Protein 1PZR (pdb70)

GO terms:
  GO:0033068 macrolide biosynthetic process (P, IDA)
  GO:0047879 erythronolide synthase activity (F, IDA)
  GO:0031177 phosphopantetheine binding (F, TAS)

Secondary structure (DSSP, 8-state):
--HHHHHHHHHHHHH---SS------SSHHHHHHHHHHHHHHHHHHHHHHHHHHHHH---/--HHHHHHHHHHHHH-S-SS-------SHHHHHHHHHHHHHHHHHHHHHHHHHHHHH---

InterPro domains:
  IPR001031 Thioesterase [PF00975] (2960-3167)
  IPR001227 Acyl transferase domain superfamily [G3DSA:3.40.366.10] (555-858)
  IPR001227 Acyl transferase domain superfamily [G3DSA:3.40.366.10] (2022-2315)
  IPR006162 Phosphopantetheine attachment site [PS00012] (1422-1437)
  IPR006162 Phosphopantetheine attachment site [PS00012] (2849-2864)
  IPR009081 Phosphopantetheine binding ACP domain [PF00550] (1397-1462)
  IPR009081 Phosphopantetheine binding ACP domain [PF00550] (2829-2890)
  IPR009081 Phosphopantetheine binding ACP domain [PS50075] (1392-1467)
  IPR009081 Phosphopantetheine binding ACP domain [PS50075] (2819-2894)
  IPR013968 Polyketide synthase-like, ketoreductase domain [PF08659] (1117-1294)
  IPR013968 Polyketide synthase-like, ketoreductase domain [PF08659] (2557-2731)
  IPR014030 Beta-ketoacyl synthase-like, N-terminal domain [PF00109] (39-277)
  IPR014030 Beta-ketoacyl synthase-like, N-terminal domain [PF00109] (1490-1738)
  IPR014031 Beta-ketoacyl synthase, C-terminal domain [PF02801] (285-402)
  IPR014031 Beta-ketoacyl synthase, C-terminal domain [PF02801] (1748-1863)
  IPR014043 Acyl transferase domain [PF00698] (557-874)
  IPR014043 Acyl transferase domain [PF00698] (2022-2331)
  IPR014043 Acyl transferase domain [SM00827] (557-855)
  IPR014043 Acyl transferase domain [SM00827] (2024-2313)
  IPR015083 Polyketide synthase NorB/C/GfsB-E-like, docking domain [PF08990] (7-34)

Nearest PDB structures (foldseek):
  1pzr-assembly1_B  TM=8.813E-01  e=4.957E-07  Saccharopolyspora erythraea
  2nof-assembly1_A  TM=4.083E-01  e=9.916E+00  Homo sapiens
  1pzr-assembly1_B  TM=8.746E-01  e=4.238E-07  Saccharopolyspora erythraea
  2a9f-assembly1_B  TM=3.270E-01  e=9.304E+00  Streptococcus pyogenes
  1pzr-assembly1_B  TM=7.854E-01  e=3.521E-06  Saccharopolyspora erythraea

Sequence (120 aa):
ASDDELFSMLDQRFGGGEDLLMSGDNGMTEEKLRRYLKRTVTELDSVTARLREVEHRAGEASDDELFSMLDQRFGGGEDLLMSGDNGMTEEKLRRYLKRTVTELDSVTARLREVEHRAGEASDDELFSMLDQRFGGGEDLLMSGDNGMTEEKLRRYLKRTVTELDSVTARLREVEHRAGEASDDELFSMLDQRFGGGEDLLMSGDNGMTEEKLRRYLKRTVTELDSVTARLREVEHRAGEASDDELFSMLDQRFGGGEDLLMSGDNGMTEEKLRRYLKRTVTELDSVTARLREVEHRAGEASDDELFSMLDQRFGGGEDLLMSGDNGMTEEKLRRYLKRTVTELDSVTARLREVEHRAGEASDDELFSMLDQRFGGGEDLLMSGDNGMTEEKLRRYLKRTVTELDSVTARLREVEHRAGEASDDELFSMLDQRFGGGEDLLMSGDNGMTEEKLRRYLKRTVTELDSVTARLREVEHRAGEASDDELFSMLDQRFGGGEDLLMSGDNGMTEEKLRRYLKRTVTELDSVTARLREVEHRAGEASDDELFSMLDQRFGGGEDLLMSGDNGMTEEKLRRYLKRTVTELDSVTARLREVEHRAGEASDDELFSMLDQRFGGGEDLLMSGDNGMTEEKLRRYLKRTVTELDSVTARLREVEHRAGEASDDELFSMLDQRFGGGEDLLMSGDNGMTEEKLRRYLKRTVTELDSVTARLREVEHRAGEASDDELFSMLDQRFGGGEDLLMSGDNGMTEEKLRRYLKRTVTELDSVTARLREVEHRAGEASDDELFSMLDQRFGGGEDLLMSGDNGMTEEKLRRYLKRTVTELDSVTARLREVEHRAGE

CATH classification: 6.10.40.10

Radius of gyration: 16.17 Å; Cα contacts (8 Å, |Δi|>4): 105; chains: 2; bounding box: 48×44×25 Å

Structure (mmCIF, N/CA/C/O backbone):
data_1PZR
#
_entry.id   1PZR
#
loop_
_atom_site.group_PDB
_atom_site.id
_atom_site.type_symbol
_atom_site.label_atom_id
_atom_site.label_alt_id
_atom_site.label_comp_id
_atom_site.label_asym_id
_atom_site.label_entity_id
_atom_site.label_seq_id
_atom_site.pdbx_PDB_ins_code
_atom_site.Cartn_x
_atom_site.Cartn_y
_atom_site.Cartn_z
_atom_site.occupancy
_atom_site.B_iso_or_equiv
_atom_site.auth_seq_id
_atom_site.auth_comp_id
_atom_site.auth_asym_id
_atom_site.auth_atom_id
_atom_site.pdbx_PDB_model_num
ATOM 1 N N . ALA A 1 1 ? 9.440 -8.488 13.231 1.00 0.00 61 ALA A N 1
ATOM 2 C CA . ALA A 1 1 ? 8.784 -9.388 12.248 1.00 0.00 61 ALA A CA 1
ATOM 3 C C . ALA A 1 1 ? 9.488 -9.343 10.904 1.00 0.00 61 ALA A C 1
ATOM 4 O O . ALA A 1 1 ? 9.873 -8.274 10.429 1.00 0.00 61 ALA A O 1
ATOM 13 N N . SER A 1 2 ? 9.630 -10.504 10.279 1.00 0.00 62 SER A N 1
ATOM 14 C CA . SER A 1 2 ? 10.259 -10.583 8.975 1.00 0.00 62 SER A CA 1
ATOM 15 C C . SER A 1 2 ? 9.464 -9.759 7.982 1.00 0.00 62 SER A C 1
ATOM 16 O O . SER A 1 2 ? 8.240 -9.673 8.066 1.00 0.00 62 SER A O 1
ATOM 24 N N . ASP A 1 3 ? 10.170 -9.154 7.053 1.00 0.00 63 ASP A N 1
ATOM 25 C CA . ASP A 1 3 ? 9.546 -8.323 6.041 1.00 0.00 63 ASP A CA 1
ATOM 26 C C . ASP A 1 3 ? 8.754 -9.163 5.046 1.00 0.00 63 ASP A C 1
ATOM 27 O O . ASP A 1 3 ? 7.714 -8.730 4.551 1.00 0.00 63 ASP A O 1
ATOM 36 N N . ASP A 1 4 ? 9.246 -10.363 4.758 1.00 0.00 64 ASP A N 1
ATOM 37 C CA . ASP A 1 4 ? 8.588 -11.255 3.829 1.00 0.00 64 ASP A CA 1
ATOM 38 C C . ASP A 1 4 ? 7.171 -11.552 4.268 1.00 0.00 64 ASP A C 1
ATOM 39 O O . ASP A 1 4 ? 6.280 -11.696 3.437 1.00 0.00 64 ASP A O 1
ATOM 48 N N . GLU A 1 5 ? 6.960 -11.648 5.571 1.00 0.00 65 GLU A N 1
ATOM 49 C CA . GLU A 1 5 ? 5.640 -11.927 6.087 1.00 0.00 65 GLU A CA 1
ATOM 50 C C . GLU A 1 5 ? 4.652 -10.880 5.583 1.00 0.00 65 GLU A C 1
ATOM 51 O O . GLU A 1 5 ? 3.500 -11.187 5.276 1.00 0.00 65 GLU A O 1
ATOM 63 N N . LEU A 1 6 ? 5.131 -9.646 5.487 1.00 0.00 66 LEU A N 1
ATOM 64 C CA . LEU A 1 6 ? 4.324 -8.533 5.005 1.00 0.00 66 LEU A CA 1
ATOM 65 C C . LEU A 1 6 ? 4.240 -8.562 3.489 1.00 0.00 66 LEU A C 1
ATOM 66 O O . LEU A 1 6 ? 3.189 -8.334 2.901 1.00 0.00 66 LEU A O 1
ATOM 82 N N . PHE A 1 7 ? 5.369 -8.828 2.862 1.00 0.00 67 PHE A N 1
ATOM 83 C CA . PHE A 1 7 ? 5.447 -8.881 1.417 1.00 0.00 67 PHE A CA 1
ATOM 84 C C . PHE A 1 7 ? 4.718 -10.098 0.872 1.00 0.00 67 PHE A C 1
ATOM 85 O O . PHE A 1 7 ? 4.372 -10.153 -0.308 1.00 0.00 67 PHE A O 1
ATOM 102 N N . SER A 1 8 ? 4.492 -11.073 1.739 1.00 0.00 68 SER A N 1
ATOM 103 C CA . SER A 1 8 ? 3.809 -12.297 1.347 1.00 0.00 68 SER A CA 1
ATOM 104 C C . SER A 1 8 ? 2.353 -12.017 0.999 1.00 0.00 68 SER A C 1
ATOM 105 O O . SER A 1 8 ? 1.885 -12.377 -0.079 1.00 0.00 68 SER A O 1
ATOM 113 N N . MET A 1 9 ? 1.643 -11.355 1.904 1.00 0.00 69 MET A N 1
ATOM 114 C CA . MET A 1 9 ? 0.257 -11.013 1.661 1.00 0.00 69 MET A CA 1
ATOM 115 C C . MET A 1 9 ? 0.157 -10.231 0.359 1.00 0.00 69 MET A C 1
ATOM 116 O O . MET A 1 9 ? -0.792 -10.391 -0.409 1.00 0.00 69 MET A O 1
ATOM 130 N N . LEU A 1 10 ? 1.170 -9.402 0.109 1.00 0.00 70 LEU A N 1
ATOM 131 C CA . LEU A 1 10 ? 1.238 -8.609 -1.105 1.00 0.00 70 LEU A CA 1
ATOM 132 C C . LEU A 1 10 ? 1.455 -9.527 -2.287 1.00 0.00 70 LEU A C 1
ATOM 133 O O . LEU A 1 10 ? 0.967 -9.285 -3.381 1.00 0.00 70 LEU A O 1
ATOM 149 N N . ASP A 1 11 ? 2.189 -10.595 -2.038 1.00 0.00 71 ASP A N 1
ATOM 150 C CA . ASP A 1 11 ? 2.483 -11.588 -3.055 1.00 0.00 71 ASP A CA 1
ATOM 151 C C . ASP A 1 11 ? 1.198 -12.205 -3.589 1.00 0.00 71 ASP A C 1
ATOM 152 O O . ASP A 1 11 ? 1.070 -12.467 -4.784 1.00 0.00 71 ASP A O 1
ATOM 161 N N . GLN A 1 12 ? 0.255 -12.448 -2.690 1.00 0.00 72 GLN A N 1
ATOM 162 C CA . GLN A 1 12 ? -1.012 -13.052 -3.065 1.00 0.00 72 GLN A CA 1
ATOM 163 C C . GLN A 1 12 ? -1.982 -12.043 -3.664 1.00 0.00 72 GLN A C 1
ATOM 164 O O . GLN A 1 12 ? -2.771 -12.369 -4.549 1.00 0.00 72 GLN A O 1
ATOM 178 N N . ARG A 1 13 ? -1.922 -10.825 -3.166 1.00 0.00 73 ARG A N 1
ATOM 179 C CA . ARG A 1 13 ? -2.796 -9.758 -3.634 1.00 0.00 73 ARG A CA 1
ATOM 180 C C . ARG A 1 13 ? -2.324 -9.204 -4.970 1.00 0.00 73 ARG A C 1
ATOM 181 O O . ARG A 1 13 ? -3.122 -8.907 -5.859 1.00 0.00 73 ARG A O 1
ATOM 202 N N . PHE A 1 14 ? -1.016 -9.064 -5.086 1.00 0.00 74 PHE A N 1
ATOM 203 C CA . PHE A 1 14 ? -0.387 -8.540 -6.288 1.00 0.00 74 PHE A CA 1
ATOM 204 C C . PHE A 1 14 ? -0.479 -9.534 -7.435 1.00 0.00 74 PHE A C 1
ATOM 205 O O . PHE A 1 14 ? -0.339 -9.165 -8.601 1.00 0.00 74 PHE A O 1
ATOM 222 N N . GLY A 1 15 ? -0.706 -10.797 -7.100 1.00 0.00 75 GLY A N 1
ATOM 223 C CA . GLY A 1 15 ? -0.799 -11.818 -8.130 1.00 0.00 75 GLY A CA 1
ATOM 224 C C . GLY A 1 15 ? -0.916 -13.225 -7.580 1.00 0.00 75 GLY A C 1
ATOM 225 O O . GLY A 1 15 ? -0.073 -14.077 -7.861 1.00 0.00 75 GLY A O 1
ATOM 229 N N . GLY A 1 16 ? -1.963 -13.473 -6.801 1.00 0.00 76 GLY A N 1
ATOM 230 C CA . GLY A 1 16 ? -2.165 -14.793 -6.233 1.00 0.00 76 GLY A CA 1
ATOM 231 C C . GLY A 1 16 ? -2.262 -15.870 -7.297 1.00 0.00 76 GLY A C 1
ATOM 232 O O . GLY A 1 16 ? -2.878 -15.663 -8.342 1.00 0.00 76 GLY A O 1
ATOM 236 N N . GLY A 1 17 ? -1.650 -17.020 -7.032 1.00 0.00 77 GLY A N 1
ATOM 237 C CA . GLY A 1 17 ? -1.680 -18.112 -7.987 1.00 0.00 77 GLY A CA 1
ATOM 238 C C . GLY A 1 17 ? -0.757 -17.880 -9.167 1.00 0.00 77 GLY A C 1
ATOM 239 O O . GLY A 1 17 ? -0.652 -16.762 -9.672 1.00 0.00 77 GLY A O 1
ATOM 243 N N . GLU A 1 18 ? -0.085 -18.942 -9.605 1.00 0.00 78 GLU A N 1
ATOM 244 C CA . GLU A 1 18 ? 0.834 -18.866 -10.724 1.00 0.00 78 GLU A CA 1
ATOM 245 C C . GLU A 1 18 ? 1.291 -20.252 -11.164 1.00 0.00 78 GLU A C 1
ATOM 246 O O . GLU A 1 18 ? 0.567 -21.235 -11.008 1.00 0.00 78 GLU A O 1
ATOM 258 N N . ASP A 1 19 ? 2.490 -20.316 -11.725 1.00 0.00 79 ASP A N 1
ATOM 259 C CA . ASP A 1 19 ? 3.051 -21.561 -12.205 1.00 0.00 79 ASP A CA 1
ATOM 260 C C . ASP A 1 19 ? 4.560 -21.514 -12.150 1.00 0.00 79 ASP A C 1
ATOM 261 O O . ASP A 1 19 ? 5.220 -22.415 -11.632 1.00 0.00 79 ASP A O 1
ATOM 270 N N . LEU A 1 20 ? 5.084 -20.442 -12.696 1.00 0.00 80 LEU A N 1
ATOM 271 C CA . LEU A 1 20 ? 6.521 -20.216 -12.742 1.00 0.00 80 LEU A CA 1
ATOM 272 C C . LEU A 1 20 ? 7.097 -20.074 -11.338 1.00 0.00 80 LEU A C 1
ATOM 273 O O . LEU A 1 20 ? 6.500 -19.437 -10.470 1.00 0.00 80 LEU A O 1
ATOM 289 N N . LEU A 1 21 ? 8.260 -20.679 -11.123 1.00 0.00 81 LEU A N 1
ATOM 290 C CA . LEU A 1 21 ? 8.924 -20.634 -9.832 1.00 0.00 81 LEU A CA 1
ATOM 291 C C . LEU A 1 21 ? 9.244 -19.199 -9.428 1.00 0.00 81 LEU A C 1
ATOM 292 O O . LEU A 1 21 ? 9.808 -18.434 -10.212 1.00 0.00 81 LEU A O 1
ATOM 308 N N . MET A 1 22 ? 8.884 -18.842 -8.199 1.00 0.00 82 MET A N 1
ATOM 309 C CA . MET A 1 22 ? 9.139 -17.500 -7.689 1.00 0.00 82 MET A CA 1
ATOM 310 C C . MET A 1 22 ? 10.638 -17.241 -7.582 1.00 0.00 82 MET A C 1
ATOM 311 O O . MET A 1 22 ? 11.114 -16.150 -7.899 1.00 0.00 82 MET A O 1
ATOM 325 N N . SER A 1 23 ? 11.375 -18.253 -7.131 1.00 0.00 83 SER A N 1
ATOM 326 C CA . SER A 1 23 ? 12.822 -18.146 -6.978 1.00 0.00 83 SER A CA 1
ATOM 327 C C . SER A 1 23 ? 13.185 -16.981 -6.064 1.00 0.00 83 SER A C 1
ATOM 328 O O . SER A 1 23 ? 12.403 -16.591 -5.198 1.00 0.00 83 SER A O 1
ATOM 336 N N . GLY A 1 24 ? 14.377 -16.431 -6.263 1.00 0.00 84 GLY A N 1
ATOM 337 C CA . GLY A 1 24 ? 14.824 -15.316 -5.450 1.00 0.00 84 GLY A CA 1
ATOM 338 C C . GLY A 1 24 ? 16.269 -14.944 -5.713 1.00 0.00 84 GLY A C 1
ATOM 339 O O . GLY A 1 24 ? 17.137 -15.814 -5.789 1.00 0.00 84 GLY A O 1
ATOM 343 N N . ASP A 1 25 ? 16.528 -13.647 -5.851 1.00 0.00 85 ASP A N 1
ATOM 344 C CA . ASP A 1 25 ? 17.876 -13.156 -6.105 1.00 0.00 85 ASP A CA 1
ATOM 345 C C . ASP A 1 25 ? 17.923 -11.638 -5.973 1.00 0.00 85 ASP A C 1
ATOM 346 O O . ASP A 1 25 ? 18.436 -10.936 -6.845 1.00 0.00 85 ASP A O 1
ATOM 355 N N . ASN A 1 26 ? 17.382 -11.146 -4.868 1.00 0.00 86 ASN A N 1
ATOM 356 C CA . ASN A 1 26 ? 17.353 -9.713 -4.596 1.00 0.00 86 ASN A CA 1
ATOM 357 C C . ASN A 1 26 ? 18.719 -9.221 -4.131 1.00 0.00 86 ASN A C 1
ATOM 358 O O . ASN A 1 26 ? 19.368 -9.860 -3.301 1.00 0.00 86 ASN A O 1
ATOM 369 N N . GLY A 1 27 ? 19.151 -8.082 -4.664 1.00 0.00 87 GLY A N 1
ATOM 370 C CA . GLY A 1 27 ? 20.436 -7.527 -4.283 1.00 0.00 87 GLY A CA 1
ATOM 371 C C . GLY A 1 27 ? 20.506 -7.206 -2.806 1.00 0.00 87 GLY A C 1
ATOM 372 O O . GLY A 1 27 ? 21.450 -7.603 -2.122 1.00 0.00 87 GLY A O 1
ATOM 376 N N . MET A 1 28 ? 19.503 -6.484 -2.315 1.00 0.00 88 MET A N 1
ATOM 377 C CA . MET A 1 28 ? 19.444 -6.098 -0.912 1.00 0.00 88 MET A CA 1
ATOM 378 C C . MET A 1 28 ? 18.002 -5.878 -0.470 1.00 0.00 88 MET A C 1
ATOM 379 O O . MET A 1 28 ? 17.073 -6.460 -1.031 1.00 0.00 88 MET A O 1
ATOM 393 N N . THR A 1 29 ? 17.827 -5.029 0.535 1.00 0.00 89 THR A N 1
ATOM 394 C CA . THR A 1 29 ? 16.504 -4.719 1.057 1.00 0.00 89 THR A CA 1
ATOM 395 C C . THR A 1 29 ? 15.711 -3.869 0.066 1.00 0.00 89 THR A C 1
ATOM 396 O O . THR A 1 29 ? 14.539 -4.134 -0.200 1.00 0.00 89 THR A O 1
ATOM 407 N N . GLU A 1 30 ? 16.371 -2.850 -0.477 1.00 0.00 90 GLU A N 1
ATOM 408 C CA . GLU A 1 30 ? 15.761 -1.947 -1.449 1.00 0.00 90 GLU A CA 1
ATOM 409 C C . GLU A 1 30 ? 15.029 -2.716 -2.539 1.00 0.00 90 GLU A C 1
ATOM 410 O O . GLU A 1 30 ? 13.848 -2.493 -2.775 1.00 0.00 90 GLU A O 1
ATOM 422 N N . GLU A 1 31 ? 15.757 -3.602 -3.210 1.00 0.00 91 GLU A N 1
ATOM 423 C CA . GLU A 1 31 ? 15.207 -4.405 -4.305 1.00 0.00 91 GLU A CA 1
ATOM 424 C C . GLU A 1 31 ? 13.773 -4.841 -4.035 1.00 0.00 91 GLU A C 1
ATOM 425 O O . GLU A 1 31 ? 12.876 -4.588 -4.839 1.00 0.00 91 GLU A O 1
ATOM 437 N N . LYS A 1 32 ? 13.564 -5.473 -2.899 1.00 0.00 92 LYS A N 1
ATOM 438 C CA . LYS A 1 32 ? 12.233 -5.923 -2.509 1.00 0.00 92 LYS A CA 1
ATOM 439 C C . LYS A 1 32 ? 11.352 -4.701 -2.292 1.00 0.00 92 LYS A C 1
ATOM 440 O O . LYS A 1 32 ? 10.269 -4.576 -2.859 1.00 0.00 92 LYS A O 1
ATOM 459 N N . LEU A 1 33 ? 11.857 -3.788 -1.479 1.00 0.00 93 LEU A N 1
ATOM 460 C CA . LEU A 1 33 ? 11.167 -2.545 -1.165 1.00 0.00 93 LEU A CA 1
ATOM 461 C C . LEU A 1 33 ? 10.859 -1.716 -2.413 1.00 0.00 93 LEU A C 1
ATOM 462 O O . LEU A 1 33 ? 10.016 -0.825 -2.374 1.00 0.00 93 LEU A O 1
ATOM 478 N N . ARG A 1 34 ? 11.545 -2.002 -3.516 1.00 0.00 94 ARG A N 1
ATOM 479 C CA . ARG A 1 34 ? 11.325 -1.261 -4.754 1.00 0.00 94 ARG A CA 1
ATOM 480 C C . ARG A 1 34 ? 9.974 -1.606 -5.378 1.00 0.00 94 ARG A C 1
ATOM 481 O O . ARG A 1 34 ? 9.242 -0.722 -5.820 1.00 0.00 94 ARG A O 1
ATOM 502 N N . ARG A 1 35 ? 9.659 -2.898 -5.425 1.00 0.00 95 ARG A N 1
ATOM 503 C CA . ARG A 1 35 ? 8.403 -3.362 -6.013 1.00 0.00 95 ARG A CA 1
ATOM 504 C C . ARG A 1 35 ? 7.241 -3.319 -5.016 1.00 0.00 95 ARG A C 1
ATOM 505 O O . ARG A 1 35 ? 6.185 -2.767 -5.312 1.00 0.00 95 ARG A O 1
ATOM 526 N N . TYR A 1 36 ? 7.438 -3.916 -3.844 1.00 0.00 96 TYR A N 1
ATOM 527 C CA . TYR A 1 36 ? 6.418 -3.967 -2.809 1.00 0.00 96 TYR A CA 1
ATOM 528 C C . TYR A 1 36 ? 5.951 -2.579 -2.386 1.00 0.00 96 TYR A C 1
ATOM 529 O O . TYR A 1 36 ? 4.752 -2.347 -2.260 1.00 0.00 96 TYR A O 1
ATOM 547 N N . LEU A 1 37 ? 6.878 -1.655 -2.164 1.00 0.00 97 LEU A N 1
ATOM 548 C CA . LEU A 1 37 ? 6.495 -0.312 -1.754 1.00 0.00 97 LEU A CA 1
ATOM 549 C C . LEU A 1 37 ? 5.785 0.419 -2.886 1.00 0.00 97 LEU A C 1
ATOM 550 O O . LEU A 1 37 ? 4.614 0.776 -2.770 1.00 0.00 97 LEU A O 1
ATOM 566 N N . LYS A 1 38 ? 6.512 0.644 -3.974 1.00 0.00 98 LYS A N 1
ATOM 567 C CA . LYS A 1 38 ? 5.972 1.345 -5.134 1.00 0.00 98 LYS A CA 1
ATOM 568 C C . LYS A 1 38 ? 4.590 0.813 -5.494 1.00 0.00 98 LYS A C 1
ATOM 569 O O . LYS A 1 38 ? 3.703 1.570 -5.888 1.00 0.00 98 LYS A O 1
ATOM 588 N N . ARG A 1 39 ? 4.420 -0.495 -5.361 1.00 0.00 99 ARG A N 1
ATOM 589 C CA . ARG A 1 39 ? 3.157 -1.139 -5.676 1.00 0.00 99 ARG A CA 1
ATOM 590 C C . ARG A 1 39 ? 2.109 -0.886 -4.615 1.00 0.00 99 ARG A C 1
ATOM 591 O O . ARG A 1 39 ? 1.053 -0.337 -4.909 1.00 0.00 99 ARG A O 1
ATOM 612 N N . THR A 1 40 ? 2.390 -1.299 -3.393 1.00 0.00 100 THR A N 1
ATOM 613 C CA . THR A 1 40 ? 1.440 -1.132 -2.310 1.00 0.00 100 THR A CA 1
ATOM 614 C C . THR A 1 40 ? 0.922 0.292 -2.190 1.00 0.00 100 THR A C 1
ATOM 615 O O . THR A 1 40 ? -0.171 0.509 -1.681 1.00 0.00 100 THR A O 1
ATOM 626 N N . VAL A 1 41 ? 1.698 1.255 -2.652 1.00 0.00 101 VAL A N 1
ATOM 627 C CA . VAL A 1 41 ? 1.295 2.648 -2.588 1.00 0.00 101 VAL A CA 1
ATOM 628 C C . VAL A 1 41 ? 0.103 2.902 -3.480 1.00 0.00 101 VAL A C 1
ATOM 629 O O . VAL A 1 41 ? -0.914 3.434 -3.046 1.00 0.00 101 VAL A O 1
ATOM 642 N N . THR A 1 42 ? 0.234 2.498 -4.726 1.00 0.00 102 THR A N 1
ATOM 643 C CA . THR A 1 42 ? -0.831 2.648 -5.685 1.00 0.00 102 THR A CA 1
ATOM 644 C C . THR A 1 42 ? -1.913 1.623 -5.380 1.00 0.00 102 THR A C 1
ATOM 645 O O . THR A 1 42 ? -3.095 1.843 -5.631 1.00 0.00 102 THR A O 1
ATOM 656 N N . GLU A 1 43 ? -1.474 0.507 -4.805 1.00 0.00 103 GLU A N 1
ATOM 657 C CA . GLU A 1 43 ? -2.341 -0.569 -4.413 1.00 0.00 103 GLU A CA 1
ATOM 658 C C . GLU A 1 43 ? -3.274 -0.081 -3.327 1.00 0.00 103 GLU A C 1
ATOM 659 O O . GLU A 1 43 ? -4.481 -0.316 -3.360 1.00 0.00 103 GLU A O 1
ATOM 671 N N . LEU A 1 44 ? -2.687 0.632 -2.376 1.00 0.00 104 LEU A N 1
ATOM 672 C CA . LEU A 1 44 ? -3.433 1.201 -1.276 1.00 0.00 104 LEU A CA 1
ATOM 673 C C . LEU A 1 44 ? -4.173 2.423 -1.786 1.00 0.00 104 LEU A C 1
ATOM 674 O O . LEU A 1 44 ? -5.273 2.739 -1.341 1.00 0.00 104 LEU A O 1
ATOM 690 N N . ASP A 1 45 ? -3.547 3.087 -2.752 1.00 0.00 105 ASP A N 1
ATOM 691 C CA . ASP A 1 45 ? -4.109 4.268 -3.385 1.00 0.00 105 ASP A CA 1
ATOM 692 C C . ASP A 1 45 ? -5.248 3.863 -4.305 1.00 0.00 105 ASP A C 1
ATOM 693 O O . ASP A 1 45 ? -6.023 4.697 -4.762 1.00 0.00 105 ASP A O 1
ATOM 702 N N . SER A 1 46 ? -5.323 2.568 -4.578 1.00 0.00 106 SER A N 1
ATOM 703 C CA . SER A 1 46 ? -6.345 2.018 -5.452 1.00 0.00 106 SER A CA 1
ATOM 704 C C . SER A 1 46 ? -7.576 1.643 -4.655 1.00 0.00 106 SER A C 1
ATOM 705 O O . SER A 1 46 ? -8.665 2.164 -4.880 1.00 0.00 106 SER A O 1
ATOM 713 N N . VAL A 1 47 ? -7.383 0.744 -3.711 1.00 0.00 107 VAL A N 1
ATOM 714 C CA . VAL A 1 47 ? -8.455 0.293 -2.856 1.00 0.00 107 VAL A CA 1
ATOM 715 C C . VAL A 1 47 ? -9.091 1.476 -2.160 1.00 0.00 107 VAL A C 1
ATOM 716 O O . VAL A 1 47 ? -10.312 1.595 -2.087 1.00 0.00 107 VAL A O 1
ATOM 729 N N . THR A 1 48 ? -8.241 2.355 -1.672 1.00 0.00 108 THR A N 1
ATOM 730 C CA . THR A 1 48 ? -8.685 3.565 -0.996 1.00 0.00 108 THR A CA 1
ATOM 731 C C . THR A 1 48 ? -9.474 4.437 -1.939 1.00 0.00 108 THR A C 1
ATOM 732 O O . THR A 1 48 ? -10.383 5.168 -1.546 1.00 0.00 108 THR A O 1
ATOM 743 N N . ALA A 1 49 ? -9.071 4.370 -3.178 1.00 0.00 109 ALA A N 1
ATOM 744 C CA . ALA A 1 49 ? -9.654 5.152 -4.229 1.00 0.00 109 ALA A CA 1
ATOM 745 C C . ALA A 1 49 ? -11.049 4.678 -4.620 1.00 0.00 109 ALA A C 1
ATOM 746 O O . ALA A 1 49 ? -11.924 5.489 -4.917 1.00 0.00 109 ALA A O 1
ATOM 753 N N . ARG A 1 50 ? -11.248 3.369 -4.645 1.00 0.00 110 ARG A N 1
ATOM 754 C CA . ARG A 1 50 ? -12.527 2.809 -5.021 1.00 0.00 110 ARG A CA 1
ATOM 755 C C . ARG A 1 50 ? -13.448 2.657 -3.820 1.00 0.00 110 ARG A C 1
ATOM 756 O O . ARG A 1 50 ? -14.666 2.711 -3.950 1.00 0.00 110 ARG A O 1
ATOM 777 N N . LEU A 1 51 ? -12.844 2.466 -2.661 1.00 0.00 111 LEU A N 1
ATOM 778 C CA . LEU A 1 51 ? -13.578 2.289 -1.409 1.00 0.00 111 LEU A CA 1
ATOM 779 C C . LEU A 1 51 ? -14.561 3.427 -1.174 1.00 0.00 111 LEU A C 1
ATOM 780 O O . LEU A 1 51 ? -15.663 3.221 -0.665 1.00 0.00 111 LEU A O 1
ATOM 796 N N . ARG A 1 52 ? -14.141 4.624 -1.540 1.00 0.00 112 ARG A N 1
ATOM 797 C CA . ARG A 1 52 ? -14.948 5.816 -1.372 1.00 0.00 112 ARG A CA 1
ATOM 798 C C . ARG A 1 52 ? -16.254 5.712 -2.152 1.00 0.00 112 ARG A C 1
ATOM 799 O O . ARG A 1 52 ? -17.280 6.255 -1.742 1.00 0.00 112 ARG A O 1
ATOM 820 N N . GLU A 1 53 ? -16.204 5.013 -3.278 1.00 0.00 113 GLU A N 1
ATOM 821 C CA . GLU A 1 53 ? -17.361 4.829 -4.116 1.00 0.00 113 GLU A CA 1
ATOM 822 C C . GLU A 1 53 ? -18.091 3.560 -3.737 1.00 0.00 113 GLU A C 1
ATOM 823 O O . GLU A 1 53 ? -19.311 3.461 -3.867 1.00 0.00 113 GLU A O 1
ATOM 835 N N . VAL A 1 54 ? -17.323 2.584 -3.287 1.00 0.00 114 VAL A N 1
ATOM 836 C CA . VAL A 1 54 ? -17.876 1.301 -2.906 1.00 0.00 114 VAL A CA 1
ATOM 837 C C . VAL A 1 54 ? -18.929 1.460 -1.824 1.00 0.00 114 VAL A C 1
ATOM 838 O O . VAL A 1 54 ? -20.005 0.870 -1.894 1.00 0.00 114 VAL A O 1
ATOM 851 N N . GLU A 1 55 ? -18.608 2.272 -0.830 1.00 0.00 115 GLU A N 1
ATOM 852 C CA . GLU A 1 55 ? -19.522 2.532 0.267 1.00 0.00 115 GLU A CA 1
ATOM 853 C C . GLU A 1 55 ? -20.829 3.057 -0.268 1.00 0.00 115 GLU A C 1
ATOM 854 O O . GLU A 1 55 ? -21.919 2.705 0.179 1.00 0.00 115 GLU A O 1
ATOM 866 N N . HIS A 1 56 ? -20.667 3.929 -1.226 1.00 0.00 116 HIS A N 1
ATOM 867 C CA . HIS A 1 56 ? -21.765 4.600 -1.896 1.00 0.00 116 HIS A CA 1
ATOM 868 C C . HIS A 1 56 ? -22.604 3.645 -2.745 1.00 0.00 116 HIS A C 1
ATOM 869 O O . HIS A 1 56 ? -23.708 3.260 -2.359 1.00 0.00 116 HIS A O 1
ATOM 884 N N . ARG A 1 57 ? -22.079 3.289 -3.914 1.00 0.00 117 ARG A N 1
ATOM 885 C CA . ARG A 1 57 ? -22.779 2.404 -4.842 1.00 0.00 117 ARG A CA 1
ATOM 886 C C . ARG A 1 57 ? -22.996 1.009 -4.259 1.00 0.00 117 ARG A C 1
ATOM 887 O O . ARG A 1 57 ? -24.106 0.478 -4.308 1.00 0.00 117 ARG A O 1
ATOM 908 N N . ALA A 1 58 ? -21.935 0.416 -3.718 1.00 0.00 118 ALA A N 1
ATOM 909 C CA . ALA A 1 58 ? -22.020 -0.922 -3.137 1.00 0.00 118 ALA A CA 1
ATOM 910 C C . ALA A 1 58 ? -22.450 -1.947 -4.186 1.00 0.00 118 ALA A C 1
ATOM 911 O O . ALA A 1 58 ? -21.995 -1.899 -5.329 1.00 0.00 118 ALA A O 1
ATOM 918 N N . GLY A 1 59 ? -23.325 -2.873 -3.796 1.00 0.00 119 GLY A N 1
ATOM 919 C CA . GLY A 1 59 ? -23.788 -3.888 -4.723 1.00 0.00 119 GLY A CA 1
ATOM 920 C C . GLY A 1 59 ? -24.749 -4.869 -4.081 1.00 0.00 119 GLY A C 1
ATOM 921 O O . GLY A 1 59 ? -24.535 -5.309 -2.950 1.00 0.00 119 GLY A O 1
ATOM 925 N N . GLU A 1 60 ? -25.809 -5.215 -4.805 1.00 0.00 120 GLU A N 1
ATOM 926 C CA . GLU A 1 60 ? -26.809 -6.151 -4.303 1.00 0.00 120 GLU A CA 1
ATOM 927 C C . GLU A 1 60 ? -26.180 -7.506 -3.996 1.00 0.00 120 GLU A C 1
ATOM 928 O O . GLU A 1 60 ? -26.689 -8.204 -3.093 1.00 0.00 120 GLU A O 1
ATOM 941 N N . ALA B 1 1 ? 9.915 6.702 -13.463 1.00 0.00 61 ALA B N 1
ATOM 942 C CA . ALA B 1 1 ? 9.162 7.688 -12.644 1.00 0.00 61 ALA B CA 1
ATOM 943 C C . ALA B 1 1 ? 9.792 7.846 -11.266 1.00 0.00 61 ALA B C 1
ATOM 944 O O . ALA B 1 1 ? 10.163 6.861 -10.626 1.00 0.00 61 ALA B O 1
ATOM 953 N N . SER B 1 2 ? 9.908 9.091 -10.813 1.00 0.00 62 SER B N 1
ATOM 954 C CA . SER B 1 2 ? 10.493 9.378 -9.508 1.00 0.00 62 SER B CA 1
ATOM 955 C C . SER B 1 2 ? 9.697 8.704 -8.397 1.00 0.00 62 SER B C 1
ATOM 956 O O . SER B 1 2 ? 8.467 8.757 -8.381 1.00 0.00 62 SER B O 1
ATOM 964 N N . ASP B 1 3 ? 10.408 8.074 -7.468 1.00 0.00 63 ASP B N 1
ATOM 965 C CA . ASP B 1 3 ? 9.772 7.391 -6.350 1.00 0.00 63 ASP B CA 1
ATOM 966 C C . ASP B 1 3 ? 8.964 8.372 -5.505 1.00 0.00 63 ASP B C 1
ATOM 967 O O . ASP B 1 3 ? 7.895 8.033 -4.997 1.00 0.00 63 ASP B O 1
ATOM 976 N N . ASP B 1 4 ? 9.486 9.586 -5.361 1.00 0.00 64 ASP B N 1
ATOM 977 C CA . ASP B 1 4 ? 8.820 10.622 -4.580 1.00 0.00 64 ASP B CA 1
ATOM 978 C C . ASP B 1 4 ? 7.395 10.856 -5.071 1.00 0.00 64 ASP B C 1
ATOM 979 O O . ASP B 1 4 ? 6.498 11.133 -4.278 1.00 0.00 64 ASP B O 1
ATOM 988 N N . GLU B 1 5 ? 7.194 10.747 -6.382 1.00 0.00 65 GLU B N 1
ATOM 989 C CA . GLU B 1 5 ? 5.873 10.950 -6.971 1.00 0.00 65 GLU B CA 1
ATOM 990 C C . GLU B 1 5 ? 4.855 9.988 -6.364 1.00 0.00 65 GLU B C 1
ATOM 991 O O . GLU B 1 5 ? 3.767 10.397 -5.958 1.00 0.00 65 GLU B O 1
ATOM 1003 N N . LEU B 1 6 ? 5.220 8.712 -6.298 1.00 0.00 66 LEU B N 1
ATOM 1004 C CA . LEU B 1 6 ? 4.343 7.694 -5.731 1.00 0.00 66 LEU B CA 1
ATOM 1005 C C . LEU B 1 6 ? 4.161 7.928 -4.238 1.00 0.00 66 LEU B C 1
ATOM 1006 O O . LEU B 1 6 ? 3.051 7.856 -3.712 1.00 0.00 66 LEU B O 1
ATOM 1022 N N . PHE B 1 7 ? 5.269 8.208 -3.568 1.00 0.00 67 PHE B N 1
ATOM 1023 C CA . PHE B 1 7 ? 5.269 8.457 -2.135 1.00 0.00 67 PHE B CA 1
ATOM 1024 C C . PHE B 1 7 ? 4.432 9.685 -1.794 1.00 0.00 67 PHE B C 1
ATOM 1025 O O . PHE B 1 7 ? 3.841 9.764 -0.718 1.00 0.00 67 PHE B O 1
ATOM 1042 N N . SER B 1 8 ? 4.381 10.636 -2.722 1.00 0.00 68 SER B N 1
ATOM 1043 C CA . SER B 1 8 ? 3.608 11.855 -2.522 1.00 0.00 68 SER B CA 1
ATOM 1044 C C . SER B 1 8 ? 2.147 11.510 -2.255 1.00 0.00 68 SER B C 1
ATOM 1045 O O . SER B 1 8 ? 1.511 12.098 -1.380 1.00 0.00 68 SER B O 1
ATOM 1053 N N . MET B 1 9 ? 1.631 10.541 -3.006 1.00 0.00 69 MET B N 1
ATOM 1054 C CA . MET B 1 9 ? 0.252 10.098 -2.844 1.00 0.00 69 MET B CA 1
ATOM 1055 C C . MET B 1 9 ? 0.021 9.661 -1.403 1.00 0.00 69 MET B C 1
ATOM 1056 O O . MET B 1 9 ? -1.058 9.854 -0.842 1.00 0.00 69 MET B O 1
ATOM 1070 N N . LEU B 1 10 ? 1.058 9.076 -0.813 1.00 0.00 70 LEU B N 1
ATOM 1071 C CA . LEU B 1 10 ? 1.004 8.605 0.563 1.00 0.00 70 LEU B CA 1
ATOM 1072 C C . LEU B 1 10 ? 1.092 9.765 1.547 1.00 0.00 70 LEU B C 1
ATOM 1073 O O . LEU B 1 10 ? 0.472 9.739 2.601 1.00 0.00 70 LEU B O 1
ATOM 1089 N N . ASP B 1 11 ? 1.885 10.770 1.205 1.00 0.00 71 ASP B N 1
ATOM 1090 C CA . ASP B 1 11 ? 2.066 11.928 2.073 1.00 0.00 71 ASP B CA 1
ATOM 1091 C C . ASP B 1 11 ? 0.723 12.533 2.482 1.00 0.00 71 ASP B C 1
ATOM 1092 O O . ASP B 1 11 ? 0.535 12.927 3.633 1.00 0.00 71 ASP B O 1
ATOM 1101 N N . GLN B 1 12 ? -0.200 12.613 1.529 1.00 0.00 72 GLN B N 1
ATOM 1102 C CA . GLN B 1 12 ? -1.522 13.182 1.784 1.00 0.00 72 GLN B CA 1
ATOM 1103 C C . GLN B 1 12 ? -2.447 12.197 2.503 1.00 0.00 72 GLN B C 1
ATOM 1104 O O . GLN B 1 12 ? -3.193 12.581 3.402 1.00 0.00 72 GLN B O 1
ATOM 1118 N N . ARG B 1 13 ? -2.414 10.936 2.092 1.00 0.00 73 ARG B N 1
ATOM 1119 C CA . ARG B 1 13 ? -3.268 9.913 2.692 1.00 0.00 73 ARG B CA 1
ATOM 1120 C C . ARG B 1 13 ? -2.808 9.540 4.102 1.00 0.00 73 ARG B C 1
ATOM 1121 O O . ARG B 1 13 ? -3.623 9.390 5.012 1.00 0.00 73 ARG B O 1
ATOM 1142 N N . PHE B 1 14 ? -1.503 9.378 4.264 1.00 0.00 74 PHE B N 1
ATOM 1143 C CA . PHE B 1 14 ? -0.916 9.003 5.548 1.00 0.00 74 PHE B CA 1
ATOM 1144 C C . PHE B 1 14 ? -0.977 10.149 6.557 1.00 0.00 74 PHE B C 1
ATOM 1145 O O . PHE B 1 14 ? -0.880 9.925 7.764 1.00 0.00 74 PHE B O 1
ATOM 1162 N N . GLY B 1 15 ? -1.134 11.377 6.065 1.00 0.00 75 GLY B N 1
ATOM 1163 C CA . GLY B 1 15 ? -1.194 12.522 6.959 1.00 0.00 75 GLY B CA 1
ATOM 1164 C C . GLY B 1 15 ? -1.320 13.844 6.223 1.00 0.00 75 GLY B C 1
ATOM 1165 O O . GLY B 1 15 ? -0.493 14.738 6.399 1.00 0.00 75 GLY B O 1
ATOM 1169 N N . GLY B 1 16 ? -2.355 13.967 5.401 1.00 0.00 76 GLY B N 1
ATOM 1170 C CA . GLY B 1 16 ? -2.569 15.191 4.649 1.00 0.00 76 GLY B CA 1
ATOM 1171 C C . GLY B 1 16 ? -2.731 16.404 5.545 1.00 0.00 76 GLY B C 1
ATOM 1172 O O . GLY B 1 16 ? -3.378 16.331 6.590 1.00 0.00 76 GLY B O 1
ATOM 1176 N N . GLY B 1 17 ? -2.140 17.523 5.134 1.00 0.00 77 GLY B N 1
ATOM 1177 C CA . GLY B 1 17 ? -2.230 18.742 5.917 1.00 0.00 77 GLY B CA 1
ATOM 1178 C C . GLY B 1 17 ? -1.424 18.668 7.199 1.00 0.00 77 GLY B C 1
ATOM 1179 O O . GLY B 1 17 ? -1.416 17.641 7.877 1.00 0.00 77 GLY B O 1
ATOM 1183 N N . GLU B 1 18 ? -0.740 19.760 7.530 1.00 0.00 78 GLU B N 1
ATOM 1184 C CA . GLU B 1 18 ? 0.077 19.812 8.738 1.00 0.00 78 GLU B CA 1
ATOM 1185 C C . GLU B 1 18 ? 0.540 21.240 9.023 1.00 0.00 78 GLU B C 1
ATOM 1186 O O . GLU B 1 18 ? -0.128 22.204 8.648 1.00 0.00 78 GLU B O 1
ATOM 1198 N N . ASP B 1 19 ? 1.688 21.370 9.684 1.00 0.00 79 ASP B N 1
ATOM 1199 C CA . ASP B 1 19 ? 2.241 22.679 10.017 1.00 0.00 79 ASP B CA 1
ATOM 1200 C C . ASP B 1 19 ? 3.765 22.621 10.053 1.00 0.00 79 ASP B C 1
ATOM 1201 O O . ASP B 1 19 ? 4.442 23.474 9.478 1.00 0.00 79 ASP B O 1
ATOM 1210 N N . LEU B 1 20 ? 4.295 21.609 10.731 1.00 0.00 80 LEU B N 1
ATOM 1211 C CA . LEU B 1 20 ? 5.737 21.433 10.845 1.00 0.00 80 LEU B CA 1
ATOM 1212 C C . LEU B 1 20 ? 6.363 21.154 9.482 1.00 0.00 80 LEU B C 1
ATOM 1213 O O . LEU B 1 20 ? 5.822 20.386 8.686 1.00 0.00 80 LEU B O 1
ATOM 1229 N N . LEU B 1 21 ? 7.503 21.785 9.223 1.00 0.00 81 LEU B N 1
ATOM 1230 C CA . LEU B 1 21 ? 8.205 21.609 7.956 1.00 0.00 81 LEU B CA 1
ATOM 1231 C C . LEU B 1 21 ? 8.596 20.148 7.750 1.00 0.00 81 LEU B C 1
ATOM 1232 O O . LEU B 1 21 ? 9.172 19.519 8.638 1.00 0.00 81 LEU B O 1
ATOM 1248 N N . MET B 1 22 ? 8.276 19.615 6.574 1.00 0.00 82 MET B N 1
ATOM 1249 C CA . MET B 1 22 ? 8.592 18.226 6.254 1.00 0.00 82 MET B CA 1
ATOM 1250 C C . MET B 1 22 ? 10.102 17.998 6.244 1.00 0.00 82 MET B C 1
ATOM 1251 O O . MET B 1 22 ? 10.588 16.977 6.730 1.00 0.00 82 MET B O 1
ATOM 1265 N N . SER B 1 23 ? 10.835 18.959 5.685 1.00 0.00 83 SER B N 1
ATOM 1266 C CA . SER B 1 23 ? 12.290 18.871 5.607 1.00 0.00 83 SER B CA 1
ATOM 1267 C C . SER B 1 23 ? 12.724 17.614 4.853 1.00 0.00 83 SER B C 1
ATOM 1268 O O . SER B 1 23 ? 12.034 17.160 3.941 1.00 0.00 83 SER B O 1
ATOM 1276 N N . GLY B 1 24 ? 13.870 17.058 5.239 1.00 0.00 84 GLY B N 1
ATOM 1277 C CA . GLY B 1 24 ? 14.371 15.862 4.587 1.00 0.00 84 GLY B CA 1
ATOM 1278 C C . GLY B 1 24 ? 15.802 15.547 4.977 1.00 0.00 84 GLY B C 1
ATOM 1279 O O . GLY B 1 24 ? 16.643 16.443 5.048 1.00 0.00 84 GLY B O 1
ATOM 1283 N N . ASP B 1 25 ? 16.081 14.270 5.229 1.00 0.00 85 ASP B N 1
ATOM 1284 C CA . ASP B 1 25 ? 17.423 13.842 5.612 1.00 0.00 85 ASP B CA 1
ATOM 1285 C C . ASP B 1 25 ? 17.520 12.317 5.627 1.00 0.00 85 ASP B C 1
ATOM 1286 O O . ASP B 1 25 ? 18.103 11.728 6.537 1.00 0.00 85 ASP B O 1
ATOM 1295 N N . ASN B 1 26 ? 16.945 11.685 4.609 1.00 0.00 86 ASN B N 1
ATOM 1296 C CA . ASN B 1 26 ? 16.967 10.230 4.500 1.00 0.00 86 ASN B CA 1
ATOM 1297 C C . ASN B 1 26 ? 18.375 9.729 4.195 1.00 0.00 86 ASN B C 1
ATOM 1298 O O . ASN B 1 26 ? 19.071 10.284 3.345 1.00 0.00 86 ASN B O 1
ATOM 1309 N N . GLY B 1 27 ? 18.788 8.676 4.895 1.00 0.00 87 GLY B N 1
ATOM 1310 C CA . GLY B 1 27 ? 20.113 8.118 4.683 1.00 0.00 87 GLY B CA 1
ATOM 1311 C C . GLY B 1 27 ? 20.307 7.605 3.270 1.00 0.00 87 GLY B C 1
ATOM 1312 O O . GLY B 1 27 ? 21.291 7.942 2.611 1.00 0.00 87 GLY B O 1
ATOM 1316 N N . MET B 1 28 ? 19.360 6.794 2.804 1.00 0.00 88 MET B N 1
ATOM 1317 C CA . MET B 1 28 ? 19.421 6.229 1.457 1.00 0.00 88 MET B CA 1
ATOM 1318 C C . MET B 1 28 ? 18.016 5.926 0.942 1.00 0.00 88 MET B C 1
ATOM 1319 O O . MET B 1 28 ? 17.053 6.601 1.309 1.00 0.00 88 MET B O 1
ATOM 1333 N N . THR B 1 29 ? 17.904 4.905 0.097 1.00 0.00 89 THR B N 1
ATOM 1334 C CA . THR B 1 29 ? 16.616 4.513 -0.458 1.00 0.00 89 THR B CA 1
ATOM 1335 C C . THR B 1 29 ? 15.788 3.756 0.575 1.00 0.00 89 THR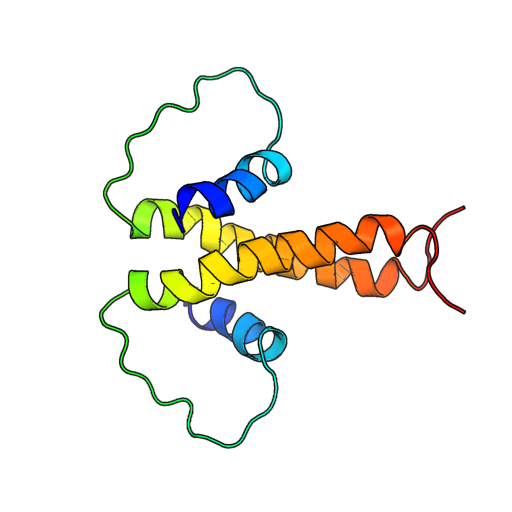 B C 1
ATOM 1336 O O . THR B 1 29 ? 14.594 4.003 0.726 1.00 0.00 89 THR B O 1
ATOM 1347 N N . GLU B 1 30 ? 16.433 2.830 1.282 1.00 0.00 90 GLU B N 1
ATOM 1348 C CA . GLU B 1 30 ? 15.752 2.032 2.297 1.00 0.00 90 GLU B CA 1
ATOM 1349 C C . GLU B 1 30 ? 15.045 2.913 3.320 1.00 0.00 90 GLU B C 1
ATOM 1350 O O . GLU B 1 30 ? 13.881 2.687 3.631 1.00 0.00 90 GLU B O 1
ATOM 1362 N N . GLU B 1 31 ? 15.758 3.908 3.847 1.00 0.00 91 GLU B N 1
ATOM 1363 C CA . GLU B 1 31 ? 15.192 4.812 4.849 1.00 0.00 91 GLU B CA 1
ATOM 1364 C C . GLU B 1 31 ? 13.765 5.208 4.492 1.00 0.00 91 GLU B C 1
ATOM 1365 O O . GLU B 1 31 ? 12.853 5.088 5.310 1.00 0.00 91 GLU B O 1
ATOM 1377 N N . LYS B 1 32 ? 13.578 5.669 3.263 1.00 0.00 92 LYS B N 1
ATOM 1378 C CA . LYS B 1 32 ? 12.262 6.071 2.792 1.00 0.00 92 LYS B CA 1
ATOM 1379 C C . LYS B 1 32 ? 11.379 4.842 2.582 1.00 0.00 92 LYS B C 1
ATOM 1380 O O . LYS B 1 32 ? 10.200 4.840 2.930 1.00 0.00 92 LYS B O 1
ATOM 1399 N N . LEU B 1 33 ? 11.973 3.794 2.022 1.00 0.00 93 LEU B N 1
ATOM 1400 C CA . LEU B 1 33 ? 11.262 2.545 1.767 1.00 0.00 93 LEU B CA 1
ATOM 1401 C C . LEU B 1 33 ? 10.858 1.848 3.067 1.00 0.00 93 LEU B C 1
ATOM 1402 O O . LEU B 1 33 ? 10.028 0.943 3.056 1.00 0.00 93 LEU B O 1
ATOM 1418 N N . ARG B 1 34 ? 11.450 2.261 4.182 1.00 0.00 94 ARG B N 1
ATOM 1419 C CA . ARG B 1 34 ? 11.144 1.656 5.477 1.00 0.00 94 ARG B CA 1
ATOM 1420 C C . ARG B 1 34 ? 9.770 2.077 5.990 1.00 0.00 94 ARG B C 1
ATOM 1421 O O . ARG B 1 34 ? 8.938 1.234 6.323 1.00 0.00 94 ARG B O 1
ATOM 1442 N N . ARG B 1 35 ? 9.546 3.384 6.076 1.00 0.00 95 ARG B N 1
ATOM 1443 C CA . ARG B 1 35 ? 8.281 3.914 6.577 1.00 0.00 95 ARG B CA 1
ATOM 1444 C C . ARG B 1 35 ? 7.153 3.794 5.555 1.00 0.00 95 ARG B C 1
ATOM 1445 O O . ARG B 1 35 ? 6.058 3.339 5.886 1.00 0.00 95 ARG B O 1
ATOM 1466 N N . TYR B 1 36 ? 7.409 4.223 4.324 1.00 0.00 96 TYR B N 1
ATOM 1467 C CA . TYR B 1 36 ? 6.389 4.179 3.281 1.00 0.00 96 TYR B CA 1
ATOM 1468 C C . TYR B 1 36 ? 5.919 2.755 2.990 1.00 0.00 96 TYR B C 1
ATOM 1469 O O . TYR B 1 36 ? 4.722 2.517 2.869 1.00 0.00 96 TYR B O 1
ATOM 1487 N N . LEU B 1 37 ? 6.848 1.812 2.867 1.00 0.00 97 LEU B N 1
ATOM 1488 C CA . LEU B 1 37 ? 6.480 0.426 2.575 1.00 0.00 97 LEU B CA 1
ATOM 1489 C C . LEU B 1 37 ? 5.789 -0.242 3.756 1.00 0.00 97 LEU B C 1
ATOM 1490 O O . LEU B 1 37 ? 4.703 -0.804 3.610 1.00 0.00 97 LEU B O 1
ATOM 1506 N N . LYS B 1 38 ? 6.412 -0.182 4.924 1.00 0.00 98 LYS B N 1
ATOM 1507 C CA . LYS B 1 38 ? 5.832 -0.787 6.113 1.00 0.00 98 LYS B CA 1
ATOM 1508 C C . LYS B 1 38 ? 4.422 -0.254 6.332 1.00 0.00 98 LYS B C 1
ATOM 1509 O O . LYS B 1 38 ? 3.531 -0.979 6.774 1.00 0.00 98 LYS B O 1
ATOM 1528 N N . ARG B 1 39 ? 4.237 1.021 6.016 1.00 0.00 99 ARG B N 1
ATOM 1529 C CA . ARG B 1 39 ? 2.943 1.670 6.171 1.00 0.00 99 ARG B CA 1
ATOM 1530 C C . ARG B 1 39 ? 1.998 1.288 5.039 1.00 0.00 99 ARG B C 1
ATOM 1531 O O . ARG B 1 39 ? 0.814 1.052 5.265 1.00 0.00 99 ARG B O 1
ATOM 1552 N N . THR B 1 40 ? 2.523 1.252 3.817 1.00 0.00 100 THR B N 1
ATOM 1553 C CA . THR B 1 40 ? 1.715 0.925 2.648 1.00 0.00 100 THR B CA 1
ATOM 1554 C C . THR B 1 40 ? 1.035 -0.423 2.762 1.00 0.00 100 THR B C 1
ATOM 1555 O O . THR B 1 40 ? -0.154 -0.526 2.511 1.00 0.00 100 THR B O 1
ATOM 1566 N N . VAL B 1 41 ? 1.782 -1.464 3.110 1.00 0.00 101 VAL B N 1
ATOM 1567 C CA . VAL B 1 41 ? 1.186 -2.789 3.209 1.00 0.00 101 VAL B CA 1
ATOM 1568 C C . VAL B 1 41 ? 0.050 -2.795 4.229 1.00 0.00 101 VAL B C 1
ATOM 1569 O O . VAL B 1 41 ? -0.950 -3.486 4.047 1.00 0.00 101 VAL B O 1
ATOM 1582 N N . THR B 1 42 ? 0.200 -2.007 5.294 1.00 0.00 102 THR B N 1
ATOM 1583 C CA . THR B 1 42 ? -0.832 -1.914 6.323 1.00 0.00 102 THR B CA 1
ATOM 1584 C C . THR B 1 42 ? -2.029 -1.119 5.806 1.00 0.00 102 THR B C 1
ATOM 1585 O O . THR B 1 42 ? -3.175 -1.535 5.961 1.00 0.00 102 THR B O 1
ATOM 1596 N N . GLU B 1 43 ? -1.748 0.017 5.170 1.00 0.00 103 GLU B N 1
ATOM 1597 C CA . GLU B 1 43 ? -2.793 0.864 4.597 1.00 0.00 103 GLU B CA 1
ATOM 1598 C C . GLU B 1 43 ? -3.505 0.097 3.495 1.00 0.00 103 GLU B C 1
ATOM 1599 O O . GLU B 1 43 ? -4.726 0.130 3.369 1.00 0.00 103 GLU B O 1
ATOM 1611 N N . LEU B 1 44 ? -2.696 -0.605 2.720 1.00 0.00 104 LEU B N 1
ATOM 1612 C CA . LEU B 1 44 ? -3.158 -1.430 1.617 1.00 0.00 104 LEU B CA 1
ATOM 1613 C C . LEU B 1 44 ? -4.031 -2.557 2.153 1.00 0.00 104 LEU B C 1
ATOM 1614 O O . LEU B 1 44 ? -5.053 -2.907 1.564 1.00 0.00 104 LEU B O 1
ATOM 1630 N N . ASP B 1 45 ? -3.619 -3.102 3.291 1.00 0.00 105 ASP B N 1
ATOM 1631 C CA . ASP B 1 45 ? -4.354 -4.175 3.945 1.00 0.00 105 ASP B CA 1
ATOM 1632 C C . ASP B 1 45 ? -5.599 -3.616 4.629 1.00 0.00 105 ASP B C 1
ATOM 1633 O O . ASP B 1 45 ? -6.606 -4.307 4.770 1.00 0.00 105 ASP B O 1
ATOM 1642 N N . SER B 1 46 ? -5.514 -2.360 5.058 1.00 0.00 106 SER B N 1
ATOM 1643 C CA . SER B 1 46 ? -6.624 -1.699 5.736 1.00 0.00 106 SER B CA 1
ATOM 1644 C C . SER B 1 46 ? -7.780 -1.434 4.775 1.00 0.00 106 SER B C 1
ATOM 1645 O O . SER B 1 46 ? -8.904 -1.873 5.013 1.00 0.00 106 SER B O 1
ATOM 1653 N N . VAL B 1 47 ? -7.498 -0.719 3.689 1.00 0.00 107 VAL B N 1
ATOM 1654 C CA . VAL B 1 47 ? -8.522 -0.407 2.697 1.00 0.00 107 VAL B CA 1
ATOM 1655 C C . VAL B 1 47 ? -9.227 -1.666 2.217 1.00 0.00 107 VAL B C 1
ATOM 1656 O O . VAL B 1 47 ? -10.452 -1.713 2.157 1.00 0.00 107 VAL B O 1
ATOM 1669 N N . THR B 1 48 ? -8.445 -2.683 1.869 1.00 0.00 108 THR B N 1
ATOM 1670 C CA . THR B 1 48 ? -9.001 -3.942 1.388 1.00 0.00 108 THR B CA 1
ATOM 1671 C C . THR B 1 48 ? -9.793 -4.648 2.484 1.00 0.00 108 THR B C 1
ATOM 1672 O O . THR B 1 48 ? -10.816 -5.279 2.217 1.00 0.00 108 THR B O 1
ATOM 1683 N N . ALA B 1 49 ? -9.309 -4.541 3.719 1.00 0.00 109 ALA B N 1
ATOM 1684 C CA . ALA B 1 49 ? -9.966 -5.171 4.860 1.00 0.00 109 ALA B CA 1
ATOM 1685 C C . ALA B 1 49 ? -11.369 -4.611 5.074 1.00 0.00 109 ALA B C 1
ATOM 1686 O O . ALA B 1 49 ? -12.314 -5.360 5.312 1.00 0.00 109 ALA B O 1
ATOM 1693 N N . ARG B 1 50 ? -11.494 -3.292 4.997 1.00 0.00 110 ARG B N 1
ATOM 1694 C CA . ARG B 1 50 ? -12.781 -2.632 5.188 1.00 0.00 110 ARG B CA 1
ATOM 1695 C C . ARG B 1 50 ? -13.600 -2.630 3.901 1.00 0.00 110 ARG B C 1
ATOM 1696 O O . ARG B 1 50 ? -14.828 -2.625 3.943 1.00 0.00 110 ARG B O 1
ATOM 1717 N N . LEU B 1 51 ? -12.912 -2.620 2.764 1.00 0.00 111 LEU B N 1
ATOM 1718 C CA . LEU B 1 51 ? -13.574 -2.602 1.460 1.00 0.00 111 LEU B CA 1
ATOM 1719 C C . LEU B 1 51 ? -14.572 -3.747 1.314 1.00 0.00 111 LEU B C 1
ATOM 1720 O O . LEU B 1 51 ? -15.663 -3.559 0.774 1.00 0.00 111 LEU B O 1
ATOM 1736 N N . ARG B 1 52 ? -14.201 -4.928 1.795 1.00 0.00 112 ARG B N 1
ATOM 1737 C CA . ARG B 1 52 ? -15.079 -6.090 1.711 1.00 0.00 112 ARG B CA 1
ATOM 1738 C C . ARG B 1 52 ? -16.419 -5.807 2.387 1.00 0.00 112 ARG B C 1
ATOM 1739 O O . ARG B 1 52 ? -17.470 -6.227 1.905 1.00 0.00 112 ARG B O 1
ATOM 1760 N N . GLU B 1 53 ? -16.371 -5.092 3.508 1.00 0.00 113 GLU B N 1
ATOM 1761 C CA . GLU B 1 53 ? -17.577 -4.751 4.257 1.00 0.00 113 GLU B CA 1
ATOM 1762 C C . GLU B 1 53 ? -18.268 -3.520 3.669 1.00 0.00 113 GLU B C 1
ATOM 1763 O O . GLU B 1 53 ? -19.496 -3.454 3.618 1.00 0.00 113 GLU B O 1
ATOM 1775 N N . VAL B 1 54 ? -17.471 -2.548 3.235 1.00 0.00 114 VAL B N 1
ATOM 1776 C CA . VAL B 1 54 ? -17.994 -1.313 2.658 1.00 0.00 114 VAL B CA 1
ATOM 1777 C C . VAL B 1 54 ? -19.016 -1.590 1.560 1.00 0.00 114 VAL B C 1
ATOM 1778 O O . VAL B 1 54 ? -20.059 -0.942 1.499 1.00 0.00 114 VAL B O 1
ATOM 1791 N N . GLU B 1 55 ? -18.722 -2.553 0.698 1.00 0.00 115 GLU B N 1
ATOM 1792 C CA . GLU B 1 55 ? -19.636 -2.900 -0.383 1.00 0.00 115 GLU B CA 1
ATOM 1793 C C . GLU B 1 55 ? -20.912 -3.533 0.170 1.00 0.00 115 GLU B C 1
ATOM 1794 O O . GLU B 1 55 ? -22.004 -3.309 -0.350 1.00 0.00 115 GLU B O 1
ATOM 1806 N N . HIS B 1 56 ? -20.758 -4.331 1.223 1.00 0.00 116 HIS B N 1
ATOM 1807 C CA . HIS B 1 56 ? -21.890 -5.009 1.846 1.00 0.00 116 HIS B CA 1
ATOM 1808 C C . HIS B 1 56 ? -22.804 -4.024 2.576 1.00 0.00 116 HIS B C 1
ATOM 1809 O O . HIS B 1 56 ? -23.946 -3.806 2.170 1.00 0.00 116 HIS B O 1
ATOM 1824 N N . ARG B 1 57 ? -22.298 -3.441 3.660 1.00 0.00 117 ARG B N 1
ATOM 1825 C CA . ARG B 1 57 ? -23.072 -2.490 4.455 1.00 0.00 117 ARG B CA 1
ATOM 1826 C C . ARG B 1 57 ? -23.337 -1.201 3.685 1.00 0.00 117 ARG B C 1
ATOM 1827 O O . ARG B 1 57 ? -24.464 -0.703 3.663 1.00 0.00 117 ARG B O 1
ATOM 1848 N N . ALA B 1 58 ? -22.294 -0.665 3.060 1.00 0.00 118 ALA B N 1
ATOM 1849 C CA . ALA B 1 58 ? -22.412 0.570 2.292 1.00 0.00 118 ALA B CA 1
ATOM 1850 C C . ALA B 1 58 ? -22.819 1.739 3.188 1.00 0.00 118 ALA B C 1
ATOM 1851 O O . ALA B 1 58 ? -22.372 1.837 4.331 1.00 0.00 118 ALA B O 1
ATOM 1858 N N . GLY B 1 59 ? -23.665 2.623 2.665 1.00 0.00 119 GLY B N 1
ATOM 1859 C CA . GLY B 1 59 ? -24.109 3.770 3.436 1.00 0.00 119 GLY B CA 1
ATOM 1860 C C . GLY B 1 59 ? -25.028 4.678 2.642 1.00 0.00 119 GLY B C 1
ATOM 1861 O O . GLY B 1 59 ? -24.761 4.977 1.478 1.00 0.00 119 GLY B O 1
ATOM 1865 N N . GLU B 1 60 ? -26.113 5.117 3.273 1.00 0.00 120 GLU B N 1
ATOM 1866 C CA . GLU B 1 60 ? -27.075 5.997 2.619 1.00 0.00 120 GLU B CA 1
ATOM 1867 C C . GLU B 1 60 ? -26.415 7.303 2.190 1.00 0.00 120 GLU B C 1
ATOM 1868 O O . GLU B 1 60 ? -26.867 7.892 1.186 1.00 0.00 120 GLU B O 1
ATOM 1881 N N . ALA A 1 1 ? 8.349 -8.522 13.183 1.00 0.00 61 ALA A N 2
ATOM 1882 C CA . ALA A 1 1 ? 8.016 -9.616 12.235 1.00 0.00 61 ALA A CA 2
ATOM 1883 C C . ALA A 1 1 ? 8.826 -9.514 10.961 1.00 0.00 61 ALA A C 2
ATOM 1884 O O . ALA A 1 1 ? 9.271 -8.433 10.575 1.00 0.00 61 ALA A O 2
ATOM 1893 N N . SER A 1 2 ? 8.985 -10.646 10.294 1.00 0.00 62 SER A N 2
ATOM 1894 C CA . SER A 1 2 ? 9.707 -10.687 9.043 1.00 0.00 62 SER A CA 2
ATOM 1895 C C . SER A 1 2 ? 8.987 -9.865 8.002 1.00 0.00 62 SER A C 2
ATOM 1896 O O . SER A 1 2 ? 7.759 -9.812 7.967 1.00 0.00 62 SER A O 2
ATOM 1904 N N . ASP A 1 3 ? 9.765 -9.224 7.166 1.00 0.00 63 ASP A N 2
ATOM 1905 C CA . ASP A 1 3 ? 9.224 -8.385 6.116 1.00 0.00 63 ASP A CA 2
ATOM 1906 C C . ASP A 1 3 ? 8.529 -9.223 5.050 1.00 0.00 63 ASP A C 2
ATOM 1907 O O . ASP A 1 3 ? 7.535 -8.793 4.465 1.00 0.00 63 ASP A O 2
ATOM 1916 N N . ASP A 1 4 ? 9.056 -10.416 4.798 1.00 0.00 64 ASP A N 2
ATOM 1917 C CA . ASP A 1 4 ? 8.492 -11.305 3.807 1.00 0.00 64 ASP A CA 2
ATOM 1918 C C . ASP A 1 4 ? 7.065 -11.676 4.150 1.00 0.00 64 ASP A C 2
ATOM 1919 O O . ASP A 1 4 ? 6.233 -11.829 3.262 1.00 0.00 64 ASP A O 2
ATOM 1928 N N . GLU A 1 5 ? 6.780 -11.828 5.433 1.00 0.00 65 GLU A N 2
ATOM 1929 C CA . GLU A 1 5 ? 5.447 -12.183 5.858 1.00 0.00 65 GLU A CA 2
ATOM 1930 C C . GLU A 1 5 ? 4.439 -11.166 5.332 1.00 0.00 65 GLU A C 2
ATOM 1931 O O . GLU A 1 5 ? 3.327 -11.518 4.935 1.00 0.00 65 GLU A O 2
ATOM 1943 N N . LEU A 1 6 ? 4.855 -9.906 5.322 1.00 0.00 66 LEU A N 2
ATOM 1944 C CA . LEU A 1 6 ? 4.025 -8.815 4.834 1.00 0.00 66 LEU A CA 2
ATOM 1945 C C . LEU A 1 6 ? 4.053 -8.771 3.316 1.00 0.00 66 LEU A C 2
ATOM 1946 O O . LEU A 1 6 ? 3.040 -8.535 2.665 1.00 0.00 66 LEU A O 2
ATOM 1962 N N . PHE A 1 7 ? 5.233 -8.989 2.764 1.00 0.00 67 PHE A N 2
ATOM 1963 C CA . PHE A 1 7 ? 5.421 -8.969 1.328 1.00 0.00 67 PHE A CA 2
ATOM 1964 C C . PHE A 1 7 ? 4.767 -10.180 0.679 1.00 0.00 67 PHE A C 2
ATOM 1965 O O . PHE A 1 7 ? 4.487 -10.182 -0.520 1.00 0.00 67 PHE A O 2
ATOM 1982 N N . SER A 1 8 ? 4.536 -11.210 1.479 1.00 0.00 68 SER A N 2
ATOM 1983 C CA . SER A 1 8 ? 3.926 -12.438 0.991 1.00 0.00 68 SER A CA 2
ATOM 1984 C C . SER A 1 8 ? 2.486 -12.198 0.558 1.00 0.00 68 SER A C 2
ATOM 1985 O O . SER A 1 8 ? 2.106 -12.523 -0.562 1.00 0.00 68 SER A O 2
ATOM 1993 N N . MET A 1 9 ? 1.690 -11.610 1.440 1.00 0.00 69 MET A N 2
ATOM 1994 C CA . MET A 1 9 ? 0.312 -11.311 1.111 1.00 0.00 69 MET A CA 2
ATOM 1995 C C . MET A 1 9 ? 0.281 -10.443 -0.140 1.00 0.00 69 MET A C 2
ATOM 1996 O O . MET A 1 9 ? -0.580 -10.605 -1.006 1.00 0.00 69 MET A O 2
ATOM 2010 N N . LEU A 1 10 ? 1.258 -9.538 -0.238 1.00 0.00 70 LEU A N 2
ATOM 2011 C CA . LEU A 1 10 ? 1.384 -8.661 -1.389 1.00 0.00 70 LEU A CA 2
ATOM 2012 C C . LEU A 1 10 ? 1.709 -9.494 -2.609 1.00 0.00 70 LEU A C 2
ATOM 2013 O O . LEU A 1 10 ? 1.293 -9.192 -3.719 1.00 0.00 70 LEU A O 2
ATOM 2029 N N . ASP A 1 11 ? 2.447 -10.562 -2.372 1.00 0.00 71 ASP A N 2
ATOM 2030 C CA . ASP A 1 11 ? 2.838 -11.485 -3.421 1.00 0.00 71 ASP A CA 2
ATOM 2031 C C . ASP A 1 11 ? 1.614 -12.099 -4.078 1.00 0.00 71 ASP A C 2
ATOM 2032 O O . ASP A 1 11 ? 1.575 -12.291 -5.294 1.00 0.00 71 ASP A O 2
ATOM 2041 N N . GLN A 1 12 ? 0.622 -12.419 -3.262 1.00 0.00 72 GLN A N 2
ATOM 2042 C CA . GLN A 1 12 ? -0.598 -13.029 -3.755 1.00 0.00 72 GLN A CA 2
ATOM 2043 C C . GLN A 1 12 ? -1.526 -12.009 -4.395 1.00 0.00 72 GLN A C 2
ATOM 2044 O O . GLN A 1 12 ? -2.179 -12.288 -5.401 1.00 0.00 72 GLN A O 2
ATOM 2058 N N . ARG A 1 13 ? -1.575 -10.830 -3.807 1.00 0.00 73 ARG A N 2
ATOM 2059 C CA . ARG A 1 13 ? -2.420 -9.757 -4.312 1.00 0.00 73 ARG A CA 2
ATOM 2060 C C . ARG A 1 13 ? -1.859 -9.210 -5.615 1.00 0.00 73 ARG A C 2
ATOM 2061 O O . ARG A 1 13 ? -2.587 -8.979 -6.581 1.00 0.00 73 ARG A O 2
ATOM 2082 N N . PHE A 1 14 ? -0.551 -9.024 -5.624 1.00 0.00 74 PHE A N 2
ATOM 2083 C CA . PHE A 1 14 ? 0.163 -8.523 -6.787 1.00 0.00 74 PHE A CA 2
ATOM 2084 C C . PHE A 1 14 ? 0.209 -9.591 -7.872 1.00 0.00 74 PHE A C 2
ATOM 2085 O O . PHE A 1 14 ? 0.458 -9.297 -9.042 1.00 0.00 74 PHE A O 2
ATOM 2102 N N . GLY A 1 15 ? -0.014 -10.835 -7.457 1.00 0.00 75 GLY A N 2
ATOM 2103 C CA . GLY A 1 15 ? 0.019 -11.957 -8.380 1.00 0.00 75 GLY A CA 2
ATOM 2104 C C . GLY A 1 15 ? -0.733 -11.695 -9.671 1.00 0.00 75 GLY A C 2
ATOM 2105 O O . GLY A 1 15 ? -0.238 -12.006 -10.754 1.00 0.00 75 GLY A O 2
ATOM 2109 N N . GLY A 1 16 ? -1.927 -11.122 -9.560 1.00 0.00 76 GLY A N 2
ATOM 2110 C CA . GLY A 1 16 ? -2.717 -10.835 -10.742 1.00 0.00 76 GLY A CA 2
ATOM 2111 C C . GLY A 1 16 ? -1.992 -9.918 -11.708 1.00 0.00 76 GLY A C 2
ATOM 2112 O O . GLY A 1 16 ? -1.538 -8.839 -11.327 1.00 0.00 76 GLY A O 2
ATOM 2116 N N . GLY A 1 17 ? -1.881 -10.348 -12.961 1.00 0.00 77 GLY A N 2
ATOM 2117 C CA . GLY A 1 17 ? -1.202 -9.546 -13.962 1.00 0.00 77 GLY A CA 2
ATOM 2118 C C . GLY A 1 17 ? -1.014 -10.283 -15.271 1.00 0.00 77 GLY A C 2
ATOM 2119 O O . GLY A 1 17 ? -1.340 -9.760 -16.335 1.00 0.00 77 GLY A O 2
ATOM 2123 N N . GLU A 1 18 ? -0.488 -11.502 -15.180 1.00 0.00 78 GLU A N 2
ATOM 2124 C CA . GLU A 1 18 ? -0.242 -12.343 -16.352 1.00 0.00 78 GLU A CA 2
ATOM 2125 C C . GLU A 1 18 ? 0.841 -11.754 -17.242 1.00 0.00 78 GLU A C 2
ATOM 2126 O O . GLU A 1 18 ? 1.960 -12.265 -17.302 1.00 0.00 78 GLU A O 2
ATOM 2138 N N . ASP A 1 19 ? 0.491 -10.677 -17.926 1.00 0.00 79 ASP A N 2
ATOM 2139 C CA . ASP A 1 19 ? 1.411 -9.988 -18.822 1.00 0.00 79 ASP A CA 2
ATOM 2140 C C . ASP A 1 19 ? 2.779 -9.837 -18.193 1.00 0.00 79 ASP A C 2
ATOM 2141 O O . ASP A 1 19 ? 3.809 -10.138 -18.798 1.00 0.00 79 ASP A O 2
ATOM 2150 N N . LEU A 1 20 ? 2.760 -9.359 -16.974 1.00 0.00 80 LEU A N 2
ATOM 2151 C CA . LEU A 1 20 ? 3.975 -9.135 -16.201 1.00 0.00 80 LEU A CA 2
ATOM 2152 C C . LEU A 1 20 ? 4.757 -10.429 -16.008 1.00 0.00 80 LEU A C 2
ATOM 2153 O O . LEU A 1 20 ? 4.177 -11.490 -15.777 1.00 0.00 80 LEU A O 2
ATOM 2169 N N . LEU A 1 21 ? 6.081 -10.332 -16.104 1.00 0.00 81 LEU A N 2
ATOM 2170 C CA . LEU A 1 21 ? 6.950 -11.479 -15.943 1.00 0.00 81 LEU A CA 2
ATOM 2171 C C . LEU A 1 21 ? 6.985 -11.945 -14.486 1.00 0.00 81 LEU A C 2
ATOM 2172 O O . LEU A 1 21 ? 5.957 -11.970 -13.808 1.00 0.00 81 LEU A O 2
ATOM 2188 N N . MET A 1 22 ? 8.178 -12.309 -14.013 1.00 0.00 82 MET A N 2
ATOM 2189 C CA . MET A 1 22 ? 8.357 -12.771 -12.641 1.00 0.00 82 MET A CA 2
ATOM 2190 C C . MET A 1 22 ? 9.834 -13.011 -12.347 1.00 0.00 82 MET A C 2
ATOM 2191 O O . MET A 1 22 ? 10.330 -12.671 -11.272 1.00 0.00 82 MET A O 2
ATOM 2205 N N . SER A 1 23 ? 10.532 -13.598 -13.314 1.00 0.00 83 SER A N 2
ATOM 2206 C CA . SER A 1 23 ? 11.956 -13.888 -13.170 1.00 0.00 83 SER A CA 2
ATOM 2207 C C . SER A 1 23 ? 12.751 -12.614 -12.904 1.00 0.00 83 SER A C 2
ATOM 2208 O O . SER A 1 23 ? 12.436 -11.550 -13.437 1.00 0.00 83 SER A O 2
ATOM 2216 N N . GLY A 1 24 ? 13.784 -12.734 -12.077 1.00 0.00 84 GLY A N 2
ATOM 2217 C CA . GLY A 1 24 ? 14.615 -11.588 -11.751 1.00 0.00 84 GLY A CA 2
ATOM 2218 C C . GLY A 1 24 ? 15.837 -11.973 -10.940 1.00 0.00 84 GLY A C 2
ATOM 2219 O O . GLY A 1 24 ? 16.519 -12.947 -11.259 1.00 0.00 84 GLY A O 2
ATOM 2223 N N . ASP A 1 25 ? 16.116 -11.205 -9.889 1.00 0.00 85 ASP A N 2
ATOM 2224 C CA . ASP A 1 25 ? 17.265 -11.470 -9.033 1.00 0.00 85 ASP A CA 2
ATOM 2225 C C . ASP A 1 25 ? 17.197 -10.628 -7.764 1.00 0.00 85 ASP A C 2
ATOM 2226 O O . ASP A 1 25 ? 18.141 -9.915 -7.421 1.00 0.00 85 ASP A O 2
ATOM 2235 N N . ASN A 1 26 ? 16.068 -10.719 -7.074 1.00 0.00 86 ASN A N 2
ATOM 2236 C CA . ASN A 1 26 ? 15.862 -9.972 -5.838 1.00 0.00 86 ASN A CA 2
ATOM 2237 C C . ASN A 1 26 ? 16.825 -10.442 -4.752 1.00 0.00 86 ASN A C 2
ATOM 2238 O O . ASN A 1 26 ? 17.100 -11.636 -4.628 1.00 0.00 86 ASN A O 2
ATOM 2249 N N . GLY A 1 27 ? 17.334 -9.496 -3.968 1.00 0.00 87 GLY A N 2
ATOM 2250 C CA . GLY A 1 27 ? 18.261 -9.834 -2.903 1.00 0.00 87 GLY A CA 2
ATOM 2251 C C . GLY A 1 27 ? 18.406 -8.719 -1.890 1.00 0.00 87 GLY A C 2
ATOM 2252 O O . GLY A 1 27 ? 18.256 -8.940 -0.688 1.00 0.00 87 GLY A O 2
ATOM 2256 N N . MET A 1 28 ? 18.697 -7.518 -2.374 1.00 0.00 88 MET A N 2
ATOM 2257 C CA . MET A 1 28 ? 18.860 -6.364 -1.504 1.00 0.00 88 MET A CA 2
ATOM 2258 C C . MET A 1 28 ? 17.529 -5.949 -0.904 1.00 0.00 88 MET A C 2
ATOM 2259 O O . MET A 1 28 ? 16.482 -6.100 -1.534 1.00 0.00 88 MET A O 2
ATOM 2273 N N . THR A 1 29 ? 17.572 -5.416 0.310 1.00 0.00 89 THR A N 2
ATOM 2274 C CA . THR A 1 29 ? 16.362 -4.973 0.976 1.00 0.00 89 THR A CA 2
ATOM 2275 C C . THR A 1 29 ? 15.612 -3.974 0.103 1.00 0.00 89 THR A C 2
ATOM 2276 O O . THR A 1 29 ? 14.409 -4.104 -0.110 1.00 0.00 89 THR A O 2
ATOM 2287 N N . GLU A 1 30 ? 16.342 -2.991 -0.415 1.00 0.00 90 GLU A N 2
ATOM 2288 C CA . GLU A 1 30 ? 15.765 -1.974 -1.289 1.00 0.00 90 GLU A CA 2
ATOM 2289 C C . GLU A 1 30 ? 14.991 -2.613 -2.429 1.00 0.00 90 GLU A C 2
ATOM 2290 O O . GLU A 1 30 ? 13.856 -2.246 -2.693 1.00 0.00 90 GLU A O 2
ATOM 2302 N N . GLU A 1 31 ? 15.629 -3.560 -3.107 1.00 0.00 91 GLU A N 2
ATOM 2303 C CA . GLU A 1 31 ? 15.010 -4.253 -4.236 1.00 0.00 91 GLU A CA 2
ATOM 2304 C C . GLU A 1 31 ? 13.585 -4.680 -3.912 1.00 0.00 91 GLU A C 2
ATOM 2305 O O . GLU A 1 31 ? 12.649 -4.385 -4.657 1.00 0.00 91 GLU A O 2
ATOM 2317 N N . LYS A 1 32 ? 13.428 -5.349 -2.785 1.00 0.00 92 LYS A N 2
ATOM 2318 C CA . LYS A 1 32 ? 12.116 -5.797 -2.330 1.00 0.00 92 LYS A CA 2
ATOM 2319 C C . LYS A 1 32 ? 11.271 -4.572 -2.029 1.00 0.00 92 LYS A C 2
ATOM 2320 O O . LYS A 1 32 ? 10.177 -4.387 -2.559 1.00 0.00 92 LYS A O 2
ATOM 2339 N N . LEU A 1 33 ? 11.826 -3.727 -1.181 1.00 0.00 93 LEU A N 2
ATOM 2340 C CA . LEU A 1 33 ? 11.199 -2.487 -0.773 1.00 0.00 93 LEU A CA 2
ATOM 2341 C C . LEU A 1 33 ? 10.841 -1.606 -1.967 1.00 0.00 93 LEU A C 2
ATOM 2342 O O . LEU A 1 33 ? 9.992 -0.726 -1.865 1.00 0.00 93 LEU A O 2
ATOM 2358 N N . ARG A 1 34 ? 11.517 -1.826 -3.087 1.00 0.00 94 ARG A N 2
ATOM 2359 C CA . ARG A 1 34 ? 11.292 -1.030 -4.288 1.00 0.00 94 ARG A CA 2
ATOM 2360 C C . ARG A 1 34 ? 9.988 -1.413 -4.983 1.00 0.00 94 ARG A C 2
ATOM 2361 O O . ARG A 1 34 ? 9.205 -0.545 -5.364 1.00 0.00 94 ARG A O 2
ATOM 2382 N N . ARG A 1 35 ? 9.767 -2.712 -5.156 1.00 0.00 95 ARG A N 2
ATOM 2383 C CA . ARG A 1 35 ? 8.562 -3.199 -5.822 1.00 0.00 95 ARG A CA 2
ATOM 2384 C C . ARG A 1 35 ? 7.354 -3.203 -4.885 1.00 0.00 95 ARG A C 2
ATOM 2385 O O . ARG A 1 35 ? 6.337 -2.581 -5.175 1.00 0.00 95 ARG A O 2
ATOM 2406 N N . TYR A 1 36 ? 7.475 -3.903 -3.765 1.00 0.00 96 TYR A N 2
ATOM 2407 C CA . TYR A 1 36 ? 6.411 -3.999 -2.784 1.00 0.00 96 TYR A CA 2
ATOM 2408 C C . TYR A 1 36 ? 5.895 -2.627 -2.368 1.00 0.00 96 TYR A C 2
ATOM 2409 O O . TYR A 1 36 ? 4.691 -2.429 -2.260 1.00 0.00 96 TYR A O 2
ATOM 2427 N N . LEU A 1 37 ? 6.793 -1.676 -2.144 1.00 0.00 97 LEU A N 2
ATOM 2428 C CA . LEU A 1 37 ? 6.368 -0.341 -1.752 1.00 0.00 97 LEU A CA 2
ATOM 2429 C C . LEU A 1 37 ? 5.744 0.413 -2.919 1.00 0.00 97 LEU A C 2
ATOM 2430 O O . LEU A 1 37 ? 4.581 0.807 -2.853 1.00 0.00 97 LEU A O 2
ATOM 2446 N N . LYS A 1 38 ? 6.516 0.611 -3.986 1.00 0.00 98 LYS A N 2
ATOM 2447 C CA . LYS A 1 38 ? 6.020 1.320 -5.162 1.00 0.00 98 LYS A CA 2
ATOM 2448 C C . LYS A 1 38 ? 4.638 0.804 -5.537 1.00 0.00 98 LYS A C 2
ATOM 2449 O O . LYS A 1 38 ? 3.767 1.562 -5.964 1.00 0.00 98 LYS A O 2
ATOM 2468 N N . ARG A 1 39 ? 4.456 -0.498 -5.367 1.00 0.00 99 ARG A N 2
ATOM 2469 C CA . ARG A 1 39 ? 3.197 -1.150 -5.673 1.00 0.00 99 ARG A CA 2
ATOM 2470 C C . ARG A 1 39 ? 2.132 -0.878 -4.630 1.00 0.00 99 ARG A C 2
ATOM 2471 O O . ARG A 1 39 ? 1.108 -0.279 -4.938 1.00 0.00 99 ARG A O 2
ATOM 2492 N N . THR A 1 40 ? 2.358 -1.337 -3.411 1.00 0.00 100 THR A N 2
ATOM 2493 C CA . THR A 1 40 ? 1.382 -1.165 -2.348 1.00 0.00 100 THR A CA 2
ATOM 2494 C C . THR A 1 40 ? 0.884 0.265 -2.210 1.00 0.00 100 THR A C 2
ATOM 2495 O O . THR A 1 40 ? -0.206 0.491 -1.699 1.00 0.00 100 THR A O 2
ATOM 2506 N N . VAL A 1 41 ? 1.671 1.224 -2.655 1.00 0.00 101 VAL A N 2
ATOM 2507 C CA . VAL A 1 41 ? 1.281 2.618 -2.569 1.00 0.00 101 VAL A CA 2
ATOM 2508 C C . VAL A 1 41 ? 0.112 2.901 -3.482 1.00 0.00 101 VAL A C 2
ATOM 2509 O O . VAL A 1 41 ? -0.894 3.474 -3.071 1.00 0.00 101 VAL A O 2
ATOM 2522 N N . THR A 1 42 ? 0.245 2.470 -4.719 1.00 0.00 102 THR A N 2
ATOM 2523 C CA . THR A 1 42 ? -0.805 2.642 -5.689 1.00 0.00 102 THR A CA 2
ATOM 2524 C C . THR A 1 42 ? -1.885 1.603 -5.419 1.00 0.00 102 THR A C 2
ATOM 2525 O O . THR A 1 42 ? -3.071 1.845 -5.628 1.00 0.00 102 THR A O 2
ATOM 2536 N N . GLU A 1 43 ? -1.443 0.451 -4.913 1.00 0.00 103 GLU A N 2
ATOM 2537 C CA . GLU A 1 43 ? -2.313 -0.635 -4.557 1.00 0.00 103 GLU A CA 2
ATOM 2538 C C . GLU A 1 43 ? -3.261 -0.164 -3.475 1.00 0.00 103 GLU A C 2
ATOM 2539 O O . GLU A 1 43 ? -4.464 -0.424 -3.514 1.00 0.00 103 GLU A O 2
ATOM 2551 N N . LEU A 1 44 ? -2.694 0.560 -2.516 1.00 0.00 104 LEU A N 2
ATOM 2552 C CA . LEU A 1 44 ? -3.465 1.113 -1.420 1.00 0.00 104 LEU A CA 2
ATOM 2553 C C . LEU A 1 44 ? -4.224 2.320 -1.932 1.00 0.00 104 LEU A C 2
ATOM 2554 O O . LEU A 1 44 ? -5.358 2.574 -1.537 1.00 0.00 104 LEU A O 2
ATOM 2570 N N . ASP A 1 45 ? -3.586 3.039 -2.850 1.00 0.00 105 ASP A N 2
ATOM 2571 C CA . ASP A 1 45 ? -4.181 4.209 -3.472 1.00 0.00 105 ASP A CA 2
ATOM 2572 C C . ASP A 1 45 ? -5.315 3.783 -4.388 1.00 0.00 105 ASP A C 2
ATOM 2573 O O . ASP A 1 45 ? -6.127 4.599 -4.816 1.00 0.00 105 ASP A O 2
ATOM 2582 N N . SER A 1 46 ? -5.341 2.493 -4.700 1.00 0.00 106 SER A N 2
ATOM 2583 C CA . SER A 1 46 ? -6.350 1.932 -5.583 1.00 0.00 106 SER A CA 2
ATOM 2584 C C . SER A 1 46 ? -7.570 1.491 -4.800 1.00 0.00 106 SER A C 2
ATOM 2585 O O . SER A 1 46 ? -8.664 2.013 -4.987 1.00 0.00 106 SER A O 2
ATOM 2593 N N . VAL A 1 47 ? -7.364 0.538 -3.909 1.00 0.00 107 VAL A N 2
ATOM 2594 C CA . VAL A 1 47 ? -8.435 0.031 -3.076 1.00 0.00 107 VAL A CA 2
ATOM 2595 C C . VAL A 1 47 ? -9.108 1.174 -2.349 1.00 0.00 107 VAL A C 2
ATOM 2596 O O . VAL A 1 47 ? -10.333 1.242 -2.254 1.00 0.00 107 VAL A O 2
ATOM 2609 N N . THR A 1 48 ? -8.285 2.078 -1.861 1.00 0.00 108 THR A N 2
ATOM 2610 C CA . THR A 1 48 ? -8.762 3.255 -1.158 1.00 0.00 108 THR A CA 2
ATOM 2611 C C . THR A 1 48 ? -9.601 4.101 -2.078 1.00 0.00 108 THR A C 2
ATOM 2612 O O . THR A 1 48 ? -10.546 4.776 -1.667 1.00 0.00 108 THR A O 2
ATOM 2623 N N . ALA A 1 49 ? -9.208 4.069 -3.323 1.00 0.00 109 ALA A N 2
ATOM 2624 C CA . ALA A 1 49 ? -9.845 4.828 -4.358 1.00 0.00 109 ALA A CA 2
ATOM 2625 C C . ALA A 1 49 ? -11.184 4.235 -4.777 1.00 0.00 109 ALA A C 2
ATOM 2626 O O . ALA A 1 49 ? -12.114 4.965 -5.115 1.00 0.00 109 ALA A O 2
ATOM 2633 N N . ARG A 1 50 ? -11.275 2.911 -4.784 1.00 0.00 110 ARG A N 2
ATOM 2634 C CA . ARG A 1 50 ? -12.493 2.243 -5.190 1.00 0.00 110 ARG A CA 2
ATOM 2635 C C . ARG A 1 50 ? -13.495 2.108 -4.051 1.00 0.00 110 ARG A C 2
ATOM 2636 O O . ARG A 1 50 ? -14.702 2.100 -4.278 1.00 0.00 110 ARG A O 2
ATOM 2657 N N . LEU A 1 51 ? -12.986 1.989 -2.838 1.00 0.00 111 LEU A N 2
ATOM 2658 C CA . LEU A 1 51 ? -13.831 1.827 -1.653 1.00 0.00 111 LEU A CA 2
ATOM 2659 C C . LEU A 1 51 ? -14.773 3.016 -1.471 1.00 0.00 111 LEU A C 2
ATOM 2660 O O . LEU A 1 51 ? -15.948 2.844 -1.163 1.00 0.00 111 LEU A O 2
ATOM 2676 N N . ARG A 1 52 ? -14.239 4.216 -1.649 1.00 0.00 112 ARG A N 2
ATOM 2677 C CA . ARG A 1 52 ? -15.007 5.441 -1.489 1.00 0.00 112 ARG A CA 2
ATOM 2678 C C . ARG A 1 52 ? -16.280 5.413 -2.322 1.00 0.00 112 ARG A C 2
ATOM 2679 O O . ARG A 1 52 ? -17.295 5.999 -1.943 1.00 0.00 112 ARG A O 2
ATOM 2700 N N . GLU A 1 53 ? -16.226 4.714 -3.445 1.00 0.00 113 GLU A N 2
ATOM 2701 C CA . GLU A 1 53 ? -17.364 4.587 -4.313 1.00 0.00 113 GLU A CA 2
ATOM 2702 C C . GLU A 1 53 ? -18.192 3.417 -3.864 1.00 0.00 113 GLU A C 2
ATOM 2703 O O . GLU A 1 53 ? -19.417 3.412 -3.999 1.00 0.00 113 GLU A O 2
ATOM 2715 N N . VAL A 1 54 ? -17.515 2.423 -3.309 1.00 0.00 114 VAL A N 2
ATOM 2716 C CA . VAL A 1 54 ? -18.202 1.256 -2.823 1.00 0.00 114 VAL A CA 2
ATOM 2717 C C . VAL A 1 54 ? -19.190 1.690 -1.753 1.00 0.00 114 VAL A C 2
ATOM 2718 O O . VAL A 1 54 ? -20.369 1.337 -1.798 1.00 0.00 114 VAL A O 2
ATOM 2731 N N . GLU A 1 55 ? -18.704 2.498 -0.811 1.00 0.00 115 GLU A N 2
ATOM 2732 C CA . GLU A 1 55 ? -19.546 3.025 0.242 1.00 0.00 115 GLU A CA 2
ATOM 2733 C C . GLU A 1 55 ? -20.494 4.055 -0.329 1.00 0.00 115 GLU A C 2
ATOM 2734 O O . GLU A 1 55 ? -21.369 3.727 -1.130 1.00 0.00 115 GLU A O 2
ATOM 2746 N N . HIS A 1 56 ? -20.306 5.309 0.079 1.00 0.00 116 HIS A N 2
ATOM 2747 C CA . HIS A 1 56 ? -21.142 6.389 -0.404 1.00 0.00 116 HIS A CA 2
ATOM 2748 C C . HIS A 1 56 ? -22.598 6.016 -0.193 1.00 0.00 116 HIS A C 2
ATOM 2749 O O . HIS A 1 56 ? -23.197 5.309 -1.004 1.00 0.00 116 HIS A O 2
ATOM 2764 N N . ARG A 1 57 ? -23.138 6.443 0.944 1.00 0.00 117 ARG A N 2
ATOM 2765 C CA . ARG A 1 57 ? -24.496 6.100 1.317 1.00 0.00 117 ARG A CA 2
ATOM 2766 C C . ARG A 1 57 ? -24.537 4.603 1.598 1.00 0.00 117 ARG A C 2
ATOM 2767 O O . ARG A 1 57 ? -25.587 3.964 1.542 1.00 0.00 117 ARG A O 2
ATOM 2788 N N . ALA A 1 58 ? -23.348 4.065 1.897 1.00 0.00 118 ALA A N 2
ATOM 2789 C CA . ALA A 1 58 ? -23.169 2.648 2.193 1.00 0.00 118 ALA A CA 2
ATOM 2790 C C . ALA A 1 58 ? -23.859 1.780 1.144 1.00 0.00 118 ALA A C 2
ATOM 2791 O O . ALA A 1 58 ? -24.530 0.803 1.476 1.00 0.00 118 ALA A O 2
ATOM 2798 N N . GLY A 1 59 ? -23.693 2.150 -0.122 1.00 0.00 119 GLY A N 2
ATOM 2799 C CA . GLY A 1 59 ? -24.308 1.401 -1.203 1.00 0.00 119 GLY A CA 2
ATOM 2800 C C . GLY A 1 59 ? -23.958 1.961 -2.567 1.00 0.00 119 GLY A C 2
ATOM 2801 O O . GLY A 1 59 ? -22.792 2.238 -2.850 1.00 0.00 119 GLY A O 2
ATOM 2805 N N . GLU A 1 60 ? -24.969 2.132 -3.414 1.00 0.00 120 GLU A N 2
ATOM 2806 C CA . GLU A 1 60 ? -24.761 2.666 -4.755 1.00 0.00 120 GLU A CA 2
ATOM 2807 C C . GLU A 1 60 ? -24.173 4.072 -4.696 1.00 0.00 120 GLU A C 2
ATOM 2808 O O . GLU A 1 60 ? -24.532 4.823 -3.765 1.00 0.00 120 GLU A O 2
ATOM 2821 N N . ALA B 1 1 ? 9.012 6.085 -13.549 1.00 0.00 61 ALA B N 2
ATOM 2822 C CA . ALA B 1 1 ? 8.470 7.229 -12.771 1.00 0.00 61 ALA B CA 2
ATOM 2823 C C . ALA B 1 1 ? 9.185 7.369 -11.433 1.00 0.00 61 ALA B C 2
ATOM 2824 O O . ALA B 1 1 ? 9.490 6.373 -10.775 1.00 0.00 61 ALA B O 2
ATOM 2833 N N . SER B 1 2 ? 9.451 8.610 -11.038 1.00 0.00 62 SER B N 2
ATOM 2834 C CA . SER B 1 2 ? 10.130 8.882 -9.777 1.00 0.00 62 SER B CA 2
ATOM 2835 C C . SER B 1 2 ? 9.361 8.284 -8.605 1.00 0.00 62 SER B C 2
ATOM 2836 O O . SER B 1 2 ? 8.138 8.404 -8.526 1.00 0.00 62 SER B O 2
ATOM 2844 N N . ASP B 1 3 ? 10.085 7.638 -7.697 1.00 0.00 63 ASP B N 2
ATOM 2845 C CA . ASP B 1 3 ? 9.473 7.021 -6.527 1.00 0.00 63 ASP B CA 2
ATOM 2846 C C . ASP B 1 3 ? 8.748 8.062 -5.681 1.00 0.00 63 ASP B C 2
ATOM 2847 O O . ASP B 1 3 ? 7.695 7.787 -5.109 1.00 0.00 63 ASP B O 2
ATOM 2856 N N . ASP B 1 4 ? 9.326 9.258 -5.607 1.00 0.00 64 ASP B N 2
ATOM 2857 C CA . ASP B 1 4 ? 8.742 10.346 -4.829 1.00 0.00 64 ASP B CA 2
ATOM 2858 C C . ASP B 1 4 ? 7.309 10.633 -5.268 1.00 0.00 64 ASP B C 2
ATOM 2859 O O . ASP B 1 4 ? 6.454 10.948 -4.444 1.00 0.00 64 ASP B O 2
ATOM 2868 N N . GLU B 1 5 ? 7.056 10.528 -6.570 1.00 0.00 65 GLU B N 2
ATOM 2869 C CA . GLU B 1 5 ? 5.723 10.782 -7.111 1.00 0.00 65 GLU B CA 2
ATOM 2870 C C . GLU B 1 5 ? 4.688 9.876 -6.451 1.00 0.00 65 GLU B C 2
ATOM 2871 O O . GLU B 1 5 ? 3.646 10.341 -5.989 1.00 0.00 65 GLU B O 2
ATOM 2883 N N . LEU B 1 6 ? 4.988 8.582 -6.400 1.00 0.00 66 LEU B N 2
ATOM 2884 C CA . LEU B 1 6 ? 4.089 7.611 -5.786 1.00 0.00 66 LEU B CA 2
ATOM 2885 C C . LEU B 1 6 ? 3.991 7.859 -4.287 1.00 0.00 66 LEU B C 2
ATOM 2886 O O . LEU B 1 6 ? 2.906 7.836 -3.707 1.00 0.00 66 LEU B O 2
ATOM 2902 N N . PHE B 1 7 ? 5.142 8.098 -3.673 1.00 0.00 67 PHE B N 2
ATOM 2903 C CA . PHE B 1 7 ? 5.220 8.356 -2.243 1.00 0.00 67 PHE B CA 2
ATOM 2904 C C . PHE B 1 7 ? 4.425 9.601 -1.865 1.00 0.00 67 PHE B C 2
ATOM 2905 O O . PHE B 1 7 ? 3.874 9.685 -0.769 1.00 0.00 67 PHE B O 2
ATOM 2922 N N . SER B 1 8 ? 4.362 10.562 -2.783 1.00 0.00 68 SER B N 2
ATOM 2923 C CA . SER B 1 8 ? 3.620 11.795 -2.545 1.00 0.00 68 SER B CA 2
ATOM 2924 C C . SER B 1 8 ? 2.167 11.477 -2.219 1.00 0.00 68 SER B C 2
ATOM 2925 O O . SER B 1 8 ? 1.579 12.071 -1.314 1.00 0.00 68 SER B O 2
ATOM 2933 N N . MET B 1 9 ? 1.599 10.525 -2.955 1.00 0.00 69 MET B N 2
ATOM 2934 C CA . MET B 1 9 ? 0.220 10.108 -2.738 1.00 0.00 69 MET B CA 2
ATOM 2935 C C . MET B 1 9 ? 0.032 9.694 -1.286 1.00 0.00 69 MET B C 2
ATOM 2936 O O . MET B 1 9 ? -1.019 9.924 -0.687 1.00 0.00 69 MET B O 2
ATOM 2950 N N . LEU B 1 10 ? 1.073 9.084 -0.729 1.00 0.00 70 LEU B N 2
ATOM 2951 C CA . LEU B 1 10 ? 1.056 8.631 0.654 1.00 0.00 70 LEU B CA 2
ATOM 2952 C C . LEU B 1 10 ? 1.244 9.796 1.618 1.00 0.00 70 LEU B C 2
ATOM 2953 O O . LEU B 1 10 ? 0.647 9.827 2.685 1.00 0.00 70 LEU B O 2
ATOM 2969 N N . ASP B 1 11 ? 2.098 10.740 1.242 1.00 0.00 71 ASP B N 2
ATOM 2970 C CA . ASP B 1 11 ? 2.380 11.893 2.089 1.00 0.00 71 ASP B CA 2
ATOM 2971 C C . ASP B 1 11 ? 1.091 12.552 2.577 1.00 0.00 71 ASP B C 2
ATOM 2972 O O . ASP B 1 11 ? 0.994 12.961 3.734 1.00 0.00 71 ASP B O 2
ATOM 2981 N N . GLN B 1 12 ? 0.109 12.655 1.689 1.00 0.00 72 GLN B N 2
ATOM 2982 C CA . GLN B 1 12 ? -1.171 13.271 2.029 1.00 0.00 72 GLN B CA 2
ATOM 2983 C C . GLN B 1 12 ? -2.062 12.322 2.833 1.00 0.00 72 GLN B C 2
ATOM 2984 O O . GLN B 1 12 ? -2.619 12.707 3.860 1.00 0.00 72 GLN B O 2
ATOM 2998 N N . ARG B 1 13 ? -2.199 11.087 2.358 1.00 0.00 73 ARG B N 2
ATOM 2999 C CA . ARG B 1 13 ? -3.032 10.091 3.033 1.00 0.00 73 ARG B CA 2
ATOM 3000 C C . ARG B 1 13 ? -2.490 9.765 4.422 1.00 0.00 73 ARG B C 2
ATOM 3001 O O . ARG B 1 13 ? -3.230 9.754 5.407 1.00 0.00 73 ARG B O 2
ATOM 3022 N N . PHE B 1 14 ? -1.194 9.497 4.485 1.00 0.00 74 PHE B N 2
ATOM 3023 C CA . PHE B 1 14 ? -0.523 9.160 5.735 1.00 0.00 74 PHE B CA 2
ATOM 3024 C C . PHE B 1 14 ? -0.417 10.386 6.636 1.00 0.00 74 PHE B C 2
ATOM 3025 O O . PHE B 1 14 ? -0.212 10.266 7.845 1.00 0.00 74 PHE B O 2
ATOM 3042 N N . GLY B 1 15 ? -0.554 11.566 6.034 1.00 0.00 75 GLY B N 2
ATOM 3043 C CA . GLY B 1 15 ? -0.468 12.805 6.786 1.00 0.00 75 GLY B CA 2
ATOM 3044 C C . GLY B 1 15 ? -1.343 12.804 8.024 1.00 0.00 75 GLY B C 2
ATOM 3045 O O . GLY B 1 15 ? -0.937 13.294 9.077 1.00 0.00 75 GLY B O 2
ATOM 3049 N N . GLY B 1 16 ? -2.547 12.254 7.898 1.00 0.00 76 GLY B N 2
ATOM 3050 C CA . GLY B 1 16 ? -3.458 12.206 9.027 1.00 0.00 76 GLY B CA 2
ATOM 3051 C C . GLY B 1 16 ? -2.876 11.456 10.209 1.00 0.00 76 GLY B C 2
ATOM 3052 O O . GLY B 1 16 ? -2.425 10.319 10.072 1.00 0.00 76 GLY B O 2
ATOM 3056 N N . GLY B 1 17 ? -2.888 12.097 11.374 1.00 0.00 77 GLY B N 2
ATOM 3057 C CA . GLY B 1 17 ? -2.356 11.473 12.572 1.00 0.00 77 GLY B CA 2
ATOM 3058 C C . GLY B 1 17 ? -2.293 12.435 13.743 1.00 0.00 77 GLY B C 2
ATOM 3059 O O . GLY B 1 17 ? -2.771 12.121 14.831 1.00 0.00 77 GLY B O 2
ATOM 3063 N N . GLU B 1 18 ? -1.705 13.608 13.504 1.00 0.00 78 GLU B N 2
ATOM 3064 C CA . GLU B 1 18 ? -1.568 14.647 14.527 1.00 0.00 78 GLU B CA 2
ATOM 3065 C C . GLU B 1 18 ? -0.552 14.251 15.598 1.00 0.00 78 GLU B C 2
ATOM 3066 O O . GLU B 1 18 ? 0.451 14.939 15.792 1.00 0.00 78 GLU B O 2
ATOM 3078 N N . ASP B 1 19 ? -0.812 13.146 16.288 1.00 0.00 79 ASP B N 2
ATOM 3079 C CA . ASP B 1 19 ? 0.085 12.669 17.332 1.00 0.00 79 ASP B CA 2
ATOM 3080 C C . ASP B 1 19 ? 1.474 12.392 16.766 1.00 0.00 79 ASP B C 2
ATOM 3081 O O . ASP B 1 19 ? 2.484 12.760 17.364 1.00 0.00 79 ASP B O 2
ATOM 3090 N N . LEU B 1 20 ? 1.511 11.744 15.606 1.00 0.00 80 LEU B N 2
ATOM 3091 C CA . LEU B 1 20 ? 2.774 11.418 14.953 1.00 0.00 80 LEU B CA 2
ATOM 3092 C C . LEU B 1 20 ? 3.549 12.681 14.599 1.00 0.00 80 LEU B C 2
ATOM 3093 O O . LEU B 1 20 ? 2.981 13.652 14.097 1.00 0.00 80 LEU B O 2
ATOM 3109 N N . LEU B 1 21 ? 4.847 12.658 14.870 1.00 0.00 81 LEU B N 2
ATOM 3110 C CA . LEU B 1 21 ? 5.716 13.795 14.590 1.00 0.00 81 LEU B CA 2
ATOM 3111 C C . LEU B 1 21 ? 5.907 13.984 13.085 1.00 0.00 81 LEU B C 2
ATOM 3112 O O . LEU B 1 21 ? 4.960 13.839 12.311 1.00 0.00 81 LEU B O 2
ATOM 3128 N N . MET B 1 22 ? 7.132 14.313 12.673 1.00 0.00 82 MET B N 2
ATOM 3129 C CA . MET B 1 22 ? 7.430 14.524 11.259 1.00 0.00 82 MET B CA 2
ATOM 3130 C C . MET B 1 22 ? 8.925 14.737 11.042 1.00 0.00 82 MET B C 2
ATOM 3131 O O . MET B 1 22 ? 9.506 14.206 10.095 1.00 0.00 82 MET B O 2
ATOM 3145 N N . SER B 1 23 ? 9.541 15.519 11.923 1.00 0.00 83 SER B N 2
ATOM 3146 C CA . SER B 1 23 ? 10.968 15.809 11.830 1.00 0.00 83 SER B CA 2
ATOM 3147 C C . SER B 1 23 ? 11.790 14.523 11.817 1.00 0.00 83 SER B C 2
ATOM 3148 O O . SER B 1 23 ? 11.478 13.567 12.526 1.00 0.00 83 SER B O 2
ATOM 3156 N N . GLY B 1 24 ? 12.844 14.510 11.005 1.00 0.00 84 GLY B N 2
ATOM 3157 C CA . GLY B 1 24 ? 13.698 13.339 10.911 1.00 0.00 84 GLY B CA 2
ATOM 3158 C C . GLY B 1 24 ? 14.967 13.607 10.126 1.00 0.00 84 GLY B C 2
ATOM 3159 O O . GLY B 1 24 ? 15.638 14.616 10.344 1.00 0.00 84 GLY B O 2
ATOM 3163 N N . ASP B 1 25 ? 15.299 12.701 9.211 1.00 0.00 85 ASP B N 2
ATOM 3164 C CA . ASP B 1 25 ? 16.499 12.843 8.391 1.00 0.00 85 ASP B CA 2
ATOM 3165 C C . ASP B 1 25 ? 16.517 11.800 7.275 1.00 0.00 85 ASP B C 2
ATOM 3166 O O . ASP B 1 25 ? 17.510 11.099 7.077 1.00 0.00 85 ASP B O 2
ATOM 3175 N N . ASN B 1 26 ? 15.406 11.703 6.550 1.00 0.00 86 ASN B N 2
ATOM 3176 C CA . ASN B 1 26 ? 15.285 10.749 5.452 1.00 0.00 86 ASN B CA 2
ATOM 3177 C C . ASN B 1 26 ? 16.286 11.058 4.344 1.00 0.00 86 ASN B C 2
ATOM 3178 O O . ASN B 1 26 ? 16.556 12.220 4.043 1.00 0.00 86 ASN B O 2
ATOM 3189 N N . GLY B 1 27 ? 16.832 10.007 3.737 1.00 0.00 87 GLY B N 2
ATOM 3190 C CA . GLY B 1 27 ? 17.796 10.186 2.665 1.00 0.00 87 GLY B CA 2
ATOM 3191 C C . GLY B 1 27 ? 18.097 8.892 1.933 1.00 0.00 87 GLY B C 2
ATOM 3192 O O . GLY B 1 27 ? 18.040 8.839 0.704 1.00 0.00 87 GLY B O 2
ATOM 3196 N N . MET B 1 28 ? 18.413 7.845 2.689 1.00 0.00 88 MET B N 2
ATOM 3197 C CA . MET B 1 28 ? 18.719 6.542 2.106 1.00 0.00 88 MET B CA 2
ATOM 3198 C C . MET B 1 28 ? 17.469 5.906 1.510 1.00 0.00 88 MET B C 2
ATOM 3199 O O . MET B 1 28 ? 16.367 6.076 2.033 1.00 0.00 88 MET B O 2
ATOM 3213 N N . THR B 1 29 ? 17.647 5.168 0.417 1.00 0.00 89 THR B N 2
ATOM 3214 C CA . THR B 1 29 ? 16.531 4.501 -0.241 1.00 0.00 89 THR B CA 2
ATOM 3215 C C . THR B 1 29 ? 15.763 3.633 0.750 1.00 0.00 89 THR B C 2
ATOM 3216 O O . THR B 1 29 ? 14.539 3.696 0.819 1.00 0.00 89 THR B O 2
ATOM 3227 N N . GLU B 1 30 ? 16.487 2.830 1.522 1.00 0.00 90 GLU B N 2
ATOM 3228 C CA . GLU B 1 30 ? 15.862 1.958 2.512 1.00 0.00 90 GLU B CA 2
ATOM 3229 C C . GLU B 1 30 ? 15.040 2.762 3.513 1.00 0.00 90 GLU B C 2
ATOM 3230 O O . GLU B 1 30 ? 13.945 2.355 3.888 1.00 0.00 90 GLU B O 2
ATOM 3242 N N . GLU B 1 31 ? 15.579 3.899 3.947 1.00 0.00 91 GLU B N 2
ATOM 3243 C CA . GLU B 1 31 ? 14.889 4.751 4.912 1.00 0.00 91 GLU B CA 2
ATOM 3244 C C . GLU B 1 31 ? 13.492 5.112 4.420 1.00 0.00 91 GLU B C 2
ATOM 3245 O O . GLU B 1 31 ? 12.505 4.933 5.135 1.00 0.00 91 GLU B O 2
ATOM 3257 N N . LYS B 1 32 ? 13.417 5.614 3.195 1.00 0.00 92 LYS B N 2
ATOM 3258 C CA . LYS B 1 32 ? 12.143 5.995 2.601 1.00 0.00 92 LYS B CA 2
ATOM 3259 C C . LYS B 1 32 ? 11.293 4.754 2.339 1.00 0.00 92 LYS B C 2
ATOM 3260 O O . LYS B 1 32 ? 10.103 4.724 2.644 1.00 0.00 92 LYS B O 2
ATOM 3279 N N . LEU B 1 33 ? 11.925 3.727 1.785 1.00 0.00 93 LEU B N 2
ATOM 3280 C CA . LEU B 1 33 ? 11.247 2.471 1.491 1.00 0.00 93 LEU B CA 2
ATOM 3281 C C . LEU B 1 33 ? 10.833 1.750 2.772 1.00 0.00 93 LEU B C 2
ATOM 3282 O O . LEU B 1 33 ? 10.019 0.832 2.740 1.00 0.00 93 LEU B O 2
ATOM 3298 N N . ARG B 1 34 ? 11.409 2.164 3.895 1.00 0.00 94 ARG B N 2
ATOM 3299 C CA . ARG B 1 34 ? 11.104 1.546 5.182 1.00 0.00 94 ARG B CA 2
ATOM 3300 C C . ARG B 1 34 ? 9.771 2.032 5.745 1.00 0.00 94 ARG B C 2
ATOM 3301 O O . ARG B 1 34 ? 8.900 1.229 6.078 1.00 0.00 94 ARG B O 2
ATOM 3322 N N . ARG B 1 35 ? 9.626 3.347 5.871 1.00 0.00 95 ARG B N 2
ATOM 3323 C CA . ARG B 1 35 ? 8.408 3.933 6.421 1.00 0.00 95 ARG B CA 2
ATOM 3324 C C . ARG B 1 35 ? 7.228 3.837 5.456 1.00 0.00 95 ARG B C 2
ATOM 3325 O O . ARG B 1 35 ? 6.156 3.365 5.829 1.00 0.00 95 ARG B O 2
ATOM 3346 N N . TYR B 1 36 ? 7.418 4.299 4.223 1.00 0.00 96 TYR B N 2
ATOM 3347 C CA . TYR B 1 36 ? 6.346 4.272 3.235 1.00 0.00 96 TYR B CA 2
ATOM 3348 C C . TYR B 1 36 ? 5.824 2.858 2.995 1.00 0.00 96 TYR B C 2
ATOM 3349 O O . TYR B 1 36 ? 4.615 2.652 2.920 1.00 0.00 96 TYR B O 2
ATOM 3367 N N . LEU B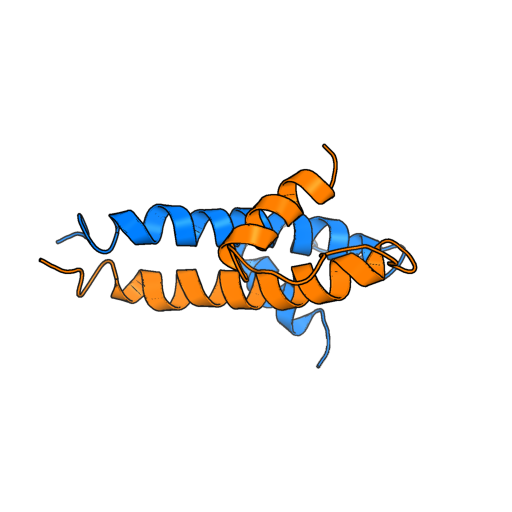 1 37 ? 6.724 1.889 2.868 1.00 0.00 97 LEU B N 2
ATOM 3368 C CA . LEU B 1 37 ? 6.309 0.509 2.626 1.00 0.00 97 LEU B CA 2
ATOM 3369 C C . LEU B 1 37 ? 5.672 -0.111 3.862 1.00 0.00 97 LEU B C 2
ATOM 3370 O O . LEU B 1 37 ? 4.612 -0.728 3.772 1.00 0.00 97 LEU B O 2
ATOM 3386 N N . LYS B 1 38 ? 6.306 0.059 5.014 1.00 0.00 98 LYS B N 2
ATOM 3387 C CA . LYS B 1 38 ? 5.762 -0.485 6.251 1.00 0.00 98 LYS B CA 2
ATOM 3388 C C . LYS B 1 38 ? 4.344 0.030 6.453 1.00 0.00 98 LYS B C 2
ATOM 3389 O O . LYS B 1 38 ? 3.466 -0.692 6.928 1.00 0.00 98 LYS B O 2
ATOM 3408 N N . ARG B 1 39 ? 4.131 1.286 6.073 1.00 0.00 99 ARG B N 2
ATOM 3409 C CA . ARG B 1 39 ? 2.823 1.913 6.193 1.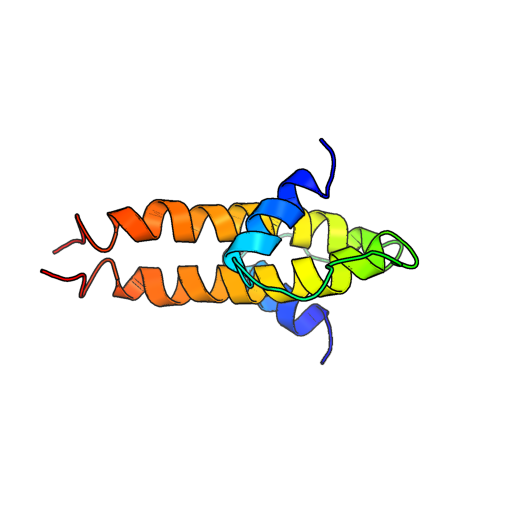00 0.00 99 ARG B CA 2
ATOM 3410 C C . ARG B 1 39 ? 1.866 1.394 5.129 1.00 0.00 99 ARG B C 2
ATOM 3411 O O . ARG B 1 39 ? 0.759 0.977 5.444 1.00 0.00 99 ARG B O 2
ATOM 3432 N N . THR B 1 40 ? 2.298 1.422 3.870 1.00 0.00 100 THR B N 2
ATOM 3433 C CA . THR B 1 40 ? 1.468 0.951 2.764 1.00 0.00 100 THR B CA 2
ATOM 3434 C C . THR B 1 40 ? 0.953 -0.453 3.018 1.00 0.00 100 THR B C 2
ATOM 3435 O O . THR B 1 40 ? -0.229 -0.729 2.862 1.00 0.00 100 THR B O 2
ATOM 3446 N N . VAL B 1 41 ? 1.857 -1.336 3.399 1.00 0.00 101 VAL B N 2
ATOM 3447 C CA . VAL B 1 41 ? 1.508 -2.716 3.670 1.00 0.00 101 VAL B CA 2
ATOM 3448 C C . VAL B 1 41 ? 0.360 -2.806 4.681 1.00 0.00 101 VAL B C 2
ATOM 3449 O O . VAL B 1 41 ? -0.469 -3.713 4.610 1.00 0.00 101 VAL B O 2
ATOM 3462 N N . THR B 1 42 ? 0.300 -1.845 5.602 1.00 0.00 102 THR B N 2
ATOM 3463 C CA . THR B 1 42 ? -0.767 -1.809 6.601 1.00 0.00 102 THR B CA 2
ATOM 3464 C C . THR B 1 42 ? -1.984 -1.045 6.076 1.00 0.00 102 THR B C 2
ATOM 3465 O O . THR B 1 42 ? -3.119 -1.502 6.210 1.00 0.00 102 THR B O 2
ATOM 3476 N N . GLU B 1 43 ? -1.734 0.116 5.471 1.00 0.00 103 GLU B N 2
ATOM 3477 C CA . GLU B 1 43 ? -2.798 0.948 4.911 1.00 0.00 103 GLU B CA 2
ATOM 3478 C C . GLU B 1 43 ? -3.579 0.155 3.876 1.00 0.00 103 GLU B C 2
ATOM 3479 O O . GLU B 1 43 ? -4.807 0.098 3.908 1.00 0.00 103 GLU B O 2
ATOM 3491 N N . LEU B 1 44 ? -2.838 -0.473 2.976 1.00 0.00 104 LEU B N 2
ATOM 3492 C CA . LEU B 1 44 ? -3.416 -1.300 1.930 1.00 0.00 104 LEU B CA 2
ATOM 3493 C C . LEU B 1 44 ? -4.330 -2.342 2.552 1.00 0.00 104 LEU B C 2
ATOM 3494 O O . LEU B 1 44 ? -5.466 -2.533 2.120 1.00 0.00 104 LEU B O 2
ATOM 3510 N N . ASP B 1 45 ? -3.817 -3.000 3.584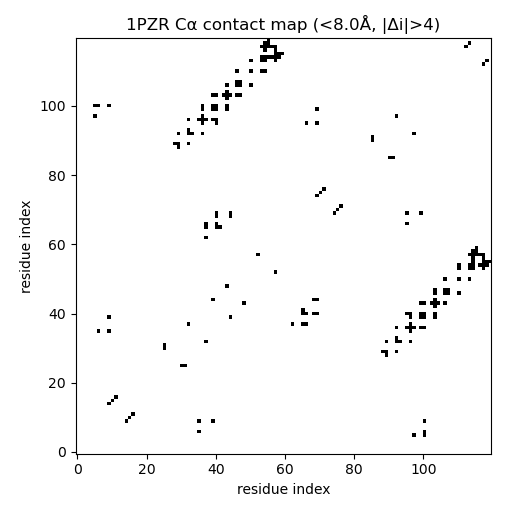 1.00 0.00 105 ASP B N 2
ATOM 3511 C CA . ASP B 1 45 ? -4.564 -4.020 4.302 1.00 0.00 105 ASP B CA 2
ATOM 3512 C C . ASP B 1 45 ? -5.746 -3.395 5.034 1.00 0.00 105 ASP B C 2
ATOM 3513 O O . ASP B 1 45 ? -6.765 -4.048 5.260 1.00 0.00 105 ASP B O 2
ATOM 3522 N N . SER B 1 46 ? -5.598 -2.128 5.408 1.00 0.00 106 SER B N 2
ATOM 3523 C CA . SER B 1 46 ? -6.649 -1.413 6.123 1.00 0.00 106 SER B CA 2
ATOM 3524 C C . SER B 1 46 ? -7.856 -1.150 5.228 1.00 0.00 106 SER B C 2
ATOM 3525 O O . SER B 1 46 ? -8.940 -1.676 5.475 1.00 0.00 106 SER B O 2
ATOM 3533 N N . VAL B 1 47 ? -7.670 -0.336 4.191 1.00 0.00 107 VAL B N 2
ATOM 3534 C CA . VAL B 1 47 ? -8.762 -0.014 3.280 1.00 0.00 107 VAL B CA 2
ATOM 3535 C C . VAL B 1 47 ? -9.399 -1.269 2.694 1.00 0.00 107 VAL B C 2
ATOM 3536 O O . VAL B 1 47 ? -10.621 -1.368 2.622 1.00 0.00 107 VAL B O 2
ATOM 3549 N N . THR B 1 48 ? -8.579 -2.230 2.280 1.00 0.00 108 THR B N 2
ATOM 3550 C CA . THR B 1 48 ? -9.105 -3.466 1.715 1.00 0.00 108 THR B CA 2
ATOM 3551 C C . THR B 1 48 ? -9.970 -4.188 2.746 1.00 0.00 108 THR B C 2
ATOM 3552 O O . THR B 1 48 ? -10.972 -4.813 2.404 1.00 0.00 108 THR B O 2
ATOM 3563 N N . ALA B 1 49 ? -9.570 -4.082 4.012 1.00 0.00 109 ALA B N 2
ATOM 3564 C CA . ALA B 1 49 ? -10.303 -4.710 5.107 1.00 0.00 109 ALA B CA 2
ATOM 3565 C C . ALA B 1 49 ? -11.663 -4.048 5.305 1.00 0.00 109 ALA B C 2
ATOM 3566 O O . ALA B 1 49 ? -12.656 -4.717 5.579 1.00 0.00 109 ALA B O 2
ATOM 3573 N N . ARG B 1 50 ? -11.699 -2.727 5.167 1.00 0.00 110 ARG B N 2
ATOM 3574 C CA . ARG B 1 50 ? -12.936 -1.973 5.329 1.00 0.00 110 ARG B CA 2
ATOM 3575 C C . ARG B 1 50 ? -13.784 -2.028 4.060 1.00 0.00 110 ARG B C 2
ATOM 3576 O O . ARG B 1 50 ? -15.008 -1.912 4.117 1.00 0.00 110 ARG B O 2
ATOM 3597 N N . LEU B 1 51 ? -13.125 -2.192 2.915 1.00 0.00 111 LEU B N 2
ATOM 3598 C CA . LEU B 1 51 ? -13.818 -2.247 1.632 1.00 0.00 111 LEU B CA 2
ATOM 3599 C C . LEU B 1 51 ? -14.785 -3.425 1.591 1.00 0.00 111 LEU B C 2
ATOM 3600 O O . LEU B 1 51 ? -15.927 -3.278 1.160 1.00 0.00 111 LEU B O 2
ATOM 3616 N N . ARG B 1 52 ? -14.326 -4.591 2.041 1.00 0.00 112 ARG B N 2
ATOM 3617 C CA . ARG B 1 52 ? -15.166 -5.786 2.049 1.00 0.00 112 ARG B CA 2
ATOM 3618 C C . ARG B 1 52 ? -16.469 -5.518 2.796 1.00 0.00 112 ARG B C 2
ATOM 3619 O O . ARG B 1 52 ? -17.542 -5.936 2.359 1.00 0.00 112 ARG B O 2
ATOM 3640 N N . GLU B 1 53 ? -16.374 -4.805 3.914 1.00 0.00 113 GLU B N 2
ATOM 3641 C CA . GLU B 1 53 ? -17.555 -4.467 4.700 1.00 0.00 113 GLU B CA 2
ATOM 3642 C C . GLU B 1 53 ? -18.391 -3.434 3.954 1.00 0.00 113 GLU B C 2
ATOM 3643 O O . GLU B 1 53 ? -19.617 -3.529 3.900 1.00 0.00 113 GLU B O 2
ATOM 3655 N N . VAL B 1 54 ? -17.706 -2.456 3.365 1.00 0.00 114 VAL B N 2
ATOM 3656 C CA . VAL B 1 54 ? -18.363 -1.408 2.597 1.00 0.00 114 VAL B CA 2
ATOM 3657 C C . VAL B 1 54 ? -19.239 -2.020 1.510 1.00 0.00 114 VAL B C 2
ATOM 3658 O O . VAL B 1 54 ? -20.401 -1.644 1.351 1.00 0.00 114 VAL B O 2
ATOM 3671 N N . GLU B 1 55 ? -18.684 -2.986 0.783 1.00 0.00 115 GLU B N 2
ATOM 3672 C CA . GLU B 1 55 ? -19.426 -3.673 -0.264 1.00 0.00 115 GLU B CA 2
ATOM 3673 C C . GLU B 1 55 ? -20.432 -4.635 0.363 1.00 0.00 115 GLU B C 2
ATOM 3674 O O . GLU B 1 55 ? -21.300 -4.209 1.123 1.00 0.00 115 GLU B O 2
ATOM 3686 N N . HIS B 1 56 ? -20.318 -5.928 0.054 1.00 0.00 116 HIS B N 2
ATOM 3687 C CA . HIS B 1 56 ? -21.234 -6.922 0.606 1.00 0.00 116 HIS B CA 2
ATOM 3688 C C . HIS B 1 56 ? -22.665 -6.594 0.204 1.00 0.00 116 HIS B C 2
ATOM 3689 O O . HIS B 1 56 ? -23.280 -5.675 0.749 1.00 0.00 116 HIS B O 2
ATOM 3704 N N . ARG B 1 57 ? -23.185 -7.336 -0.766 1.00 0.00 117 ARG B N 2
ATOM 3705 C CA . ARG B 1 57 ? -24.536 -7.109 -1.260 1.00 0.00 117 ARG B CA 2
ATOM 3706 C C . ARG B 1 57 ? -24.657 -5.691 -1.806 1.00 0.00 117 ARG B C 2
ATOM 3707 O O . ARG B 1 57 ? -25.749 -5.125 -1.868 1.00 0.00 117 ARG B O 2
ATOM 3728 N N . ALA B 1 58 ? -23.516 -5.125 -2.200 1.00 0.00 118 ALA B N 2
ATOM 3729 C CA . ALA B 1 58 ? -23.466 -3.773 -2.744 1.00 0.00 118 ALA B CA 2
ATOM 3730 C C . ALA B 1 58 ? -24.186 -2.782 -1.834 1.00 0.00 118 ALA B C 2
ATOM 3731 O O . ALA B 1 58 ? -24.934 -1.924 -2.304 1.00 0.00 118 ALA B O 2
ATOM 3738 N N . GLY B 1 59 ? -23.958 -2.905 -0.530 1.00 0.00 119 GLY B N 2
ATOM 3739 C CA . GLY B 1 59 ? -24.595 -2.012 0.420 1.00 0.00 119 GLY B CA 2
ATOM 3740 C C . GLY B 1 59 ? -24.243 -2.337 1.858 1.00 0.00 119 GLY B C 2
ATOM 3741 O O . GLY B 1 59 ? -23.075 -2.552 2.186 1.00 0.00 119 GLY B O 2
ATOM 3745 N N . GLU B 1 60 ? -25.256 -2.368 2.719 1.00 0.00 120 GLU B N 2
ATOM 3746 C CA . GLU B 1 60 ? -25.053 -2.665 4.133 1.00 0.00 120 GLU B CA 2
ATOM 3747 C C . GLU B 1 60 ? -24.445 -4.052 4.318 1.00 0.00 120 GLU B C 2
ATOM 3748 O O . GLU B 1 60 ? -24.748 -4.944 3.498 1.00 0.00 120 GLU B O 2
ATOM 3761 N N . ALA A 1 1 ? 10.498 -9.032 13.015 1.00 0.00 61 ALA A N 3
ATOM 3762 C CA . ALA A 1 1 ? 9.745 -9.892 12.065 1.00 0.00 61 ALA A CA 3
ATOM 3763 C C . ALA A 1 1 ? 10.333 -9.816 10.667 1.00 0.00 61 ALA A C 3
ATOM 3764 O O . ALA A 1 1 ? 10.699 -8.738 10.195 1.00 0.00 61 ALA A O 3
ATOM 3773 N N . SER A 1 2 ? 10.398 -10.959 9.996 1.00 0.00 62 SER A N 3
ATOM 3774 C CA . SER A 1 2 ? 10.913 -11.005 8.641 1.00 0.00 62 SER A CA 3
ATOM 3775 C C . SER A 1 2 ? 10.056 -10.138 7.740 1.00 0.00 62 SER A C 3
ATOM 3776 O O . SER A 1 2 ? 8.845 -10.025 7.933 1.00 0.00 62 SER A O 3
ATOM 3784 N N . ASP A 1 3 ? 10.694 -9.523 6.770 1.00 0.00 63 ASP A N 3
ATOM 3785 C CA . ASP A 1 3 ? 10.007 -8.649 5.840 1.00 0.00 63 ASP A CA 3
ATOM 3786 C C . ASP A 1 3 ? 9.202 -9.448 4.820 1.00 0.00 63 ASP A C 3
ATOM 3787 O O . ASP A 1 3 ? 8.157 -8.996 4.356 1.00 0.00 63 ASP A O 3
ATOM 3796 N N . ASP A 1 4 ? 9.694 -10.634 4.472 1.00 0.00 64 ASP A N 3
ATOM 3797 C CA . ASP A 1 4 ? 9.026 -11.486 3.511 1.00 0.00 64 ASP A CA 3
ATOM 3798 C C . ASP A 1 4 ? 7.590 -11.748 3.915 1.00 0.00 64 ASP A C 3
ATOM 3799 O O . ASP A 1 4 ? 6.700 -11.760 3.070 1.00 0.00 64 ASP A O 3
ATOM 3808 N N . GLU A 1 5 ? 7.364 -11.957 5.201 1.00 0.00 65 GLU A N 3
ATOM 3809 C CA . GLU A 1 5 ? 6.027 -12.210 5.683 1.00 0.00 65 GLU A CA 3
ATOM 3810 C C . GLU A 1 5 ? 5.101 -11.072 5.269 1.00 0.00 65 GLU A C 3
ATOM 3811 O O . GLU A 1 5 ? 3.923 -11.280 4.976 1.00 0.00 65 GLU A O 3
ATOM 3823 N N . LEU A 1 6 ? 5.662 -9.870 5.231 1.00 0.00 66 LEU A N 3
ATOM 3824 C CA . LEU A 1 6 ? 4.929 -8.673 4.836 1.00 0.00 66 LEU A CA 3
ATOM 3825 C C . LEU A 1 6 ? 4.741 -8.640 3.328 1.00 0.00 66 LEU A C 3
ATOM 3826 O O . LEU A 1 6 ? 3.667 -8.344 2.821 1.00 0.00 66 LEU A O 3
ATOM 3842 N N . PHE A 1 7 ? 5.811 -8.927 2.619 1.00 0.00 67 PHE A N 3
ATOM 3843 C CA . PHE A 1 7 ? 5.790 -8.923 1.173 1.00 0.00 67 PHE A CA 3
ATOM 3844 C C . PHE A 1 7 ? 5.006 -10.104 0.625 1.00 0.00 67 PHE A C 3
ATOM 3845 O O . PHE A 1 7 ? 4.595 -10.107 -0.535 1.00 0.00 67 PHE A O 3
ATOM 3862 N N . SER A 1 8 ? 4.800 -11.105 1.468 1.00 0.00 68 SER A N 3
ATOM 3863 C CA . SER A 1 8 ? 4.062 -12.295 1.070 1.00 0.00 68 SER A CA 3
ATOM 3864 C C . SER A 1 8 ? 2.585 -11.981 0.893 1.00 0.00 68 SER A C 3
ATOM 3865 O O . SER A 1 8 ? 1.994 -12.304 -0.133 1.00 0.00 68 SER A O 3
ATOM 3873 N N . MET A 1 9 ? 1.992 -11.335 1.887 1.00 0.00 69 MET A N 3
ATOM 3874 C CA . MET A 1 9 ? 0.596 -10.967 1.802 1.00 0.00 69 MET A CA 3
ATOM 3875 C C . MET A 1 9 ? 0.378 -10.158 0.532 1.00 0.00 69 MET A C 3
ATOM 3876 O O . MET A 1 9 ? -0.632 -10.304 -0.150 1.00 0.00 69 MET A O 3
ATOM 3890 N N . LEU A 1 10 ? 1.365 -9.326 0.209 1.00 0.00 70 LEU A N 3
ATOM 3891 C CA . LEU A 1 10 ? 1.327 -8.505 -0.987 1.00 0.00 70 LEU A CA 3
ATOM 3892 C C . LEU A 1 10 ? 1.354 -9.401 -2.203 1.00 0.00 70 LEU A C 3
ATOM 3893 O O . LEU A 1 10 ? 0.738 -9.117 -3.221 1.00 0.00 70 LEU A O 3
ATOM 3909 N N . ASP A 1 11 ? 2.061 -10.506 -2.062 1.00 0.00 71 ASP A N 3
ATOM 3910 C CA . ASP A 1 11 ? 2.166 -11.488 -3.121 1.00 0.00 71 ASP A CA 3
ATOM 3911 C C . ASP A 1 11 ? 0.785 -12.011 -3.479 1.00 0.00 71 ASP A C 3
ATOM 3912 O O . ASP A 1 11 ? 0.486 -12.268 -4.645 1.00 0.00 71 ASP A O 3
ATOM 3921 N N . GLN A 1 12 ? -0.050 -12.175 -2.462 1.00 0.00 72 GLN A N 3
ATOM 3922 C CA . GLN A 1 12 ? -1.397 -12.677 -2.660 1.00 0.00 72 GLN A CA 3
ATOM 3923 C C . GLN A 1 12 ? -2.334 -11.614 -3.216 1.00 0.00 72 GLN A C 3
ATOM 3924 O O . GLN A 1 12 ? -3.164 -11.893 -4.082 1.00 0.00 72 GLN A O 3
ATOM 3938 N N . ARG A 1 13 ? -2.199 -10.401 -2.713 1.00 0.00 73 ARG A N 3
ATOM 3939 C CA . ARG A 1 13 ? -3.038 -9.291 -3.156 1.00 0.00 73 ARG A CA 3
ATOM 3940 C C . ARG A 1 13 ? -2.666 -8.866 -4.565 1.00 0.00 73 ARG A C 3
ATOM 3941 O O . ARG A 1 13 ? -3.527 -8.605 -5.405 1.00 0.00 73 ARG A O 3
ATOM 3962 N N . PHE A 1 14 ? -1.370 -8.808 -4.805 1.00 0.00 74 PHE A N 3
ATOM 3963 C CA . PHE A 1 14 ? -0.838 -8.424 -6.099 1.00 0.00 74 PHE A CA 3
ATOM 3964 C C . PHE A 1 14 ? -1.094 -9.529 -7.112 1.00 0.00 74 PHE A C 3
ATOM 3965 O O . PHE A 1 14 ? -1.059 -9.305 -8.322 1.00 0.00 74 PHE A O 3
ATOM 3982 N N . GLY A 1 15 ? -1.340 -10.727 -6.595 1.00 0.00 75 GLY A N 3
ATOM 3983 C CA . GLY A 1 15 ? -1.590 -11.872 -7.451 1.00 0.00 75 GLY A CA 3
ATOM 3984 C C . GLY A 1 15 ? -2.861 -11.735 -8.266 1.00 0.00 75 GLY A C 3
ATOM 3985 O O . GLY A 1 15 ? -2.856 -11.970 -9.475 1.00 0.00 75 GLY A O 3
ATOM 3989 N N . GLY A 1 16 ? -3.951 -11.359 -7.604 1.00 0.00 76 GLY A N 3
ATOM 3990 C CA . GLY A 1 16 ? -5.220 -11.204 -8.288 1.00 0.00 76 GLY A CA 3
ATOM 3991 C C . GLY A 1 16 ? -5.900 -12.534 -8.564 1.00 0.00 76 GLY A C 3
ATOM 3992 O O . GLY A 1 16 ? -7.096 -12.687 -8.321 1.00 0.00 76 GLY A O 3
ATOM 3996 N N . GLY A 1 17 ? -5.133 -13.496 -9.067 1.00 0.00 77 GLY A N 3
ATOM 3997 C CA . GLY A 1 17 ? -5.681 -14.808 -9.364 1.00 0.00 77 GLY A CA 3
ATOM 3998 C C . GLY A 1 17 ? -4.669 -15.713 -10.035 1.00 0.00 77 GLY A C 3
ATOM 3999 O O . GLY A 1 17 ? -4.975 -16.367 -11.031 1.00 0.00 77 GLY A O 3
ATOM 4003 N N . GLU A 1 18 ? -3.467 -15.751 -9.471 1.00 0.00 78 GLU A N 3
ATOM 4004 C CA . GLU A 1 18 ? -2.384 -16.576 -9.991 1.00 0.00 78 GLU A CA 3
ATOM 4005 C C . GLU A 1 18 ? -2.070 -16.271 -11.448 1.00 0.00 78 GLU A C 3
ATOM 4006 O O . GLU A 1 18 ? -2.894 -15.730 -12.185 1.00 0.00 78 GLU A O 3
ATOM 4018 N N . ASP A 1 19 ? -0.855 -16.626 -11.842 1.00 0.00 79 ASP A N 3
ATOM 4019 C CA . ASP A 1 19 ? -0.382 -16.404 -13.208 1.00 0.00 79 ASP A CA 3
ATOM 4020 C C . ASP A 1 19 ? 1.073 -16.800 -13.333 1.00 0.00 79 ASP A C 3
ATOM 4021 O O . ASP A 1 19 ? 1.436 -17.739 -14.041 1.00 0.00 79 ASP A O 3
ATOM 4030 N N . LEU A 1 20 ? 1.891 -16.048 -12.631 1.00 0.00 80 LEU A N 3
ATOM 4031 C CA . LEU A 1 20 ? 3.334 -16.251 -12.616 1.00 0.00 80 LEU A CA 3
ATOM 4032 C C . LEU A 1 20 ? 3.694 -17.644 -12.109 1.00 0.00 80 LEU A C 3
ATOM 4033 O O . LEU A 1 20 ? 3.069 -18.163 -11.183 1.00 0.00 80 LEU A O 3
ATOM 4049 N N . LEU A 1 21 ? 4.708 -18.242 -12.727 1.00 0.00 81 LEU A N 3
ATOM 4050 C CA . LEU A 1 21 ? 5.164 -19.566 -12.363 1.00 0.00 81 LEU A CA 3
ATOM 4051 C C . LEU A 1 21 ? 5.769 -19.580 -10.962 1.00 0.00 81 LEU A C 3
ATOM 4052 O O . LEU A 1 21 ? 5.537 -20.507 -10.184 1.00 0.00 81 LEU A O 3
ATOM 4068 N N . MET A 1 22 ? 6.549 -18.550 -10.648 1.00 0.00 82 MET A N 3
ATOM 4069 C CA . MET A 1 22 ? 7.193 -18.447 -9.342 1.00 0.00 82 MET A CA 3
ATOM 4070 C C . MET A 1 22 ? 7.701 -17.032 -9.099 1.00 0.00 82 MET A C 3
ATOM 4071 O O . MET A 1 22 ? 7.431 -16.434 -8.057 1.00 0.00 82 MET A O 3
ATOM 4085 N N . SER A 1 23 ? 8.444 -16.512 -10.072 1.00 0.00 83 SER A N 3
ATOM 4086 C CA . SER A 1 23 ? 9.009 -15.168 -9.983 1.00 0.00 83 SER A CA 3
ATOM 4087 C C . SER A 1 23 ? 10.046 -15.082 -8.868 1.00 0.00 83 SER A C 3
ATOM 4088 O O . SER A 1 23 ? 9.891 -15.692 -7.809 1.00 0.00 83 SER A O 3
ATOM 4096 N N . GLY A 1 24 ? 11.105 -14.321 -9.116 1.00 0.00 84 GLY A N 3
ATOM 4097 C CA . GLY A 1 24 ? 12.158 -14.167 -8.129 1.00 0.00 84 GLY A CA 3
ATOM 4098 C C . GLY A 1 24 ? 13.190 -13.138 -8.543 1.00 0.00 84 GLY A C 3
ATOM 4099 O O . GLY A 1 24 ? 13.587 -13.079 -9.707 1.00 0.00 84 GLY A O 3
ATOM 4103 N N . ASP A 1 25 ? 13.625 -12.324 -7.586 1.00 0.00 85 ASP A N 3
ATOM 4104 C CA . ASP A 1 25 ? 14.614 -11.288 -7.851 1.00 0.00 85 ASP A CA 3
ATOM 4105 C C . ASP A 1 25 ? 15.455 -11.015 -6.612 1.00 0.00 85 ASP A C 3
ATOM 4106 O O . ASP A 1 25 ? 15.579 -9.874 -6.165 1.00 0.00 85 ASP A O 3
ATOM 4115 N N . ASN A 1 26 ? 16.031 -12.077 -6.064 1.00 0.00 86 ASN A N 3
ATOM 4116 C CA . ASN A 1 26 ? 16.867 -11.971 -4.874 1.00 0.00 86 ASN A CA 3
ATOM 4117 C C . ASN A 1 26 ? 18.092 -11.103 -5.145 1.00 0.00 86 ASN A C 3
ATOM 4118 O O . ASN A 1 26 ? 18.735 -11.227 -6.188 1.00 0.00 86 ASN A O 3
ATOM 4129 N N . GLY A 1 27 ? 18.409 -10.226 -4.199 1.00 0.00 87 GLY A N 3
ATOM 4130 C CA . GLY A 1 27 ? 19.555 -9.348 -4.348 1.00 0.00 87 GLY A CA 3
ATOM 4131 C C . GLY A 1 27 ? 19.795 -8.503 -3.113 1.00 0.00 87 GLY A C 3
ATOM 4132 O O . GLY A 1 27 ? 20.923 -8.401 -2.631 1.00 0.00 87 GLY A O 3
ATOM 4136 N N . MET A 1 28 ? 18.725 -7.905 -2.599 1.00 0.00 88 MET A N 3
ATOM 4137 C CA . MET A 1 28 ? 18.809 -7.067 -1.408 1.00 0.00 88 MET A CA 3
ATOM 4138 C C . MET A 1 28 ? 17.435 -6.607 -0.959 1.00 0.00 88 MET A C 3
ATOM 4139 O O . MET A 1 28 ? 16.450 -6.726 -1.688 1.00 0.00 88 MET A O 3
ATOM 4153 N N . THR A 1 29 ? 17.389 -6.073 0.249 1.00 0.00 89 THR A N 3
ATOM 4154 C CA . THR A 1 29 ? 16.156 -5.574 0.828 1.00 0.00 89 THR A CA 3
ATOM 4155 C C . THR A 1 29 ? 15.527 -4.489 -0.047 1.00 0.00 89 THR A C 3
ATOM 4156 O O . THR A 1 29 ? 14.324 -4.511 -0.302 1.00 0.00 89 THR A O 3
ATOM 4167 N N . GLU A 1 30 ? 16.349 -3.546 -0.500 1.00 0.00 90 GLU A N 3
ATOM 4168 C CA . GLU A 1 30 ? 15.883 -2.445 -1.346 1.00 0.00 90 GLU A CA 3
ATOM 4169 C C . GLU A 1 30 ? 15.081 -2.945 -2.540 1.00 0.00 90 GLU A C 3
ATOM 4170 O O . GLU A 1 30 ? 13.940 -2.542 -2.731 1.00 0.00 90 GLU A O 3
ATOM 4182 N N . GLU A 1 31 ? 15.691 -3.809 -3.345 1.00 0.00 91 GLU A N 3
ATOM 4183 C CA . GLU A 1 31 ? 15.030 -4.355 -4.534 1.00 0.00 91 GLU A CA 3
ATOM 4184 C C . GLU A 1 31 ? 13.578 -4.690 -4.242 1.00 0.00 91 GLU A C 3
ATOM 4185 O O . GLU A 1 31 ? 12.676 -4.359 -5.012 1.00 0.00 91 GLU A O 3
ATOM 4197 N N . LYS A 1 32 ? 13.373 -5.324 -3.109 1.00 0.00 92 LYS A N 3
ATOM 4198 C CA . LYS A 1 32 ? 12.046 -5.699 -2.655 1.00 0.00 92 LYS A CA 3
ATOM 4199 C C . LYS A 1 32 ? 11.277 -4.431 -2.312 1.00 0.00 92 LYS A C 3
ATOM 4200 O O . LYS A 1 32 ? 10.163 -4.198 -2.776 1.00 0.00 92 LYS A O 3
ATOM 4219 N N . LEU A 1 33 ? 11.921 -3.608 -1.505 1.00 0.00 93 LEU A N 3
ATOM 4220 C CA . LEU A 1 33 ? 11.376 -2.336 -1.068 1.00 0.00 93 LEU A CA 3
ATOM 4221 C C . LEU A 1 33 ? 11.029 -1.425 -2.245 1.00 0.00 93 LEU A C 3
ATOM 4222 O O . LEU A 1 33 ? 10.219 -0.512 -2.112 1.00 0.00 93 LEU A O 3
ATOM 4238 N N . ARG A 1 34 ? 11.660 -1.664 -3.388 1.00 0.00 94 ARG A N 3
ATOM 4239 C CA . ARG A 1 34 ? 11.431 -0.847 -4.575 1.00 0.00 94 ARG A CA 3
ATOM 4240 C C . ARG A 1 34 ? 10.095 -1.174 -5.240 1.00 0.00 94 ARG A C 3
ATOM 4241 O O . ARG A 1 34 ? 9.329 -0.275 -5.582 1.00 0.00 94 ARG A O 3
ATOM 4262 N N . ARG A 1 35 ? 9.832 -2.463 -5.437 1.00 0.00 95 ARG A N 3
ATOM 4263 C CA . ARG A 1 35 ? 8.598 -2.903 -6.083 1.00 0.00 95 ARG A CA 3
ATOM 4264 C C . ARG A 1 35 ? 7.413 -2.914 -5.115 1.00 0.00 95 ARG A C 3
ATOM 4265 O O . ARG A 1 35 ? 6.390 -2.285 -5.372 1.00 0.00 95 ARG A O 3
ATOM 4286 N N . TYR A 1 36 ? 7.557 -3.634 -4.008 1.00 0.00 96 TYR A N 3
ATOM 4287 C CA . TYR A 1 36 ? 6.513 -3.741 -3.005 1.00 0.00 96 TYR A CA 3
ATOM 4288 C C . TYR A 1 36 ? 6.015 -2.377 -2.543 1.00 0.00 96 TYR A C 3
ATOM 4289 O O . TYR A 1 36 ? 4.826 -2.207 -2.300 1.00 0.00 96 TYR A O 3
ATOM 4307 N N . LEU A 1 37 ? 6.910 -1.402 -2.425 1.00 0.00 97 LEU A N 3
ATOM 4308 C CA . LEU A 1 37 ? 6.499 -0.073 -1.993 1.00 0.00 97 LEU A CA 3
ATOM 4309 C C . LEU A 1 37 ? 5.696 0.643 -3.076 1.00 0.00 97 LEU A C 3
ATOM 4310 O O . LEU A 1 37 ? 4.530 0.977 -2.868 1.00 0.00 97 LEU A O 3
ATOM 4326 N N . LYS A 1 38 ? 6.321 0.887 -4.225 1.00 0.00 98 LYS A N 3
ATOM 4327 C CA . LYS A 1 38 ? 5.651 1.580 -5.326 1.00 0.00 98 LYS A CA 3
ATOM 4328 C C . LYS A 1 38 ? 4.332 0.901 -5.659 1.00 0.00 98 LYS A C 3
ATOM 4329 O O . LYS A 1 38 ? 3.377 1.546 -6.089 1.00 0.00 98 LYS A O 3
ATOM 4348 N N . ARG A 1 39 ? 4.289 -0.405 -5.463 1.00 0.00 99 ARG A N 3
ATOM 4349 C CA . ARG A 1 39 ? 3.092 -1.169 -5.736 1.00 0.00 99 ARG A CA 3
ATOM 4350 C C . ARG A 1 39 ? 2.053 -0.973 -4.658 1.00 0.00 99 ARG A C 3
ATOM 4351 O O . ARG A 1 39 ? 0.915 -0.638 -4.955 1.00 0.00 99 ARG A O 3
ATOM 4372 N N . THR A 1 40 ? 2.440 -1.189 -3.415 1.00 0.00 100 THR A N 3
ATOM 4373 C CA . THR A 1 40 ? 1.516 -1.048 -2.308 1.00 0.00 100 THR A CA 3
ATOM 4374 C C . THR A 1 40 ? 0.941 0.352 -2.183 1.00 0.00 100 THR A C 3
ATOM 4375 O O . THR A 1 40 ? -0.201 0.511 -1.772 1.00 0.00 100 THR A O 3
ATOM 4386 N N . VAL A 1 41 ? 1.718 1.366 -2.524 1.00 0.00 101 VAL A N 3
ATOM 4387 C CA . VAL A 1 41 ? 1.246 2.727 -2.434 1.00 0.00 101 VAL A CA 3
ATOM 4388 C C . VAL A 1 41 ? 0.101 2.957 -3.393 1.00 0.00 101 VAL A C 3
ATOM 4389 O O . VAL A 1 41 ? -0.941 3.491 -3.028 1.00 0.00 101 VAL A O 3
ATOM 4402 N N . THR A 1 42 ? 0.301 2.526 -4.618 1.00 0.00 102 THR A N 3
ATOM 4403 C CA . THR A 1 42 ? -0.713 2.641 -5.633 1.00 0.00 102 THR A CA 3
ATOM 4404 C C . THR A 1 42 ? -1.817 1.645 -5.316 1.00 0.00 102 THR A C 3
ATOM 4405 O O . THR A 1 42 ? -2.997 1.901 -5.544 1.00 0.00 102 THR A O 3
ATOM 4416 N N . GLU A 1 43 ? -1.402 0.514 -4.745 1.00 0.00 103 GLU A N 3
ATOM 4417 C CA . GLU A 1 43 ? -2.300 -0.531 -4.331 1.00 0.00 103 GLU A CA 3
ATOM 4418 C C . GLU A 1 43 ? -3.247 0.015 -3.285 1.00 0.00 103 GLU A C 3
ATOM 4419 O O . GLU A 1 43 ? -4.451 -0.235 -3.319 1.00 0.00 103 GLU A O 3
ATOM 4431 N N . LEU A 1 44 ? -2.685 0.791 -2.363 1.00 0.00 104 LEU A N 3
ATOM 4432 C CA . LEU A 1 44 ? -3.468 1.404 -1.316 1.00 0.00 104 LEU A CA 3
ATOM 4433 C C . LEU A 1 44 ? -4.191 2.600 -1.898 1.00 0.00 104 LEU A C 3
ATOM 4434 O O . LEU A 1 44 ? -5.311 2.916 -1.512 1.00 0.00 104 LEU A O 3
ATOM 4450 N N . ASP A 1 45 ? -3.543 3.228 -2.873 1.00 0.00 105 ASP A N 3
ATOM 4451 C CA . ASP A 1 45 ? -4.114 4.363 -3.576 1.00 0.00 105 ASP A CA 3
ATOM 4452 C C . ASP A 1 45 ? -5.258 3.884 -4.462 1.00 0.00 105 ASP A C 3
ATOM 4453 O O . ASP A 1 45 ? -6.062 4.675 -4.952 1.00 0.00 105 ASP A O 3
ATOM 4462 N N . SER A 1 46 ? -5.299 2.573 -4.669 1.00 0.00 106 SER A N 3
ATOM 4463 C CA . SER A 1 46 ? -6.315 1.942 -5.501 1.00 0.00 106 SER A CA 3
ATOM 4464 C C . SER A 1 46 ? -7.523 1.547 -4.676 1.00 0.00 106 SER A C 3
ATOM 4465 O O . SER A 1 46 ? -8.634 2.016 -4.909 1.00 0.00 106 SER A O 3
ATOM 4473 N N . VAL A 1 47 ? -7.287 0.683 -3.708 1.00 0.00 107 VAL A N 3
ATOM 4474 C CA . VAL A 1 47 ? -8.334 0.214 -2.832 1.00 0.00 107 VAL A CA 3
ATOM 4475 C C . VAL A 1 47 ? -9.005 1.385 -2.150 1.00 0.00 107 VAL A C 3
ATOM 4476 O O . VAL A 1 47 ? -10.229 1.454 -2.058 1.00 0.00 107 VAL A O 3
ATOM 4489 N N . THR A 1 48 ? -8.187 2.314 -1.697 1.00 0.00 108 THR A N 3
ATOM 4490 C CA . THR A 1 48 ? -8.678 3.516 -1.043 1.00 0.00 108 THR A CA 3
ATOM 4491 C C . THR A 1 48 ? -9.559 4.298 -1.981 1.00 0.00 108 THR A C 3
ATOM 4492 O O . THR A 1 48 ? -10.499 4.983 -1.578 1.00 0.00 108 THR A O 3
ATOM 4503 N N . ALA A 1 49 ? -9.196 4.209 -3.231 1.00 0.00 109 ALA A N 3
ATOM 4504 C CA . ALA A 1 49 ? -9.865 4.910 -4.285 1.00 0.00 109 ALA A CA 3
ATOM 4505 C C . ALA A 1 49 ? -11.253 4.348 -4.587 1.00 0.00 109 ALA A C 3
ATOM 4506 O O . ALA A 1 49 ? -12.193 5.101 -4.836 1.00 0.00 109 ALA A O 3
ATOM 4513 N N . ARG A 1 50 ? -11.372 3.030 -4.582 1.00 0.00 110 ARG A N 3
ATOM 4514 C CA . ARG A 1 50 ? -12.635 2.380 -4.871 1.00 0.00 110 ARG A CA 3
ATOM 4515 C C . ARG A 1 50 ? -13.522 2.266 -3.638 1.00 0.00 110 ARG A C 3
ATOM 4516 O O . ARG A 1 50 ? -14.745 2.297 -3.737 1.00 0.00 110 ARG A O 3
ATOM 4537 N N . LEU A 1 51 ? -12.891 2.122 -2.488 1.00 0.00 111 LEU A N 3
ATOM 4538 C CA . LEU A 1 51 ? -13.603 1.978 -1.216 1.00 0.00 111 LEU A CA 3
ATOM 4539 C C . LEU A 1 51 ? -14.457 3.198 -0.889 1.00 0.00 111 LEU A C 3
ATOM 4540 O O . LEU A 1 51 ? -15.555 3.070 -0.357 1.00 0.00 111 LEU A O 3
ATOM 4556 N N . ARG A 1 52 ? -13.934 4.370 -1.191 1.00 0.00 112 ARG A N 3
ATOM 4557 C CA . ARG A 1 52 ? -14.615 5.621 -0.913 1.00 0.00 112 ARG A CA 3
ATOM 4558 C C . ARG A 1 52 ? -15.931 5.736 -1.669 1.00 0.00 112 ARG A C 3
ATOM 4559 O O . ARG A 1 52 ? -16.865 6.395 -1.211 1.00 0.00 112 ARG A O 3
ATOM 4580 N N . GLU A 1 53 ? -16.001 5.095 -2.826 1.00 0.00 113 GLU A N 3
ATOM 4581 C CA . GLU A 1 53 ? -17.188 5.126 -3.638 1.00 0.00 113 GLU A CA 3
ATOM 4582 C C . GLU A 1 53 ? -18.081 3.964 -3.301 1.00 0.00 113 GLU A C 3
ATOM 4583 O O . GLU A 1 53 ? -19.307 4.063 -3.373 1.00 0.00 113 GLU A O 3
ATOM 4595 N N . VAL A 1 54 ? -17.459 2.855 -2.938 1.00 0.00 114 VAL A N 3
ATOM 4596 C CA . VAL A 1 54 ? -18.214 1.674 -2.598 1.00 0.00 114 VAL A CA 3
ATOM 4597 C C . VAL A 1 54 ? -19.206 2.006 -1.501 1.00 0.00 114 VAL A C 3
ATOM 4598 O O . VAL A 1 54 ? -20.416 1.856 -1.678 1.00 0.00 114 VAL A O 3
ATOM 4611 N N . GLU A 1 55 ? -18.690 2.509 -0.387 1.00 0.00 115 GLU A N 3
ATOM 4612 C CA . GLU A 1 55 ? -19.541 2.918 0.708 1.00 0.00 115 GLU A CA 3
ATOM 4613 C C . GLU A 1 55 ? -20.347 4.126 0.276 1.00 0.00 115 GLU A C 3
ATOM 4614 O O . GLU A 1 55 ? -21.256 4.016 -0.547 1.00 0.00 115 GLU A O 3
ATOM 4626 N N . HIS A 1 56 ? -19.990 5.283 0.811 1.00 0.00 116 HIS A N 3
ATOM 4627 C CA . HIS A 1 56 ? -20.665 6.518 0.456 1.00 0.00 116 HIS A CA 3
ATOM 4628 C C . HIS A 1 56 ? -22.166 6.364 0.663 1.00 0.00 116 HIS A C 3
ATOM 4629 O O . HIS A 1 56 ? -22.978 7.060 0.051 1.00 0.00 116 HIS A O 3
ATOM 4644 N N . ARG A 1 57 ? -22.510 5.425 1.535 1.00 0.00 117 ARG A N 3
ATOM 4645 C CA . ARG A 1 57 ? -23.892 5.118 1.861 1.00 0.00 117 ARG A CA 3
ATOM 4646 C C . ARG A 1 57 ? -23.923 3.948 2.839 1.00 0.00 117 ARG A C 3
ATOM 4647 O O . ARG A 1 57 ? -24.850 3.805 3.635 1.00 0.00 117 ARG A O 3
ATOM 4668 N N . ALA A 1 58 ? -22.882 3.118 2.760 1.00 0.00 118 ALA A N 3
ATOM 4669 C CA . ALA A 1 58 ? -22.745 1.950 3.623 1.00 0.00 118 ALA A CA 3
ATOM 4670 C C . ALA A 1 58 ? -23.924 0.993 3.442 1.00 0.00 118 ALA A C 3
ATOM 4671 O O . ALA A 1 58 ? -24.340 0.719 2.316 1.00 0.00 118 ALA A O 3
ATOM 4678 N N . GLY A 1 59 ? -24.463 0.490 4.553 1.00 0.00 119 GLY A N 3
ATOM 4679 C CA . GLY A 1 59 ? -25.589 -0.425 4.481 1.00 0.00 119 GLY A CA 3
ATOM 4680 C C . GLY A 1 59 ? -26.066 -0.871 5.850 1.00 0.00 119 GLY A C 3
ATOM 4681 O O . GLY A 1 59 ? -27.266 -0.864 6.128 1.00 0.00 119 GLY A O 3
ATOM 4685 N N . GLU A 1 60 ? -25.125 -1.259 6.707 1.00 0.00 120 GLU A N 3
ATOM 4686 C CA . GLU A 1 60 ? -25.452 -1.713 8.055 1.00 0.00 120 GLU A CA 3
ATOM 4687 C C . GLU A 1 60 ? -24.184 -1.958 8.867 1.00 0.00 120 GLU A C 3
ATOM 4688 O O . GLU A 1 60 ? -23.984 -1.255 9.880 1.00 0.00 120 GLU A O 3
ATOM 4701 N N . ALA B 1 1 ? 11.148 6.913 -13.317 1.00 0.00 61 ALA B N 3
ATOM 4702 C CA . ALA B 1 1 ? 10.299 7.873 -12.566 1.00 0.00 61 ALA B CA 3
ATOM 4703 C C . ALA B 1 1 ? 10.816 8.064 -11.145 1.00 0.00 61 ALA B C 3
ATOM 4704 O O . ALA B 1 1 ? 11.176 7.099 -10.470 1.00 0.00 61 ALA B O 3
ATOM 4713 N N . SER B 1 2 ? 10.851 9.315 -10.696 1.00 0.00 62 SER B N 3
ATOM 4714 C CA . SER B 1 2 ? 11.324 9.633 -9.354 1.00 0.00 62 SER B CA 3
ATOM 4715 C C . SER B 1 2 ? 10.470 8.939 -8.299 1.00 0.00 62 SER B C 3
ATOM 4716 O O . SER B 1 2 ? 9.240 8.966 -8.363 1.00 0.00 62 SER B O 3
ATOM 4724 N N . ASP B 1 3 ? 11.131 8.320 -7.328 1.00 0.00 63 ASP B N 3
ATOM 4725 C CA . ASP B 1 3 ? 10.437 7.621 -6.255 1.00 0.00 63 ASP B CA 3
ATOM 4726 C C . ASP B 1 3 ? 9.620 8.596 -5.414 1.00 0.00 63 ASP B C 3
ATOM 4727 O O . ASP B 1 3 ? 8.526 8.268 -4.955 1.00 0.00 63 ASP B O 3
ATOM 4736 N N . ASP B 1 4 ? 10.164 9.796 -5.217 1.00 0.00 64 ASP B N 3
ATOM 4737 C CA . ASP B 1 4 ? 9.493 10.826 -4.429 1.00 0.00 64 ASP B CA 3
ATOM 4738 C C . ASP B 1 4 ? 8.055 11.023 -4.895 1.00 0.00 64 ASP B C 3
ATOM 4739 O O . ASP B 1 4 ? 7.150 11.184 -4.078 1.00 0.00 64 ASP B O 3
ATOM 4748 N N . GLU B 1 5 ? 7.852 11.006 -6.208 1.00 0.00 65 GLU B N 3
ATOM 4749 C CA . GLU B 1 5 ? 6.519 11.178 -6.773 1.00 0.00 65 GLU B CA 3
ATOM 4750 C C . GLU B 1 5 ? 5.569 10.127 -6.213 1.00 0.00 65 GLU B C 3
ATOM 4751 O O . GLU B 1 5 ? 4.427 10.428 -5.865 1.00 0.00 65 GLU B O 3
ATOM 4763 N N . LEU B 1 6 ? 6.056 8.894 -6.122 1.00 0.00 66 LEU B N 3
ATOM 4764 C CA . LEU B 1 6 ? 5.258 7.796 -5.598 1.00 0.00 66 LEU B CA 3
ATOM 4765 C C . LEU B 1 6 ? 4.968 8.013 -4.119 1.00 0.00 66 LEU B C 3
ATOM 4766 O O . LEU B 1 6 ? 3.823 7.914 -3.679 1.00 0.00 66 LEU B O 3
ATOM 4782 N N . PHE B 1 7 ? 6.018 8.318 -3.359 1.00 0.00 67 PHE B N 3
ATOM 4783 C CA . PHE B 1 7 ? 5.889 8.558 -1.927 1.00 0.00 67 PHE B CA 3
ATOM 4784 C C . PHE B 1 7 ? 4.931 9.712 -1.651 1.00 0.00 67 PHE B C 3
ATOM 4785 O O . PHE B 1 7 ? 4.234 9.725 -0.636 1.00 0.00 67 PHE B O 3
ATOM 4802 N N . SER B 1 8 ? 4.904 10.679 -2.563 1.00 0.00 68 SER B N 3
ATOM 4803 C CA . SER B 1 8 ? 4.033 11.841 -2.424 1.00 0.00 68 SER B CA 3
ATOM 4804 C C . SER B 1 8 ? 2.578 11.412 -2.275 1.00 0.00 68 SER B C 3
ATOM 4805 O O . SER B 1 8 ? 1.831 11.983 -1.481 1.00 0.00 68 SER B O 3
ATOM 4813 N N . MET B 1 9 ? 2.183 10.397 -3.043 1.00 0.00 69 MET B N 3
ATOM 4814 C CA . MET B 1 9 ? 0.818 9.889 -2.991 1.00 0.00 69 MET B CA 3
ATOM 4815 C C . MET B 1 9 ? 0.453 9.498 -1.565 1.00 0.00 69 MET B C 3
ATOM 4816 O O . MET B 1 9 ? -0.641 9.796 -1.087 1.00 0.00 69 MET B O 3
ATOM 4830 N N . LEU B 1 10 ? 1.384 8.830 -0.889 1.00 0.00 70 LEU B N 3
ATOM 4831 C CA . LEU B 1 10 ? 1.166 8.397 0.486 1.00 0.00 70 LEU B CA 3
ATOM 4832 C C . LEU B 1 10 ? 1.057 9.593 1.420 1.00 0.00 70 LEU B C 3
ATOM 4833 O O . LEU B 1 10 ? 0.297 9.569 2.380 1.00 0.00 70 LEU B O 3
ATOM 4849 N N . ASP B 1 11 ? 1.828 10.634 1.139 1.00 0.00 71 ASP B N 3
ATOM 4850 C CA . ASP B 1 11 ? 1.815 11.833 1.967 1.00 0.00 71 ASP B CA 3
ATOM 4851 C C . ASP B 1 11 ? 0.391 12.357 2.146 1.00 0.00 71 ASP B C 3
ATOM 4852 O O . ASP B 1 11 ? 0.028 12.837 3.220 1.00 0.00 71 ASP B O 3
ATOM 4861 N N . GLN B 1 12 ? -0.407 12.269 1.085 1.00 0.00 72 GLN B N 3
ATOM 4862 C CA . GLN B 1 12 ? -1.788 12.742 1.122 1.00 0.00 72 GLN B CA 3
ATOM 4863 C C . GLN B 1 12 ? -2.713 11.748 1.828 1.00 0.00 72 GLN B C 3
ATOM 4864 O O . GLN B 1 12 ? -3.451 12.118 2.741 1.00 0.00 72 GLN B O 3
ATOM 4878 N N . ARG B 1 13 ? -2.674 10.487 1.398 1.00 0.00 73 ARG B N 3
ATOM 4879 C CA . ARG B 1 13 ? -3.518 9.447 1.988 1.00 0.00 73 ARG B CA 3
ATOM 4880 C C . ARG B 1 13 ? -3.191 9.228 3.463 1.00 0.00 73 ARG B C 3
ATOM 4881 O O . ARG B 1 13 ? -4.085 9.138 4.303 1.00 0.00 73 ARG B O 3
ATOM 4902 N N . PHE B 1 14 ? -1.904 9.129 3.761 1.00 0.00 74 PHE B N 3
ATOM 4903 C CA . PHE B 1 14 ? -1.440 8.905 5.126 1.00 0.00 74 PHE B CA 3
ATOM 4904 C C . PHE B 1 14 ? -1.657 10.150 5.979 1.00 0.00 74 PHE B C 3
ATOM 4905 O O . PHE B 1 14 ? -1.692 10.075 7.208 1.00 0.00 74 PHE B O 3
ATOM 4922 N N . GLY B 1 15 ? -1.811 11.293 5.317 1.00 0.00 75 GLY B N 3
ATOM 4923 C CA . GLY B 1 15 ? -2.033 12.539 6.027 1.00 0.00 75 GLY B CA 3
ATOM 4924 C C . GLY B 1 15 ? -3.343 12.540 6.790 1.00 0.00 75 GLY B C 3
ATOM 4925 O O . GLY B 1 15 ? -3.400 12.982 7.937 1.00 0.00 75 GLY B O 3
ATOM 4929 N N . GLY B 1 16 ? -4.396 12.039 6.149 1.00 0.00 76 GLY B N 3
ATOM 4930 C CA . GLY B 1 16 ? -5.702 11.988 6.783 1.00 0.00 76 GLY B CA 3
ATOM 4931 C C . GLY B 1 16 ? -6.415 13.327 6.767 1.00 0.00 76 GLY B C 3
ATOM 4932 O O . GLY B 1 16 ? -7.595 13.401 6.423 1.00 0.00 76 GLY B O 3
ATOM 4936 N N . GLY B 1 17 ? -5.702 14.385 7.139 1.00 0.00 77 GLY B N 3
ATOM 4937 C CA . GLY B 1 17 ? -6.296 15.709 7.156 1.00 0.00 77 GLY B CA 3
ATOM 4938 C C . GLY B 1 17 ? -5.335 16.773 7.648 1.00 0.00 77 GLY B C 3
ATOM 4939 O O . GLY B 1 17 ? -5.725 17.666 8.401 1.00 0.00 77 GLY B O 3
ATOM 4943 N N . GLU B 1 18 ? -4.078 16.678 7.217 1.00 0.00 78 GLU B N 3
ATOM 4944 C CA . GLU B 1 18 ? -3.048 17.639 7.610 1.00 0.00 78 GLU B CA 3
ATOM 4945 C C . GLU B 1 18 ? -2.803 17.611 9.116 1.00 0.00 78 GLU B C 3
ATOM 4946 O O . GLU B 1 18 ? -3.737 17.487 9.909 1.00 0.00 78 GLU B O 3
ATOM 4958 N N . ASP B 1 19 ? -1.537 17.733 9.505 1.00 0.00 79 ASP B N 3
ATOM 4959 C CA . ASP B 1 19 ? -1.164 17.729 10.917 1.00 0.00 79 ASP B CA 3
ATOM 4960 C C . ASP B 1 19 ? 0.307 18.089 11.094 1.00 0.00 79 ASP B C 3
ATOM 4961 O O . ASP B 1 19 ? 0.644 18.999 11.853 1.00 0.00 79 ASP B O 3
ATOM 4970 N N . LEU B 1 20 ? 1.182 17.376 10.387 1.00 0.00 80 LEU B N 3
ATOM 4971 C CA . LEU B 1 20 ? 2.615 17.635 10.470 1.00 0.00 80 LEU B CA 3
ATOM 4972 C C . LEU B 1 20 ? 2.963 18.974 9.830 1.00 0.00 80 LEU B C 3
ATOM 4973 O O . LEU B 1 20 ? 2.437 19.321 8.772 1.00 0.00 80 LEU B O 3
ATOM 4989 N N . LEU B 1 21 ? 3.857 19.719 10.472 1.00 0.00 81 LEU B N 3
ATOM 4990 C CA . LEU B 1 21 ? 4.281 21.016 9.959 1.00 0.00 81 LEU B CA 3
ATOM 4991 C C . LEU B 1 21 ? 4.938 20.861 8.591 1.00 0.00 81 LEU B C 3
ATOM 4992 O O . LEU B 1 21 ? 4.735 21.683 7.696 1.00 0.00 81 LEU B O 3
ATOM 5008 N N . MET B 1 22 ? 5.722 19.797 8.438 1.00 0.00 82 MET B N 3
ATOM 5009 C CA . MET B 1 22 ? 6.410 19.523 7.180 1.00 0.00 82 MET B CA 3
ATOM 5010 C C . MET B 1 22 ? 7.037 18.131 7.198 1.00 0.00 82 MET B C 3
ATOM 5011 O O . MET B 1 22 ? 6.875 17.360 6.252 1.00 0.00 82 MET B O 3
ATOM 5025 N N . SER B 1 23 ? 7.737 17.813 8.286 1.00 0.00 83 SER B N 3
ATOM 5026 C CA . SER B 1 23 ? 8.378 16.506 8.441 1.00 0.00 83 SER B CA 3
ATOM 5027 C C . SER B 1 23 ? 9.446 16.267 7.375 1.00 0.00 83 SER B C 3
ATOM 5028 O O . SER B 1 23 ? 9.297 16.677 6.224 1.00 0.00 83 SER B O 3
ATOM 5036 N N . GLY B 1 24 ? 10.523 15.595 7.770 1.00 0.00 84 GLY B N 3
ATOM 5037 C CA . GLY B 1 24 ? 11.601 15.302 6.842 1.00 0.00 84 GLY B CA 3
ATOM 5038 C C . GLY B 1 24 ? 12.667 14.413 7.455 1.00 0.00 84 GLY B C 3
ATOM 5039 O O . GLY B 1 24 ? 13.210 14.725 8.515 1.00 0.00 84 GLY B O 3
ATOM 5043 N N . ASP B 1 25 ? 12.967 13.302 6.783 1.00 0.00 85 ASP B N 3
ATOM 5044 C CA . ASP B 1 25 ? 13.973 12.357 7.263 1.00 0.00 85 ASP B CA 3
ATOM 5045 C C . ASP B 1 25 ? 14.909 11.936 6.133 1.00 0.00 85 ASP B C 3
ATOM 5046 O O . ASP B 1 25 ? 15.116 10.746 5.899 1.00 0.00 85 ASP B O 3
ATOM 5055 N N . ASN B 1 26 ? 15.469 12.917 5.433 1.00 0.00 86 ASN B N 3
ATOM 5056 C CA . ASN B 1 26 ? 16.382 12.644 4.325 1.00 0.00 86 ASN B CA 3
ATOM 5057 C C . ASN B 1 26 ? 17.599 11.852 4.799 1.00 0.00 86 ASN B C 3
ATOM 5058 O O . ASN B 1 26 ? 18.163 12.140 5.855 1.00 0.00 86 ASN B O 3
ATOM 5069 N N . GLY B 1 27 ? 17.998 10.856 4.012 1.00 0.00 87 GLY B N 3
ATOM 5070 C CA . GLY B 1 27 ? 19.147 10.042 4.370 1.00 0.00 87 GLY B CA 3
ATOM 5071 C C . GLY B 1 27 ? 19.490 9.010 3.312 1.00 0.00 87 GLY B C 3
ATOM 5072 O O . GLY B 1 27 ? 20.648 8.888 2.911 1.00 0.00 87 GLY B O 3
ATOM 5076 N N . MET B 1 28 ? 18.483 8.267 2.859 1.00 0.00 88 MET B N 3
ATOM 5077 C CA . MET B 1 28 ? 18.684 7.239 1.840 1.00 0.00 88 MET B CA 3
ATOM 5078 C C . MET B 1 28 ? 17.355 6.621 1.418 1.00 0.00 88 MET B C 3
ATOM 5079 O O . MET B 1 28 ? 16.370 6.673 2.157 1.00 0.00 88 MET B O 3
ATOM 5093 N N . THR B 1 29 ? 17.334 6.048 0.218 1.00 0.00 89 THR B N 3
ATOM 5094 C CA . THR B 1 29 ? 16.130 5.425 -0.323 1.00 0.00 89 THR B CA 3
ATOM 5095 C C . THR B 1 29 ? 15.517 4.428 0.657 1.00 0.00 89 THR B C 3
ATOM 5096 O O . THR B 1 29 ? 14.301 4.395 0.835 1.00 0.00 89 THR B O 3
ATOM 5107 N N . GLU B 1 30 ? 16.361 3.609 1.283 1.00 0.00 90 GLU B N 3
ATOM 5108 C CA . GLU B 1 30 ? 15.886 2.603 2.232 1.00 0.00 90 GLU B CA 3
ATOM 5109 C C . GLU B 1 30 ? 15.031 3.226 3.329 1.00 0.00 90 GLU B C 3
ATOM 5110 O O . GLU B 1 30 ? 14.013 2.661 3.718 1.00 0.00 90 GLU B O 3
ATOM 5122 N N . GLU B 1 31 ? 15.448 4.388 3.832 1.00 0.00 91 GLU B N 3
ATOM 5123 C CA . GLU B 1 31 ? 14.702 5.065 4.889 1.00 0.00 91 GLU B CA 3
ATOM 5124 C C . GLU B 1 31 ? 13.234 5.204 4.501 1.00 0.00 91 GLU B C 3
ATOM 5125 O O . GLU B 1 31 ? 12.344 4.841 5.271 1.00 0.00 91 GLU B O 3
ATOM 5137 N N . LYS B 1 32 ? 12.984 5.697 3.292 1.00 0.00 92 LYS B N 3
ATOM 5138 C CA . LYS B 1 32 ? 11.618 5.837 2.801 1.00 0.00 92 LYS B CA 3
ATOM 5139 C C . LYS B 1 32 ? 11.020 4.457 2.571 1.00 0.00 92 LYS B C 3
ATOM 5140 O O . LYS B 1 32 ? 9.856 4.204 2.878 1.00 0.00 92 LYS B O 3
ATOM 5159 N N . LEU B 1 33 ? 11.846 3.564 2.037 1.00 0.00 93 LEU B N 3
ATOM 5160 C CA . LEU B 1 33 ? 11.440 2.194 1.767 1.00 0.00 93 LEU B CA 3
ATOM 5161 C C . LEU B 1 33 ? 11.011 1.489 3.050 1.00 0.00 93 LEU B C 3
ATOM 5162 O O . LEU B 1 33 ? 10.230 0.544 3.016 1.00 0.00 93 LEU B O 3
ATOM 5178 N N . ARG B 1 34 ? 11.552 1.936 4.177 1.00 0.00 94 ARG B N 3
ATOM 5179 C CA . ARG B 1 34 ? 11.246 1.331 5.468 1.00 0.00 94 ARG B CA 3
ATOM 5180 C C . ARG B 1 34 ? 9.894 1.782 6.012 1.00 0.00 94 ARG B C 3
ATOM 5181 O O . ARG B 1 34 ? 9.038 0.957 6.329 1.00 0.00 94 ARG B O 3
ATOM 5202 N N . ARG B 1 35 ? 9.715 3.093 6.145 1.00 0.00 95 ARG B N 3
ATOM 5203 C CA . ARG B 1 35 ? 8.475 3.643 6.682 1.00 0.00 95 ARG B CA 3
ATOM 5204 C C . ARG B 1 35 ? 7.310 3.521 5.704 1.00 0.00 95 ARG B C 3
ATOM 5205 O O . ARG B 1 35 ? 6.249 3.012 6.059 1.00 0.00 95 ARG B O 3
ATOM 5226 N N . TYR B 1 36 ? 7.495 4.004 4.481 1.00 0.00 96 TYR B N 3
ATOM 5227 C CA . TYR B 1 36 ? 6.432 3.956 3.483 1.00 0.00 96 TYR B CA 3
ATOM 5228 C C . TYR B 1 36 ? 5.964 2.530 3.203 1.00 0.00 96 TYR B C 3
ATOM 5229 O O . TYR B 1 36 ? 4.769 2.292 3.058 1.00 0.00 96 TYR B O 3
ATOM 5247 N N . LEU B 1 37 ? 6.895 1.585 3.118 1.00 0.00 97 LEU B N 3
ATOM 5248 C CA . LEU B 1 37 ? 6.531 0.195 2.841 1.00 0.00 97 LEU B CA 3
ATOM 5249 C C . LEU B 1 37 ? 5.686 -0.398 3.966 1.00 0.00 97 LEU B C 3
ATOM 5250 O O . LEU B 1 37 ? 4.591 -0.902 3.722 1.00 0.00 97 LEU B O 3
ATOM 5266 N N . LYS B 1 38 ? 6.192 -0.346 5.193 1.00 0.00 98 LYS B N 3
ATOM 5267 C CA . LYS B 1 38 ? 5.459 -0.893 6.329 1.00 0.00 98 LYS B CA 3
ATOM 5268 C C . LYS B 1 38 ? 4.090 -0.232 6.438 1.00 0.00 98 LYS B C 3
ATOM 5269 O O . LYS B 1 38 ? 3.097 -0.882 6.766 1.00 0.00 98 LYS B O 3
ATOM 5288 N N . ARG B 1 39 ? 4.050 1.062 6.148 1.00 0.00 99 ARG B N 3
ATOM 5289 C CA . ARG B 1 39 ? 2.810 1.824 6.196 1.00 0.00 99 ARG B CA 3
ATOM 5290 C C . ARG B 1 39 ? 1.874 1.418 5.064 1.00 0.00 99 ARG B C 3
ATOM 5291 O O . ARG B 1 39 ? 0.664 1.331 5.254 1.00 0.00 99 ARG B O 3
ATOM 5312 N N . THR B 1 40 ? 2.444 1.192 3.884 1.00 0.00 100 THR B N 3
ATOM 5313 C CA . THR B 1 40 ? 1.661 0.816 2.712 1.00 0.00 100 THR B CA 3
ATOM 5314 C C . THR B 1 40 ? 1.057 -0.571 2.831 1.00 0.00 100 THR B C 3
ATOM 5315 O O . THR B 1 40 ? -0.154 -0.730 2.713 1.00 0.00 100 THR B O 3
ATOM 5326 N N . VAL B 1 41 ? 1.899 -1.580 3.046 1.00 0.00 101 VAL B N 3
ATOM 5327 C CA . VAL B 1 41 ? 1.405 -2.944 3.158 1.00 0.00 101 VAL B CA 3
ATOM 5328 C C . VAL B 1 41 ? 0.281 -3.004 4.184 1.00 0.00 101 VAL B C 3
ATOM 5329 O O . VAL B 1 41 ? -0.719 -3.696 3.987 1.00 0.00 101 VAL B O 3
ATOM 5342 N N . THR B 1 42 ? 0.432 -2.237 5.261 1.00 0.00 102 THR B N 3
ATOM 5343 C CA . THR B 1 42 ? -0.589 -2.164 6.294 1.00 0.00 102 THR B CA 3
ATOM 5344 C C . THR B 1 42 ? -1.753 -1.315 5.798 1.00 0.00 102 THR B C 3
ATOM 5345 O O . THR B 1 42 ? -2.916 -1.603 6.079 1.00 0.00 102 THR B O 3
ATOM 5356 N N . GLU B 1 43 ? -1.418 -0.271 5.040 1.00 0.00 103 GLU B N 3
ATOM 5357 C CA . GLU B 1 43 ? -2.420 0.624 4.478 1.00 0.00 103 GLU B CA 3
ATOM 5358 C C . GLU B 1 43 ? -3.376 -0.176 3.605 1.00 0.00 103 GLU B C 3
ATOM 5359 O O . GLU B 1 43 ? -4.583 0.061 3.606 1.00 0.00 103 GLU B O 3
ATOM 5371 N N . LEU B 1 44 ? -2.822 -1.150 2.882 1.00 0.00 104 LEU B N 3
ATOM 5372 C CA . LEU B 1 44 ? -3.623 -2.015 2.028 1.00 0.00 104 LEU B CA 3
ATOM 5373 C C . LEU B 1 44 ? -4.581 -2.808 2.885 1.00 0.00 104 LEU B C 3
ATOM 5374 O O . LEU B 1 44 ? -5.785 -2.819 2.652 1.00 0.00 104 LEU B O 3
ATOM 5390 N N . ASP B 1 45 ? -4.016 -3.470 3.887 1.00 0.00 105 ASP B N 3
ATOM 5391 C CA . ASP B 1 45 ? -4.790 -4.278 4.809 1.00 0.00 105 ASP B CA 3
ATOM 5392 C C . ASP B 1 45 ? -5.959 -3.470 5.352 1.00 0.00 105 ASP B C 3
ATOM 5393 O O . ASP B 1 45 ? -7.020 -4.014 5.644 1.00 0.00 105 ASP B O 3
ATOM 5402 N N . SER B 1 46 ? -5.753 -2.162 5.477 1.00 0.00 106 SER B N 3
ATOM 5403 C CA . SER B 1 46 ? -6.789 -1.269 5.978 1.00 0.00 106 SER B CA 3
ATOM 5404 C C . SER B 1 46 ? -7.882 -1.050 4.933 1.00 0.00 106 SER B C 3
ATOM 5405 O O . SER B 1 46 ? -9.043 -1.384 5.162 1.00 0.00 106 SER B O 3
ATOM 5413 N N . VAL B 1 47 ? -7.510 -0.488 3.784 1.00 0.00 107 VAL B N 3
ATOM 5414 C CA . VAL B 1 47 ? -8.472 -0.228 2.716 1.00 0.00 107 VAL B CA 3
ATOM 5415 C C . VAL B 1 47 ? -9.199 -1.498 2.285 1.00 0.00 107 VAL B C 3
ATOM 5416 O O . VAL B 1 47 ? -10.418 -1.499 2.140 1.00 0.00 107 VAL B O 3
ATOM 5429 N N . THR B 1 48 ? -8.445 -2.571 2.064 1.00 0.00 108 THR B N 3
ATOM 5430 C CA . THR B 1 48 ? -9.026 -3.838 1.631 1.00 0.00 108 THR B CA 3
ATOM 5431 C C . THR B 1 48 ? -9.984 -4.402 2.679 1.00 0.00 108 THR B C 3
ATOM 5432 O O . THR B 1 48 ? -11.031 -4.954 2.339 1.00 0.00 108 THR B O 3
ATOM 5443 N N . ALA B 1 49 ? -9.618 -4.267 3.950 1.00 0.00 109 ALA B N 3
ATOM 5444 C CA . ALA B 1 49 ? -10.446 -4.770 5.042 1.00 0.00 109 ALA B CA 3
ATOM 5445 C C . ALA B 1 49 ? -11.808 -4.086 5.065 1.00 0.00 109 ALA B C 3
ATOM 5446 O O . ALA B 1 49 ? -12.839 -4.739 5.215 1.00 0.00 109 ALA B O 3
ATOM 5453 N N . ARG B 1 50 ? -11.806 -2.767 4.923 1.00 0.00 110 ARG B N 3
ATOM 5454 C CA . ARG B 1 50 ? -13.044 -1.996 4.929 1.00 0.00 110 ARG B CA 3
ATOM 5455 C C . ARG B 1 50 ? -13.759 -2.093 3.585 1.00 0.00 110 ARG B C 3
ATOM 5456 O O . ARG B 1 50 ? -14.986 -2.059 3.524 1.00 0.00 110 ARG B O 3
ATOM 5477 N N . LEU B 1 51 ? -12.984 -2.212 2.510 1.00 0.00 111 LEU B N 3
ATOM 5478 C CA . LEU B 1 51 ? -13.547 -2.312 1.165 1.00 0.00 111 LEU B CA 3
ATOM 5479 C C . LEU B 1 51 ? -14.431 -3.546 1.025 1.00 0.00 111 LEU B C 3
ATOM 5480 O O . LEU B 1 51 ? -15.554 -3.460 0.538 1.00 0.00 111 LEU B O 3
ATOM 5496 N N . ARG B 1 52 ? -13.915 -4.692 1.448 1.00 0.00 112 ARG B N 3
ATOM 5497 C CA . ARG B 1 52 ? -14.663 -5.939 1.359 1.00 0.00 112 ARG B CA 3
ATOM 5498 C C . ARG B 1 52 ? -16.001 -5.828 2.086 1.00 0.00 112 ARG B C 3
ATOM 5499 O O . ARG B 1 52 ? -16.992 -6.431 1.674 1.00 0.00 112 ARG B O 3
ATOM 5520 N N . GLU B 1 53 ? -16.019 -5.067 3.177 1.00 0.00 113 GLU B N 3
ATOM 5521 C CA . GLU B 1 53 ? -17.233 -4.893 3.965 1.00 0.00 113 GLU B CA 3
ATOM 5522 C C . GLU B 1 53 ? -18.190 -3.876 3.339 1.00 0.00 113 GLU B C 3
ATOM 5523 O O . GLU B 1 53 ? -19.392 -4.128 3.257 1.00 0.00 113 GLU B O 3
ATOM 5535 N N . VAL B 1 54 ? -17.667 -2.725 2.904 1.00 0.00 114 VAL B N 3
ATOM 5536 C CA . VAL B 1 54 ? -18.518 -1.699 2.302 1.00 0.00 114 VAL B CA 3
ATOM 5537 C C . VAL B 1 54 ? -19.328 -2.280 1.148 1.00 0.00 114 VAL B C 3
ATOM 5538 O O . VAL B 1 54 ? -20.536 -2.059 1.059 1.00 0.00 114 VAL B O 3
ATOM 5551 N N . GLU B 1 55 ? -18.671 -3.051 0.287 1.00 0.00 115 GLU B N 3
ATOM 5552 C CA . GLU B 1 55 ? -19.359 -3.688 -0.828 1.00 0.00 115 GLU B CA 3
ATOM 5553 C C . GLU B 1 55 ? -20.180 -4.872 -0.316 1.00 0.00 115 GLU B C 3
ATOM 5554 O O . GLU B 1 55 ? -21.078 -4.689 0.507 1.00 0.00 115 GLU B O 3
ATOM 5566 N N . HIS B 1 56 ? -19.874 -6.079 -0.787 1.00 0.00 116 HIS B N 3
ATOM 5567 C CA . HIS B 1 56 ? -20.597 -7.268 -0.351 1.00 0.00 116 HIS B CA 3
ATOM 5568 C C . HIS B 1 56 ? -22.086 -7.110 -0.647 1.00 0.00 116 HIS B C 3
ATOM 5569 O O . HIS B 1 56 ? -22.939 -7.691 0.025 1.00 0.00 116 HIS B O 3
ATOM 5584 N N . ARG B 1 57 ? -22.377 -6.310 -1.668 1.00 0.00 117 ARG B N 3
ATOM 5585 C CA . ARG B 1 57 ? -23.747 -6.043 -2.090 1.00 0.00 117 ARG B CA 3
ATOM 5586 C C . ARG B 1 57 ? -23.750 -5.038 -3.235 1.00 0.00 117 ARG B C 3
ATOM 5587 O O . ARG B 1 57 ? -24.603 -5.087 -4.121 1.00 0.00 117 ARG B O 3
ATOM 5608 N N . ALA B 1 58 ? -22.779 -4.125 -3.203 1.00 0.00 118 ALA B N 3
ATOM 5609 C CA . ALA B 1 58 ? -22.647 -3.097 -4.228 1.00 0.00 118 ALA B CA 3
ATOM 5610 C C . ALA B 1 58 ? -23.880 -2.199 -4.269 1.00 0.00 118 ALA B C 3
ATOM 5611 O O . ALA B 1 58 ? -24.424 -1.832 -3.226 1.00 0.00 118 ALA B O 3
ATOM 5618 N N . GLY B 1 59 ? -24.317 -1.845 -5.474 1.00 0.00 119 GLY B N 3
ATOM 5619 C CA . GLY B 1 59 ? -25.481 -0.991 -5.618 1.00 0.00 119 GLY B CA 3
ATOM 5620 C C . GLY B 1 59 ? -25.835 -0.737 -7.070 1.00 0.00 119 GLY B C 3
ATOM 5621 O O . GLY B 1 59 ? -27.005 -0.785 -7.448 1.00 0.00 119 GLY B O 3
ATOM 5625 N N . GLU B 1 60 ? -24.818 -0.468 -7.885 1.00 0.00 120 GLU B N 3
ATOM 5626 C CA . GLU B 1 60 ? -25.023 -0.205 -9.304 1.00 0.00 120 GLU B CA 3
ATOM 5627 C C . GLU B 1 60 ? -23.688 -0.093 -10.033 1.00 0.00 120 GLU B C 3
ATOM 5628 O O . GLU B 1 60 ? -23.415 -0.947 -10.902 1.00 0.00 120 GLU B O 3
ATOM 5641 N N . ALA A 1 1 ? 8.520 -8.599 13.426 1.00 0.00 61 ALA A N 4
ATOM 5642 C CA . ALA A 1 1 ? 7.951 -9.499 12.389 1.00 0.00 61 ALA A CA 4
ATOM 5643 C C . ALA A 1 1 ? 8.752 -9.433 11.100 1.00 0.00 61 ALA A C 4
ATOM 5644 O O . ALA A 1 1 ? 9.160 -8.355 10.667 1.00 0.00 61 ALA A O 4
ATOM 5653 N N . SER A 1 2 ? 8.952 -10.586 10.477 1.00 0.00 62 SER A N 4
ATOM 5654 C CA . SER A 1 2 ? 9.676 -10.645 9.222 1.00 0.00 62 SER A CA 4
ATOM 5655 C C . SER A 1 2 ? 8.946 -9.826 8.177 1.00 0.00 62 SER A C 4
ATOM 5656 O O . SER A 1 2 ? 7.718 -9.749 8.174 1.00 0.00 62 SER A O 4
ATOM 5664 N N . ASP A 1 3 ? 9.710 -9.213 7.300 1.00 0.00 63 ASP A N 4
ATOM 5665 C CA . ASP A 1 3 ? 9.151 -8.385 6.249 1.00 0.00 63 ASP A CA 4
ATOM 5666 C C . ASP A 1 3 ? 8.453 -9.229 5.192 1.00 0.00 63 ASP A C 4
ATOM 5667 O O . ASP A 1 3 ? 7.442 -8.813 4.626 1.00 0.00 63 ASP A O 4
ATOM 5676 N N . ASP A 1 4 ? 8.993 -10.413 4.926 1.00 0.00 64 ASP A N 4
ATOM 5677 C CA . ASP A 1 4 ? 8.425 -11.307 3.940 1.00 0.00 64 ASP A CA 4
ATOM 5678 C C . ASP A 1 4 ? 6.986 -11.644 4.269 1.00 0.00 64 ASP A C 4
ATOM 5679 O O . ASP A 1 4 ? 6.157 -11.777 3.372 1.00 0.00 64 ASP A O 4
ATOM 5688 N N . GLU A 1 5 ? 6.686 -11.788 5.550 1.00 0.00 65 GLU A N 4
ATOM 5689 C CA . GLU A 1 5 ? 5.340 -12.107 5.963 1.00 0.00 65 GLU A CA 4
ATOM 5690 C C . GLU A 1 5 ? 4.365 -11.065 5.425 1.00 0.00 65 GLU A C 4
ATOM 5691 O O . GLU A 1 5 ? 3.240 -11.383 5.038 1.00 0.00 65 GLU A O 4
ATOM 5703 N N . LEU A 1 6 ? 4.826 -9.820 5.390 1.00 0.00 66 LEU A N 4
ATOM 5704 C CA . LEU A 1 6 ? 4.031 -8.706 4.885 1.00 0.00 66 LEU A CA 4
ATOM 5705 C C . LEU A 1 6 ? 4.059 -8.687 3.368 1.00 0.00 66 LEU A C 4
ATOM 5706 O O . LEU A 1 6 ? 3.053 -8.440 2.712 1.00 0.00 66 LEU A O 4
ATOM 5722 N N . PHE A 1 7 ? 5.233 -8.934 2.822 1.00 0.00 67 PHE A N 4
ATOM 5723 C CA . PHE A 1 7 ? 5.423 -8.941 1.387 1.00 0.00 67 PHE A CA 4
ATOM 5724 C C . PHE A 1 7 ? 4.719 -10.129 0.747 1.00 0.00 67 PHE A C 4
ATOM 5725 O O . PHE A 1 7 ? 4.427 -10.124 -0.449 1.00 0.00 67 PHE A O 4
ATOM 5742 N N . SER A 1 8 ? 4.452 -11.147 1.553 1.00 0.00 68 SER A N 4
ATOM 5743 C CA . SER A 1 8 ? 3.786 -12.348 1.072 1.00 0.00 68 SER A CA 4
ATOM 5744 C C . SER A 1 8 ? 2.337 -12.063 0.708 1.00 0.00 68 SER A C 4
ATOM 5745 O O . SER A 1 8 ? 1.898 -12.363 -0.398 1.00 0.00 68 SER A O 4
ATOM 5753 N N . MET A 1 9 ? 1.596 -11.467 1.633 1.00 0.00 69 MET A N 4
ATOM 5754 C CA . MET A 1 9 ? 0.214 -11.131 1.368 1.00 0.00 69 MET A CA 4
ATOM 5755 C C . MET A 1 9 ? 0.150 -10.285 0.105 1.00 0.00 69 MET A C 4
ATOM 5756 O O . MET A 1 9 ? -0.745 -10.445 -0.722 1.00 0.00 69 MET A O 4
ATOM 5770 N N . LEU A 1 10 ? 1.138 -9.404 -0.047 1.00 0.00 70 LEU A N 4
ATOM 5771 C CA . LEU A 1 10 ? 1.236 -8.548 -1.215 1.00 0.00 70 LEU A CA 4
ATOM 5772 C C . LEU A 1 10 ? 1.441 -9.407 -2.440 1.00 0.00 70 LEU A C 4
ATOM 5773 O O . LEU A 1 10 ? 0.926 -9.126 -3.513 1.00 0.00 70 LEU A O 4
ATOM 5789 N N . ASP A 1 11 ? 2.187 -10.475 -2.244 1.00 0.00 71 ASP A N 4
ATOM 5790 C CA . ASP A 1 11 ? 2.464 -11.424 -3.302 1.00 0.00 71 ASP A CA 4
ATOM 5791 C C . ASP A 1 11 ? 1.163 -11.998 -3.839 1.00 0.00 71 ASP A C 4
ATOM 5792 O O . ASP A 1 11 ? 1.043 -12.292 -5.028 1.00 0.00 71 ASP A O 4
ATOM 5801 N N . GLN A 1 12 ? 0.196 -12.166 -2.947 1.00 0.00 72 GLN A N 4
ATOM 5802 C CA . GLN A 1 12 ? -1.092 -12.718 -3.313 1.00 0.00 72 GLN A CA 4
ATOM 5803 C C . GLN A 1 12 ? -1.998 -11.697 -3.993 1.00 0.00 72 GLN A C 4
ATOM 5804 O O . GLN A 1 12 ? -2.738 -12.026 -4.919 1.00 0.00 72 GLN A O 4
ATOM 5818 N N . ARG A 1 13 ? -1.948 -10.471 -3.516 1.00 0.00 73 ARG A N 4
ATOM 5819 C CA . ARG A 1 13 ? -2.777 -9.402 -4.064 1.00 0.00 73 ARG A CA 4
ATOM 5820 C C . ARG A 1 13 ? -2.200 -8.848 -5.355 1.00 0.00 73 ARG A C 4
ATOM 5821 O O . ARG A 1 13 ? -2.929 -8.510 -6.287 1.00 0.00 73 ARG A O 4
ATOM 5842 N N . PHE A 1 14 ? -0.886 -8.746 -5.385 1.00 0.00 74 PHE A N 4
ATOM 5843 C CA . PHE A 1 14 ? -0.175 -8.220 -6.535 1.00 0.00 74 PHE A CA 4
ATOM 5844 C C . PHE A 1 14 ? -0.236 -9.192 -7.701 1.00 0.00 74 PHE A C 4
ATOM 5845 O O . PHE A 1 14 ? 0.065 -8.832 -8.839 1.00 0.00 74 PHE A O 4
ATOM 5862 N N . GLY A 1 15 ? -0.623 -10.430 -7.413 1.00 0.00 75 GLY A N 4
ATOM 5863 C CA . GLY A 1 15 ? -0.704 -11.427 -8.466 1.00 0.00 75 GLY A CA 4
ATOM 5864 C C . GLY A 1 15 ? -1.231 -12.770 -7.999 1.00 0.00 75 GLY A C 4
ATOM 5865 O O . GLY A 1 15 ? -1.819 -13.515 -8.784 1.00 0.00 75 GLY A O 4
ATOM 5869 N N . GLY A 1 16 ? -1.015 -13.089 -6.730 1.00 0.00 76 GLY A N 4
ATOM 5870 C CA . GLY A 1 16 ? -1.474 -14.361 -6.201 1.00 0.00 76 GLY A CA 4
ATOM 5871 C C . GLY A 1 16 ? -0.779 -15.543 -6.851 1.00 0.00 76 GLY A C 4
ATOM 5872 O O . GLY A 1 16 ? -1.419 -16.540 -7.186 1.00 0.00 76 GLY A O 4
ATOM 5876 N N . GLY A 1 17 ? 0.534 -15.430 -7.025 1.00 0.00 77 GLY A N 4
ATOM 5877 C CA . GLY A 1 17 ? 1.299 -16.501 -7.636 1.00 0.00 77 GLY A CA 4
ATOM 5878 C C . GLY A 1 17 ? 2.753 -16.124 -7.843 1.00 0.00 77 GLY A C 4
ATOM 5879 O O . GLY A 1 17 ? 3.052 -15.029 -8.319 1.00 0.00 77 GLY A O 4
ATOM 5883 N N . GLU A 1 18 ? 3.659 -17.028 -7.477 1.00 0.00 78 GLU A N 4
ATOM 5884 C CA . GLU A 1 18 ? 5.083 -16.778 -7.617 1.00 0.00 78 GLU A CA 4
ATOM 5885 C C . GLU A 1 18 ? 5.445 -16.395 -9.042 1.00 0.00 78 GLU A C 4
ATOM 5886 O O . GLU A 1 18 ? 4.748 -16.744 -9.994 1.00 0.00 78 GLU A O 4
ATOM 5898 N N . ASP A 1 19 ? 6.548 -15.675 -9.162 1.00 0.00 79 ASP A N 4
ATOM 5899 C CA . ASP A 1 19 ? 7.046 -15.214 -10.457 1.00 0.00 79 ASP A CA 4
ATOM 5900 C C . ASP A 1 19 ? 8.233 -14.300 -10.266 1.00 0.00 79 ASP A C 4
ATOM 5901 O O . ASP A 1 19 ? 9.369 -14.632 -10.603 1.00 0.00 79 ASP A O 4
ATOM 5910 N N . LEU A 1 20 ? 7.929 -13.145 -9.704 1.00 0.00 80 LEU A N 4
ATOM 5911 C CA . LEU A 1 20 ? 8.925 -12.128 -9.419 1.00 0.00 80 LEU A CA 4
ATOM 5912 C C . LEU A 1 20 ? 9.550 -11.574 -10.696 1.00 0.00 80 LEU A C 4
ATOM 5913 O O . LEU A 1 20 ? 9.803 -12.307 -11.652 1.00 0.00 80 LEU A O 4
ATOM 5929 N N . LEU A 1 21 ? 9.786 -10.267 -10.701 1.00 0.00 81 LEU A N 4
ATOM 5930 C CA . LEU A 1 21 ? 10.366 -9.588 -11.839 1.00 0.00 81 LEU A CA 4
ATOM 5931 C C . LEU A 1 21 ? 11.809 -10.022 -12.077 1.00 0.00 81 LEU A C 4
ATOM 5932 O O . LEU A 1 21 ? 12.210 -10.263 -13.216 1.00 0.00 81 LEU A O 4
ATOM 5948 N N . MET A 1 22 ? 12.579 -10.112 -10.990 1.00 0.00 82 MET A N 4
ATOM 5949 C CA . MET A 1 22 ? 13.988 -10.510 -11.055 1.00 0.00 82 MET A CA 4
ATOM 5950 C C . MET A 1 22 ? 14.861 -9.375 -11.586 1.00 0.00 82 MET A C 4
ATOM 5951 O O . MET A 1 22 ? 15.927 -9.095 -11.038 1.00 0.00 82 MET A O 4
ATOM 5965 N N . SER A 1 23 ? 14.406 -8.723 -12.652 1.00 0.00 83 SER A N 4
ATOM 5966 C CA . SER A 1 23 ? 15.149 -7.618 -13.250 1.00 0.00 83 SER A CA 4
ATOM 5967 C C . SER A 1 23 ? 15.245 -6.436 -12.292 1.00 0.00 83 SER A C 4
ATOM 5968 O O . SER A 1 23 ? 14.296 -6.125 -11.573 1.00 0.00 83 SER A O 4
ATOM 5976 N N . GLY A 1 24 ? 16.399 -5.778 -12.295 1.00 0.00 84 GLY A N 4
ATOM 5977 C CA . GLY A 1 24 ? 16.607 -4.632 -11.429 1.00 0.00 84 GLY A CA 4
ATOM 5978 C C . GLY A 1 24 ? 18.028 -4.107 -11.495 1.00 0.00 84 GLY A C 4
ATOM 5979 O O . GLY A 1 24 ? 18.632 -4.068 -12.567 1.00 0.00 84 GLY A O 4
ATOM 5983 N N . ASP A 1 25 ? 18.565 -3.708 -10.344 1.00 0.00 85 ASP A N 4
ATOM 5984 C CA . ASP A 1 25 ? 19.924 -3.187 -10.272 1.00 0.00 85 ASP A CA 4
ATOM 5985 C C . ASP A 1 25 ? 20.341 -2.972 -8.822 1.00 0.00 85 ASP A C 4
ATOM 5986 O O . ASP A 1 25 ? 20.903 -1.937 -8.464 1.00 0.00 85 ASP A O 4
ATOM 5995 N N . ASN A 1 26 ? 20.063 -3.968 -7.999 1.00 0.00 86 ASN A N 4
ATOM 5996 C CA . ASN A 1 26 ? 20.404 -3.921 -6.581 1.00 0.00 86 ASN A CA 4
ATOM 5997 C C . ASN A 1 26 ? 20.693 -5.324 -6.061 1.00 0.00 86 ASN A C 4
ATOM 5998 O O . ASN A 1 26 ? 21.098 -6.205 -6.821 1.00 0.00 86 ASN A O 4
ATOM 6009 N N . GLY A 1 27 ? 20.482 -5.528 -4.767 1.00 0.00 87 GLY A N 4
ATOM 6010 C CA . GLY A 1 27 ? 20.723 -6.830 -4.176 1.00 0.00 87 GLY A CA 4
ATOM 6011 C C . GLY A 1 27 ? 20.643 -6.811 -2.663 1.00 0.00 87 GLY A C 4
ATOM 6012 O O . GLY A 1 27 ? 21.466 -7.430 -1.987 1.00 0.00 87 GLY A O 4
ATOM 6016 N N . MET A 1 28 ? 19.651 -6.102 -2.130 1.00 0.00 88 MET A N 4
ATOM 6017 C CA . MET A 1 28 ? 19.468 -6.005 -0.686 1.00 0.00 88 MET A CA 4
ATOM 6018 C C . MET A 1 28 ? 18.005 -5.757 -0.334 1.00 0.00 88 MET A C 4
ATOM 6019 O O . MET A 1 28 ? 17.100 -6.170 -1.060 1.00 0.00 88 MET A O 4
ATOM 6033 N N . THR A 1 29 ? 17.787 -5.077 0.785 1.00 0.00 89 THR A N 4
ATOM 6034 C CA . THR A 1 29 ? 16.441 -4.763 1.248 1.00 0.00 89 THR A CA 4
ATOM 6035 C C . THR A 1 29 ? 15.699 -3.903 0.227 1.00 0.00 89 THR A C 4
ATOM 6036 O O . THR A 1 29 ? 14.529 -4.143 -0.068 1.00 0.00 89 THR A O 4
ATOM 6047 N N . GLU A 1 30 ? 16.401 -2.910 -0.308 1.00 0.00 90 GLU A N 4
ATOM 6048 C CA . GLU A 1 30 ? 15.845 -2.003 -1.310 1.00 0.00 90 GLU A CA 4
ATOM 6049 C C . GLU A 1 30 ? 15.086 -2.764 -2.387 1.00 0.00 90 GLU A C 4
ATOM 6050 O O . GLU A 1 30 ? 13.928 -2.474 -2.659 1.00 0.00 90 GLU A O 4
ATOM 6062 N N . GLU A 1 31 ? 15.768 -3.720 -3.004 1.00 0.00 91 GLU A N 4
ATOM 6063 C CA . GLU A 1 31 ? 15.188 -4.530 -4.079 1.00 0.00 91 GLU A CA 4
ATOM 6064 C C . GLU A 1 31 ? 13.746 -4.919 -3.790 1.00 0.00 91 GLU A C 4
ATOM 6065 O O . GLU A 1 31 ? 12.842 -4.619 -4.570 1.00 0.00 91 GLU A O 4
ATOM 6077 N N . LYS A 1 32 ? 13.537 -5.572 -2.664 1.00 0.00 92 LYS A N 4
ATOM 6078 C CA . LYS A 1 32 ? 12.199 -5.988 -2.260 1.00 0.00 92 LYS A CA 4
ATOM 6079 C C . LYS A 1 32 ? 11.340 -4.747 -2.050 1.00 0.00 92 LYS A C 4
ATOM 6080 O O . LYS A 1 32 ? 10.254 -4.613 -2.608 1.00 0.00 92 LYS A O 4
ATOM 6099 N N . LEU A 1 33 ? 11.868 -3.827 -1.258 1.00 0.00 93 LEU A N 4
ATOM 6100 C CA . LEU A 1 33 ? 11.198 -2.568 -0.967 1.00 0.00 93 LEU A CA 4
ATOM 6101 C C . LEU A 1 33 ? 10.933 -1.760 -2.235 1.00 0.00 93 LEU A C 4
ATOM 6102 O O . LEU A 1 33 ? 10.130 -0.830 -2.229 1.00 0.00 93 LEU A O 4
ATOM 6118 N N . ARG A 1 34 ? 11.619 -2.107 -3.318 1.00 0.00 94 ARG A N 4
ATOM 6119 C CA . ARG A 1 34 ? 11.460 -1.400 -4.582 1.00 0.00 94 ARG A CA 4
ATOM 6120 C C . ARG A 1 34 ? 10.126 -1.742 -5.244 1.00 0.00 94 ARG A C 4
ATOM 6121 O O . ARG A 1 34 ? 9.392 -0.855 -5.677 1.00 0.00 94 ARG A O 4
ATOM 6142 N N . ARG A 1 35 ? 9.826 -3.035 -5.328 1.00 0.00 95 ARG A N 4
ATOM 6143 C CA . ARG A 1 35 ? 8.587 -3.495 -5.949 1.00 0.00 95 ARG A CA 4
ATOM 6144 C C . ARG A 1 35 ? 7.403 -3.435 -4.983 1.00 0.00 95 ARG A C 4
ATOM 6145 O O . ARG A 1 35 ? 6.391 -2.804 -5.275 1.00 0.00 95 ARG A O 4
ATOM 6166 N N . TYR A 1 36 ? 7.532 -4.101 -3.842 1.00 0.00 96 TYR A N 4
ATOM 6167 C CA . TYR A 1 36 ? 6.485 -4.147 -2.839 1.00 0.00 96 TYR A CA 4
ATOM 6168 C C . TYR A 1 36 ? 5.980 -2.762 -2.457 1.00 0.00 96 TYR A C 4
ATOM 6169 O O . TYR A 1 36 ? 4.782 -2.514 -2.507 1.00 0.00 96 TYR A O 4
ATOM 6187 N N . LEU A 1 37 ? 6.879 -1.862 -2.079 1.00 0.00 97 LEU A N 4
ATOM 6188 C CA . LEU A 1 37 ? 6.469 -0.518 -1.695 1.00 0.00 97 LEU A CA 4
ATOM 6189 C C . LEU A 1 37 ? 5.742 0.203 -2.823 1.00 0.00 97 LEU A C 4
ATOM 6190 O O . LEU A 1 37 ? 4.594 0.618 -2.665 1.00 0.00 97 LEU A O 4
ATOM 6206 N N . LYS A 1 38 ? 6.417 0.360 -3.952 1.00 0.00 98 LYS A N 4
ATOM 6207 C CA . LYS A 1 38 ? 5.836 1.045 -5.097 1.00 0.00 98 LYS A CA 4
ATOM 6208 C C . LYS A 1 38 ? 4.477 0.453 -5.456 1.00 0.00 98 LYS A C 4
ATOM 6209 O O . LYS A 1 38 ? 3.565 1.169 -5.869 1.00 0.00 98 LYS A O 4
ATOM 6228 N N . ARG A 1 39 ? 4.359 -0.860 -5.312 1.00 0.00 99 ARG A N 4
ATOM 6229 C CA . ARG A 1 39 ? 3.127 -1.562 -5.634 1.00 0.00 99 ARG A CA 4
ATOM 6230 C C . ARG A 1 39 ? 2.021 -1.333 -4.618 1.00 0.00 99 ARG A C 4
ATOM 6231 O O . ARG A 1 39 ? 0.955 -0.850 -4.979 1.00 0.00 99 ARG A O 4
ATOM 6252 N N . THR A 1 40 ? 2.249 -1.689 -3.363 1.00 0.00 100 THR A N 4
ATOM 6253 C CA . THR A 1 40 ? 1.216 -1.521 -2.350 1.00 0.00 100 THR A CA 4
ATOM 6254 C C . THR A 1 40 ? 0.817 -0.067 -2.160 1.00 0.00 100 THR A C 4
ATOM 6255 O O . THR A 1 40 ? -0.267 0.217 -1.657 1.00 0.00 100 THR A O 4
ATOM 6266 N N . VAL A 1 41 ? 1.673 0.855 -2.574 1.00 0.00 101 VAL A N 4
ATOM 6267 C CA . VAL A 1 41 ? 1.366 2.270 -2.457 1.00 0.00 101 VAL A CA 4
ATOM 6268 C C . VAL A 1 41 ? 0.242 2.641 -3.397 1.00 0.00 101 VAL A C 4
ATOM 6269 O O . VAL A 1 41 ? -0.750 3.245 -2.996 1.00 0.00 101 VAL A O 4
ATOM 6282 N N . THR A 1 42 ? 0.390 2.250 -4.649 1.00 0.00 102 THR A N 4
ATOM 6283 C CA . THR A 1 42 ? -0.628 2.510 -5.634 1.00 0.00 102 THR A CA 4
ATOM 6284 C C . THR A 1 42 ? -1.782 1.555 -5.384 1.00 0.00 102 THR A C 4
ATOM 6285 O O . THR A 1 42 ? -2.947 1.907 -5.544 1.00 0.00 102 THR A O 4
ATOM 6296 N N . GLU A 1 43 ? -1.429 0.344 -4.953 1.00 0.00 103 GLU A N 4
ATOM 6297 C CA . GLU A 1 43 ? -2.385 -0.673 -4.628 1.00 0.00 103 GLU A CA 4
ATOM 6298 C C . GLU A 1 43 ? -3.284 -0.168 -3.517 1.00 0.00 103 GLU A C 4
ATOM 6299 O O . GLU A 1 43 ? -4.498 -0.361 -3.550 1.00 0.00 103 GLU A O 4
ATOM 6311 N N . LEU A 1 44 ? -2.684 0.527 -2.551 1.00 0.00 104 LEU A N 4
ATOM 6312 C CA . LEU A 1 44 ? -3.453 1.104 -1.462 1.00 0.00 104 LEU A CA 4
ATOM 6313 C C . LEU A 1 44 ? -4.175 2.328 -1.994 1.00 0.00 104 LEU A C 4
ATOM 6314 O O . LEU A 1 44 ? -5.318 2.601 -1.638 1.00 0.00 104 LEU A O 4
ATOM 6330 N N . ASP A 1 45 ? -3.490 3.041 -2.885 1.00 0.00 105 ASP A N 4
ATOM 6331 C CA . ASP A 1 45 ? -4.041 4.226 -3.524 1.00 0.00 105 ASP A CA 4
ATOM 6332 C C . ASP A 1 45 ? -5.172 3.820 -4.452 1.00 0.00 105 ASP A C 4
ATOM 6333 O O . ASP A 1 45 ? -5.944 4.653 -4.920 1.00 0.00 105 ASP A O 4
ATOM 6342 N N . SER A 1 46 ? -5.236 2.524 -4.715 1.00 0.00 106 SER A N 4
ATOM 6343 C CA . SER A 1 46 ? -6.243 1.950 -5.593 1.00 0.00 106 SER A CA 4
ATOM 6344 C C . SER A 1 46 ? -7.471 1.549 -4.803 1.00 0.00 106 SER A C 4
ATOM 6345 O O . SER A 1 46 ? -8.577 2.017 -5.064 1.00 0.00 106 SER A O 4
ATOM 6353 N N . VAL A 1 47 ? -7.254 0.691 -3.823 1.00 0.00 107 VAL A N 4
ATOM 6354 C CA . VAL A 1 47 ? -8.315 0.219 -2.964 1.00 0.00 107 VAL A CA 4
ATOM 6355 C C . VAL A 1 47 ? -8.986 1.391 -2.279 1.00 0.00 107 VAL A C 4
ATOM 6356 O O . VAL A 1 47 ? -10.209 1.470 -2.195 1.00 0.00 107 VAL A O 4
ATOM 6369 N N . THR A 1 48 ? -8.158 2.303 -1.810 1.00 0.00 108 THR A N 4
ATOM 6370 C CA . THR A 1 48 ? -8.620 3.509 -1.143 1.00 0.00 108 THR A CA 4
ATOM 6371 C C . THR A 1 48 ? -9.455 4.334 -2.082 1.00 0.00 108 THR A C 4
ATOM 6372 O O . THR A 1 48 ? -10.410 5.005 -1.693 1.00 0.00 108 THR A O 4
ATOM 6383 N N . ALA A 1 49 ? -9.042 4.286 -3.315 1.00 0.00 109 ALA A N 4
ATOM 6384 C CA . ALA A 1 49 ? -9.665 5.019 -4.372 1.00 0.00 109 ALA A CA 4
ATOM 6385 C C . ALA A 1 49 ? -11.026 4.450 -4.741 1.00 0.00 109 ALA A C 4
ATOM 6386 O O . ALA A 1 49 ? -11.933 5.188 -5.121 1.00 0.00 109 ALA A O 4
ATOM 6393 N N . ARG A 1 50 ? -11.156 3.135 -4.652 1.00 0.00 110 ARG A N 4
ATOM 6394 C CA . ARG A 1 50 ? -12.395 2.476 -4.999 1.00 0.00 110 ARG A CA 4
ATOM 6395 C C . ARG A 1 50 ? -13.330 2.382 -3.802 1.00 0.00 110 ARG A C 4
ATOM 6396 O O . ARG A 1 50 ? -14.545 2.392 -3.950 1.00 0.00 110 ARG A O 4
ATOM 6417 N N . LEU A 1 51 ? -12.734 2.285 -2.628 1.00 0.00 111 LEU A N 4
ATOM 6418 C CA . LEU A 1 51 ? -13.471 2.170 -1.367 1.00 0.00 111 LEU A CA 4
ATOM 6419 C C . LEU A 1 51 ? -14.529 3.259 -1.243 1.00 0.00 111 LEU A C 4
ATOM 6420 O O . LEU A 1 51 ? -15.631 3.024 -0.751 1.00 0.00 111 LEU A O 4
ATOM 6436 N N . ARG A 1 52 ? -14.168 4.451 -1.686 1.00 0.00 112 ARG A N 4
ATOM 6437 C CA . ARG A 1 52 ? -15.047 5.607 -1.632 1.00 0.00 112 ARG A CA 4
ATOM 6438 C C . ARG A 1 52 ? -16.308 5.402 -2.465 1.00 0.00 112 ARG A C 4
ATOM 6439 O O . ARG A 1 52 ? -17.383 5.890 -2.118 1.00 0.00 112 ARG A O 4
ATOM 6460 N N . GLU A 1 53 ? -16.157 4.702 -3.580 1.00 0.00 113 GLU A N 4
ATOM 6461 C CA . GLU A 1 53 ? -17.249 4.447 -4.483 1.00 0.00 113 GLU A CA 4
ATOM 6462 C C . GLU A 1 53 ? -17.939 3.159 -4.132 1.00 0.00 113 GLU A C 4
ATOM 6463 O O . GLU A 1 53 ? -19.138 2.989 -4.356 1.00 0.00 113 GLU A O 4
ATOM 6475 N N . VAL A 1 54 ? -17.162 2.253 -3.582 1.00 0.00 114 VAL A N 4
ATOM 6476 C CA . VAL A 1 54 ? -17.681 0.962 -3.192 1.00 0.00 114 VAL A CA 4
ATOM 6477 C C . VAL A 1 54 ? -18.810 1.137 -2.193 1.00 0.00 114 VAL A C 4
ATOM 6478 O O . VAL A 1 54 ? -19.885 0.557 -2.342 1.00 0.00 114 VAL A O 4
ATOM 6491 N N . GLU A 1 55 ? -18.562 1.967 -1.190 1.00 0.00 115 GLU A N 4
ATOM 6492 C CA . GLU A 1 55 ? -19.561 2.255 -0.179 1.00 0.00 115 GLU A CA 4
ATOM 6493 C C . GLU A 1 55 ? -20.800 2.807 -0.839 1.00 0.00 115 GLU A C 4
ATOM 6494 O O . GLU A 1 55 ? -21.932 2.429 -0.544 1.00 0.00 115 GLU A O 4
ATOM 6506 N N . HIS A 1 56 ? -20.536 3.723 -1.735 1.00 0.00 116 HIS A N 4
ATOM 6507 C CA . HIS A 1 56 ? -21.561 4.411 -2.497 1.00 0.00 116 HIS A CA 4
ATOM 6508 C C . HIS A 1 56 ? -22.407 3.435 -3.315 1.00 0.00 116 HIS A C 4
ATOM 6509 O O . HIS A 1 56 ? -23.466 2.994 -2.871 1.00 0.00 116 HIS A O 4
ATOM 6524 N N . ARG A 1 57 ? -21.936 3.113 -4.518 1.00 0.00 117 ARG A N 4
ATOM 6525 C CA . ARG A 1 57 ? -22.652 2.202 -5.408 1.00 0.00 117 ARG A CA 4
ATOM 6526 C C . ARG A 1 57 ? -22.395 0.736 -5.054 1.00 0.00 117 ARG A C 4
ATOM 6527 O O . ARG A 1 57 ? -22.030 -0.062 -5.918 1.00 0.00 117 ARG A O 4
ATOM 6548 N N . ALA A 1 58 ? -22.593 0.387 -3.785 1.00 0.00 118 ALA A N 4
ATOM 6549 C CA . ALA A 1 58 ? -22.395 -0.978 -3.319 1.00 0.00 118 ALA A CA 4
ATOM 6550 C C . ALA A 1 58 ? -23.128 -1.975 -4.210 1.00 0.00 118 ALA A C 4
ATOM 6551 O O . ALA A 1 58 ? -22.580 -3.015 -4.579 1.00 0.00 118 ALA A O 4
ATOM 6558 N N . GLY A 1 59 ? -24.371 -1.649 -4.552 1.00 0.00 119 GLY A N 4
ATOM 6559 C CA . GLY A 1 59 ? -25.164 -2.522 -5.399 1.00 0.00 119 GLY A CA 4
ATOM 6560 C C . GLY A 1 59 ? -26.563 -1.987 -5.641 1.00 0.00 119 GLY A C 4
ATOM 6561 O O . GLY A 1 59 ? -26.742 -0.800 -5.914 1.00 0.00 119 GLY A O 4
ATOM 6565 N N . GLU A 1 60 ? -27.557 -2.866 -5.539 1.00 0.00 120 GLU A N 4
ATOM 6566 C CA . GLU A 1 60 ? -28.950 -2.482 -5.748 1.00 0.00 120 GLU A CA 4
ATOM 6567 C C . GLU A 1 60 ? -29.887 -3.635 -5.406 1.00 0.00 120 GLU A C 4
ATOM 6568 O O . GLU A 1 60 ? -30.661 -3.501 -4.435 1.00 0.00 120 GLU A O 4
ATOM 6581 N N . ALA B 1 1 ? 9.048 6.596 -13.723 1.00 0.00 61 ALA B N 4
ATOM 6582 C CA . ALA B 1 1 ? 8.381 7.601 -12.857 1.00 0.00 61 ALA B CA 4
ATOM 6583 C C . ALA B 1 1 ? 9.113 7.750 -11.528 1.00 0.00 61 ALA B C 4
ATOM 6584 O O . ALA B 1 1 ? 9.501 6.758 -10.909 1.00 0.00 61 ALA B O 4
ATOM 6593 N N . SER B 1 2 ? 9.298 8.993 -11.095 1.00 0.00 62 SER B N 4
ATOM 6594 C CA . SER B 1 2 ? 9.982 9.271 -9.839 1.00 0.00 62 SER B CA 4
ATOM 6595 C C . SER B 1 2 ? 9.244 8.634 -8.666 1.00 0.00 62 SER B C 4
ATOM 6596 O O . SER B 1 2 ? 8.021 8.729 -8.564 1.00 0.00 62 SER B O 4
ATOM 6604 N N . ASP B 1 3 ? 9.997 7.987 -7.784 1.00 0.00 63 ASP B N 4
ATOM 6605 C CA . ASP B 1 3 ? 9.417 7.335 -6.616 1.00 0.00 63 ASP B CA 4
ATOM 6606 C C . ASP B 1 3 ? 8.706 8.352 -5.730 1.00 0.00 63 ASP B C 4
ATOM 6607 O O . ASP B 1 3 ? 7.665 8.056 -5.143 1.00 0.00 63 ASP B O 4
ATOM 6616 N N . ASP B 1 4 ? 9.278 9.547 -5.637 1.00 0.00 64 ASP B N 4
ATOM 6617 C CA . ASP B 1 4 ? 8.708 10.616 -4.822 1.00 0.00 64 ASP B CA 4
ATOM 6618 C C . ASP B 1 4 ? 7.263 10.901 -5.222 1.00 0.00 64 ASP B C 4
ATOM 6619 O O . ASP B 1 4 ? 6.417 11.159 -4.367 1.00 0.00 64 ASP B O 4
ATOM 6628 N N . GLU B 1 5 ? 6.988 10.858 -6.524 1.00 0.00 65 GLU B N 4
ATOM 6629 C CA . GLU B 1 5 ? 5.643 11.115 -7.028 1.00 0.00 65 GLU B CA 4
ATOM 6630 C C . GLU B 1 5 ? 4.633 10.189 -6.360 1.00 0.00 65 GLU B C 4
ATOM 6631 O O . GLU B 1 5 ? 3.600 10.636 -5.862 1.00 0.00 65 GLU B O 4
ATOM 6643 N N . LEU B 1 6 ? 4.947 8.898 -6.342 1.00 0.00 66 LEU B N 4
ATOM 6644 C CA . LEU B 1 6 ? 4.073 7.911 -5.722 1.00 0.00 66 LEU B CA 4
ATOM 6645 C C . LEU B 1 6 ? 4.039 8.118 -4.216 1.00 0.00 66 LEU B C 4
ATOM 6646 O O . LEU B 1 6 ? 2.976 8.108 -3.599 1.00 0.00 66 LEU B O 4
ATOM 6662 N N . PHE B 1 7 ? 5.220 8.314 -3.639 1.00 0.00 67 PHE B N 4
ATOM 6663 C CA . PHE B 1 7 ? 5.354 8.534 -2.206 1.00 0.00 67 PHE B CA 4
ATOM 6664 C C . PHE B 1 7 ? 4.512 9.720 -1.757 1.00 0.00 67 PHE B C 4
ATOM 6665 O O . PHE B 1 7 ? 4.016 9.751 -0.630 1.00 0.00 67 PHE B O 4
ATOM 6682 N N . SER B 1 8 ? 4.336 10.688 -2.652 1.00 0.00 68 SER B N 4
ATOM 6683 C CA . SER B 1 8 ? 3.531 11.864 -2.351 1.00 0.00 68 SER B CA 4
ATOM 6684 C C . SER B 1 8 ? 2.098 11.451 -2.040 1.00 0.00 68 SER B C 4
ATOM 6685 O O . SER B 1 8 ? 1.463 12.003 -1.140 1.00 0.00 68 SER B O 4
ATOM 6693 N N . MET B 1 9 ? 1.597 10.467 -2.787 1.00 0.00 69 MET B N 4
ATOM 6694 C CA . MET B 1 9 ? 0.241 9.969 -2.588 1.00 0.00 69 MET B CA 4
ATOM 6695 C C . MET B 1 9 ? 0.052 9.530 -1.142 1.00 0.00 69 MET B C 4
ATOM 6696 O O . MET B 1 9 ? -0.962 9.836 -0.516 1.00 0.00 69 MET B O 4
ATOM 6710 N N . LEU B 1 10 ? 1.041 8.816 -0.617 1.00 0.00 70 LEU B N 4
ATOM 6711 C CA . LEU B 1 10 ? 0.990 8.339 0.758 1.00 0.00 70 LEU B CA 4
ATOM 6712 C C . LEU B 1 10 ? 1.061 9.501 1.737 1.00 0.00 70 LEU B C 4
ATOM 6713 O O . LEU B 1 10 ? 0.390 9.501 2.761 1.00 0.00 70 LEU B O 4
ATOM 6729 N N . ASP B 1 11 ? 1.894 10.484 1.420 1.00 0.00 71 ASP B N 4
ATOM 6730 C CA . ASP B 1 11 ? 2.065 11.649 2.281 1.00 0.00 71 ASP B CA 4
ATOM 6731 C C . ASP B 1 11 ? 0.718 12.269 2.649 1.00 0.00 71 ASP B C 4
ATOM 6732 O O . ASP B 1 11 ? 0.556 12.809 3.741 1.00 0.00 71 ASP B O 4
ATOM 6741 N N . GLN B 1 12 ? -0.236 12.202 1.725 1.00 0.00 72 GLN B N 4
ATOM 6742 C CA . GLN B 1 12 ? -1.563 12.774 1.947 1.00 0.00 72 GLN B CA 4
ATOM 6743 C C . GLN B 1 12 ? -2.461 11.851 2.780 1.00 0.00 72 GLN B C 4
ATOM 6744 O O . GLN B 1 12 ? -3.075 12.283 3.755 1.00 0.00 72 GLN B O 4
ATOM 6758 N N . ARG B 1 13 ? -2.552 10.586 2.376 1.00 0.00 73 ARG B N 4
ATOM 6759 C CA . ARG B 1 13 ? -3.396 9.609 3.073 1.00 0.00 73 ARG B CA 4
ATOM 6760 C C . ARG B 1 13 ? -2.846 9.247 4.453 1.00 0.00 73 ARG B C 4
ATOM 6761 O O . ARG B 1 13 ? -3.604 9.060 5.404 1.00 0.00 73 ARG B O 4
ATOM 6782 N N . PHE B 1 14 ? -1.532 9.124 4.542 1.00 0.00 74 PHE B N 4
ATOM 6783 C CA . PHE B 1 14 ? -0.866 8.752 5.788 1.00 0.00 74 PHE B CA 4
ATOM 6784 C C . PHE B 1 14 ? -0.928 9.874 6.822 1.00 0.00 74 PHE B C 4
ATOM 6785 O O . PHE B 1 14 ? -0.740 9.634 8.014 1.00 0.00 74 PHE B O 4
ATOM 6802 N N . GLY B 1 15 ? -1.188 11.096 6.368 1.00 0.00 75 GLY B N 4
ATOM 6803 C CA . GLY B 1 15 ? -1.261 12.219 7.287 1.00 0.00 75 GLY B CA 4
ATOM 6804 C C . GLY B 1 15 ? -1.789 13.484 6.638 1.00 0.00 75 GLY B C 4
ATOM 6805 O O . GLY B 1 15 ? -2.492 14.267 7.276 1.00 0.00 75 GLY B O 4
ATOM 6809 N N . GLY B 1 16 ? -1.443 13.687 5.373 1.00 0.00 76 GLY B N 4
ATOM 6810 C CA . GLY B 1 16 ? -1.889 14.872 4.663 1.00 0.00 76 GLY B CA 4
ATOM 6811 C C . GLY B 1 16 ? -1.216 16.130 5.173 1.00 0.00 76 GLY B C 4
ATOM 6812 O O . GLY B 1 16 ? -1.863 17.162 5.350 1.00 0.00 76 GLY B O 4
ATOM 6816 N N . GLY B 1 17 ? 0.088 16.039 5.410 1.00 0.00 77 GLY B N 4
ATOM 6817 C CA . GLY B 1 17 ? 0.840 17.179 5.901 1.00 0.00 77 GLY B CA 4
ATOM 6818 C C . GLY B 1 17 ? 2.302 16.849 6.129 1.00 0.00 77 GLY B C 4
ATOM 6819 O O . GLY B 1 17 ? 2.628 15.807 6.699 1.00 0.00 77 GLY B O 4
ATOM 6823 N N . GLU B 1 18 ? 3.184 17.737 5.681 1.00 0.00 78 GLU B N 4
ATOM 6824 C CA . GLU B 1 18 ? 4.620 17.536 5.835 1.00 0.00 78 GLU B CA 4
ATOM 6825 C C . GLU B 1 18 ? 5.003 17.421 7.306 1.00 0.00 78 GLU B C 4
ATOM 6826 O O . GLU B 1 18 ? 4.468 18.135 8.155 1.00 0.00 78 GLU B O 4
ATOM 6838 N N . ASP B 1 19 ? 5.938 16.521 7.599 1.00 0.00 79 ASP B N 4
ATOM 6839 C CA . ASP B 1 19 ? 6.399 16.314 8.968 1.00 0.00 79 ASP B CA 4
ATOM 6840 C C . ASP B 1 19 ? 7.598 15.369 8.998 1.00 0.00 79 ASP B C 4
ATOM 6841 O O . ASP B 1 19 ? 8.664 15.725 9.501 1.00 0.00 79 ASP B O 4
ATOM 6850 N N . LEU B 1 20 ? 7.412 14.168 8.452 1.00 0.00 80 LEU B N 4
ATOM 6851 C CA . LEU B 1 20 ? 8.471 13.159 8.408 1.00 0.00 80 LEU B CA 4
ATOM 6852 C C . LEU B 1 20 ? 8.938 12.773 9.810 1.00 0.00 80 LEU B C 4
ATOM 6853 O O . LEU B 1 20 ? 9.146 13.628 10.669 1.00 0.00 80 LEU B O 4
ATOM 6869 N N . LEU B 1 21 ? 9.114 11.475 10.028 1.00 0.00 81 LEU B N 4
ATOM 6870 C CA . LEU B 1 21 ? 9.571 10.974 11.319 1.00 0.00 81 LEU B CA 4
ATOM 6871 C C . LEU B 1 21 ? 10.986 11.463 11.610 1.00 0.00 81 LEU B C 4
ATOM 6872 O O . LEU B 1 21 ? 11.298 11.849 12.736 1.00 0.00 81 LEU B O 4
ATOM 6888 N N . MET B 1 22 ? 11.831 11.442 10.576 1.00 0.00 82 MET B N 4
ATOM 6889 C CA . MET B 1 22 ? 13.224 11.879 10.683 1.00 0.00 82 MET B CA 4
ATOM 6890 C C . MET B 1 22 ? 14.074 10.853 11.431 1.00 0.00 82 MET B C 4
ATOM 6891 O O . MET B 1 22 ? 15.177 10.520 10.999 1.00 0.00 82 MET B O 4
ATOM 6905 N N . SER B 1 23 ? 13.558 10.356 12.551 1.00 0.00 83 SER B N 4
ATOM 6906 C CA . SER B 1 23 ? 14.275 9.370 13.348 1.00 0.00 83 SER B CA 4
ATOM 6907 C C . SER B 1 23 ? 14.469 8.078 12.560 1.00 0.00 83 SER B C 4
ATOM 6908 O O . SER B 1 23 ? 13.545 7.598 11.903 1.00 0.00 83 SER B O 4
ATOM 6916 N N . GLY B 1 24 ? 15.674 7.523 12.627 1.00 0.00 84 GLY B N 4
ATOM 6917 C CA . GLY B 1 24 ? 15.964 6.294 11.910 1.00 0.00 84 GLY B CA 4
ATOM 6918 C C . GLY B 1 24 ? 17.368 5.787 12.170 1.00 0.00 84 GLY B C 4
ATOM 6919 O O . GLY B 1 24 ? 17.798 5.694 13.319 1.00 0.00 84 GLY B O 4
ATOM 6923 N N . ASP B 1 25 ? 18.082 5.455 11.098 1.00 0.00 85 ASP B N 4
ATOM 6924 C CA . ASP B 1 25 ? 19.445 4.949 11.214 1.00 0.00 85 ASP B CA 4
ATOM 6925 C C . ASP B 1 25 ? 20.123 4.884 9.849 1.00 0.00 85 ASP B C 4
ATOM 6926 O O . ASP B 1 25 ? 21.330 5.093 9.734 1.00 0.00 85 ASP B O 4
ATOM 6935 N N . ASN B 1 26 ? 19.341 4.584 8.817 1.00 0.00 86 ASN B N 4
ATOM 6936 C CA . ASN B 1 26 ? 19.867 4.485 7.459 1.00 0.00 86 ASN B CA 4
ATOM 6937 C C . ASN B 1 26 ? 20.201 5.864 6.892 1.00 0.00 86 ASN B C 4
ATOM 6938 O O . ASN B 1 26 ? 20.566 6.778 7.630 1.00 0.00 86 ASN B O 4
ATOM 6949 N N . GLY B 1 27 ? 20.070 6.005 5.573 1.00 0.00 87 GLY B N 4
ATOM 6950 C CA . GLY B 1 27 ? 20.359 7.271 4.927 1.00 0.00 87 GLY B CA 4
ATOM 6951 C C . GLY B 1 27 ? 20.416 7.150 3.416 1.00 0.00 87 GLY B C 4
ATOM 6952 O O . GLY B 1 27 ? 21.271 7.755 2.769 1.00 0.00 87 GLY B O 4
ATOM 6956 N N . MET B 1 28 ? 19.499 6.365 2.852 1.00 0.00 88 MET B N 4
ATOM 6957 C CA . MET B 1 28 ? 19.442 6.160 1.407 1.00 0.00 88 MET B CA 4
ATOM 6958 C C . MET B 1 28 ? 18.018 5.831 0.964 1.00 0.00 88 MET B C 4
ATOM 6959 O O . MET B 1 28 ? 17.051 6.372 1.502 1.00 0.00 88 MET B O 4
ATOM 6973 N N . THR B 1 29 ? 17.897 4.941 -0.017 1.00 0.00 89 THR B N 4
ATOM 6974 C CA . THR B 1 29 ? 16.595 4.540 -0.531 1.00 0.00 89 THR B CA 4
ATOM 6975 C C . THR B 1 29 ? 15.804 3.768 0.521 1.00 0.00 89 THR B C 4
ATOM 6976 O O . THR B 1 29 ? 14.597 3.959 0.663 1.00 0.00 89 THR B O 4
ATOM 6987 N N . GLU B 1 30 ? 16.490 2.892 1.254 1.00 0.00 90 GLU B N 4
ATOM 6988 C CA . GLU B 1 30 ? 15.845 2.087 2.288 1.00 0.00 90 GLU B CA 4
ATOM 6989 C C . GLU B 1 30 ? 15.086 2.965 3.275 1.00 0.00 90 GLU B C 4
ATOM 6990 O O . GLU B 1 30 ? 13.996 2.611 3.710 1.00 0.00 90 GLU B O 4
ATOM 7002 N N . GLU B 1 31 ? 15.669 4.108 3.630 1.00 0.00 91 GLU B N 4
ATOM 7003 C CA . GLU B 1 31 ? 15.034 5.026 4.572 1.00 0.00 91 GLU B CA 4
ATOM 7004 C C . GLU B 1 31 ? 13.630 5.384 4.102 1.00 0.00 91 GLU B C 4
ATOM 7005 O O . GLU B 1 31 ? 12.663 5.277 4.856 1.00 0.00 91 GLU B O 4
ATOM 7017 N N . LYS B 1 32 ? 13.528 5.796 2.844 1.00 0.00 92 LYS B N 4
ATOM 7018 C CA . LYS B 1 32 ? 12.247 6.159 2.254 1.00 0.00 92 LYS B CA 4
ATOM 7019 C C . LYS B 1 32 ? 11.347 4.927 2.171 1.00 0.00 92 LYS B C 4
ATOM 7020 O O . LYS B 1 32 ? 10.160 4.980 2.489 1.00 0.00 92 LYS B O 4
ATOM 7039 N N . LEU B 1 33 ? 11.940 3.819 1.740 1.00 0.00 93 LEU B N 4
ATOM 7040 C CA . LEU B 1 33 ? 11.232 2.551 1.599 1.00 0.00 93 LEU B CA 4
ATOM 7041 C C . LEU B 1 33 ? 10.901 1.933 2.957 1.00 0.00 93 LEU B C 4
ATOM 7042 O O . LEU B 1 33 ? 10.091 1.015 3.046 1.00 0.00 93 LEU B O 4
ATOM 7058 N N . ARG B 1 34 ? 11.544 2.426 4.007 1.00 0.00 94 ARG B N 4
ATOM 7059 C CA . ARG B 1 34 ? 11.322 1.901 5.351 1.00 0.00 94 ARG B CA 4
ATOM 7060 C C . ARG B 1 34 ? 9.954 2.298 5.900 1.00 0.00 94 ARG B C 4
ATOM 7061 O O . ARG B 1 34 ? 9.169 1.443 6.308 1.00 0.00 94 ARG B O 4
ATOM 7082 N N . ARG B 1 35 ? 9.684 3.599 5.929 1.00 0.00 95 ARG B N 4
ATOM 7083 C CA . ARG B 1 35 ? 8.420 4.105 6.454 1.00 0.00 95 ARG B CA 4
ATOM 7084 C C . ARG B 1 35 ? 7.276 3.964 5.453 1.00 0.00 95 ARG B C 4
ATOM 7085 O O . ARG B 1 35 ? 6.210 3.455 5.794 1.00 0.00 95 ARG B O 4
ATOM 7106 N N . TYR B 1 36 ? 7.486 4.438 4.230 1.00 0.00 96 TYR B N 4
ATOM 7107 C CA . TYR B 1 36 ? 6.445 4.380 3.208 1.00 0.00 96 TYR B CA 4
ATOM 7108 C C . TYR B 1 36 ? 5.956 2.959 2.951 1.00 0.00 96 TYR B C 4
ATOM 7109 O O . TYR B 1 36 ? 4.754 2.735 2.853 1.00 0.00 96 TYR B O 4
ATOM 7127 N N . LEU B 1 37 ? 6.874 2.005 2.830 1.00 0.00 97 LEU B N 4
ATOM 7128 C CA . LEU B 1 37 ? 6.485 0.619 2.569 1.00 0.00 97 LEU B CA 4
ATOM 7129 C C . LEU B 1 37 ? 5.766 -0.003 3.758 1.00 0.00 97 LEU B C 4
ATOM 7130 O O . LEU B 1 37 ? 4.700 -0.596 3.600 1.00 0.00 97 LEU B O 4
ATOM 7146 N N . LYS B 1 38 ? 6.343 0.130 4.942 1.00 0.00 98 LYS B N 4
ATOM 7147 C CA . LYS B 1 38 ? 5.730 -0.427 6.138 1.00 0.00 98 LYS B CA 4
ATOM 7148 C C . LYS B 1 38 ? 4.328 0.140 6.323 1.00 0.00 98 LYS B C 4
ATOM 7149 O O . LYS B 1 38 ? 3.412 -0.560 6.755 1.00 0.00 98 LYS B O 4
ATOM 7168 N N . ARG B 1 39 ? 4.174 1.417 5.994 1.00 0.00 99 ARG B N 4
ATOM 7169 C CA . ARG B 1 39 ? 2.890 2.095 6.119 1.00 0.00 99 ARG B CA 4
ATOM 7170 C C . ARG B 1 39 ? 1.918 1.672 5.022 1.00 0.00 99 ARG B C 4
ATOM 7171 O O . ARG B 1 39 ? 0.780 1.314 5.308 1.00 0.00 99 ARG B O 4
ATOM 7192 N N . THR B 1 40 ? 2.362 1.726 3.769 1.00 0.00 100 THR B N 4
ATOM 7193 C CA . THR B 1 40 ? 1.505 1.352 2.648 1.00 0.00 100 THR B CA 4
ATOM 7194 C C . THR B 1 40 ? 1.054 -0.095 2.759 1.00 0.00 100 THR B C 4
ATOM 7195 O O . THR B 1 40 ? -0.078 -0.425 2.420 1.00 0.00 100 THR B O 4
ATOM 7206 N N . VAL B 1 41 ? 1.943 -0.952 3.239 1.00 0.00 101 VAL B N 4
ATOM 7207 C CA . VAL B 1 41 ? 1.627 -2.362 3.401 1.00 0.00 101 VAL B CA 4
ATOM 7208 C C . VAL B 1 41 ? 0.459 -2.543 4.371 1.00 0.00 101 VAL B C 4
ATOM 7209 O O . VAL B 1 41 ? -0.438 -3.352 4.131 1.00 0.00 101 VAL B O 4
ATOM 7222 N N . THR B 1 42 ? 0.466 -1.773 5.458 1.00 0.00 102 THR B N 4
ATOM 7223 C CA . THR B 1 42 ? -0.603 -1.839 6.449 1.00 0.00 102 THR B CA 4
ATOM 7224 C C . THR B 1 42 ? -1.846 -1.101 5.955 1.00 0.00 102 THR B C 4
ATOM 7225 O O . THR B 1 42 ? -2.959 -1.616 6.041 1.00 0.00 102 THR B O 4
ATOM 7236 N N . GLU B 1 43 ? -1.641 0.105 5.426 1.00 0.00 103 GLU B N 4
ATOM 7237 C CA . GLU B 1 43 ? -2.738 0.914 4.902 1.00 0.00 103 GLU B CA 4
ATOM 7238 C C . GLU B 1 43 ? -3.480 0.142 3.823 1.00 0.00 103 GLU B C 4
ATOM 7239 O O . GLU B 1 43 ? -4.709 0.141 3.774 1.00 0.00 103 GLU B O 4
ATOM 7251 N N . LEU B 1 44 ? -2.714 -0.532 2.978 1.00 0.00 104 LEU B N 4
ATOM 7252 C CA . LEU B 1 44 ? -3.274 -1.341 1.908 1.00 0.00 104 LEU B CA 4
ATOM 7253 C C . LEU B 1 44 ? -4.155 -2.428 2.500 1.00 0.00 104 LEU B C 4
ATOM 7254 O O . LEU B 1 44 ? -5.288 -2.634 2.070 1.00 0.00 104 LEU B O 4
ATOM 7270 N N . ASP B 1 45 ? -3.615 -3.110 3.505 1.00 0.00 105 ASP B N 4
ATOM 7271 C CA . ASP B 1 45 ? -4.329 -4.175 4.190 1.00 0.00 105 ASP B CA 4
ATOM 7272 C C . ASP B 1 45 ? -5.549 -3.619 4.915 1.00 0.00 105 ASP B C 4
ATOM 7273 O O . ASP B 1 45 ? -6.546 -4.314 5.098 1.00 0.00 105 ASP B O 4
ATOM 7282 N N . SER B 1 46 ? -5.454 -2.360 5.334 1.00 0.00 106 SER B N 4
ATOM 7283 C CA . SER B 1 46 ? -6.544 -1.705 6.048 1.00 0.00 106 SER B CA 4
ATOM 7284 C C . SER B 1 46 ? -7.708 -1.385 5.117 1.00 0.00 106 SER B C 4
ATOM 7285 O O . SER B 1 46 ? -8.824 -1.856 5.326 1.00 0.00 106 SER B O 4
ATOM 7293 N N . VAL B 1 47 ? -7.444 -0.574 4.095 1.00 0.00 107 VAL B N 4
ATOM 7294 C CA . VAL B 1 47 ? -8.478 -0.184 3.143 1.00 0.00 107 VAL B CA 4
ATOM 7295 C C . VAL B 1 47 ? -9.110 -1.405 2.481 1.00 0.00 107 VAL B C 4
ATOM 7296 O O . VAL B 1 47 ? -10.327 -1.458 2.304 1.00 0.00 107 VAL B O 4
ATOM 7309 N N . THR B 1 48 ? -8.289 -2.392 2.132 1.00 0.00 108 THR B N 4
ATOM 7310 C CA . THR B 1 48 ? -8.796 -3.609 1.509 1.00 0.00 108 THR B CA 4
ATOM 7311 C C . THR B 1 48 ? -9.682 -4.366 2.492 1.00 0.00 108 THR B C 4
ATOM 7312 O O . THR B 1 48 ? -10.704 -4.939 2.115 1.00 0.00 108 THR B O 4
ATOM 7323 N N . ALA B 1 49 ? -9.280 -4.351 3.761 1.00 0.00 109 ALA B N 4
ATOM 7324 C CA . ALA B 1 49 ? -10.029 -5.020 4.815 1.00 0.00 109 ALA B CA 4
ATOM 7325 C C . ALA B 1 49 ? -11.390 -4.367 5.008 1.00 0.00 109 ALA B C 4
ATOM 7326 O O . ALA B 1 49 ? -12.385 -5.044 5.258 1.00 0.00 109 ALA B O 4
ATOM 7333 N N . ARG B 1 50 ? -11.424 -3.044 4.899 1.00 0.00 110 ARG B N 4
ATOM 7334 C CA . ARG B 1 50 ? -12.664 -2.297 5.066 1.00 0.00 110 ARG B CA 4
ATOM 7335 C C . ARG B 1 50 ? -13.526 -2.392 3.810 1.00 0.00 110 ARG B C 4
ATOM 7336 O O . ARG B 1 50 ? -14.745 -2.275 3.879 1.00 0.00 110 ARG B O 4
ATOM 7357 N N . LEU B 1 51 ? -12.878 -2.589 2.664 1.00 0.00 111 LEU B N 4
ATOM 7358 C CA . LEU B 1 51 ? -13.578 -2.683 1.384 1.00 0.00 111 LEU B CA 4
ATOM 7359 C C . LEU B 1 51 ? -14.714 -3.700 1.429 1.00 0.00 111 LEU B C 4
ATOM 7360 O O . LEU B 1 51 ? -15.828 -3.417 0.986 1.00 0.00 111 LEU B O 4
ATOM 7376 N N . ARG B 1 52 ? -14.424 -4.885 1.951 1.00 0.00 112 ARG B N 4
ATOM 7377 C CA . ARG B 1 52 ? -15.420 -5.948 2.037 1.00 0.00 112 ARG B CA 4
ATOM 7378 C C . ARG B 1 52 ? -16.671 -5.481 2.780 1.00 0.00 112 ARG B C 4
ATOM 7379 O O . ARG B 1 52 ? -17.792 -5.788 2.377 1.00 0.00 112 ARG B O 4
ATOM 7400 N N . GLU B 1 53 ? -16.469 -4.751 3.870 1.00 0.00 113 GLU B N 4
ATOM 7401 C CA . GLU B 1 53 ? -17.577 -4.253 4.680 1.00 0.00 113 GLU B CA 4
ATOM 7402 C C . GLU B 1 53 ? -18.225 -3.016 4.057 1.00 0.00 113 GLU B C 4
ATOM 7403 O O . GLU B 1 53 ? -19.440 -2.838 4.137 1.00 0.00 113 GLU B O 4
ATOM 7415 N N . VAL B 1 54 ? -17.408 -2.160 3.447 1.00 0.00 114 VAL B N 4
ATOM 7416 C CA . VAL B 1 54 ? -17.905 -0.937 2.822 1.00 0.00 114 VAL B CA 4
ATOM 7417 C C . VAL B 1 54 ? -19.010 -1.235 1.812 1.00 0.00 114 VAL B C 4
ATOM 7418 O O . VAL B 1 54 ? -20.045 -0.569 1.804 1.00 0.00 114 VAL B O 4
ATOM 7431 N N . GLU B 1 55 ? -18.799 -2.242 0.972 1.00 0.00 115 GLU B N 4
ATOM 7432 C CA . GLU B 1 55 ? -19.798 -2.618 -0.021 1.00 0.00 115 GLU B CA 4
ATOM 7433 C C . GLU B 1 55 ? -21.004 -3.262 0.657 1.00 0.00 115 GLU B C 4
ATOM 7434 O O . GLU B 1 55 ? -22.148 -3.024 0.272 1.00 0.00 115 GLU B O 4
ATOM 7446 N N . HIS B 1 56 ? -20.734 -4.080 1.671 1.00 0.00 116 HIS B N 4
ATOM 7447 C CA . HIS B 1 56 ? -21.791 -4.762 2.407 1.00 0.00 116 HIS B CA 4
ATOM 7448 C C . HIS B 1 56 ? -22.697 -3.752 3.109 1.00 0.00 116 HIS B C 4
ATOM 7449 O O . HIS B 1 56 ? -23.787 -3.443 2.628 1.00 0.00 116 HIS B O 4
ATOM 7464 N N . ARG B 1 57 ? -22.234 -3.235 4.245 1.00 0.00 117 ARG B N 4
ATOM 7465 C CA . ARG B 1 57 ? -22.996 -2.252 5.008 1.00 0.00 117 ARG B CA 4
ATOM 7466 C C . ARG B 1 57 ? -22.766 -0.847 4.461 1.00 0.00 117 ARG B C 4
ATOM 7467 O O . ARG B 1 57 ? -22.408 0.069 5.203 1.00 0.00 117 ARG B O 4
ATOM 7488 N N . ALA B 1 58 ? -22.968 -0.690 3.158 1.00 0.00 118 ALA B N 4
ATOM 7489 C CA . ALA B 1 58 ? -22.780 0.596 2.498 1.00 0.00 118 ALA B CA 4
ATOM 7490 C C . ALA B 1 58 ? -23.537 1.708 3.215 1.00 0.00 118 ALA B C 4
ATOM 7491 O O . ALA B 1 58 ? -22.989 2.780 3.473 1.00 0.00 118 ALA B O 4
ATOM 7498 N N . GLY B 1 59 ? -24.799 1.444 3.533 1.00 0.00 119 GLY B N 4
ATOM 7499 C CA . GLY B 1 59 ? -25.613 2.432 4.217 1.00 0.00 119 GLY B CA 4
ATOM 7500 C C . GLY B 1 59 ? -27.029 1.949 4.454 1.00 0.00 119 GLY B C 4
ATOM 7501 O O . GLY B 1 59 ? -27.240 0.819 4.894 1.00 0.00 119 GLY B O 4
ATOM 7505 N N . GLU B 1 60 ? -28.001 2.807 4.162 1.00 0.00 120 GLU B N 4
ATOM 7506 C CA . GLU B 1 60 ? -29.407 2.465 4.345 1.00 0.00 120 GLU B CA 4
ATOM 7507 C C . GLU B 1 60 ? -30.309 3.570 3.806 1.00 0.00 120 GLU B C 4
ATOM 7508 O O . GLU B 1 60 ? -31.030 3.316 2.818 1.00 0.00 120 GLU B O 4
ATOM 7521 N N . ALA A 1 1 ? 9.012 -8.711 13.329 1.00 0.00 61 ALA A N 5
ATOM 7522 C CA . ALA A 1 1 ? 8.256 -9.565 12.377 1.00 0.00 61 ALA A CA 5
ATOM 7523 C C . ALA A 1 1 ? 8.947 -9.633 11.027 1.00 0.00 61 ALA A C 5
ATOM 7524 O O . ALA A 1 1 ? 9.438 -8.623 10.521 1.00 0.00 61 ALA A O 5
ATOM 7533 N N . SER A 1 2 ? 8.959 -10.818 10.433 1.00 0.00 62 SER A N 5
ATOM 7534 C CA . SER A 1 2 ? 9.563 -10.998 9.127 1.00 0.00 62 SER A CA 5
ATOM 7535 C C . SER A 1 2 ? 8.856 -10.118 8.118 1.00 0.00 62 SER A C 5
ATOM 7536 O O . SER A 1 2 ? 7.650 -9.890 8.208 1.00 0.00 62 SER A O 5
ATOM 7544 N N . ASP A 1 3 ? 9.615 -9.622 7.168 1.00 0.00 63 ASP A N 5
ATOM 7545 C CA . ASP A 1 3 ? 9.078 -8.752 6.141 1.00 0.00 63 ASP A CA 5
ATOM 7546 C C . ASP A 1 3 ? 8.238 -9.536 5.138 1.00 0.00 63 ASP A C 5
ATOM 7547 O O . ASP A 1 3 ? 7.270 -9.010 4.586 1.00 0.00 63 ASP A O 5
ATOM 7556 N N . ASP A 1 4 ? 8.607 -10.793 4.907 1.00 0.00 64 ASP A N 5
ATOM 7557 C CA . ASP A 1 4 ? 7.875 -11.639 3.970 1.00 0.00 64 ASP A CA 5
ATOM 7558 C C . ASP A 1 4 ? 6.422 -11.767 4.376 1.00 0.00 64 ASP A C 5
ATOM 7559 O O . ASP A 1 4 ? 5.545 -11.845 3.530 1.00 0.00 64 ASP A O 5
ATOM 7568 N N . GLU A 1 5 ? 6.162 -11.793 5.669 1.00 0.00 65 GLU A N 5
ATOM 7569 C CA . GLU A 1 5 ? 4.804 -11.915 6.143 1.00 0.00 65 GLU A CA 5
ATOM 7570 C C . GLU A 1 5 ? 3.928 -10.818 5.541 1.00 0.00 65 GLU A C 5
ATOM 7571 O O . GLU A 1 5 ? 2.724 -10.995 5.352 1.00 0.00 65 GLU A O 5
ATOM 7583 N N . LEU A 1 6 ? 4.556 -9.686 5.244 1.00 0.00 66 LEU A N 5
ATOM 7584 C CA . LEU A 1 6 ? 3.869 -8.537 4.662 1.00 0.00 66 LEU A CA 5
ATOM 7585 C C . LEU A 1 6 ? 3.896 -8.592 3.141 1.00 0.00 66 LEU A C 5
ATOM 7586 O O . LEU A 1 6 ? 2.925 -8.264 2.470 1.00 0.00 66 LEU A O 5
ATOM 7602 N N . PHE A 1 7 ? 5.036 -8.979 2.604 1.00 0.00 67 PHE A N 5
ATOM 7603 C CA . PHE A 1 7 ? 5.223 -9.052 1.165 1.00 0.00 67 PHE A CA 5
ATOM 7604 C C . PHE A 1 7 ? 4.471 -10.226 0.556 1.00 0.00 67 PHE A C 5
ATOM 7605 O O . PHE A 1 7 ? 4.008 -10.161 -0.581 1.00 0.00 67 PHE A O 5
ATOM 7622 N N . SER A 1 8 ? 4.368 -11.297 1.320 1.00 0.00 68 SER A N 5
ATOM 7623 C CA . SER A 1 8 ? 3.688 -12.504 0.871 1.00 0.00 68 SER A CA 5
ATOM 7624 C C . SER A 1 8 ? 2.238 -12.211 0.511 1.00 0.00 68 SER A C 5
ATOM 7625 O O . SER A 1 8 ? 1.777 -12.577 -0.568 1.00 0.00 68 SER A O 5
ATOM 7633 N N . MET A 1 9 ? 1.524 -11.530 1.399 1.00 0.00 69 MET A N 5
ATOM 7634 C CA . MET A 1 9 ? 0.147 -11.178 1.126 1.00 0.00 69 MET A CA 5
ATOM 7635 C C . MET A 1 9 ? 0.086 -10.356 -0.157 1.00 0.00 69 MET A C 5
ATOM 7636 O O . MET A 1 9 ? -0.858 -10.467 -0.938 1.00 0.00 69 MET A O 5
ATOM 7650 N N . LEU A 1 10 ? 1.128 -9.549 -0.375 1.00 0.00 70 LEU A N 5
ATOM 7651 C CA . LEU A 1 10 ? 1.230 -8.726 -1.572 1.00 0.00 70 LEU A CA 5
ATOM 7652 C C . LEU A 1 10 ? 1.465 -9.617 -2.771 1.00 0.00 70 LEU A C 5
ATOM 7653 O O . LEU A 1 10 ? 1.022 -9.332 -3.873 1.00 0.00 70 LEU A O 5
ATOM 7669 N N . ASP A 1 11 ? 2.168 -10.706 -2.529 1.00 0.00 71 ASP A N 5
ATOM 7670 C CA . ASP A 1 11 ? 2.475 -11.675 -3.565 1.00 0.00 71 ASP A CA 5
ATOM 7671 C C . ASP A 1 11 ? 1.202 -12.225 -4.184 1.00 0.00 71 ASP A C 5
ATOM 7672 O O . ASP A 1 11 ? 1.127 -12.444 -5.393 1.00 0.00 71 ASP A O 5
ATOM 7681 N N . GLN A 1 12 ? 0.210 -12.462 -3.340 1.00 0.00 72 GLN A N 5
ATOM 7682 C CA . GLN A 1 12 ? -1.057 -13.008 -3.796 1.00 0.00 72 GLN A CA 5
ATOM 7683 C C . GLN A 1 12 ? -1.945 -11.953 -4.438 1.00 0.00 72 GLN A C 5
ATOM 7684 O O . GLN A 1 12 ? -2.670 -12.229 -5.393 1.00 0.00 72 GLN A O 5
ATOM 7698 N N . ARG A 1 13 ? -1.888 -10.750 -3.906 1.00 0.00 73 ARG A N 5
ATOM 7699 C CA . ARG A 1 13 ? -2.689 -9.647 -4.418 1.00 0.00 73 ARG A CA 5
ATOM 7700 C C . ARG A 1 13 ? -2.096 -9.091 -5.704 1.00 0.00 73 ARG A C 5
ATOM 7701 O O . ARG A 1 13 ? -2.810 -8.787 -6.660 1.00 0.00 73 ARG A O 5
ATOM 7722 N N . PHE A 1 14 ? -0.781 -8.967 -5.706 1.00 0.00 74 PHE A N 5
ATOM 7723 C CA . PHE A 1 14 ? -0.043 -8.453 -6.850 1.00 0.00 74 PHE A CA 5
ATOM 7724 C C . PHE A 1 14 ? -0.039 -9.464 -7.986 1.00 0.00 74 PHE A C 5
ATOM 7725 O O . PHE A 1 14 ? 0.203 -9.115 -9.142 1.00 0.00 74 PHE A O 5
ATOM 7742 N N . GLY A 1 15 ? -0.293 -10.722 -7.647 1.00 0.00 75 GLY A N 5
ATOM 7743 C CA . GLY A 1 15 ? -0.296 -11.768 -8.655 1.00 0.00 75 GLY A CA 5
ATOM 7744 C C . GLY A 1 15 ? -0.504 -13.154 -8.077 1.00 0.00 75 GLY A C 5
ATOM 7745 O O . GLY A 1 15 ? 0.402 -13.987 -8.107 1.00 0.00 75 GLY A O 5
ATOM 7749 N N . GLY A 1 16 ? -1.699 -13.401 -7.550 1.00 0.00 76 GLY A N 5
ATOM 7750 C CA . GLY A 1 16 ? -2.009 -14.697 -6.973 1.00 0.00 76 GLY A CA 5
ATOM 7751 C C . GLY A 1 16 ? -1.718 -15.844 -7.919 1.00 0.00 76 GLY A C 5
ATOM 7752 O O . GLY A 1 16 ? -1.351 -16.937 -7.489 1.00 0.00 76 GLY A O 5
ATOM 7756 N N . GLY A 1 17 ? -1.893 -15.589 -9.212 1.00 0.00 77 GLY A N 5
ATOM 7757 C CA . GLY A 1 17 ? -1.655 -16.607 -10.222 1.00 0.00 77 GLY A CA 5
ATOM 7758 C C . GLY A 1 17 ? -0.224 -17.116 -10.238 1.00 0.00 77 GLY A C 5
ATOM 7759 O O . GLY A 1 17 ? 0.289 -17.579 -9.218 1.00 0.00 77 GLY A O 5
ATOM 7763 N N . GLU A 1 18 ? 0.413 -17.033 -11.408 1.00 0.00 78 GLU A N 5
ATOM 7764 C CA . GLU A 1 18 ? 1.794 -17.487 -11.592 1.00 0.00 78 GLU A CA 5
ATOM 7765 C C . GLU A 1 18 ? 2.072 -18.770 -10.809 1.00 0.00 78 GLU A C 5
ATOM 7766 O O . GLU A 1 18 ? 1.196 -19.626 -10.680 1.00 0.00 78 GLU A O 5
ATOM 7778 N N . ASP A 1 19 ? 3.294 -18.901 -10.297 1.00 0.00 79 ASP A N 5
ATOM 7779 C CA . ASP A 1 19 ? 3.685 -20.086 -9.537 1.00 0.00 79 ASP A CA 5
ATOM 7780 C C . ASP A 1 19 ? 5.131 -19.990 -9.115 1.00 0.00 79 ASP A C 5
ATOM 7781 O O . ASP A 1 19 ? 5.476 -20.072 -7.936 1.00 0.00 79 ASP A O 5
ATOM 7790 N N . LEU A 1 20 ? 5.959 -19.830 -10.119 1.00 0.00 80 LEU A N 5
ATOM 7791 C CA . LEU A 1 20 ? 7.403 -19.729 -9.943 1.00 0.00 80 LEU A CA 5
ATOM 7792 C C . LEU A 1 20 ? 7.772 -18.676 -8.903 1.00 0.00 80 LEU A C 5
ATOM 7793 O O . LEU A 1 20 ? 7.190 -17.592 -8.862 1.00 0.00 80 LEU A O 5
ATOM 7809 N N . LEU A 1 21 ? 8.743 -19.015 -8.063 1.00 0.00 81 LEU A N 5
ATOM 7810 C CA . LEU A 1 21 ? 9.208 -18.127 -7.010 1.00 0.00 81 LEU A CA 5
ATOM 7811 C C . LEU A 1 21 ? 9.817 -16.856 -7.595 1.00 0.00 81 LEU A C 5
ATOM 7812 O O . LEU A 1 21 ? 9.568 -15.758 -7.098 1.00 0.00 81 LEU A O 5
ATOM 7828 N N . MET A 1 22 ? 10.617 -17.023 -8.650 1.00 0.00 82 MET A N 5
ATOM 7829 C CA . MET A 1 22 ? 11.281 -15.903 -9.321 1.00 0.00 82 MET A CA 5
ATOM 7830 C C . MET A 1 22 ? 12.459 -15.383 -8.502 1.00 0.00 82 MET A C 5
ATOM 7831 O O . MET A 1 22 ? 13.590 -15.336 -8.986 1.00 0.00 82 MET A O 5
ATOM 7845 N N . SER A 1 23 ? 12.186 -14.993 -7.264 1.00 0.00 83 SER A N 5
ATOM 7846 C CA . SER A 1 23 ? 13.221 -14.477 -6.373 1.00 0.00 83 SER A CA 5
ATOM 7847 C C . SER A 1 23 ? 14.231 -15.563 -6.015 1.00 0.00 83 SER A C 5
ATOM 7848 O O . SER A 1 23 ? 14.512 -16.455 -6.816 1.00 0.00 83 SER A O 5
ATOM 7856 N N . GLY A 1 24 ? 14.775 -15.482 -4.806 1.00 0.00 84 GLY A N 5
ATOM 7857 C CA . GLY A 1 24 ? 15.750 -16.460 -4.361 1.00 0.00 84 GLY A CA 5
ATOM 7858 C C . GLY A 1 24 ? 17.031 -16.402 -5.170 1.00 0.00 84 GLY A C 5
ATOM 7859 O O . GLY A 1 24 ? 17.546 -17.431 -5.608 1.00 0.00 84 GLY A O 5
ATOM 7863 N N . ASP A 1 25 ? 17.542 -15.190 -5.370 1.00 0.00 85 ASP A N 5
ATOM 7864 C CA . ASP A 1 25 ? 18.765 -14.987 -6.135 1.00 0.00 85 ASP A CA 5
ATOM 7865 C C . ASP A 1 25 ? 19.245 -13.544 -5.994 1.00 0.00 85 ASP A C 5
ATOM 7866 O O . ASP A 1 25 ? 19.250 -12.784 -6.963 1.00 0.00 85 ASP A O 5
ATOM 7875 N N . ASN A 1 26 ? 19.632 -13.173 -4.775 1.00 0.00 86 ASN A N 5
ATOM 7876 C CA . ASN A 1 26 ? 20.105 -11.819 -4.484 1.00 0.00 86 ASN A CA 5
ATOM 7877 C C . ASN A 1 26 ? 18.950 -10.823 -4.511 1.00 0.00 86 ASN A C 5
ATOM 7878 O O . ASN A 1 26 ? 18.134 -10.827 -5.433 1.00 0.00 86 ASN A O 5
ATOM 7889 N N . GLY A 1 27 ? 18.885 -9.975 -3.488 1.00 0.00 87 GLY A N 5
ATOM 7890 C CA . GLY A 1 27 ? 17.827 -8.991 -3.402 1.00 0.00 87 GLY A CA 5
ATOM 7891 C C . GLY A 1 27 ? 17.651 -8.476 -1.990 1.00 0.00 87 GLY A C 5
ATOM 7892 O O . GLY A 1 27 ? 16.839 -9.001 -1.229 1.00 0.00 87 GLY A O 5
ATOM 7896 N N . MET A 1 28 ? 18.427 -7.457 -1.638 1.00 0.00 88 MET A N 5
ATOM 7897 C CA . MET A 1 28 ? 18.373 -6.868 -0.302 1.00 0.00 88 MET A CA 5
ATOM 7898 C C . MET A 1 28 ? 16.972 -6.381 0.054 1.00 0.00 88 MET A C 5
ATOM 7899 O O . MET A 1 28 ? 15.974 -6.827 -0.510 1.00 0.00 88 MET A O 5
ATOM 7913 N N . THR A 1 29 ? 16.916 -5.456 1.003 1.00 0.00 89 THR A N 5
ATOM 7914 C CA . THR A 1 29 ? 15.656 -4.895 1.456 1.00 0.00 89 THR A CA 5
ATOM 7915 C C . THR A 1 29 ? 15.001 -4.050 0.366 1.00 0.00 89 THR A C 5
ATOM 7916 O O . THR A 1 29 ? 13.828 -4.231 0.052 1.00 0.00 89 THR A O 5
ATOM 7927 N N . GLU A 1 30 ? 15.774 -3.134 -0.208 1.00 0.00 90 GLU A N 5
ATOM 7928 C CA . GLU A 1 30 ? 15.285 -2.262 -1.271 1.00 0.00 90 GLU A CA 5
ATOM 7929 C C . GLU A 1 30 ? 14.642 -3.069 -2.388 1.00 0.00 90 GLU A C 5
ATOM 7930 O O . GLU A 1 30 ? 13.481 -2.864 -2.731 1.00 0.00 90 GLU A O 5
ATOM 7942 N N . GLU A 1 31 ? 15.429 -3.974 -2.957 1.00 0.00 91 GLU A N 5
ATOM 7943 C CA . GLU A 1 31 ? 14.977 -4.823 -4.058 1.00 0.00 91 GLU A CA 5
ATOM 7944 C C . GLU A 1 31 ? 13.562 -5.329 -3.841 1.00 0.00 91 GLU A C 5
ATOM 7945 O O . GLU A 1 31 ? 12.714 -5.237 -4.729 1.00 0.00 91 GLU A O 5
ATOM 7957 N N . LYS A 1 32 ? 13.308 -5.839 -2.655 1.00 0.00 92 LYS A N 5
ATOM 7958 C CA . LYS A 1 32 ? 11.990 -6.337 -2.313 1.00 0.00 92 LYS A CA 5
ATOM 7959 C C . LYS A 1 32 ? 11.024 -5.171 -2.206 1.00 0.00 92 LYS A C 5
ATOM 7960 O O . LYS A 1 32 ? 9.945 -5.169 -2.795 1.00 0.00 92 LYS A O 5
ATOM 7979 N N . LEU A 1 33 ? 11.456 -4.179 -1.448 1.00 0.00 93 LEU A N 5
ATOM 7980 C CA . LEU A 1 33 ? 10.697 -2.959 -1.223 1.00 0.00 93 LEU A CA 5
ATOM 7981 C C . LEU A 1 33 ? 10.332 -2.267 -2.530 1.00 0.00 93 LEU A C 5
ATOM 7982 O O . LEU A 1 33 ? 9.433 -1.428 -2.565 1.00 0.00 93 LEU A O 5
ATOM 7998 N N . ARG A 1 34 ? 11.042 -2.602 -3.600 1.00 0.00 94 ARG A N 5
ATOM 7999 C CA . ARG A 1 34 ? 10.790 -1.986 -4.895 1.00 0.00 94 ARG A CA 5
ATOM 8000 C C . ARG A 1 34 ? 9.563 -2.593 -5.583 1.00 0.00 94 ARG A C 5
ATOM 8001 O O . ARG A 1 34 ? 8.751 -1.880 -6.167 1.00 0.00 94 ARG A O 5
ATOM 8022 N N . ARG A 1 35 ? 9.454 -3.918 -5.532 1.00 0.00 95 ARG A N 5
ATOM 8023 C CA . ARG A 1 35 ? 8.346 -4.628 -6.175 1.00 0.00 95 ARG A CA 5
ATOM 8024 C C . ARG A 1 35 ? 7.108 -4.738 -5.278 1.00 0.00 95 ARG A C 5
ATOM 8025 O O . ARG A 1 35 ? 5.981 -4.717 -5.762 1.00 0.00 95 ARG A O 5
ATOM 8046 N N . TYR A 1 36 ? 7.324 -4.895 -3.980 1.00 0.00 96 TYR A N 5
ATOM 8047 C CA . TYR A 1 36 ? 6.243 -5.050 -3.023 1.00 0.00 96 TYR A CA 5
ATOM 8048 C C . TYR A 1 36 ? 5.687 -3.735 -2.529 1.00 0.00 96 TYR A C 5
ATOM 8049 O O . TYR A 1 36 ? 4.501 -3.447 -2.675 1.00 0.00 96 TYR A O 5
ATOM 8067 N N . LEU A 1 37 ? 6.542 -2.976 -1.881 1.00 0.00 97 LEU A N 5
ATOM 8068 C CA . LEU A 1 37 ? 6.144 -1.724 -1.284 1.00 0.00 97 LEU A CA 5
ATOM 8069 C C . LEU A 1 37 ? 5.867 -0.623 -2.295 1.00 0.00 97 LEU A C 5
ATOM 8070 O O . LEU A 1 37 ? 4.801 -0.008 -2.254 1.00 0.00 97 LEU A O 5
ATOM 8086 N N . LYS A 1 38 ? 6.800 -0.366 -3.204 1.00 0.00 98 LYS A N 5
ATOM 8087 C CA . LYS A 1 38 ? 6.586 0.675 -4.202 1.00 0.00 98 LYS A CA 5
ATOM 8088 C C . LYS A 1 38 ? 5.235 0.458 -4.869 1.00 0.00 98 LYS A C 5
ATOM 8089 O O . LYS A 1 38 ? 4.582 1.399 -5.317 1.00 0.00 98 LYS A O 5
ATOM 8108 N N . ARG A 1 39 ? 4.833 -0.807 -4.925 1.00 0.00 99 ARG A N 5
ATOM 8109 C CA . ARG A 1 39 ? 3.573 -1.203 -5.526 1.00 0.00 99 ARG A CA 5
ATOM 8110 C C . ARG A 1 39 ? 2.391 -1.065 -4.581 1.00 0.00 99 ARG A C 5
ATOM 8111 O O . ARG A 1 39 ? 1.348 -0.550 -4.977 1.00 0.00 99 ARG A O 5
ATOM 8132 N N . THR A 1 40 ? 2.527 -1.534 -3.347 1.00 0.00 100 THR A N 5
ATOM 8133 C CA . THR A 1 40 ? 1.415 -1.455 -2.411 1.00 0.00 100 THR A CA 5
ATOM 8134 C C . THR A 1 40 ? 0.973 -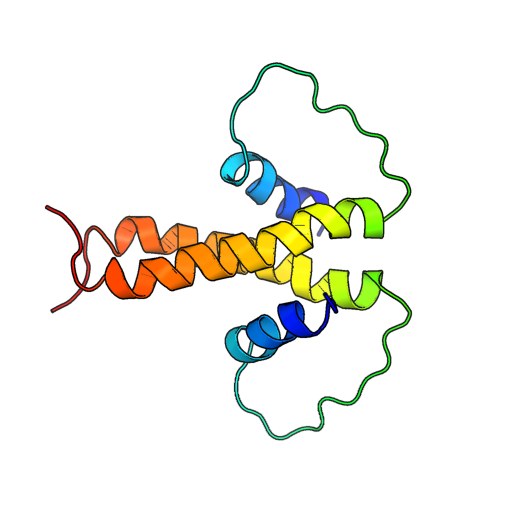0.024 -2.142 1.00 0.00 100 THR A C 5
ATOM 8135 O O . THR A 1 40 ? -0.134 0.198 -1.659 1.00 0.00 100 THR A O 5
ATOM 8146 N N . VAL A 1 41 ? 1.818 0.949 -2.462 1.00 0.00 101 VAL A N 5
ATOM 8147 C CA . VAL A 1 41 ? 1.463 2.346 -2.260 1.00 0.00 101 VAL A CA 5
ATOM 8148 C C . VAL A 1 41 ? 0.356 2.743 -3.213 1.00 0.00 101 VAL A C 5
ATOM 8149 O O . VAL A 1 41 ? -0.665 3.293 -2.809 1.00 0.00 101 VAL A O 5
ATOM 8162 N N . THR A 1 42 ? 0.548 2.427 -4.478 1.00 0.00 102 THR A N 5
ATOM 8163 C CA . THR A 1 42 ? -0.452 2.707 -5.476 1.00 0.00 102 THR A CA 5
ATOM 8164 C C . THR A 1 42 ? -1.590 1.719 -5.286 1.00 0.00 102 THR A C 5
ATOM 8165 O O . THR A 1 42 ? -2.758 2.042 -5.491 1.00 0.00 102 THR A O 5
ATOM 8176 N N . GLU A 1 43 ? -1.221 0.512 -4.853 1.00 0.00 103 GLU A N 5
ATOM 8177 C CA . GLU A 1 43 ? -2.156 -0.539 -4.579 1.00 0.00 103 GLU A CA 5
ATOM 8178 C C . GLU A 1 43 ? -3.099 -0.088 -3.476 1.00 0.00 103 GLU A C 5
ATOM 8179 O O . GLU A 1 43 ? -4.304 -0.324 -3.542 1.00 0.00 103 GLU A O 5
ATOM 8191 N N . LEU A 1 44 ? -2.545 0.606 -2.478 1.00 0.00 104 LEU A N 5
ATOM 8192 C CA . LEU A 1 44 ? -3.355 1.131 -1.395 1.00 0.00 104 LEU A CA 5
ATOM 8193 C C . LEU A 1 44 ? -4.106 2.335 -1.925 1.00 0.00 104 LEU A C 5
ATOM 8194 O O . LEU A 1 44 ? -5.259 2.574 -1.578 1.00 0.00 104 LEU A O 5
ATOM 8210 N N . ASP A 1 45 ? -3.434 3.066 -2.810 1.00 0.00 105 ASP A N 5
ATOM 8211 C CA . ASP A 1 45 ? -4.012 4.232 -3.455 1.00 0.00 105 ASP A CA 5
ATOM 8212 C C . ASP A 1 45 ? -5.098 3.783 -4.418 1.00 0.00 105 ASP A C 5
ATOM 8213 O O . ASP A 1 45 ? -5.884 4.584 -4.913 1.00 0.00 105 ASP A O 5
ATOM 8222 N N . SER A 1 46 ? -5.109 2.484 -4.678 1.00 0.00 106 SER A N 5
ATOM 8223 C CA . SER A 1 46 ? -6.070 1.877 -5.585 1.00 0.00 106 SER A CA 5
ATOM 8224 C C . SER A 1 46 ? -7.315 1.453 -4.834 1.00 0.00 106 SER A C 5
ATOM 8225 O O . SER A 1 46 ? -8.423 1.886 -5.141 1.00 0.00 106 SER A O 5
ATOM 8233 N N . VAL A 1 47 ? -7.114 0.621 -3.831 1.00 0.00 107 VAL A N 5
ATOM 8234 C CA . VAL A 1 47 ? -8.199 0.142 -3.005 1.00 0.00 107 VAL A CA 5
ATOM 8235 C C . VAL A 1 47 ? -8.910 1.316 -2.365 1.00 0.00 107 VAL A C 5
ATOM 8236 O O . VAL A 1 47 ? -10.137 1.385 -2.330 1.00 0.00 107 VAL A O 5
ATOM 8249 N N . THR A 1 48 ? -8.106 2.240 -1.874 1.00 0.00 108 THR A N 5
ATOM 8250 C CA . THR A 1 48 ? -8.600 3.449 -1.234 1.00 0.00 108 THR A CA 5
ATOM 8251 C C . THR A 1 48 ? -9.380 4.288 -2.211 1.00 0.00 108 THR A C 5
ATOM 8252 O O . THR A 1 48 ? -10.324 4.995 -1.858 1.00 0.00 108 THR A O 5
ATOM 8263 N N . ALA A 1 49 ? -8.933 4.218 -3.434 1.00 0.00 109 ALA A N 5
ATOM 8264 C CA . ALA A 1 49 ? -9.504 4.969 -4.512 1.00 0.00 109 ALA A CA 5
ATOM 8265 C C . ALA A 1 49 ? -10.910 4.510 -4.874 1.00 0.00 109 ALA A C 5
ATOM 8266 O O . ALA A 1 49 ? -11.775 5.327 -5.183 1.00 0.00 109 ALA A O 5
ATOM 8273 N N . ARG A 1 50 ? -11.136 3.206 -4.848 1.00 0.00 110 ARG A N 5
ATOM 8274 C CA . ARG A 1 50 ? -12.432 2.661 -5.181 1.00 0.00 110 ARG A CA 5
ATOM 8275 C C . ARG A 1 50 ? -13.317 2.559 -3.950 1.00 0.00 110 ARG A C 5
ATOM 8276 O O . ARG A 1 50 ? -14.536 2.658 -4.036 1.00 0.00 110 ARG A O 5
ATOM 8297 N N . LEU A 1 51 ? -12.674 2.360 -2.815 1.00 0.00 111 LEU A N 5
ATOM 8298 C CA . LEU A 1 51 ? -13.353 2.227 -1.525 1.00 0.00 111 LEU A CA 5
ATOM 8299 C C . LEU A 1 51 ? -14.339 3.365 -1.292 1.00 0.00 111 LEU A C 5
ATOM 8300 O O . LEU A 1 51 ? -15.391 3.180 -0.680 1.00 0.00 111 LEU A O 5
ATOM 8316 N N . ARG A 1 52 ? -13.977 4.540 -1.776 1.00 0.00 112 ARG A N 5
ATOM 8317 C CA . ARG A 1 52 ? -14.795 5.728 -1.626 1.00 0.00 112 ARG A CA 5
ATOM 8318 C C . ARG A 1 52 ? -16.140 5.573 -2.332 1.00 0.00 112 ARG A C 5
ATOM 8319 O O . ARG A 1 52 ? -17.157 6.093 -1.875 1.00 0.00 112 ARG A O 5
ATOM 8340 N N . GLU A 1 53 ? -16.134 4.856 -3.447 1.00 0.00 113 GLU A N 5
ATOM 8341 C CA . GLU A 1 53 ? -17.329 4.623 -4.219 1.00 0.00 113 GLU A CA 5
ATOM 8342 C C . GLU A 1 53 ? -18.004 3.346 -3.771 1.00 0.00 113 GLU A C 5
ATOM 8343 O O . GLU A 1 53 ? -19.226 3.212 -3.832 1.00 0.00 113 GLU A O 5
ATOM 8355 N N . VAL A 1 54 ? -17.186 2.402 -3.338 1.00 0.00 114 VAL A N 5
ATOM 8356 C CA . VAL A 1 54 ? -17.677 1.114 -2.895 1.00 0.00 114 VAL A CA 5
ATOM 8357 C C . VAL A 1 54 ? -18.692 1.272 -1.775 1.00 0.00 114 VAL A C 5
ATOM 8358 O O . VAL A 1 54 ? -19.732 0.617 -1.763 1.00 0.00 114 VAL A O 5
ATOM 8371 N N . GLU A 1 55 ? -18.379 2.149 -0.835 1.00 0.00 115 GLU A N 5
ATOM 8372 C CA . GLU A 1 55 ? -19.259 2.406 0.292 1.00 0.00 115 GLU A CA 5
ATOM 8373 C C . GLU A 1 55 ? -20.606 2.882 -0.191 1.00 0.00 115 GLU A C 5
ATOM 8374 O O . GLU A 1 55 ? -21.664 2.443 0.259 1.00 0.00 115 GLU A O 5
ATOM 8386 N N . HIS A 1 56 ? -20.515 3.807 -1.110 1.00 0.00 116 HIS A N 5
ATOM 8387 C CA . HIS A 1 56 ? -21.665 4.444 -1.724 1.00 0.00 116 HIS A CA 5
ATOM 8388 C C . HIS A 1 56 ? -22.595 3.439 -2.404 1.00 0.00 116 HIS A C 5
ATOM 8389 O O . HIS A 1 56 ? -23.752 3.294 -2.010 1.00 0.00 116 HIS A O 5
ATOM 8404 N N . ARG A 1 57 ? -22.094 2.757 -3.432 1.00 0.00 117 ARG A N 5
ATOM 8405 C CA . ARG A 1 57 ? -22.900 1.780 -4.165 1.00 0.00 117 ARG A CA 5
ATOM 8406 C C . ARG A 1 57 ? -22.048 0.623 -4.689 1.00 0.00 117 ARG A C 5
ATOM 8407 O O . ARG A 1 57 ? -22.125 0.270 -5.867 1.00 0.00 117 ARG A O 5
ATOM 8428 N N . ALA A 1 58 ? -21.245 0.029 -3.809 1.00 0.00 118 ALA A N 5
ATOM 8429 C CA . ALA A 1 58 ? -20.388 -1.093 -4.187 1.00 0.00 118 ALA A CA 5
ATOM 8430 C C . ALA A 1 58 ? -19.538 -0.748 -5.410 1.00 0.00 118 ALA A C 5
ATOM 8431 O O . ALA A 1 58 ? -19.034 0.369 -5.529 1.00 0.00 118 ALA A O 5
ATOM 8438 N N . GLY A 1 59 ? -19.384 -1.709 -6.318 1.00 0.00 119 GLY A N 5
ATOM 8439 C CA . GLY A 1 59 ? -18.595 -1.481 -7.515 1.00 0.00 119 GLY A CA 5
ATOM 8440 C C . GLY A 1 59 ? -19.180 -0.398 -8.402 1.00 0.00 119 GLY A C 5
ATOM 8441 O O . GLY A 1 59 ? -18.454 0.463 -8.899 1.00 0.00 119 GLY A O 5
ATOM 8445 N N . GLU A 1 60 ? -20.494 -0.444 -8.603 1.00 0.00 120 GLU A N 5
ATOM 8446 C CA . GLU A 1 60 ? -21.175 0.540 -9.438 1.00 0.00 120 GLU A CA 5
ATOM 8447 C C . GLU A 1 60 ? -20.984 1.949 -8.888 1.00 0.00 120 GLU A C 5
ATOM 8448 O O . GLU A 1 60 ? -20.572 2.836 -9.666 1.00 0.00 120 GLU A O 5
ATOM 8461 N N . ALA B 1 1 ? 9.788 6.434 -13.476 1.00 0.00 61 ALA B N 5
ATOM 8462 C CA . ALA B 1 1 ? 8.927 7.379 -12.718 1.00 0.00 61 ALA B CA 5
ATOM 8463 C C . ALA B 1 1 ? 9.530 7.695 -11.354 1.00 0.00 61 ALA B C 5
ATOM 8464 O O . ALA B 1 1 ? 10.004 6.802 -10.652 1.00 0.00 61 ALA B O 5
ATOM 8473 N N . SER B 1 2 ? 9.507 8.973 -10.986 1.00 0.00 62 SER B N 5
ATOM 8474 C CA . SER B 1 2 ? 10.051 9.409 -9.705 1.00 0.00 62 SER B CA 5
ATOM 8475 C C . SER B 1 2 ? 9.318 8.743 -8.546 1.00 0.00 62 SER B C 5
ATOM 8476 O O . SER B 1 2 ? 8.088 8.676 -8.532 1.00 0.00 62 SER B O 5
ATOM 8484 N N . ASP B 1 3 ? 10.083 8.256 -7.574 1.00 0.00 63 ASP B N 5
ATOM 8485 C CA . ASP B 1 3 ? 9.509 7.599 -6.407 1.00 0.00 63 ASP B CA 5
ATOM 8486 C C . ASP B 1 3 ? 8.647 8.570 -5.608 1.00 0.00 63 ASP B C 5
ATOM 8487 O O . ASP B 1 3 ? 7.623 8.186 -5.042 1.00 0.00 63 ASP B O 5
ATOM 8496 N N . ASP B 1 4 ? 9.071 9.829 -5.566 1.00 0.00 64 ASP B N 5
ATOM 8497 C CA . ASP B 1 4 ? 8.346 10.865 -4.837 1.00 0.00 64 ASP B CA 5
ATOM 8498 C C . ASP B 1 4 ? 6.886 10.921 -5.276 1.00 0.00 64 ASP B C 5
ATOM 8499 O O . ASP B 1 4 ? 6.001 11.197 -4.471 1.00 0.00 64 ASP B O 5
ATOM 8508 N N . GLU B 1 5 ? 6.639 10.662 -6.555 1.00 0.00 65 GLU B N 5
ATOM 8509 C CA . GLU B 1 5 ? 5.282 10.688 -7.089 1.00 0.00 65 GLU B CA 5
ATOM 8510 C C . GLU B 1 5 ? 4.379 9.724 -6.322 1.00 0.00 65 GLU B C 5
ATOM 8511 O O . GLU B 1 5 ? 3.236 10.050 -6.000 1.00 0.00 65 GLU B O 5
ATOM 8523 N N . LEU B 1 6 ? 4.901 8.536 -6.034 1.00 0.00 66 LEU B N 5
ATOM 8524 C CA . LEU B 1 6 ? 4.146 7.520 -5.306 1.00 0.00 66 LEU B CA 5
ATOM 8525 C C . LEU B 1 6 ? 4.067 7.854 -3.818 1.00 0.00 66 LEU B C 5
ATOM 8526 O O . LEU B 1 6 ? 2.999 7.788 -3.211 1.00 0.00 66 LEU B O 5
ATOM 8542 N N . PHE B 1 7 ? 5.211 8.201 -3.239 1.00 0.00 67 PHE B N 5
ATOM 8543 C CA . PHE B 1 7 ? 5.289 8.538 -1.821 1.00 0.00 67 PHE B CA 5
ATOM 8544 C C . PHE B 1 7 ? 4.428 9.752 -1.489 1.00 0.00 67 PHE B C 5
ATOM 8545 O O . PHE B 1 7 ? 3.820 9.818 -0.419 1.00 0.00 67 PHE B O 5
ATOM 8562 N N . SER B 1 8 ? 4.376 10.709 -2.410 1.00 0.00 68 SER B N 5
ATOM 8563 C CA . SER B 1 8 ? 3.586 11.919 -2.214 1.00 0.00 68 SER B CA 5
ATOM 8564 C C . SER B 1 8 ? 2.133 11.564 -1.930 1.00 0.00 68 SER B C 5
ATOM 8565 O O . SER B 1 8 ? 1.497 12.156 -1.056 1.00 0.00 68 SER B O 5
ATOM 8573 N N . MET B 1 9 ? 1.618 10.584 -2.667 1.00 0.00 69 MET B N 5
ATOM 8574 C CA . MET B 1 9 ? 0.244 10.133 -2.487 1.00 0.00 69 MET B CA 5
ATOM 8575 C C . MET B 1 9 ? 0.023 9.736 -1.034 1.00 0.00 69 MET B C 5
ATOM 8576 O O . MET B 1 9 ? -1.026 10.011 -0.449 1.00 0.00 69 MET B O 5
ATOM 8590 N N . LEU B 1 10 ? 1.032 9.091 -0.462 1.00 0.00 70 LEU B N 5
ATOM 8591 C CA . LEU B 1 10 ? 0.983 8.645 0.922 1.00 0.00 70 LEU B CA 5
ATOM 8592 C C . LEU B 1 10 ? 1.095 9.820 1.885 1.00 0.00 70 LEU B C 5
ATOM 8593 O O . LEU B 1 10 ? 0.509 9.804 2.959 1.00 0.00 70 LEU B O 5
ATOM 8609 N N . ASP B 1 11 ? 1.869 10.827 1.505 1.00 0.00 71 ASP B N 5
ATOM 8610 C CA . ASP B 1 11 ? 2.068 11.998 2.354 1.00 0.00 71 ASP B CA 5
ATOM 8611 C C . ASP B 1 11 ? 0.734 12.581 2.818 1.00 0.00 71 ASP B C 5
ATOM 8612 O O . ASP B 1 11 ? 0.589 12.978 3.974 1.00 0.00 71 ASP B O 5
ATOM 8621 N N . GLN B 1 12 ? -0.232 12.641 1.907 1.00 0.00 72 GLN B N 5
ATOM 8622 C CA . GLN B 1 12 ? -1.551 13.190 2.219 1.00 0.00 72 GLN B CA 5
ATOM 8623 C C . GLN B 1 12 ? -2.415 12.204 3.009 1.00 0.00 72 GLN B C 5
ATOM 8624 O O . GLN B 1 12 ? -3.087 12.587 3.964 1.00 0.00 72 GLN B O 5
ATOM 8638 N N . ARG B 1 13 ? -2.410 10.941 2.600 1.00 0.00 73 ARG B N 5
ATOM 8639 C CA . ARG B 1 13 ? -3.210 9.919 3.272 1.00 0.00 73 ARG B CA 5
ATOM 8640 C C . ARG B 1 13 ? -2.655 9.587 4.658 1.00 0.00 73 ARG B C 5
ATOM 8641 O O . ARG B 1 13 ? -3.399 9.495 5.633 1.00 0.00 73 ARG B O 5
ATOM 8662 N N . PHE B 1 14 ? -1.345 9.397 4.724 1.00 0.00 74 PHE B N 5
ATOM 8663 C CA . PHE B 1 14 ? -0.667 9.058 5.973 1.00 0.00 74 PHE B CA 5
ATOM 8664 C C . PHE B 1 14 ? -0.625 10.249 6.929 1.00 0.00 74 PHE B C 5
ATOM 8665 O O . PHE B 1 14 ? -0.433 10.076 8.133 1.00 0.00 74 PHE B O 5
ATOM 8682 N N . GLY B 1 15 ? -0.795 11.454 6.391 1.00 0.00 75 GLY B N 5
ATOM 8683 C CA . GLY B 1 15 ? -0.762 12.643 7.226 1.00 0.00 75 GLY B CA 5
ATOM 8684 C C . GLY B 1 15 ? -0.990 13.922 6.443 1.00 0.00 75 GLY B C 5
ATOM 8685 O O . GLY B 1 15 ? -0.110 14.780 6.375 1.00 0.00 75 GLY B O 5
ATOM 8689 N N . GLY B 1 16 ? -2.175 14.049 5.853 1.00 0.00 76 GLY B N 5
ATOM 8690 C CA . GLY B 1 16 ? -2.502 15.234 5.076 1.00 0.00 76 GLY B CA 5
ATOM 8691 C C . GLY B 1 16 ? -2.297 16.518 5.856 1.00 0.00 76 GLY B C 5
ATOM 8692 O O . GLY B 1 16 ? -1.936 17.546 5.284 1.00 0.00 76 GLY B O 5
ATOM 8696 N N . GLY B 1 17 ? -2.535 16.457 7.163 1.00 0.00 77 GLY B N 5
ATOM 8697 C CA . GLY B 1 17 ? -2.374 17.626 8.010 1.00 0.00 77 GLY B CA 5
ATOM 8698 C C . GLY B 1 17 ? -0.943 18.134 8.048 1.00 0.00 77 GLY B C 5
ATOM 8699 O O . GLY B 1 17 ? -0.335 18.374 7.005 1.00 0.00 77 GLY B O 5
ATOM 8703 N N . GLU B 1 18 ? -0.413 18.303 9.261 1.00 0.00 78 GLU B N 5
ATOM 8704 C CA . GLU B 1 18 ? 0.955 18.790 9.462 1.00 0.00 78 GLU B CA 5
ATOM 8705 C C . GLU B 1 18 ? 1.283 19.937 8.505 1.00 0.00 78 GLU B C 5
ATOM 8706 O O . GLU B 1 18 ? 0.397 20.700 8.117 1.00 0.00 78 GLU B O 5
ATOM 8718 N N . ASP B 1 19 ? 2.557 20.052 8.127 1.00 0.00 79 ASP B N 5
ATOM 8719 C CA . ASP B 1 19 ? 2.991 21.108 7.215 1.00 0.00 79 ASP B CA 5
ATOM 8720 C C . ASP B 1 19 ? 4.491 21.022 6.947 1.00 0.00 79 ASP B C 5
ATOM 8721 O O . ASP B 1 19 ? 4.929 21.109 5.799 1.00 0.00 79 ASP B O 5
ATOM 8730 N N . LEU B 1 20 ? 5.274 20.858 8.011 1.00 0.00 80 LEU B N 5
ATOM 8731 C CA . LEU B 1 20 ? 6.726 20.768 7.883 1.00 0.00 80 LEU B CA 5
ATOM 8732 C C . LEU B 1 20 ? 7.127 19.613 6.973 1.00 0.00 80 LEU B C 5
ATOM 8733 O O . LEU B 1 20 ? 6.565 18.520 7.053 1.00 0.00 80 LEU B O 5
ATOM 8749 N N . LEU B 1 21 ? 8.109 19.863 6.111 1.00 0.00 81 LEU B N 5
ATOM 8750 C CA . LEU B 1 21 ? 8.598 18.847 5.187 1.00 0.00 81 LEU B CA 5
ATOM 8751 C C . LEU B 1 21 ? 9.204 17.681 5.966 1.00 0.00 81 LEU B C 5
ATOM 8752 O O . LEU B 1 21 ? 9.006 16.518 5.612 1.00 0.00 81 LEU B O 5
ATOM 8768 N N . MET B 1 22 ? 9.933 18.016 7.033 1.00 0.00 82 MET B N 5
ATOM 8769 C CA . MET B 1 22 ? 10.579 17.024 7.896 1.00 0.00 82 MET B CA 5
ATOM 8770 C C . MET B 1 22 ? 11.812 16.410 7.234 1.00 0.00 82 MET B C 5
ATOM 8771 O O . MET B 1 22 ? 12.901 16.425 7.809 1.00 0.00 82 MET B O 5
ATOM 8785 N N . SER B 1 23 ? 11.643 15.872 6.030 1.00 0.00 83 SER B N 5
ATOM 8786 C CA . SER B 1 23 ? 12.754 15.258 5.310 1.00 0.00 83 SER B CA 5
ATOM 8787 C C . SER B 1 23 ? 13.746 16.321 4.835 1.00 0.00 83 SER B C 5
ATOM 8788 O O . SER B 1 23 ? 13.969 17.320 5.518 1.00 0.00 83 SER B O 5
ATOM 8796 N N . GLY B 1 24 ? 14.334 16.104 3.660 1.00 0.00 84 GLY B N 5
ATOM 8797 C CA . GLY B 1 24 ? 15.286 17.059 3.122 1.00 0.00 84 GLY B CA 5
ATOM 8798 C C . GLY B 1 24 ? 16.499 17.245 4.01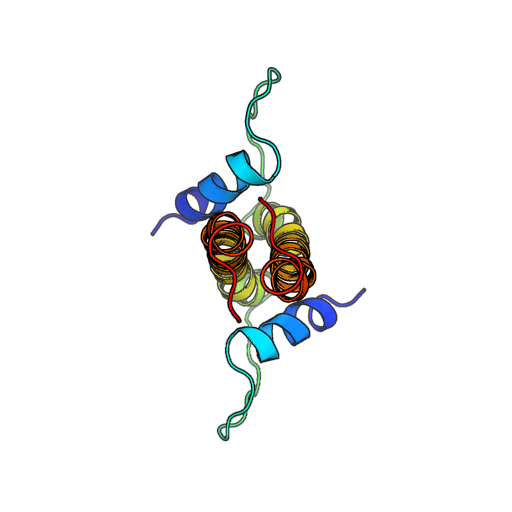4 1.00 0.00 84 GLY B C 5
ATOM 8799 O O . GLY B 1 24 ? 16.814 18.366 4.415 1.00 0.00 84 GLY B O 5
ATOM 8803 N N . ASP B 1 25 ? 17.181 16.148 4.325 1.00 0.00 85 ASP B N 5
ATOM 8804 C CA . ASP B 1 25 ? 18.366 16.202 5.176 1.00 0.00 85 ASP B CA 5
ATOM 8805 C C . ASP B 1 25 ? 19.264 14.991 4.942 1.00 0.00 85 ASP B C 5
ATOM 8806 O O . ASP B 1 25 ? 20.483 15.124 4.842 1.00 0.00 85 ASP B O 5
ATOM 8815 N N . ASN B 1 26 ? 18.653 13.813 4.850 1.00 0.00 86 ASN B N 5
ATOM 8816 C CA . ASN B 1 26 ? 19.392 12.575 4.620 1.00 0.00 86 ASN B CA 5
ATOM 8817 C C . ASN B 1 26 ? 18.451 11.376 4.618 1.00 0.00 86 ASN B C 5
ATOM 8818 O O . ASN B 1 26 ? 17.660 11.195 5.542 1.00 0.00 86 ASN B O 5
ATOM 8829 N N . GLY B 1 27 ? 18.550 10.556 3.577 1.00 0.00 87 GLY B N 5
ATOM 8830 C CA . GLY B 1 27 ? 17.707 9.380 3.480 1.00 0.00 87 GLY B CA 5
ATOM 8831 C C . GLY B 1 27 ? 17.772 8.728 2.114 1.00 0.00 87 GLY B C 5
ATOM 8832 O O . GLY B 1 27 ? 17.357 9.318 1.117 1.00 0.00 87 GLY B O 5
ATOM 8836 N N . MET B 1 28 ? 18.287 7.505 2.070 1.00 0.00 88 MET B N 5
ATOM 8837 C CA . MET B 1 28 ? 18.398 6.765 0.818 1.00 0.00 88 MET B CA 5
ATOM 8838 C C . MET B 1 28 ? 17.037 6.224 0.391 1.00 0.00 88 MET B C 5
ATOM 8839 O O . MET B 1 28 ? 16.004 6.823 0.688 1.00 0.00 88 MET B O 5
ATOM 8853 N N . THR B 1 29 ? 17.037 5.086 -0.300 1.00 0.00 89 THR B N 5
ATOM 8854 C CA . THR B 1 29 ? 15.791 4.477 -0.749 1.00 0.00 89 THR B CA 5
ATOM 8855 C C . THR B 1 29 ? 15.064 3.822 0.420 1.00 0.00 89 THR B C 5
ATOM 8856 O O . THR B 1 29 ? 13.878 4.058 0.629 1.00 0.00 89 THR B O 5
ATOM 8867 N N . GLU B 1 30 ? 15.782 3.000 1.183 1.00 0.00 90 GLU B N 5
ATOM 8868 C CA . GLU B 1 30 ? 15.189 2.312 2.327 1.00 0.00 90 GLU B CA 5
ATOM 8869 C C . GLU B 1 30 ? 14.572 3.299 3.311 1.00 0.00 90 GLU B C 5
ATOM 8870 O O . GLU B 1 30 ? 13.455 3.094 3.777 1.00 0.00 90 GLU B O 5
ATOM 8882 N N . GLU B 1 31 ? 15.304 4.366 3.628 1.00 0.00 91 GLU B N 5
ATOM 8883 C CA . GLU B 1 31 ? 14.815 5.373 4.567 1.00 0.00 91 GLU B CA 5
ATOM 8884 C C . GLU B 1 31 ? 13.398 5.799 4.207 1.00 0.00 91 GLU B C 5
ATOM 8885 O O . GLU B 1 31 ? 12.503 5.798 5.053 1.00 0.00 91 GLU B O 5
ATOM 8897 N N . LYS B 1 32 ? 13.194 6.141 2.939 1.00 0.00 92 LYS B N 5
ATOM 8898 C CA . LYS B 1 32 ? 11.880 6.543 2.460 1.00 0.00 92 LYS B CA 5
ATOM 8899 C C . LYS B 1 32 ? 10.955 5.331 2.464 1.00 0.00 92 LYS B C 5
ATOM 8900 O O . LYS B 1 32 ? 9.768 5.427 2.776 1.00 0.00 92 LYS B O 5
ATOM 8919 N N . LEU B 1 33 ? 11.538 4.188 2.120 1.00 0.00 93 LEU B N 5
ATOM 8920 C CA . LEU B 1 33 ? 10.831 2.913 2.073 1.00 0.00 93 LEU B CA 5
ATOM 8921 C C . LEU B 1 33 ? 10.317 2.500 3.452 1.00 0.00 93 LEU B C 5
ATOM 8922 O O . LEU B 1 33 ? 9.372 1.724 3.561 1.00 0.00 93 LEU B O 5
ATOM 8938 N N . ARG B 1 34 ? 10.961 2.997 4.501 1.00 0.00 94 ARG B N 5
ATOM 8939 C CA . ARG B 1 34 ? 10.581 2.654 5.870 1.00 0.00 94 ARG B CA 5
ATOM 8940 C C . ARG B 1 34 ? 9.338 3.407 6.338 1.00 0.00 94 ARG B C 5
ATOM 8941 O O . ARG B 1 34 ? 8.458 2.829 6.971 1.00 0.00 94 ARG B O 5
ATOM 8962 N N . ARG B 1 35 ? 9.275 4.701 6.054 1.00 0.00 95 ARG B N 5
ATOM 8963 C CA . ARG B 1 35 ? 8.139 5.511 6.484 1.00 0.00 95 ARG B CA 5
ATOM 8964 C C . ARG B 1 35 ? 6.964 5.436 5.507 1.00 0.00 95 ARG B C 5
ATOM 8965 O O . ARG B 1 35 ? 5.814 5.340 5.928 1.00 0.00 95 ARG B O 5
ATOM 8986 N N . TYR B 1 36 ? 7.245 5.496 4.209 1.00 0.00 96 TYR B N 5
ATOM 8987 C CA . TYR B 1 36 ? 6.181 5.448 3.205 1.00 0.00 96 TYR B CA 5
ATOM 8988 C C . TYR B 1 36 ? 5.822 4.020 2.802 1.00 0.00 96 TYR B C 5
ATOM 8989 O O . TYR B 1 36 ? 4.653 3.634 2.824 1.00 0.00 96 TYR B O 5
ATOM 9007 N N . LEU B 1 37 ? 6.827 3.263 2.380 1.00 0.00 97 LEU B N 5
ATOM 9008 C CA . LEU B 1 37 ? 6.616 1.899 1.905 1.00 0.00 97 LEU B CA 5
ATOM 9009 C C . LEU B 1 37 ? 6.294 0.886 3.007 1.00 0.00 97 LEU B C 5
ATOM 9010 O O . LEU B 1 37 ? 5.438 0.024 2.820 1.00 0.00 97 LEU B O 5
ATOM 9026 N N . LYS B 1 38 ? 6.965 0.958 4.144 1.00 0.00 98 LYS B N 5
ATOM 9027 C CA . LYS B 1 38 ? 6.688 0.004 5.213 1.00 0.00 98 LYS B CA 5
ATOM 9028 C C . LYS B 1 38 ? 5.256 0.174 5.703 1.00 0.00 98 LYS B C 5
ATOM 9029 O O . LYS B 1 38 ? 4.610 -0.785 6.128 1.00 0.00 98 LYS B O 5
ATOM 9048 N N . ARG B 1 39 ? 4.771 1.409 5.639 1.00 0.00 99 ARG B N 5
ATOM 9049 C CA . ARG B 1 39 ? 3.419 1.732 6.073 1.00 0.00 99 ARG B CA 5
ATOM 9050 C C . ARG B 1 39 ? 2.371 1.319 5.046 1.00 0.00 99 ARG B C 5
ATOM 9051 O O . ARG B 1 39 ? 1.325 0.785 5.409 1.00 0.00 99 ARG B O 5
ATOM 9072 N N . THR B 1 40 ? 2.637 1.589 3.769 1.00 0.00 100 THR B N 5
ATOM 9073 C CA . THR B 1 40 ? 1.684 1.260 2.712 1.00 0.00 100 THR B CA 5
ATOM 9074 C C . THR B 1 40 ? 1.238 -0.192 2.765 1.00 0.00 100 THR B C 5
ATOM 9075 O O . THR B 1 40 ? 0.100 -0.501 2.428 1.00 0.00 100 THR B O 5
ATOM 9086 N N . VAL B 1 41 ? 2.122 -1.085 3.187 1.00 0.00 101 VAL B N 5
ATOM 9087 C CA . VAL B 1 41 ? 1.767 -2.495 3.275 1.00 0.00 101 VAL B CA 5
ATOM 9088 C C . VAL B 1 41 ? 0.625 -2.690 4.270 1.00 0.00 101 VAL B C 5
ATOM 9089 O O . VAL B 1 41 ? -0.312 -3.448 4.012 1.00 0.00 101 VAL B O 5
ATOM 9102 N N . THR B 1 42 ? 0.691 -1.979 5.392 1.00 0.00 102 THR B N 5
ATOM 9103 C CA . THR B 1 42 ? -0.356 -2.051 6.404 1.00 0.00 102 THR B CA 5
ATOM 9104 C C . THR B 1 42 ? -1.570 -1.244 5.956 1.00 0.00 102 THR B C 5
ATOM 9105 O O . THR B 1 42 ? -2.711 -1.679 6.105 1.00 0.00 102 THR B O 5
ATOM 9116 N N . GLU B 1 43 ? -1.304 -0.068 5.390 1.00 0.00 103 GLU B N 5
ATOM 9117 C CA . GLU B 1 43 ? -2.357 0.810 4.890 1.00 0.00 103 GLU B CA 5
ATOM 9118 C C . GLU B 1 43 ? -3.183 0.081 3.845 1.00 0.00 103 GLU B C 5
ATOM 9119 O O . GLU B 1 43 ? -4.411 0.152 3.835 1.00 0.00 103 GLU B O 5
ATOM 9131 N N . LEU B 1 44 ? -2.484 -0.640 2.982 1.00 0.00 104 LEU B N 5
ATOM 9132 C CA . LEU B 1 44 ? -3.111 -1.422 1.932 1.00 0.00 104 LEU B CA 5
ATOM 9133 C C . LEU B 1 44 ? -4.024 -2.466 2.553 1.00 0.00 104 LEU B C 5
ATOM 9134 O O . LEU B 1 44 ? -5.168 -2.642 2.135 1.00 0.00 104 LEU B O 5
ATOM 9150 N N . ASP B 1 45 ? -3.500 -3.142 3.568 1.00 0.00 105 ASP B N 5
ATOM 9151 C CA . ASP B 1 45 ? -4.244 -4.164 4.283 1.00 0.00 105 ASP B CA 5
ATOM 9152 C C . ASP B 1 45 ? -5.439 -3.543 4.998 1.00 0.00 105 ASP B C 5
ATOM 9153 O O . ASP B 1 45 ? -6.473 -4.183 5.174 1.00 0.00 105 ASP B O 5
ATOM 9162 N N . SER B 1 46 ? -5.281 -2.289 5.413 1.00 0.00 106 SER B N 5
ATOM 9163 C CA . SER B 1 46 ? -6.338 -1.573 6.116 1.00 0.00 106 SER B CA 5
ATOM 9164 C C . SER B 1 46 ? -7.503 -1.239 5.188 1.00 0.00 106 SER B C 5
ATOM 9165 O O . SER B 1 46 ? -8.641 -1.624 5.447 1.00 0.00 106 SER B O 5
ATOM 9173 N N . VAL B 1 47 ? -7.214 -0.513 4.111 1.00 0.00 107 VAL B N 5
ATOM 9174 C CA . VAL B 1 47 ? -8.247 -0.124 3.158 1.00 0.00 107 VAL B CA 5
ATOM 9175 C C . VAL B 1 47 ? -8.955 -1.348 2.583 1.00 0.00 107 VAL B C 5
ATOM 9176 O O . VAL B 1 47 ? -10.175 -1.348 2.423 1.00 0.00 107 VAL B O 5
ATOM 9189 N N . THR B 1 48 ? -8.189 -2.395 2.284 1.00 0.00 108 THR B N 5
ATOM 9190 C CA . THR B 1 48 ? -8.761 -3.623 1.744 1.00 0.00 108 THR B CA 5
ATOM 9191 C C . THR B 1 48 ? -9.582 -4.342 2.810 1.00 0.00 108 THR B C 5
ATOM 9192 O O . THR B 1 48 ? -10.606 -4.958 2.510 1.00 0.00 108 THR B O 5
ATOM 9203 N N . ALA B 1 49 ? -9.121 -4.257 4.057 1.00 0.00 109 ALA B N 5
ATOM 9204 C CA . ALA B 1 49 ? -9.804 -4.895 5.177 1.00 0.00 109 ALA B CA 5
ATOM 9205 C C . ALA B 1 49 ? -11.219 -4.356 5.337 1.00 0.00 109 ALA B C 5
ATOM 9206 O O . ALA B 1 49 ? -12.157 -5.110 5.585 1.00 0.00 109 ALA B O 5
ATOM 9213 N N . ARG B 1 50 ? -11.366 -3.043 5.197 1.00 0.00 110 ARG B N 5
ATOM 9214 C CA . ARG B 1 50 ? -12.669 -2.401 5.325 1.00 0.00 110 ARG B CA 5
ATOM 9215 C C . ARG B 1 50 ? -13.452 -2.486 4.018 1.00 0.00 110 ARG B C 5
ATOM 9216 O O . ARG B 1 50 ? -14.679 -2.533 4.025 1.00 0.00 110 ARG B O 5
ATOM 9237 N N . LEU B 1 51 ? -12.731 -2.494 2.900 1.00 0.00 111 LEU B N 5
ATOM 9238 C CA . LEU B 1 51 ? -13.351 -2.561 1.579 1.00 0.00 111 LEU B CA 5
ATOM 9239 C C . LEU B 1 51 ? -14.314 -3.742 1.460 1.00 0.00 111 LEU B C 5
ATOM 9240 O O . LEU B 1 51 ? -15.364 -3.629 0.828 1.00 0.00 111 LEU B O 5
ATOM 9256 N N . ARG B 1 52 ? -13.959 -4.870 2.068 1.00 0.00 112 ARG B N 5
ATOM 9257 C CA . ARG B 1 52 ? -14.809 -6.058 2.019 1.00 0.00 112 ARG B CA 5
ATOM 9258 C C . ARG B 1 52 ? -16.198 -5.754 2.579 1.00 0.00 112 ARG B C 5
ATOM 9259 O O . ARG B 1 52 ? -17.209 -6.194 2.031 1.00 0.00 112 ARG B O 5
ATOM 9280 N N . GLU B 1 53 ? -16.237 -5.003 3.675 1.00 0.00 113 GLU B N 5
ATOM 9281 C CA . GLU B 1 53 ? -17.499 -4.635 4.313 1.00 0.00 113 GLU B CA 5
ATOM 9282 C C . GLU B 1 53 ? -18.136 -3.437 3.613 1.00 0.00 113 GLU B C 5
ATOM 9283 O O . GLU B 1 53 ? -19.358 -3.352 3.491 1.00 0.00 113 GLU B O 5
ATOM 9295 N N . VAL B 1 54 ? -17.294 -2.513 3.164 1.00 0.00 114 VAL B N 5
ATOM 9296 C CA . VAL B 1 54 ? -17.748 -1.306 2.482 1.00 0.00 114 VAL B CA 5
ATOM 9297 C C . VAL B 1 54 ? -18.694 -1.626 1.323 1.00 0.00 114 VAL B C 5
ATOM 9298 O O . VAL B 1 54 ? -19.693 -0.937 1.124 1.00 0.00 114 VAL B O 5
ATOM 9311 N N . GLU B 1 55 ? -18.388 -2.672 0.568 1.00 0.00 115 GLU B N 5
ATOM 9312 C CA . GLU B 1 55 ? -19.240 -3.068 -0.551 1.00 0.00 115 GLU B CA 5
ATOM 9313 C C . GLU B 1 55 ? -20.548 -3.664 -0.047 1.00 0.00 115 GLU B C 5
ATOM 9314 O O . GLU B 1 55 ? -21.604 -3.475 -0.653 1.00 0.00 115 GLU B O 5
ATOM 9326 N N . HIS B 1 56 ? -20.467 -4.390 1.062 1.00 0.00 116 HIS B N 5
ATOM 9327 C CA . HIS B 1 56 ? -21.636 -5.026 1.651 1.00 0.00 116 HIS B CA 5
ATOM 9328 C C . HIS B 1 56 ? -22.658 -3.994 2.127 1.00 0.00 116 HIS B C 5
ATOM 9329 O O . HIS B 1 56 ? -23.821 -4.035 1.727 1.00 0.00 116 HIS B O 5
ATOM 9344 N N . ARG B 1 57 ? -22.219 -3.071 2.984 1.00 0.00 117 ARG B N 5
ATOM 9345 C CA . ARG B 1 57 ? -23.106 -2.034 3.517 1.00 0.00 117 ARG B CA 5
ATOM 9346 C C . ARG B 1 57 ? -22.324 -0.780 3.906 1.00 0.00 117 ARG B C 5
ATOM 9347 O O . ARG B 1 57 ? -22.516 -0.232 4.992 1.00 0.00 117 ARG B O 5
ATOM 9368 N N . ALA B 1 58 ? -21.449 -0.330 3.014 1.00 0.00 118 ALA B N 5
ATOM 9369 C CA . ALA B 1 58 ? -20.642 0.862 3.262 1.00 0.00 118 ALA B CA 5
ATOM 9370 C C . ALA B 1 58 ? -19.858 0.736 4.567 1.00 0.00 118 ALA B C 5
ATOM 9371 O O . ALA B 1 58 ? -19.377 -0.344 4.910 1.00 0.00 118 ALA B O 5
ATOM 9378 N N . GLY B 1 59 ? -19.732 1.846 5.294 1.00 0.00 119 GLY B N 5
ATOM 9379 C CA . GLY B 1 59 ? -19.009 1.831 6.551 1.00 0.00 119 GLY B CA 5
ATOM 9380 C C . GLY B 1 59 ? -19.631 0.895 7.567 1.00 0.00 119 GLY B C 5
ATOM 9381 O O . GLY B 1 59 ? -18.926 0.145 8.244 1.00 0.00 119 GLY B O 5
ATOM 9385 N N . GLU B 1 60 ? -20.955 0.937 7.672 1.00 0.00 120 GLU B N 5
ATOM 9386 C CA . GLU B 1 60 ? -21.678 0.087 8.610 1.00 0.00 120 GLU B CA 5
ATOM 9387 C C . GLU B 1 60 ? -21.441 -1.389 8.302 1.00 0.00 120 GLU B C 5
ATOM 9388 O O . GLU B 1 60 ? -21.070 -2.134 9.233 1.00 0.00 120 GLU B O 5
ATOM 9401 N N . ALA A 1 1 ? 9.157 -8.247 13.161 1.00 0.00 61 ALA A N 6
ATOM 9402 C CA . ALA A 1 1 ? 8.410 -9.094 12.195 1.00 0.00 61 ALA A CA 6
ATOM 9403 C C . ALA A 1 1 ? 9.190 -9.281 10.907 1.00 0.00 61 ALA A C 6
ATOM 9404 O O . ALA A 1 1 ? 9.790 -8.338 10.391 1.00 0.00 61 ALA A O 6
ATOM 9413 N N . SER A 1 2 ? 9.156 -10.494 10.374 1.00 0.00 62 SER A N 6
ATOM 9414 C CA . SER A 1 2 ? 9.837 -10.784 9.128 1.00 0.00 62 SER A CA 6
ATOM 9415 C C . SER A 1 2 ? 9.259 -9.917 8.025 1.00 0.00 62 SER A C 6
ATOM 9416 O O . SER A 1 2 ? 8.074 -9.585 8.039 1.00 0.00 62 SER A O 6
ATOM 9424 N N . ASP A 1 3 ? 10.097 -9.545 7.080 1.00 0.00 63 ASP A N 6
ATOM 9425 C CA . ASP A 1 3 ? 9.671 -8.703 5.975 1.00 0.00 63 ASP A CA 6
ATOM 9426 C C . ASP A 1 3 ? 8.742 -9.457 5.037 1.00 0.00 63 ASP A C 6
ATOM 9427 O O . ASP A 1 3 ? 7.673 -8.965 4.673 1.00 0.00 63 ASP A O 6
ATOM 9436 N N . ASP A 1 4 ? 9.164 -10.648 4.643 1.00 0.00 64 ASP A N 6
ATOM 9437 C CA . ASP A 1 4 ? 8.377 -11.475 3.733 1.00 0.00 64 ASP A CA 6
ATOM 9438 C C . ASP A 1 4 ? 6.992 -11.746 4.280 1.00 0.00 64 ASP A C 6
ATOM 9439 O O . ASP A 1 4 ? 6.048 -11.904 3.517 1.00 0.00 64 ASP A O 6
ATOM 9448 N N . GLU A 1 5 ? 6.865 -11.815 5.591 1.00 0.00 65 GLU A N 6
ATOM 9449 C CA . GLU A 1 5 ? 5.580 -12.078 6.192 1.00 0.00 65 GLU A CA 6
ATOM 9450 C C . GLU A 1 5 ? 4.542 -11.076 5.689 1.00 0.00 65 GLU A C 6
ATOM 9451 O O . GLU A 1 5 ? 3.364 -11.400 5.542 1.00 0.00 65 GLU A O 6
ATOM 9463 N N . LEU A 1 6 ? 5.004 -9.861 5.424 1.00 0.00 66 LEU A N 6
ATOM 9464 C CA . LEU A 1 6 ? 4.150 -8.786 4.930 1.00 0.00 66 LEU A CA 6
ATOM 9465 C C . LEU A 1 6 ? 4.115 -8.769 3.408 1.00 0.00 66 LEU A C 6
ATOM 9466 O O . LEU A 1 6 ? 3.074 -8.558 2.797 1.00 0.00 66 LEU A O 6
ATOM 9482 N N . PHE A 1 7 ? 5.273 -8.963 2.807 1.00 0.00 67 PHE A N 6
ATOM 9483 C CA . PHE A 1 7 ? 5.400 -8.948 1.361 1.00 0.00 67 PHE A CA 6
ATOM 9484 C C . PHE A 1 7 ? 4.720 -10.148 0.723 1.00 0.00 67 PHE A C 6
ATOM 9485 O O . PHE A 1 7 ? 4.299 -10.097 -0.433 1.00 0.00 67 PHE A O 6
ATOM 9502 N N . SER A 1 8 ? 4.629 -11.227 1.479 1.00 0.00 68 SER A N 6
ATOM 9503 C CA . SER A 1 8 ? 4.018 -12.453 0.995 1.00 0.00 68 SER A CA 6
ATOM 9504 C C . SER A 1 8 ? 2.541 -12.246 0.679 1.00 0.00 68 SER A C 6
ATOM 9505 O O . SER A 1 8 ? 2.084 -12.572 -0.413 1.00 0.00 68 SER A O 6
ATOM 9513 N N . MET A 1 9 ? 1.795 -11.687 1.624 1.00 0.00 69 MET A N 6
ATOM 9514 C CA . MET A 1 9 ? 0.389 -11.425 1.399 1.00 0.00 69 MET A CA 6
ATOM 9515 C C . MET A 1 9 ? 0.241 -10.543 0.166 1.00 0.00 69 MET A C 6
ATOM 9516 O O . MET A 1 9 ? -0.675 -10.719 -0.636 1.00 0.00 69 MET A O 6
ATOM 9530 N N . LEU A 1 10 ? 1.182 -9.608 0.012 1.00 0.00 70 LEU A N 6
ATOM 9531 C CA . LEU A 1 10 ? 1.201 -8.712 -1.131 1.00 0.00 70 LEU A CA 6
ATOM 9532 C C . LEU A 1 10 ? 1.419 -9.524 -2.387 1.00 0.00 70 LEU A C 6
ATOM 9533 O O . LEU A 1 10 ? 0.878 -9.230 -3.443 1.00 0.00 70 LEU A O 6
ATOM 9549 N N . ASP A 1 11 ? 2.207 -10.570 -2.237 1.00 0.00 71 ASP A N 6
ATOM 9550 C CA . ASP A 1 11 ? 2.510 -11.478 -3.326 1.00 0.00 71 ASP A CA 6
ATOM 9551 C C . ASP A 1 11 ? 1.237 -12.126 -3.848 1.00 0.00 71 ASP A C 6
ATOM 9552 O O . ASP A 1 11 ? 1.050 -12.272 -5.056 1.00 0.00 71 ASP A O 6
ATOM 9561 N N . GLN A 1 12 ? 0.375 -12.528 -2.925 1.00 0.00 72 GLN A N 6
ATOM 9562 C CA . GLN A 1 12 ? -0.873 -13.184 -3.276 1.00 0.00 72 GLN A CA 6
ATOM 9563 C C . GLN A 1 12 ? -1.920 -12.200 -3.776 1.00 0.00 72 GLN A C 6
ATOM 9564 O O . GLN A 1 12 ? -2.738 -12.527 -4.634 1.00 0.00 72 GLN A O 6
ATOM 9578 N N . ARG A 1 13 ? -1.893 -11.003 -3.228 1.00 0.00 73 ARG A N 6
ATOM 9579 C CA . ARG A 1 13 ? -2.840 -9.966 -3.607 1.00 0.00 73 ARG A CA 6
ATOM 9580 C C . ARG A 1 13 ? -2.470 -9.352 -4.948 1.00 0.00 73 ARG A C 6
ATOM 9581 O O . ARG A 1 13 ? -3.332 -9.055 -5.775 1.00 0.00 73 ARG A O 6
ATOM 9602 N N . PHE A 1 14 ? -1.177 -9.160 -5.138 1.00 0.00 74 PHE A N 6
ATOM 9603 C CA . PHE A 1 14 ? -0.646 -8.573 -6.357 1.00 0.00 74 PHE A CA 6
ATOM 9604 C C . PHE A 1 14 ? -0.782 -9.530 -7.533 1.00 0.00 74 PHE A C 6
ATOM 9605 O O . PHE A 1 14 ? -0.751 -9.111 -8.690 1.00 0.00 74 PHE A O 6
ATOM 9622 N N . GLY A 1 15 ? -0.931 -10.817 -7.236 1.00 0.00 75 GLY A N 6
ATOM 9623 C CA . GLY A 1 15 ? -1.065 -11.797 -8.303 1.00 0.00 75 GLY A CA 6
ATOM 9624 C C . GLY A 1 15 ? -0.908 -13.235 -7.845 1.00 0.00 75 GLY A C 6
ATOM 9625 O O . GLY A 1 15 ? -0.150 -14.000 -8.442 1.00 0.00 75 GLY A O 6
ATOM 9629 N N . GLY A 1 16 ? -1.630 -13.609 -6.795 1.00 0.00 76 GLY A N 6
ATOM 9630 C CA . GLY A 1 16 ? -1.560 -14.970 -6.288 1.00 0.00 76 GLY A CA 6
ATOM 9631 C C . GLY A 1 16 ? -0.140 -15.433 -6.021 1.00 0.00 76 GLY A C 6
ATOM 9632 O O . GLY A 1 16 ? 0.657 -14.706 -5.432 1.00 0.00 76 GLY A O 6
ATOM 9636 N N . GLY A 1 17 ? 0.176 -16.649 -6.456 1.00 0.00 77 GLY A N 6
ATOM 9637 C CA . GLY A 1 17 ? 1.509 -17.190 -6.251 1.00 0.00 77 GLY A CA 6
ATOM 9638 C C . GLY A 1 17 ? 2.562 -16.485 -7.085 1.00 0.00 77 GLY A C 6
ATOM 9639 O O . GLY A 1 17 ? 2.538 -15.261 -7.223 1.00 0.00 77 GLY A O 6
ATOM 9643 N N . GLU A 1 18 ? 3.491 -17.260 -7.637 1.00 0.00 78 GLU A N 6
ATOM 9644 C CA . GLU A 1 18 ? 4.562 -16.716 -8.455 1.00 0.00 78 GLU A CA 6
ATOM 9645 C C . GLU A 1 18 ? 4.025 -16.076 -9.733 1.00 0.00 78 GLU A C 6
ATOM 9646 O O . GLU A 1 18 ? 2.896 -15.586 -9.769 1.00 0.00 78 GLU A O 6
ATOM 9658 N N . ASP A 1 19 ? 4.843 -16.087 -10.782 1.00 0.00 79 ASP A N 6
ATOM 9659 C CA . ASP A 1 19 ? 4.458 -15.509 -12.063 1.00 0.00 79 ASP A CA 6
ATOM 9660 C C . ASP A 1 19 ? 5.556 -15.710 -13.080 1.00 0.00 79 ASP A C 6
ATOM 9661 O O . ASP A 1 19 ? 5.369 -16.334 -14.125 1.00 0.00 79 ASP A O 6
ATOM 9670 N N . LEU A 1 20 ? 6.701 -15.162 -12.746 1.00 0.00 80 LEU A N 6
ATOM 9671 C CA . LEU A 1 20 ? 7.880 -15.244 -13.600 1.00 0.00 80 LEU A CA 6
ATOM 9672 C C . LEU A 1 20 ? 8.390 -16.677 -13.705 1.00 0.00 80 LEU A C 6
ATOM 9673 O O . LEU A 1 20 ? 8.448 -17.405 -12.714 1.00 0.00 80 LEU A O 6
ATOM 9689 N N . LEU A 1 21 ? 8.762 -17.068 -14.918 1.00 0.00 81 LEU A N 6
ATOM 9690 C CA . LEU A 1 21 ? 9.272 -18.397 -15.183 1.00 0.00 81 LEU A CA 6
ATOM 9691 C C . LEU A 1 21 ? 10.701 -18.544 -14.669 1.00 0.00 81 LEU A C 6
ATOM 9692 O O . LEU A 1 21 ? 10.991 -19.401 -13.834 1.00 0.00 81 LEU A O 6
ATOM 9708 N N . MET A 1 22 ? 11.585 -17.697 -15.184 1.00 0.00 82 MET A N 6
ATOM 9709 C CA . MET A 1 22 ? 12.990 -17.713 -14.797 1.00 0.00 82 MET A CA 6
ATOM 9710 C C . MET A 1 22 ? 13.182 -17.146 -13.396 1.00 0.00 82 MET A C 6
ATOM 9711 O O . MET A 1 22 ? 14.006 -17.638 -12.624 1.00 0.00 82 MET A O 6
ATOM 9725 N N . SER A 1 23 ? 12.419 -16.101 -13.083 1.00 0.00 83 SER A N 6
ATOM 9726 C CA . SER A 1 23 ? 12.500 -15.444 -11.780 1.00 0.00 83 SER A CA 6
ATOM 9727 C C . SER A 1 23 ? 13.849 -14.756 -11.599 1.00 0.00 83 SER A C 6
ATOM 9728 O O . SER A 1 23 ? 14.887 -15.282 -12.000 1.00 0.00 83 SER A O 6
ATOM 9736 N N . GLY A 1 24 ? 13.824 -13.573 -10.995 1.00 0.00 84 GLY A N 6
ATOM 9737 C CA . GLY A 1 24 ? 15.049 -12.825 -1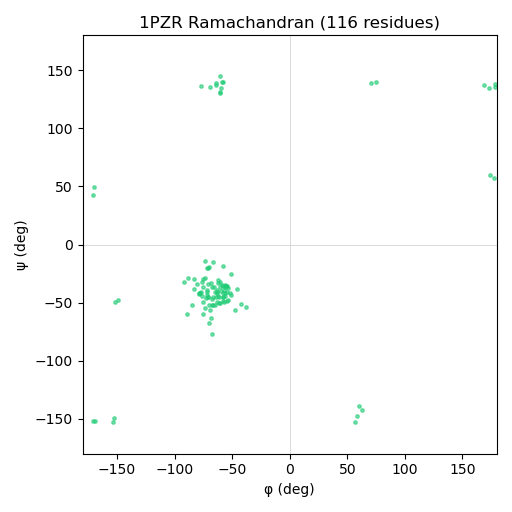0.775 1.00 0.00 84 GLY A CA 6
ATOM 9738 C C . GLY A 1 24 ? 15.934 -13.441 -9.710 1.00 0.00 84 GLY A C 6
ATOM 9739 O O . GLY A 1 24 ? 16.021 -14.664 -9.595 1.00 0.00 84 GLY A O 6
ATOM 9743 N N . ASP A 1 25 ? 16.593 -12.587 -8.931 1.00 0.00 85 ASP A N 6
ATOM 9744 C CA . ASP A 1 25 ? 17.483 -13.038 -7.868 1.00 0.00 85 ASP A CA 6
ATOM 9745 C C . ASP A 1 25 ? 18.010 -11.847 -7.073 1.00 0.00 85 ASP A C 6
ATOM 9746 O O . ASP A 1 25 ? 19.219 -11.639 -6.968 1.00 0.00 85 ASP A O 6
ATOM 9755 N N . ASN A 1 26 ? 17.088 -11.063 -6.523 1.00 0.00 86 ASN A N 6
ATOM 9756 C CA . ASN A 1 26 ? 17.449 -9.883 -5.743 1.00 0.00 86 ASN A CA 6
ATOM 9757 C C . ASN A 1 26 ? 18.195 -10.268 -4.467 1.00 0.00 86 ASN A C 6
ATOM 9758 O O . ASN A 1 26 ? 18.823 -11.323 -4.394 1.00 0.00 86 ASN A O 6
ATOM 9769 N N . GLY A 1 27 ? 18.121 -9.398 -3.465 1.00 0.00 87 GLY A N 6
ATOM 9770 C CA . GLY A 1 27 ? 18.793 -9.655 -2.204 1.00 0.00 87 GLY A CA 6
ATOM 9771 C C . GLY A 1 27 ? 18.730 -8.472 -1.260 1.00 0.00 87 GLY A C 6
ATOM 9772 O O . GLY A 1 27 ? 18.406 -8.625 -0.083 1.00 0.00 87 GLY A O 6
ATOM 9776 N N . MET A 1 28 ? 19.051 -7.293 -1.780 1.00 0.00 88 MET A N 6
ATOM 9777 C CA . MET A 1 28 ? 19.041 -6.075 -0.980 1.00 0.00 88 MET A CA 6
ATOM 9778 C C . MET A 1 28 ? 17.635 -5.722 -0.524 1.00 0.00 88 MET A C 6
ATOM 9779 O O . MET A 1 28 ? 16.655 -6.004 -1.215 1.00 0.00 88 MET A O 6
ATOM 9793 N N . THR A 1 29 ? 17.548 -5.093 0.639 1.00 0.00 89 THR A N 6
ATOM 9794 C CA . THR A 1 29 ? 16.270 -4.685 1.193 1.00 0.00 89 THR A CA 6
ATOM 9795 C C . THR A 1 29 ? 15.519 -3.782 0.218 1.00 0.00 89 THR A C 6
ATOM 9796 O O . THR A 1 29 ? 14.320 -3.947 0.001 1.00 0.00 89 THR A O 6
ATOM 9807 N N . GLU A 1 30 ? 16.242 -2.834 -0.369 1.00 0.00 90 GLU A N 6
ATOM 9808 C CA . GLU A 1 30 ? 15.668 -1.900 -1.331 1.00 0.00 90 GLU A CA 6
ATOM 9809 C C . GLU A 1 30 ? 14.912 -2.635 -2.427 1.00 0.00 90 GLU A C 6
ATOM 9810 O O . GLU A 1 30 ? 13.722 -2.419 -2.615 1.00 0.00 90 GLU A O 6
ATOM 9822 N N . GLU A 1 31 ? 15.628 -3.486 -3.154 1.00 0.00 91 GLU A N 6
ATOM 9823 C CA . GLU A 1 31 ? 15.050 -4.252 -4.258 1.00 0.00 91 GLU A CA 6
ATOM 9824 C C . GLU A 1 31 ? 13.645 -4.746 -3.939 1.00 0.00 91 GLU A C 6
ATOM 9825 O O . GLU A 1 31 ? 12.718 -4.564 -4.729 1.00 0.00 91 GLU A O 6
ATOM 9837 N N . LYS A 1 32 ? 13.488 -5.343 -2.773 1.00 0.00 92 LYS A N 6
ATOM 9838 C CA . LYS A 1 32 ? 12.186 -5.835 -2.338 1.00 0.00 92 LYS A CA 6
ATOM 9839 C C . LYS A 1 32 ? 11.273 -4.640 -2.106 1.00 0.00 92 LYS A C 6
ATOM 9840 O O . LYS A 1 32 ? 10.176 -4.549 -2.649 1.00 0.00 92 LYS A O 6
ATOM 9859 N N . LEU A 1 33 ? 11.772 -3.711 -1.306 1.00 0.00 93 LEU A N 6
ATOM 9860 C CA . LEU A 1 33 ? 11.060 -2.487 -0.980 1.00 0.00 93 LEU A CA 6
ATOM 9861 C C . LEU A 1 33 ? 10.748 -1.654 -2.223 1.00 0.00 93 LEU A C 6
ATOM 9862 O O . LEU A 1 33 ? 9.917 -0.752 -2.175 1.00 0.00 93 LEU A O 6
ATOM 9878 N N . ARG A 1 34 ? 11.414 -1.952 -3.332 1.00 0.00 94 ARG A N 6
ATOM 9879 C CA . ARG A 1 34 ? 11.189 -1.212 -4.569 1.00 0.00 94 ARG A CA 6
ATOM 9880 C C . ARG A 1 34 ? 9.863 -1.610 -5.208 1.00 0.00 94 ARG A C 6
ATOM 9881 O O . ARG A 1 34 ? 9.101 -0.757 -5.659 1.00 0.00 94 ARG A O 6
ATOM 9902 N N . ARG A 1 35 ? 9.597 -2.912 -5.248 1.00 0.00 95 ARG A N 6
ATOM 9903 C CA . ARG A 1 35 ? 8.364 -3.425 -5.837 1.00 0.00 95 ARG A CA 6
ATOM 9904 C C . ARG A 1 35 ? 7.195 -3.370 -4.852 1.00 0.00 95 ARG A C 6
ATOM 9905 O O . ARG A 1 35 ? 6.163 -2.773 -5.139 1.00 0.00 95 ARG A O 6
ATOM 9926 N N . TYR A 1 36 ? 7.364 -3.999 -3.696 1.00 0.00 96 TYR A N 6
ATOM 9927 C CA . TYR A 1 36 ? 6.340 -4.041 -2.667 1.00 0.00 96 TYR A CA 6
ATOM 9928 C C . TYR A 1 36 ? 5.857 -2.649 -2.274 1.00 0.00 96 TYR A C 6
ATOM 9929 O O . TYR A 1 36 ? 4.655 -2.425 -2.171 1.00 0.00 96 TYR A O 6
ATOM 9947 N N . LEU A 1 37 ? 6.771 -1.710 -2.064 1.00 0.00 97 LEU A N 6
ATOM 9948 C CA . LEU A 1 37 ? 6.368 -0.360 -1.697 1.00 0.00 97 LEU A CA 6
ATOM 9949 C C . LEU A 1 37 ? 5.697 0.362 -2.860 1.00 0.00 97 LEU A C 6
ATOM 9950 O O . LEU A 1 37 ? 4.554 0.804 -2.745 1.00 0.00 97 LEU A O 6
ATOM 9966 N N . LYS A 1 38 ? 6.410 0.483 -3.976 1.00 0.00 98 LYS A N 6
ATOM 9967 C CA . LYS A 1 38 ? 5.871 1.158 -5.151 1.00 0.00 98 LYS A CA 6
ATOM 9968 C C . LYS A 1 38 ? 4.481 0.629 -5.471 1.00 0.00 98 LYS A C 6
ATOM 9969 O O . LYS A 1 38 ? 3.575 1.386 -5.817 1.00 0.00 98 LYS A O 6
ATOM 9988 N N . ARG A 1 39 ? 4.328 -0.681 -5.346 1.00 0.00 99 ARG A N 6
ATOM 9989 C CA . ARG A 1 39 ? 3.063 -1.339 -5.609 1.00 0.00 99 ARG A CA 6
ATOM 9990 C C . ARG A 1 39 ? 2.026 -1.031 -4.548 1.00 0.00 99 ARG A C 6
ATOM 9991 O O . ARG A 1 39 ? 1.000 -0.432 -4.847 1.00 0.00 99 ARG A O 6
ATOM 10012 N N . THR A 1 40 ? 2.282 -1.453 -3.324 1.00 0.00 100 THR A N 6
ATOM 10013 C CA . THR A 1 40 ? 1.339 -1.238 -2.242 1.00 0.00 100 THR A CA 6
ATOM 10014 C C . THR A 1 40 ? 0.863 0.203 -2.139 1.00 0.00 100 THR A C 6
ATOM 10015 O O . THR A 1 40 ? -0.214 0.459 -1.613 1.00 0.00 100 THR A O 6
ATOM 10026 N N . VAL A 1 41 ? 1.652 1.136 -2.636 1.00 0.00 101 VAL A N 6
ATOM 10027 C CA . VAL A 1 41 ? 1.279 2.539 -2.593 1.00 0.00 101 VAL A CA 6
ATOM 10028 C C . VAL A 1 41 ? 0.110 2.813 -3.511 1.00 0.00 101 VAL A C 6
ATOM 10029 O O . VAL A 1 41 ? -0.907 3.365 -3.100 1.00 0.00 101 VAL A O 6
ATOM 10042 N N . THR A 1 42 ? 0.260 2.409 -4.755 1.00 0.00 102 THR A N 6
ATOM 10043 C CA . THR A 1 42 ? -0.784 2.584 -5.733 1.00 0.00 102 THR A CA 6
ATOM 10044 C C . THR A 1 42 ? -1.893 1.583 -5.445 1.00 0.00 102 THR A C 6
ATOM 10045 O O . THR A 1 42 ? -3.067 1.823 -5.722 1.00 0.00 102 THR A O 6
ATOM 10056 N N . GLU A 1 43 ? -1.486 0.462 -4.855 1.00 0.00 103 GLU A N 6
ATOM 10057 C CA . GLU A 1 43 ? -2.377 -0.597 -4.472 1.00 0.00 103 GLU A CA 6
ATOM 10058 C C . GLU A 1 43 ? -3.316 -0.082 -3.407 1.00 0.00 103 GLU A C 6
ATOM 10059 O O . GLU A 1 43 ? -4.532 -0.263 -3.476 1.00 0.00 103 GLU A O 6
ATOM 10071 N N . LEU A 1 44 ? -2.725 0.593 -2.431 1.00 0.00 104 LEU A N 6
ATOM 10072 C CA . LEU A 1 44 ? -3.480 1.181 -1.349 1.00 0.00 104 LEU A CA 6
ATOM 10073 C C . LEU A 1 44 ? -4.216 2.392 -1.891 1.00 0.00 104 LEU A C 6
ATOM 10074 O O . LEU A 1 44 ? -5.329 2.700 -1.479 1.00 0.00 104 LEU A O 6
ATOM 10090 N N . ASP A 1 45 ? -3.572 3.053 -2.850 1.00 0.00 105 ASP A N 6
ATOM 10091 C CA . ASP A 1 45 ? -4.130 4.223 -3.512 1.00 0.00 105 ASP A CA 6
ATOM 10092 C C . ASP A 1 45 ? -5.273 3.809 -4.418 1.00 0.00 105 ASP A C 6
ATOM 10093 O O . ASP A 1 45 ? -6.058 4.637 -4.872 1.00 0.00 105 ASP A O 6
ATOM 10102 N N . SER A 1 46 ? -5.337 2.512 -4.684 1.00 0.00 106 SER A N 6
ATOM 10103 C CA . SER A 1 46 ? -6.360 1.947 -5.548 1.00 0.00 106 SER A CA 6
ATOM 10104 C C . SER A 1 46 ? -7.580 1.566 -4.740 1.00 0.00 106 SER A C 6
ATOM 10105 O O . SER A 1 46 ? -8.675 2.075 -4.962 1.00 0.00 106 SER A O 6
ATOM 10113 N N . VAL A 1 47 ? -7.370 0.679 -3.789 1.00 0.00 107 VAL A N 6
ATOM 10114 C CA . VAL A 1 47 ? -8.430 0.224 -2.922 1.00 0.00 107 VAL A CA 6
ATOM 10115 C C . VAL A 1 47 ? -9.069 1.407 -2.225 1.00 0.00 107 VAL A C 6
ATOM 10116 O O . VAL A 1 47 ? -10.289 1.512 -2.130 1.00 0.00 107 VAL A O 6
ATOM 10129 N N . THR A 1 48 ? -8.217 2.298 -1.752 1.00 0.00 108 THR A N 6
ATOM 10130 C CA . THR A 1 48 ? -8.660 3.505 -1.069 1.00 0.00 108 THR A CA 6
ATOM 10131 C C . THR A 1 48 ? -9.486 4.359 -1.992 1.00 0.00 108 THR A C 6
ATOM 10132 O O . THR A 1 48 ? -10.423 5.041 -1.581 1.00 0.00 108 THR A O 6
ATOM 10143 N N . ALA A 1 49 ? -9.091 4.322 -3.231 1.00 0.00 109 ALA A N 6
ATOM 10144 C CA . ALA A 1 49 ? -9.720 5.087 -4.265 1.00 0.00 109 ALA A CA 6
ATOM 10145 C C . ALA A 1 49 ? -11.116 4.578 -4.591 1.00 0.00 109 ALA A C 6
ATOM 10146 O O . ALA A 1 49 ? -12.048 5.362 -4.770 1.00 0.00 109 ALA A O 6
ATOM 10153 N N . ARG A 1 50 ? -11.252 3.265 -4.681 1.00 0.00 110 ARG A N 6
ATOM 10154 C CA . ARG A 1 50 ? -12.520 2.653 -4.998 1.00 0.00 110 ARG A CA 6
ATOM 10155 C C . ARG A 1 50 ? -13.435 2.584 -3.786 1.00 0.00 110 ARG A C 6
ATOM 10156 O O . ARG A 1 50 ? -14.649 2.712 -3.908 1.00 0.00 110 ARG A O 6
ATOM 10177 N N . LEU A 1 51 ? -12.835 2.386 -2.623 1.00 0.00 111 LEU A N 6
ATOM 10178 C CA . LEU A 1 51 ? -13.579 2.288 -1.366 1.00 0.00 111 LEU A CA 6
ATOM 10179 C C . LEU A 1 51 ? -14.528 3.471 -1.217 1.00 0.00 111 LEU A C 6
ATOM 10180 O O . LEU A 1 51 ? -15.632 3.342 -0.694 1.00 0.00 111 LEU A O 6
ATOM 10196 N N . ARG A 1 52 ? -14.071 4.618 -1.686 1.00 0.00 112 ARG A N 6
ATOM 10197 C CA . ARG A 1 52 ? -14.827 5.854 -1.625 1.00 0.00 112 ARG A CA 6
ATOM 10198 C C . ARG A 1 52 ? -16.202 5.705 -2.254 1.00 0.00 112 ARG A C 6
ATOM 10199 O O . ARG A 1 52 ? -17.196 6.231 -1.754 1.00 0.00 112 ARG A O 6
ATOM 10220 N N . GLU A 1 53 ? -16.233 5.011 -3.379 1.00 0.00 113 GLU A N 6
ATOM 10221 C CA . GLU A 1 53 ? -17.439 4.801 -4.126 1.00 0.00 113 GLU A CA 6
ATOM 10222 C C . GLU A 1 53 ? -18.125 3.524 -3.697 1.00 0.00 113 GLU A C 6
ATOM 10223 O O . GLU A 1 53 ? -19.348 3.398 -3.775 1.00 0.00 113 GLU A O 6
ATOM 10235 N N . VAL A 1 54 ? -17.322 2.573 -3.262 1.00 0.00 114 VAL A N 6
ATOM 10236 C CA . VAL A 1 54 ? -17.835 1.290 -2.837 1.00 0.00 114 VAL A CA 6
ATOM 10237 C C . VAL A 1 54 ? -18.826 1.446 -1.696 1.00 0.00 114 VAL A C 6
ATOM 10238 O O . VAL A 1 54 ? -19.897 0.841 -1.698 1.00 0.00 114 VAL A O 6
ATOM 10251 N N . GLU A 1 55 ? -18.458 2.266 -0.726 1.00 0.00 115 GLU A N 6
ATOM 10252 C CA . GLU A 1 55 ? -19.309 2.517 0.425 1.00 0.00 115 GLU A CA 6
ATOM 10253 C C . GLU A 1 55 ? -20.660 3.016 -0.024 1.00 0.00 115 GLU A C 6
ATOM 10254 O O . GLU A 1 55 ? -21.714 2.590 0.445 1.00 0.00 115 GLU A O 6
ATOM 10266 N N . HIS A 1 56 ? -20.574 3.951 -0.932 1.00 0.00 116 HIS A N 6
ATOM 10267 C CA . HIS A 1 56 ? -21.723 4.617 -1.513 1.00 0.00 116 HIS A CA 6
ATOM 10268 C C . HIS A 1 56 ? -22.699 3.640 -2.173 1.00 0.00 116 HIS A C 6
ATOM 10269 O O . HIS A 1 56 ? -23.852 3.535 -1.755 1.00 0.00 116 HIS A O 6
ATOM 10284 N N . ARG A 1 57 ? -22.244 2.940 -3.210 1.00 0.00 117 ARG A N 6
ATOM 10285 C CA . ARG A 1 57 ? -23.102 1.993 -3.924 1.00 0.00 117 ARG A CA 6
ATOM 10286 C C . ARG A 1 57 ? -22.309 0.805 -4.472 1.00 0.00 117 ARG A C 6
ATOM 10287 O O . ARG A 1 57 ? -22.383 0.499 -5.663 1.00 0.00 117 ARG A O 6
ATOM 10308 N N . ALA A 1 58 ? -21.560 0.134 -3.601 1.00 0.00 118 ALA A N 6
ATOM 10309 C CA . ALA A 1 58 ? -20.765 -1.024 -4.006 1.00 0.00 118 ALA A CA 6
ATOM 10310 C C . ALA A 1 58 ? -19.864 -0.683 -5.191 1.00 0.00 118 ALA A C 6
ATOM 10311 O O . ALA A 1 58 ? -19.353 0.433 -5.291 1.00 0.00 118 ALA A O 6
ATOM 10318 N N . GLY A 1 59 ? -19.674 -1.645 -6.091 1.00 0.00 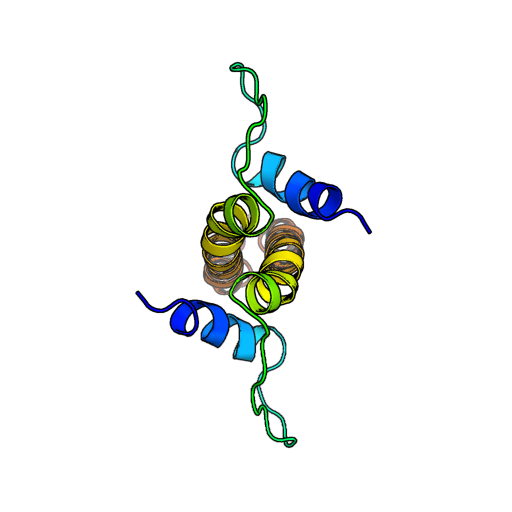119 GLY A N 6
ATOM 10319 C CA . GLY A 1 59 ? -18.837 -1.417 -7.255 1.00 0.00 119 GLY A CA 6
ATOM 10320 C C . GLY A 1 59 ? -18.713 -2.646 -8.131 1.00 0.00 119 GLY A C 6
ATOM 10321 O O . GLY A 1 59 ? -19.709 -3.308 -8.428 1.00 0.00 119 GLY A O 6
ATOM 10325 N N . GLU A 1 60 ? -17.489 -2.953 -8.547 1.00 0.00 120 GLU A N 6
ATOM 10326 C CA . GLU A 1 60 ? -17.234 -4.111 -9.397 1.00 0.00 120 GLU A CA 6
ATOM 10327 C C . GLU A 1 60 ? -17.650 -5.400 -8.696 1.00 0.00 120 GLU A C 6
ATOM 10328 O O . GLU A 1 60 ? -18.593 -6.060 -9.181 1.00 0.00 120 GLU A O 6
ATOM 10341 N N . ALA B 1 1 ? 9.823 6.301 -13.300 1.00 0.00 61 ALA B N 6
ATOM 10342 C CA . ALA B 1 1 ? 8.971 7.234 -12.518 1.00 0.00 61 ALA B CA 6
ATOM 10343 C C . ALA B 1 1 ? 9.651 7.632 -11.212 1.00 0.00 61 ALA B C 6
ATOM 10344 O O . ALA B 1 1 ? 10.216 6.789 -10.514 1.00 0.00 61 ALA B O 6
ATOM 10353 N N . SER B 1 2 ? 9.591 8.920 -10.890 1.00 0.00 62 SER B N 6
ATOM 10354 C CA . SER B 1 2 ? 10.200 9.432 -9.667 1.00 0.00 62 SER B CA 6
ATOM 10355 C C . SER B 1 2 ? 9.587 8.767 -8.438 1.00 0.00 62 SER B C 6
ATOM 10356 O O . SER B 1 2 ? 8.370 8.607 -8.349 1.00 0.00 62 SER B O 6
ATOM 10364 N N . ASP B 1 3 ? 10.440 8.382 -7.494 1.00 0.00 63 ASP B N 6
ATOM 10365 C CA . ASP B 1 3 ? 9.982 7.734 -6.270 1.00 0.00 63 ASP B CA 6
ATOM 10366 C C . ASP B 1 3 ? 9.075 8.661 -5.470 1.00 0.00 63 ASP B C 6
ATOM 10367 O O . ASP B 1 3 ? 8.029 8.244 -4.974 1.00 0.00 63 ASP B O 6
ATOM 10376 N N . ASP B 1 4 ? 9.484 9.920 -5.347 1.00 0.00 64 ASP B N 6
ATOM 10377 C CA . ASP B 1 4 ? 8.713 10.911 -4.605 1.00 0.00 64 ASP B CA 6
ATOM 10378 C C . ASP B 1 4 ? 7.320 11.091 -5.199 1.00 0.00 64 ASP B C 6
ATOM 10379 O O . ASP B 1 4 ? 6.366 11.380 -4.480 1.00 0.00 64 ASP B O 6
ATOM 10388 N N . GLU B 1 5 ? 7.209 10.929 -6.515 1.00 0.00 65 GLU B N 6
ATOM 10389 C CA . GLU B 1 5 ? 5.927 11.082 -7.195 1.00 0.00 65 GLU B CA 6
ATOM 10390 C C . GLU B 1 5 ? 4.867 10.183 -6.566 1.00 0.00 65 GLU B C 6
ATOM 10391 O O . GLU B 1 5 ? 3.772 10.636 -6.235 1.00 0.00 65 GLU B O 6
ATOM 10403 N N . LEU B 1 6 ? 5.203 8.909 -6.400 1.00 0.00 66 LEU B N 6
ATOM 10404 C CA . LEU B 1 6 ? 4.284 7.946 -5.803 1.00 0.00 66 LEU B CA 6
ATOM 10405 C C . LEU B 1 6 ? 4.211 8.141 -4.296 1.00 0.00 66 LEU B C 6
ATOM 10406 O O . LEU B 1 6 ? 3.128 8.170 -3.713 1.00 0.00 66 LEU B O 6
ATOM 10422 N N . PHE B 1 7 ? 5.379 8.270 -3.677 1.00 0.00 67 PHE B N 6
ATOM 10423 C CA . PHE B 1 7 ? 5.477 8.459 -2.237 1.00 0.00 67 PHE B CA 6
ATOM 10424 C C . PHE B 1 7 ? 4.660 9.663 -1.779 1.00 0.00 67 PHE B C 6
ATOM 10425 O O . PHE B 1 7 ? 4.136 9.682 -0.666 1.00 0.00 67 PHE B O 6
ATOM 10442 N N . SER B 1 8 ? 4.543 10.659 -2.649 1.00 0.00 68 SER B N 6
ATOM 10443 C CA . SER B 1 8 ? 3.776 11.856 -2.336 1.00 0.00 68 SER B CA 6
ATOM 10444 C C . SER B 1 8 ? 2.319 11.493 -2.070 1.00 0.00 68 SER B C 6
ATOM 10445 O O . SER B 1 8 ? 1.678 12.062 -1.185 1.00 0.00 68 SER B O 6
ATOM 10453 N N . MET B 1 9 ? 1.803 10.535 -2.840 1.00 0.00 69 MET B N 6
ATOM 10454 C CA . MET B 1 9 ? 0.424 10.083 -2.685 1.00 0.00 69 MET B CA 6
ATOM 10455 C C . MET B 1 9 ? 0.173 9.624 -1.254 1.00 0.00 69 MET B C 6
ATOM 10456 O O . MET B 1 9 ? -0.890 9.876 -0.688 1.00 0.00 69 MET B O 6
ATOM 10470 N N . LEU B 1 10 ? 1.162 8.949 -0.674 1.00 0.00 70 LEU B N 6
ATOM 10471 C CA . LEU B 1 10 ? 1.048 8.457 0.692 1.00 0.00 70 LEU B CA 6
ATOM 10472 C C . LEU B 1 10 ? 1.130 9.598 1.696 1.00 0.00 70 LEU B C 6
ATOM 10473 O O . LEU B 1 10 ? 0.443 9.589 2.709 1.00 0.00 70 LEU B O 6
ATOM 10489 N N . ASP B 1 11 ? 1.991 10.567 1.423 1.00 0.00 71 ASP B N 6
ATOM 10490 C CA . ASP B 1 11 ? 2.172 11.700 2.324 1.00 0.00 71 ASP B CA 6
ATOM 10491 C C . ASP B 1 11 ? 0.841 12.372 2.661 1.00 0.00 71 ASP B C 6
ATOM 10492 O O . ASP B 1 11 ? 0.541 12.618 3.829 1.00 0.00 71 ASP B O 6
ATOM 10501 N N . GLN B 1 12 ? 0.055 12.676 1.633 1.00 0.00 72 GLN B N 6
ATOM 10502 C CA . GLN B 1 12 ? -1.237 13.339 1.817 1.00 0.00 72 GLN B CA 6
ATOM 10503 C C . GLN B 1 12 ? -2.282 12.418 2.449 1.00 0.00 72 GLN B C 6
ATOM 10504 O O . GLN B 1 12 ? -3.081 12.854 3.275 1.00 0.00 72 GLN B O 6
ATOM 10518 N N . ARG B 1 13 ? -2.292 11.155 2.044 1.00 0.00 73 ARG B N 6
ATOM 10519 C CA . ARG B 1 13 ? -3.263 10.193 2.564 1.00 0.00 73 ARG B CA 6
ATOM 10520 C C . ARG B 1 13 ? -2.944 9.776 4.000 1.00 0.00 73 ARG B C 6
ATOM 10521 O O . ARG B 1 13 ? -3.842 9.628 4.829 1.00 0.00 73 ARG B O 6
ATOM 10542 N N . PHE B 1 14 ? -1.665 9.565 4.274 1.00 0.00 74 PHE B N 6
ATOM 10543 C CA . PHE B 1 14 ? -1.213 9.135 5.594 1.00 0.00 74 PHE B CA 6
ATOM 10544 C C . PHE B 1 14 ? -1.323 10.253 6.631 1.00 0.00 74 PHE B C 6
ATOM 10545 O O . PHE B 1 14 ? -1.354 9.985 7.832 1.00 0.00 74 PHE B O 6
ATOM 10562 N N . GLY B 1 15 ? -1.383 11.502 6.173 1.00 0.00 75 GLY B N 6
ATOM 10563 C CA . GLY B 1 15 ? -1.490 12.615 7.103 1.00 0.00 75 GLY B CA 6
ATOM 10564 C C . GLY B 1 15 ? -1.366 13.973 6.436 1.00 0.00 75 GLY B C 6
ATOM 10565 O O . GLY B 1 15 ? -0.638 14.840 6.919 1.00 0.00 75 GLY B O 6
ATOM 10569 N N . GLY B 1 16 ? -2.080 14.160 5.332 1.00 0.00 76 GLY B N 6
ATOM 10570 C CA . GLY B 1 16 ? -2.038 15.428 4.621 1.00 0.00 76 GLY B CA 6
ATOM 10571 C C . GLY B 1 16 ? -0.624 15.881 4.313 1.00 0.00 76 GLY B C 6
ATOM 10572 O O . GLY B 1 16 ? 0.199 15.095 3.849 1.00 0.00 76 GLY B O 6
ATOM 10576 N N . GLY B 1 17 ? -0.341 17.153 4.575 1.00 0.00 77 GLY B N 6
ATOM 10577 C CA . GLY B 1 17 ? 0.985 17.684 4.321 1.00 0.00 77 GLY B CA 6
ATOM 10578 C C . GLY B 1 17 ? 2.030 17.098 5.252 1.00 0.00 77 GLY B C 6
ATOM 10579 O O . GLY B 1 17 ? 2.047 15.890 5.494 1.00 0.00 77 GLY B O 6
ATOM 10583 N N . GLU B 1 18 ? 2.900 17.953 5.777 1.00 0.00 78 GLU B N 6
ATOM 10584 C CA . GLU B 1 18 ? 3.949 17.511 6.689 1.00 0.00 78 GLU B CA 6
ATOM 10585 C C . GLU B 1 18 ? 3.361 17.056 8.024 1.00 0.00 78 GLU B C 6
ATOM 10586 O O . GLU B 1 18 ? 2.213 16.615 8.087 1.00 0.00 78 GLU B O 6
ATOM 10598 N N . ASP B 1 19 ? 4.151 17.172 9.088 1.00 0.00 79 ASP B N 6
ATOM 10599 C CA . ASP B 1 19 ? 3.709 16.778 10.422 1.00 0.00 79 ASP B CA 6
ATOM 10600 C C . ASP B 1 19 ? 4.787 17.091 11.454 1.00 0.00 79 ASP B C 6
ATOM 10601 O O . ASP B 1 19 ? 4.534 17.782 12.441 1.00 0.00 79 ASP B O 6
ATOM 10610 N N . LEU B 1 20 ? 5.993 16.582 11.214 1.00 0.00 80 LEU B N 6
ATOM 10611 C CA . LEU B 1 20 ? 7.114 16.813 12.116 1.00 0.00 80 LEU B CA 6
ATOM 10612 C C . LEU B 1 20 ? 7.635 18.238 11.970 1.00 0.00 80 LEU B C 6
ATOM 10613 O O . LEU B 1 20 ? 7.883 18.705 10.858 1.00 0.00 80 LEU B O 6
ATOM 10629 N N . LEU B 1 21 ? 7.800 18.927 13.095 1.00 0.00 81 LEU B N 6
ATOM 10630 C CA . LEU B 1 21 ? 8.293 20.298 13.077 1.00 0.00 81 LEU B CA 6
ATOM 10631 C C . LEU B 1 21 ? 9.784 20.338 12.761 1.00 0.00 81 LEU B C 6
ATOM 10632 O O . LEU B 1 21 ? 10.217 21.061 11.864 1.00 0.00 81 LEU B O 6
ATOM 10648 N N . MET B 1 22 ? 10.564 19.551 13.496 1.00 0.00 82 MET B N 6
ATOM 10649 C CA . MET B 1 22 ? 12.005 19.494 13.283 1.00 0.00 82 MET B CA 6
ATOM 10650 C C . MET B 1 22 ? 12.328 18.769 11.981 1.00 0.00 82 MET B C 6
ATOM 10651 O O . MET B 1 22 ? 13.219 19.179 11.236 1.00 0.00 82 MET B O 6
ATOM 10665 N N . SER B 1 23 ? 11.592 17.690 11.718 1.00 0.00 83 SER B N 6
ATOM 10666 C CA . SER B 1 23 ? 11.786 16.891 10.508 1.00 0.00 83 SER B CA 6
ATOM 10667 C C . SER B 1 23 ? 13.153 16.214 10.510 1.00 0.00 83 SER B C 6
ATOM 10668 O O . SER B 1 23 ? 14.166 16.830 10.843 1.00 0.00 83 SER B O 6
ATOM 10676 N N . GLY B 1 24 ? 13.172 14.936 10.139 1.00 0.00 84 GLY B N 6
ATOM 10677 C CA . GLY B 1 24 ? 14.416 14.190 10.107 1.00 0.00 84 GLY B CA 6
ATOM 10678 C C . GLY B 1 24 ? 15.358 14.665 9.018 1.00 0.00 84 GLY B C 6
ATOM 10679 O O . GLY B 1 24 ? 15.484 15.865 8.776 1.00 0.00 84 GLY B O 6
ATOM 10683 N N . ASP B 1 25 ? 16.023 13.716 8.362 1.00 0.00 85 ASP B N 6
ATOM 10684 C CA . ASP B 1 25 ? 16.965 14.031 7.292 1.00 0.00 85 ASP B CA 6
ATOM 10685 C C . ASP B 1 25 ? 17.537 12.749 6.693 1.00 0.00 85 ASP B C 6
ATOM 10686 O O . ASP B 1 25 ? 18.754 12.561 6.646 1.00 0.00 85 ASP B O 6
ATOM 10695 N N . ASN B 1 26 ? 16.650 11.863 6.247 1.00 0.00 86 ASN B N 6
ATOM 10696 C CA . ASN B 1 26 ? 17.062 10.592 5.660 1.00 0.00 86 ASN B CA 6
ATOM 10697 C C . ASN B 1 26 ? 17.854 10.806 4.371 1.00 0.00 86 ASN B C 6
ATOM 10698 O O . ASN B 1 26 ? 18.480 11.849 4.179 1.00 0.00 86 ASN B O 6
ATOM 10709 N N . GLY B 1 27 ? 17.821 9.812 3.487 1.00 0.00 87 GLY B N 6
ATOM 10710 C CA . GLY B 1 27 ? 18.536 9.914 2.228 1.00 0.00 87 GLY B CA 6
ATOM 10711 C C . GLY B 1 27 ? 18.610 8.589 1.493 1.00 0.00 87 GLY B C 6
ATOM 10712 O O . GLY B 1 27 ? 18.338 8.521 0.294 1.00 0.00 87 GLY B O 6
ATOM 10716 N N . MET B 1 28 ? 18.979 7.534 2.214 1.00 0.00 88 MET B N 6
ATOM 10717 C CA . MET B 1 28 ? 19.089 6.203 1.627 1.00 0.00 88 MET B CA 6
ATOM 10718 C C . MET B 1 28 ? 17.735 5.706 1.136 1.00 0.00 88 MET B C 6
ATOM 10719 O O . MET B 1 28 ? 16.699 6.006 1.732 1.00 0.00 88 MET B O 6
ATOM 10733 N N . THR B 1 29 ? 17.751 4.945 0.048 1.00 0.00 89 THR B N 6
ATOM 10734 C CA . THR B 1 29 ? 16.527 4.401 -0.527 1.00 0.00 89 THR B CA 6
ATOM 10735 C C . THR B 1 29 ? 15.736 3.610 0.510 1.00 0.00 89 THR B C 6
ATOM 10736 O O . THR B 1 29 ? 14.517 3.747 0.603 1.00 0.00 89 THR B O 6
ATOM 10747 N N . GLU B 1 30 ? 16.428 2.781 1.286 1.00 0.00 90 GLU B N 6
ATOM 10748 C CA . GLU B 1 30 ? 15.769 1.970 2.305 1.00 0.00 90 GLU B CA 6
ATOM 10749 C C . GLU B 1 30 ? 15.007 2.839 3.298 1.00 0.00 90 GLU B C 6
ATOM 10750 O O . GLU B 1 30 ? 13.825 2.613 3.536 1.00 0.00 90 GLU B O 6
ATOM 10762 N N . GLU B 1 31 ? 15.691 3.823 3.881 1.00 0.00 91 GLU B N 6
ATOM 10763 C CA . GLU B 1 31 ? 15.074 4.714 4.863 1.00 0.00 91 GLU B CA 6
ATOM 10764 C C . GLU B 1 31 ? 13.682 5.149 4.423 1.00 0.00 91 GLU B C 6
ATOM 10765 O O . GLU B 1 31 ? 12.718 5.043 5.184 1.00 0.00 91 GLU B O 6
ATOM 10777 N N . LYS B 1 32 ? 13.578 5.629 3.191 1.00 0.00 92 LYS B N 6
ATOM 10778 C CA . LYS B 1 32 ? 12.301 6.070 2.652 1.00 0.00 92 LYS B CA 6
ATOM 10779 C C . LYS B 1 32 ? 11.382 4.871 2.427 1.00 0.00 92 LYS B C 6
ATOM 10780 O O . LYS B 1 32 ? 10.197 4.910 2.750 1.00 0.00 92 LYS B O 6
ATOM 10799 N N . LEU B 1 33 ? 11.951 3.802 1.882 1.00 0.00 93 LEU B N 6
ATOM 10800 C CA . LEU B 1 33 ? 11.203 2.577 1.619 1.00 0.00 93 LEU B CA 6
ATOM 10801 C C . LEU B 1 33 ? 10.785 1.883 2.915 1.00 0.00 93 LEU B C 6
ATOM 10802 O O . LEU B 1 33 ? 9.922 1.010 2.904 1.00 0.00 93 LEU B O 6
ATOM 10818 N N . ARG B 1 34 ? 11.400 2.269 4.027 1.00 0.00 94 ARG B N 6
ATOM 10819 C CA . ARG B 1 34 ? 11.080 1.670 5.321 1.00 0.00 94 ARG B CA 6
ATOM 10820 C C . ARG B 1 34 ? 9.734 2.160 5.844 1.00 0.00 94 ARG B C 6
ATOM 10821 O O . ARG B 1 34 ? 8.882 1.361 6.228 1.00 0.00 94 ARG B O 6
ATOM 10842 N N . ARG B 1 35 ? 9.559 3.476 5.875 1.00 0.00 95 ARG B N 6
ATOM 10843 C CA . ARG B 1 35 ? 8.325 4.071 6.374 1.00 0.00 95 ARG B CA 6
ATOM 10844 C C . ARG B 1 35 ? 7.173 3.932 5.382 1.00 0.00 95 ARG B C 6
ATOM 10845 O O . ARG B 1 35 ? 6.090 3.481 5.747 1.00 0.00 95 ARG B O 6
ATOM 10866 N N . TYR B 1 36 ? 7.397 4.336 4.136 1.00 0.00 96 TYR B N 6
ATOM 10867 C CA . TYR B 1 36 ? 6.350 4.266 3.121 1.00 0.00 96 TYR B CA 6
ATOM 10868 C C . TYR B 1 36 ? 5.862 2.838 2.891 1.00 0.00 96 TYR B C 6
ATOM 10869 O O . TYR B 1 36 ? 4.659 2.605 2.813 1.00 0.00 96 TYR B O 6
ATOM 10887 N N . LEU B 1 37 ? 6.781 1.884 2.772 1.00 0.00 97 LEU B N 6
ATOM 10888 C CA . LEU B 1 37 ? 6.390 0.495 2.539 1.00 0.00 97 LEU B CA 6
ATOM 10889 C C . LEU B 1 37 ? 5.720 -0.113 3.764 1.00 0.00 97 LEU B C 6
ATOM 10890 O O . LEU B 1 37 ? 4.666 -0.735 3.652 1.00 0.00 97 LEU B O 6
ATOM 10906 N N . LYS B 1 38 ? 6.323 0.069 4.931 1.00 0.00 98 LYS B N 6
ATOM 10907 C CA . LYS B 1 38 ? 5.750 -0.467 6.158 1.00 0.00 98 LYS B CA 6
ATOM 10908 C C . LYS B 1 38 ? 4.335 0.062 6.339 1.00 0.00 98 LYS B C 6
ATOM 10909 O O . LYS B 1 38 ? 3.431 -0.665 6.753 1.00 0.00 98 LYS B O 6
ATOM 10928 N N . ARG B 1 39 ? 4.151 1.337 6.009 1.00 0.00 99 ARG B N 6
ATOM 10929 C CA . ARG B 1 39 ? 2.849 1.977 6.116 1.00 0.00 99 ARG B CA 6
ATOM 10930 C C . ARG B 1 39 ? 1.894 1.457 5.052 1.00 0.00 99 ARG B C 6
ATOM 10931 O O . ARG B 1 39 ? 0.773 1.070 5.358 1.00 0.00 99 ARG B O 6
ATOM 10952 N N . THR B 1 40 ? 2.348 1.449 3.800 1.00 0.00 100 THR B N 6
ATOM 10953 C CA . THR B 1 40 ? 1.525 0.972 2.694 1.00 0.00 100 THR B CA 6
ATOM 10954 C C . THR B 1 40 ? 1.031 -0.437 2.950 1.00 0.00 100 THR B C 6
ATOM 10955 O O . THR B 1 40 ? -0.138 -0.734 2.767 1.00 0.00 100 THR B O 6
ATOM 10966 N N . VAL B 1 41 ? 1.933 -1.303 3.370 1.00 0.00 101 VAL B N 6
ATOM 10967 C CA . VAL B 1 41 ? 1.583 -2.682 3.650 1.00 0.00 101 VAL B CA 6
ATOM 10968 C C . VAL B 1 41 ? 0.414 -2.755 4.634 1.00 0.00 101 VAL B C 6
ATOM 10969 O O . VAL B 1 41 ? -0.428 -3.649 4.544 1.00 0.00 101 VAL B O 6
ATOM 10982 N N . THR B 1 42 ? 0.353 -1.795 5.556 1.00 0.00 102 THR B N 6
ATOM 10983 C CA . THR B 1 42 ? -0.729 -1.742 6.535 1.00 0.00 102 THR B CA 6
ATOM 10984 C C . THR B 1 42 ? -1.951 -1.020 5.960 1.00 0.00 102 THR B C 6
ATOM 10985 O O . THR B 1 42 ? -3.082 -1.468 6.135 1.00 0.00 102 THR B O 6
ATOM 10996 N N . GLU B 1 43 ? -1.709 0.093 5.267 1.00 0.00 103 GLU B N 6
ATOM 10997 C CA . GLU B 1 43 ? -2.780 0.875 4.648 1.00 0.00 103 GLU B CA 6
ATOM 10998 C C . GLU B 1 43 ? -3.486 0.031 3.600 1.00 0.00 103 GLU B C 6
ATOM 10999 O O . GLU B 1 43 ? -4.708 -0.102 3.595 1.00 0.00 103 GLU B O 6
ATOM 11011 N N . LEU B 1 44 ? -2.680 -0.550 2.730 1.00 0.00 104 LEU B N 6
ATOM 11012 C CA . LEU B 1 44 ? -3.150 -1.418 1.665 1.00 0.00 104 LEU B CA 6
ATOM 11013 C C . LEU B 1 44 ? -3.998 -2.539 2.253 1.00 0.00 104 LEU B C 6
ATOM 11014 O O . LEU B 1 44 ? -5.036 -2.905 1.704 1.00 0.00 104 LEU B O 6
ATOM 11030 N N . ASP B 1 45 ? -3.545 -3.066 3.386 1.00 0.00 105 ASP B N 6
ATOM 11031 C CA . ASP B 1 45 ? -4.247 -4.137 4.082 1.00 0.00 105 ASP B CA 6
ATOM 11032 C C . ASP B 1 45 ? -5.473 -3.600 4.818 1.00 0.00 105 ASP B C 6
ATOM 11033 O O . ASP B 1 45 ? -6.461 -4.311 5.001 1.00 0.00 105 ASP B O 6
ATOM 11042 N N . SER B 1 46 ? -5.393 -2.346 5.252 1.00 0.00 106 SER B N 6
ATOM 11043 C CA . SER B 1 46 ? -6.487 -1.713 5.983 1.00 0.00 106 SER B CA 6
ATOM 11044 C C . SER B 1 46 ? -7.664 -1.393 5.067 1.00 0.00 106 SER B C 6
ATOM 11045 O O . SER B 1 46 ? -8.786 -1.834 5.309 1.00 0.00 106 SER B O 6
ATOM 11053 N N . VAL B 1 47 ? -7.402 -0.615 4.022 1.00 0.00 107 VAL B N 6
ATOM 11054 C CA . VAL B 1 47 ? -8.444 -0.229 3.080 1.00 0.00 107 VAL B CA 6
ATOM 11055 C C . VAL B 1 47 ? -9.059 -1.448 2.402 1.00 0.00 107 VAL B C 6
ATOM 11056 O O . VAL B 1 47 ? -10.269 -1.499 2.190 1.00 0.00 107 VAL B O 6
ATOM 11069 N N . THR B 1 48 ? -8.228 -2.435 2.074 1.00 0.00 108 THR B N 6
ATOM 11070 C CA . THR B 1 48 ? -8.720 -3.651 1.434 1.00 0.00 108 THR B CA 6
ATOM 11071 C C . THR B 1 48 ? -9.632 -4.410 2.391 1.00 0.00 108 THR B C 6
ATOM 11072 O O . THR B 1 48 ? -10.647 -4.976 1.984 1.00 0.00 108 THR B O 6
ATOM 11083 N N . ALA B 1 49 ? -9.261 -4.408 3.669 1.00 0.00 109 ALA B N 6
ATOM 11084 C CA . ALA B 1 49 ? -10.039 -5.083 4.698 1.00 0.00 109 ALA B CA 6
ATOM 11085 C C . ALA B 1 49 ? -11.406 -4.429 4.854 1.00 0.00 109 ALA B C 6
ATOM 11086 O O . ALA B 1 49 ? -12.430 -5.109 4.906 1.00 0.00 109 ALA B O 6
ATOM 11093 N N . ARG B 1 50 ? -11.411 -3.101 4.919 1.00 0.00 110 ARG B N 6
ATOM 11094 C CA . ARG B 1 50 ? -12.648 -2.346 5.061 1.00 0.00 110 ARG B CA 6
ATOM 11095 C C . ARG B 1 50 ? -13.492 -2.471 3.799 1.00 0.00 110 ARG B C 6
ATOM 11096 O O . ARG B 1 50 ? -14.715 -2.569 3.866 1.00 0.00 110 ARG B O 6
ATOM 11117 N N . LEU B 1 51 ? -12.820 -2.468 2.653 1.00 0.00 111 LEU B N 6
ATOM 11118 C CA . LEU B 1 51 ? -13.485 -2.583 1.360 1.00 0.00 111 LEU B CA 6
ATOM 11119 C C . LEU B 1 51 ? -14.389 -3.812 1.318 1.00 0.00 111 LEU B C 6
ATOM 11120 O O . LEU B 1 51 ? -15.433 -3.806 0.667 1.00 0.00 111 LEU B O 6
ATOM 11136 N N . ARG B 1 52 ? -13.978 -4.861 2.021 1.00 0.00 112 ARG B N 6
ATOM 11137 C CA . ARG B 1 52 ? -14.744 -6.101 2.073 1.00 0.00 112 ARG B CA 6
ATOM 11138 C C . ARG B 1 52 ? -16.166 -5.840 2.569 1.00 0.00 112 ARG B C 6
ATOM 11139 O O . ARG B 1 52 ? -17.139 -6.301 1.971 1.00 0.00 112 ARG B O 6
ATOM 11160 N N . GLU B 1 53 ? -16.272 -5.100 3.669 1.00 0.00 113 GLU B N 6
ATOM 11161 C CA . GLU B 1 53 ? -17.567 -4.771 4.259 1.00 0.00 113 GLU B CA 6
ATOM 11162 C C . GLU B 1 53 ? -18.209 -3.575 3.558 1.00 0.00 113 GLU B C 6
ATOM 11163 O O . GLU B 1 53 ? -19.427 -3.518 3.395 1.00 0.00 113 GLU B O 6
ATOM 11175 N N . VAL B 1 54 ? -17.375 -2.620 3.158 1.00 0.00 114 VAL B N 6
ATOM 11176 C CA . VAL B 1 54 ? -17.840 -1.412 2.482 1.00 0.00 114 VAL B CA 6
ATOM 11177 C C . VAL B 1 54 ? -18.783 -1.731 1.325 1.00 0.00 114 VAL B C 6
ATOM 11178 O O . VAL B 1 54 ? -19.818 -1.086 1.166 1.00 0.00 114 VAL B O 6
ATOM 11191 N N . GLU B 1 55 ? -18.427 -2.722 0.521 1.00 0.00 115 GLU B N 6
ATOM 11192 C CA . GLU B 1 55 ? -19.257 -3.108 -0.613 1.00 0.00 115 GLU B CA 6
ATOM 11193 C C . GLU B 1 55 ? -20.563 -3.737 -0.141 1.00 0.00 115 GLU B C 6
ATOM 11194 O O . GLU B 1 55 ? -21.610 -3.564 -0.766 1.00 0.00 115 GLU B O 6
ATOM 11206 N N . HIS B 1 56 ? -20.489 -4.478 0.959 1.00 0.00 116 HIS B N 6
ATOM 11207 C CA . HIS B 1 56 ? -21.658 -5.149 1.514 1.00 0.00 116 HIS B CA 6
ATOM 11208 C C . HIS B 1 56 ? -22.715 -4.150 1.986 1.00 0.00 116 HIS B C 6
ATOM 11209 O O . HIS B 1 56 ? -23.867 -4.210 1.554 1.00 0.00 116 HIS B O 6
ATOM 11224 N N . ARG B 1 57 ? -22.324 -3.238 2.877 1.00 0.00 117 ARG B N 6
ATOM 11225 C CA . ARG B 1 57 ? -23.254 -2.239 3.409 1.00 0.00 117 ARG B CA 6
ATOM 11226 C C . ARG B 1 57 ? -22.524 -0.967 3.835 1.00 0.00 117 ARG B C 6
ATOM 11227 O O . ARG B 1 57 ? -22.718 -0.473 4.946 1.00 0.00 117 ARG B O 6
ATOM 11248 N N . ALA B 1 58 ? -21.690 -0.438 2.946 1.00 0.00 118 ALA B N 6
ATOM 11249 C CA . ALA B 1 58 ? -20.938 0.781 3.227 1.00 0.00 118 ALA B CA 6
ATOM 11250 C C . ALA B 1 58 ? -20.102 0.638 4.499 1.00 0.00 118 ALA B C 6
ATOM 11251 O O . ALA B 1 58 ? -19.592 -0.442 4.797 1.00 0.00 118 ALA B O 6
ATOM 11258 N N . GLY B 1 59 ? -19.969 1.731 5.247 1.00 0.00 119 GLY B N 6
ATOM 11259 C CA . GLY B 1 59 ? -19.196 1.703 6.474 1.00 0.00 119 GLY B CA 6
ATOM 11260 C C . GLY B 1 59 ? -19.124 3.061 7.145 1.00 0.00 119 GLY B C 6
ATOM 11261 O O . GLY B 1 59 ? -20.135 3.752 7.270 1.00 0.00 119 GLY B O 6
ATOM 11265 N N . GLU B 1 60 ? -17.926 3.443 7.576 1.00 0.00 120 GLU B N 6
ATOM 11266 C CA . GLU B 1 60 ? -17.724 4.728 8.236 1.00 0.00 120 GLU B CA 6
ATOM 11267 C C . GLU B 1 60 ? -18.082 5.882 7.305 1.00 0.00 120 GLU B C 6
ATOM 11268 O O . GLU B 1 60 ? -19.054 6.605 7.607 1.00 0.00 120 GLU B O 6
ATOM 11281 N N . ALA A 1 1 ? 9.485 -9.101 13.318 1.00 0.00 61 ALA A N 7
ATOM 11282 C CA . ALA A 1 1 ? 8.842 -9.968 12.298 1.00 0.00 61 ALA A CA 7
ATOM 11283 C C . ALA A 1 1 ? 9.498 -9.804 10.939 1.00 0.00 61 ALA A C 7
ATOM 11284 O O . ALA A 1 1 ? 9.821 -8.690 10.526 1.00 0.00 61 ALA A O 7
ATOM 11293 N N . SER A 1 2 ? 9.670 -10.914 10.234 1.00 0.00 62 SER A N 7
ATOM 11294 C CA . SER A 1 2 ? 10.259 -10.881 8.910 1.00 0.00 62 SER A CA 7
ATOM 11295 C C . SER A 1 2 ? 9.389 -10.049 7.988 1.00 0.00 62 SER A C 7
ATOM 11296 O O . SER A 1 2 ? 8.166 -10.030 8.115 1.00 0.00 62 SER A O 7
ATOM 11304 N N . ASP A 1 3 ? 10.032 -9.359 7.072 1.00 0.00 63 ASP A N 7
ATOM 11305 C CA . ASP A 1 3 ? 9.335 -8.509 6.125 1.00 0.00 63 ASP A CA 7
ATOM 11306 C C . ASP A 1 3 ? 8.608 -9.334 5.071 1.00 0.00 63 ASP A C 7
ATOM 11307 O O . ASP A 1 3 ? 7.559 -8.929 4.571 1.00 0.00 63 ASP A O 7
ATOM 11316 N N . ASP A 1 4 ? 9.172 -10.490 4.732 1.00 0.00 64 ASP A N 7
ATOM 11317 C CA . ASP A 1 4 ? 8.584 -11.366 3.741 1.00 0.00 64 ASP A CA 7
ATOM 11318 C C . ASP A 1 4 ? 7.157 -11.722 4.100 1.00 0.00 64 ASP A C 7
ATOM 11319 O O . ASP A 1 4 ? 6.313 -11.866 3.223 1.00 0.00 64 ASP A O 7
ATOM 11328 N N . GLU A 1 5 ? 6.887 -11.868 5.387 1.00 0.00 65 GLU A N 7
ATOM 11329 C CA . GLU A 1 5 ? 5.555 -12.206 5.829 1.00 0.00 65 GLU A CA 7
ATOM 11330 C C . GLU A 1 5 ? 4.559 -11.158 5.338 1.00 0.00 65 GLU A C 7
ATOM 11331 O O . GLU A 1 5 ? 3.423 -11.475 4.985 1.00 0.00 65 GLU A O 7
ATOM 11343 N N . LEU A 1 6 ? 5.014 -9.911 5.308 1.00 0.00 66 LEU A N 7
ATOM 11344 C CA . LEU A 1 6 ? 4.200 -8.794 4.852 1.00 0.00 66 LEU A CA 7
ATOM 11345 C C . LEU A 1 6 ? 4.160 -8.758 3.333 1.00 0.00 66 LEU A C 7
ATOM 11346 O O . LEU A 1 6 ? 3.127 -8.493 2.727 1.00 0.00 66 LEU A O 7
ATOM 11362 N N . PHE A 1 7 ? 5.306 -9.008 2.728 1.00 0.00 67 PHE A N 7
ATOM 11363 C CA . PHE A 1 7 ? 5.424 -8.995 1.284 1.00 0.00 67 PHE A CA 7
ATOM 11364 C C . PHE A 1 7 ? 4.739 -10.203 0.663 1.00 0.00 67 PHE A C 7
ATOM 11365 O O . PHE A 1 7 ? 4.382 -10.191 -0.515 1.00 0.00 67 PHE A O 7
ATOM 11382 N N . SER A 1 8 ? 4.564 -11.244 1.463 1.00 0.00 68 SER A N 7
ATOM 11383 C CA . SER A 1 8 ? 3.927 -12.468 0.996 1.00 0.00 68 SER A CA 7
ATOM 11384 C C . SER A 1 8 ? 2.461 -12.228 0.672 1.00 0.00 68 SER A C 7
ATOM 11385 O O . SER A 1 8 ? 1.996 -12.559 -0.413 1.00 0.00 68 SER A O 7
ATOM 11393 N N . MET A 1 9 ? 1.734 -11.638 1.609 1.00 0.00 69 MET A N 7
ATOM 11394 C CA . MET A 1 9 ? 0.337 -11.344 1.383 1.00 0.00 69 MET A CA 7
ATOM 11395 C C . MET A 1 9 ? 0.207 -10.485 0.132 1.00 0.00 69 MET A C 7
ATOM 11396 O O . MET A 1 9 ? -0.699 -10.677 -0.675 1.00 0.00 69 MET A O 7
ATOM 11410 N N . LEU A 1 10 ? 1.152 -9.557 -0.037 1.00 0.00 70 LEU A N 7
ATOM 11411 C CA . LEU A 1 10 ? 1.173 -8.689 -1.201 1.00 0.00 70 LEU A CA 7
ATOM 11412 C C . LEU A 1 10 ? 1.345 -9.539 -2.435 1.00 0.00 70 LEU A C 7
ATOM 11413 O O . LEU A 1 10 ? 0.785 -9.264 -3.488 1.00 0.00 70 LEU A O 7
ATOM 11429 N N . ASP A 1 11 ? 2.115 -10.594 -2.269 1.00 0.00 71 ASP A N 7
ATOM 11430 C CA . ASP A 1 11 ? 2.372 -11.537 -3.333 1.00 0.00 71 ASP A CA 7
ATOM 11431 C C . ASP A 1 11 ? 1.061 -12.155 -3.797 1.00 0.00 71 ASP A C 7
ATOM 11432 O O . ASP A 1 11 ? 0.871 -12.427 -4.983 1.00 0.00 71 ASP A O 7
ATOM 11441 N N . GLN A 1 12 ? 0.162 -12.380 -2.846 1.00 0.00 72 GLN A N 7
ATOM 11442 C CA . GLN A 1 12 ? -1.131 -12.973 -3.142 1.00 0.00 72 GLN A CA 7
ATOM 11443 C C . GLN A 1 12 ? -2.102 -11.970 -3.759 1.00 0.00 72 GLN A C 7
ATOM 11444 O O . GLN A 1 12 ? -2.879 -12.309 -4.648 1.00 0.00 72 GLN A O 7
ATOM 11458 N N . ARG A 1 13 ? -2.055 -10.744 -3.275 1.00 0.00 73 ARG A N 7
ATOM 11459 C CA . ARG A 1 13 ? -2.933 -9.687 -3.773 1.00 0.00 73 ARG A CA 7
ATOM 11460 C C . ARG A 1 13 ? -2.486 -9.207 -5.142 1.00 0.00 73 ARG A C 7
ATOM 11461 O O . ARG A 1 13 ? -3.301 -8.950 -6.028 1.00 0.00 73 ARG A O 7
ATOM 11482 N N . PHE A 1 14 ? -1.179 -9.080 -5.293 1.00 0.00 74 PHE A N 7
ATOM 11483 C CA . PHE A 1 14 ? -0.582 -8.620 -6.534 1.00 0.00 74 PHE A CA 7
ATOM 11484 C C . PHE A 1 14 ? -0.715 -9.676 -7.619 1.00 0.00 74 PHE A C 7
ATOM 11485 O O . PHE A 1 14 ? -0.615 -9.376 -8.809 1.00 0.00 74 PHE A O 7
ATOM 11502 N N . GLY A 1 15 ? -0.934 -10.916 -7.199 1.00 0.00 75 GLY A N 7
ATOM 11503 C CA . GLY A 1 15 ? -1.066 -12.001 -8.158 1.00 0.00 75 GLY A CA 7
ATOM 11504 C C . GLY A 1 15 ? -0.939 -13.374 -7.528 1.00 0.00 75 GLY A C 7
ATOM 11505 O O . GLY A 1 15 ? -0.033 -14.135 -7.867 1.00 0.00 75 GLY A O 7
ATOM 11509 N N . GLY A 1 16 ? -1.845 -13.693 -6.612 1.00 0.00 76 GLY A N 7
ATOM 11510 C CA . GLY A 1 16 ? -1.810 -14.985 -5.950 1.00 0.00 76 GLY A CA 7
ATOM 11511 C C . GLY A 1 16 ? -1.906 -16.140 -6.928 1.00 0.00 76 GLY A C 7
ATOM 11512 O O . GLY A 1 16 ? -2.744 -16.129 -7.831 1.00 0.00 76 GLY A O 7
ATOM 11516 N N . GLY A 1 17 ? -1.048 -17.138 -6.748 1.00 0.00 77 GLY A N 7
ATOM 11517 C CA . GLY A 1 17 ? -1.053 -18.293 -7.629 1.00 0.00 77 GLY A CA 7
ATOM 11518 C C . GLY A 1 17 ? 0.003 -19.312 -7.256 1.00 0.00 77 GLY A C 7
ATOM 11519 O O . GLY A 1 17 ? -0.288 -20.502 -7.128 1.00 0.00 77 GLY A O 7
ATOM 11523 N N . GLU A 1 18 ? 1.233 -18.840 -7.090 1.00 0.00 78 GLU A N 7
ATOM 11524 C CA . GLU A 1 18 ? 2.352 -19.698 -6.737 1.00 0.00 78 GLU A CA 7
ATOM 11525 C C . GLU A 1 18 ? 2.155 -20.342 -5.368 1.00 0.00 78 GLU A C 7
ATOM 11526 O O . GLU A 1 18 ? 1.039 -20.693 -4.986 1.00 0.00 78 GLU A O 7
ATOM 11538 N N . ASP A 1 19 ? 3.252 -20.495 -4.637 1.00 0.00 79 ASP A N 7
ATOM 11539 C CA . ASP A 1 19 ? 3.216 -21.100 -3.311 1.00 0.00 79 ASP A CA 7
ATOM 11540 C C . ASP A 1 19 ? 4.584 -21.055 -2.677 1.00 0.00 79 ASP A C 7
ATOM 11541 O O . ASP A 1 19 ? 4.775 -20.538 -1.576 1.00 0.00 79 ASP A O 7
ATOM 11550 N N . LEU A 1 20 ? 5.527 -21.609 -3.403 1.00 0.00 80 LEU A N 7
ATOM 11551 C CA . LEU A 1 20 ? 6.914 -21.665 -2.959 1.00 0.00 80 LEU A CA 7
ATOM 11552 C C . LEU A 1 20 ? 7.500 -20.265 -2.835 1.00 0.00 80 LEU A C 7
ATOM 11553 O O . LEU A 1 20 ? 7.256 -19.400 -3.676 1.00 0.00 80 LEU A O 7
ATOM 11569 N N . LEU A 1 21 ? 8.271 -20.047 -1.776 1.00 0.00 81 LEU A N 7
ATOM 11570 C CA . LEU A 1 21 ? 8.889 -18.763 -1.530 1.00 0.00 81 LEU A CA 7
ATOM 11571 C C . LEU A 1 21 ? 9.913 -18.433 -2.611 1.00 0.00 81 LEU A C 7
ATOM 11572 O O . LEU A 1 21 ? 10.742 -19.271 -2.969 1.00 0.00 81 LEU A O 7
ATOM 11588 N N . MET A 1 22 ? 9.853 -17.210 -3.126 1.00 0.00 82 MET A N 7
ATOM 11589 C CA . MET A 1 22 ? 10.778 -16.771 -4.165 1.00 0.00 82 MET A CA 7
ATOM 11590 C C . MET A 1 22 ? 12.210 -16.748 -3.641 1.00 0.00 82 MET A C 7
ATOM 11591 O O . MET A 1 22 ? 13.137 -17.187 -4.322 1.00 0.00 82 MET A O 7
ATOM 11605 N N . SER A 1 23 ? 12.378 -16.232 -2.427 1.00 0.00 83 SER A N 7
ATOM 11606 C CA . SER A 1 23 ? 13.694 -16.146 -1.803 1.00 0.00 83 SER A CA 7
ATOM 11607 C C . SER A 1 23 ? 14.655 -15.330 -2.662 1.00 0.00 83 SER A C 7
ATOM 11608 O O . SER A 1 23 ? 14.245 -14.407 -3.366 1.00 0.00 83 SER A O 7
ATOM 11616 N N . GLY A 1 24 ? 15.934 -15.677 -2.597 1.00 0.00 84 GLY A N 7
ATOM 11617 C CA . GLY A 1 24 ? 16.940 -14.972 -3.369 1.00 0.00 84 GLY A CA 7
ATOM 11618 C C . GLY A 1 24 ? 18.324 -15.562 -3.188 1.00 0.00 84 GLY A C 7
ATOM 11619 O O . GLY A 1 24 ? 18.500 -16.778 -3.259 1.00 0.00 84 GLY A O 7
ATOM 11623 N N . ASP A 1 25 ? 19.309 -14.700 -2.951 1.00 0.00 85 ASP A N 7
ATOM 11624 C CA . ASP A 1 25 ? 20.681 -15.146 -2.757 1.00 0.00 85 ASP A CA 7
ATOM 11625 C C . ASP A 1 25 ? 21.541 -14.021 -2.192 1.00 0.00 85 ASP A C 7
ATOM 11626 O O . ASP A 1 25 ? 22.638 -13.751 -2.682 1.00 0.00 85 ASP A O 7
ATOM 11635 N N . ASN A 1 26 ? 21.028 -13.382 -1.147 1.00 0.00 86 ASN A N 7
ATOM 11636 C CA . ASN A 1 26 ? 21.728 -12.286 -0.477 1.00 0.00 86 ASN A CA 7
ATOM 11637 C C . ASN A 1 26 ? 21.984 -11.114 -1.425 1.00 0.00 86 ASN A C 7
ATOM 11638 O O . ASN A 1 26 ? 22.498 -11.292 -2.528 1.00 0.00 86 ASN A O 7
ATOM 11649 N N . GLY A 1 27 ? 21.634 -9.912 -0.977 1.00 0.00 87 GLY A N 7
ATOM 11650 C CA . GLY A 1 27 ? 21.844 -8.726 -1.785 1.00 0.00 87 GLY A CA 7
ATOM 11651 C C . GLY A 1 27 ? 21.535 -7.456 -1.027 1.00 0.00 87 GLY A C 7
ATOM 11652 O O . GLY A 1 27 ? 22.438 -6.799 -0.511 1.00 0.00 87 GLY A O 7
ATOM 11656 N N . MET A 1 28 ? 20.253 -7.116 -0.957 1.00 0.00 88 MET A N 7
ATOM 11657 C CA . MET A 1 28 ? 19.805 -5.914 -0.261 1.00 0.00 88 MET A CA 7
ATOM 11658 C C . MET A 1 28 ? 18.330 -5.999 0.091 1.00 0.00 88 MET A C 7
ATOM 11659 O O . MET A 1 28 ? 17.623 -6.914 -0.329 1.00 0.00 88 MET A O 7
ATOM 11673 N N . THR A 1 29 ? 17.876 -5.011 0.845 1.00 0.00 89 THR A N 7
ATOM 11674 C CA . THR A 1 29 ? 16.482 -4.921 1.247 1.00 0.00 89 THR A CA 7
ATOM 11675 C C . THR A 1 29 ? 15.684 -4.138 0.207 1.00 0.00 89 THR A C 7
ATOM 11676 O O . THR A 1 29 ? 14.542 -4.474 -0.106 1.00 0.00 89 THR A O 7
ATOM 11687 N N . GLU A 1 30 ? 16.312 -3.089 -0.315 1.00 0.00 90 GLU A N 7
ATOM 11688 C CA . GLU A 1 30 ? 15.708 -2.224 -1.322 1.00 0.00 90 GLU A CA 7
ATOM 11689 C C . GLU A 1 30 ? 15.030 -3.018 -2.428 1.00 0.00 90 GLU A C 7
ATOM 11690 O O . GLU A 1 30 ? 13.857 -2.810 -2.709 1.00 0.00 90 GLU A O 7
ATOM 11702 N N . GLU A 1 31 ? 15.788 -3.903 -3.065 1.00 0.00 91 GLU A N 7
ATOM 11703 C CA . GLU A 1 31 ? 15.272 -4.714 -4.172 1.00 0.00 91 GLU A CA 7
ATOM 11704 C C . GLU A 1 31 ? 13.829 -5.141 -3.941 1.00 0.00 91 GLU A C 7
ATOM 11705 O O . GLU A 1 31 ? 12.975 -4.976 -4.813 1.00 0.00 91 GLU A O 7
ATOM 11717 N N . LYS A 1 32 ? 13.560 -5.657 -2.761 1.00 0.00 92 LYS A N 7
ATOM 11718 C CA . LYS A 1 32 ? 12.212 -6.075 -2.401 1.00 0.00 92 LYS A CA 7
ATOM 11719 C C . LYS A 1 32 ? 11.346 -4.831 -2.250 1.00 0.00 92 LYS A C 7
ATOM 11720 O O . LYS A 1 32 ? 10.292 -4.699 -2.867 1.00 0.00 92 LYS A O 7
ATOM 11739 N N . LEU A 1 33 ? 11.836 -3.908 -1.437 1.00 0.00 93 LEU A N 7
ATOM 11740 C CA . LEU A 1 33 ? 11.161 -2.640 -1.184 1.00 0.00 93 LEU A CA 7
ATOM 11741 C C . LEU A 1 33 ? 10.895 -1.858 -2.471 1.00 0.00 93 LEU A C 7
ATOM 11742 O O . LEU A 1 33 ? 10.061 -0.957 -2.489 1.00 0.00 93 LEU A O 7
ATOM 11758 N N . ARG A 1 34 ? 11.610 -2.187 -3.542 1.00 0.00 94 ARG A N 7
ATOM 11759 C CA . ARG A 1 34 ? 11.440 -1.489 -4.811 1.00 0.00 94 ARG A CA 7
ATOM 11760 C C . ARG A 1 34 ? 10.083 -1.794 -5.442 1.00 0.00 94 ARG A C 7
ATOM 11761 O O . ARG A 1 34 ? 9.386 -0.887 -5.894 1.00 0.00 94 ARG A O 7
ATOM 11782 N N . ARG A 1 35 ? 9.723 -3.073 -5.483 1.00 0.00 95 ARG A N 7
ATOM 11783 C CA . ARG A 1 35 ? 8.454 -3.492 -6.076 1.00 0.00 95 ARG A CA 7
ATOM 11784 C C . ARG A 1 35 ? 7.290 -3.391 -5.086 1.00 0.00 95 ARG A C 7
ATOM 11785 O O . ARG A 1 35 ? 6.294 -2.728 -5.359 1.00 0.00 95 ARG A O 7
ATOM 11806 N N . TYR A 1 36 ? 7.421 -4.059 -3.947 1.00 0.00 96 TYR A N 7
ATOM 11807 C CA . TYR A 1 36 ? 6.396 -4.068 -2.918 1.00 0.00 96 TYR A CA 7
ATOM 11808 C C . TYR A 1 36 ? 5.957 -2.662 -2.518 1.00 0.00 96 TYR A C 7
ATOM 11809 O O . TYR A 1 36 ? 4.771 -2.423 -2.320 1.00 0.00 96 TYR A O 7
ATOM 11827 N N . LEU A 1 37 ? 6.894 -1.730 -2.400 1.00 0.00 97 LEU A N 7
ATOM 11828 C CA . LEU A 1 37 ? 6.526 -0.372 -2.021 1.00 0.00 97 LEU A CA 7
ATOM 11829 C C . LEU A 1 37 ? 5.765 0.327 -3.139 1.00 0.00 97 LEU A C 7
ATOM 11830 O O . LEU A 1 37 ? 4.607 0.704 -2.962 1.00 0.00 97 LEU A O 7
ATOM 11846 N N . LYS A 1 38 ? 6.423 0.525 -4.281 1.00 0.00 98 LYS A N 7
ATOM 11847 C CA . LYS A 1 38 ? 5.796 1.213 -5.405 1.00 0.00 98 LYS A CA 7
ATOM 11848 C C . LYS A 1 38 ? 4.422 0.631 -5.677 1.00 0.00 98 LYS A C 7
ATOM 11849 O O . LYS A 1 38 ? 3.478 1.352 -6.002 1.00 0.00 98 LYS A O 7
ATOM 11868 N N . ARG A 1 39 ? 4.320 -0.679 -5.533 1.00 0.00 99 ARG A N 7
ATOM 11869 C CA . ARG A 1 39 ? 3.071 -1.374 -5.750 1.00 0.00 99 ARG A CA 7
ATOM 11870 C C . ARG A 1 39 ? 2.055 -1.056 -4.677 1.00 0.00 99 ARG A C 7
ATOM 11871 O O . ARG A 1 39 ? 1.015 -0.485 -4.969 1.00 0.00 99 ARG A O 7
ATOM 11892 N N . THR A 1 40 ? 2.342 -1.438 -3.445 1.00 0.00 100 THR A N 7
ATOM 11893 C CA . THR A 1 40 ? 1.411 -1.209 -2.357 1.00 0.00 100 THR A CA 7
ATOM 11894 C C . THR A 1 40 ? 0.990 0.244 -2.213 1.00 0.00 100 THR A C 7
ATOM 11895 O O . THR A 1 40 ? -0.085 0.523 -1.695 1.00 0.00 100 THR A O 7
ATOM 11906 N N . VAL A 1 41 ? 1.818 1.169 -2.661 1.00 0.00 101 VAL A N 7
ATOM 11907 C CA . VAL A 1 41 ? 1.481 2.575 -2.562 1.00 0.00 101 VAL A CA 7
ATOM 11908 C C . VAL A 1 41 ? 0.317 2.907 -3.467 1.00 0.00 101 VAL A C 7
ATOM 11909 O O . VAL A 1 41 ? -0.649 3.542 -3.051 1.00 0.00 101 VAL A O 7
ATOM 11922 N N . THR A 1 42 ? 0.404 2.450 -4.702 1.00 0.00 102 THR A N 7
ATOM 11923 C CA . THR A 1 42 ? -0.651 2.666 -5.661 1.00 0.00 102 THR A CA 7
ATOM 11924 C C . THR A 1 42 ? -1.774 1.679 -5.381 1.00 0.00 102 THR A C 7
ATOM 11925 O O . THR A 1 42 ? -2.951 1.987 -5.551 1.00 0.00 102 THR A O 7
ATOM 11936 N N . GLU A 1 43 ? -1.381 0.495 -4.912 1.00 0.00 103 GLU A N 7
ATOM 11937 C CA . GLU A 1 43 ? -2.300 -0.550 -4.552 1.00 0.00 103 GLU A CA 7
ATOM 11938 C C . GLU A 1 43 ? -3.208 -0.045 -3.455 1.00 0.00 103 GLU A C 7
ATOM 11939 O O . GLU A 1 43 ? -4.421 -0.253 -3.477 1.00 0.00 103 GLU A O 7
ATOM 11951 N N . LEU A 1 44 ? -2.594 0.645 -2.502 1.00 0.00 104 LEU A N 7
ATOM 11952 C CA . LEU A 1 44 ? -3.323 1.217 -1.391 1.00 0.00 104 LEU A CA 7
ATOM 11953 C C . LEU A 1 44 ? -4.038 2.462 -1.879 1.00 0.00 104 LEU A C 7
ATOM 11954 O O . LEU A 1 44 ? -5.161 2.747 -1.480 1.00 0.00 104 LEU A O 7
ATOM 11970 N N . ASP A 1 45 ? -3.373 3.180 -2.779 1.00 0.00 105 ASP A N 7
ATOM 11971 C CA . ASP A 1 45 ? -3.925 4.385 -3.377 1.00 0.00 105 ASP A CA 7
ATOM 11972 C C . ASP A 1 45 ? -5.096 4.028 -4.278 1.00 0.00 105 ASP A C 7
ATOM 11973 O O . ASP A 1 45 ? -5.881 4.887 -4.666 1.00 0.00 105 ASP A O 7
ATOM 11982 N N . SER A 1 46 ? -5.183 2.748 -4.621 1.00 0.00 106 SER A N 7
ATOM 11983 C CA . SER A 1 46 ? -6.233 2.250 -5.496 1.00 0.00 106 SER A CA 7
ATOM 11984 C C . SER A 1 46 ? -7.454 1.828 -4.702 1.00 0.00 106 SER A C 7
ATOM 11985 O O . SER A 1 46 ? -8.528 2.408 -4.834 1.00 0.00 106 SER A O 7
ATOM 11993 N N . VAL A 1 47 ? -7.274 0.818 -3.870 1.00 0.00 107 VAL A N 7
ATOM 11994 C CA . VAL A 1 47 ? -8.347 0.313 -3.037 1.00 0.00 107 VAL A CA 7
ATOM 11995 C C . VAL A 1 47 ? -8.968 1.437 -2.240 1.00 0.00 107 VAL A C 7
ATOM 11996 O O . VAL A 1 47 ? -10.187 1.542 -2.120 1.00 0.00 107 VAL A O 7
ATOM 12009 N N . THR A 1 48 ? -8.108 2.285 -1.719 1.00 0.00 108 THR A N 7
ATOM 12010 C CA . THR A 1 48 ? -8.535 3.439 -0.944 1.00 0.00 108 THR A CA 7
ATOM 12011 C C . THR A 1 48 ? -9.330 4.378 -1.811 1.00 0.00 108 THR A C 7
ATOM 12012 O O . THR A 1 48 ? -10.240 5.072 -1.358 1.00 0.00 108 THR A O 7
ATOM 12023 N N . ALA A 1 49 ? -8.939 4.400 -3.055 1.00 0.00 109 ALA A N 7
ATOM 12024 C CA . ALA A 1 49 ? -9.540 5.251 -4.040 1.00 0.00 109 ALA A CA 7
ATOM 12025 C C . ALA A 1 49 ? -10.926 4.776 -4.455 1.00 0.00 109 ALA A C 7
ATOM 12026 O O . ALA A 1 49 ? -11.809 5.589 -4.725 1.00 0.00 109 ALA A O 7
ATOM 12033 N N . ARG A 1 50 ? -11.113 3.464 -4.530 1.00 0.00 110 ARG A N 7
ATOM 12034 C CA . ARG A 1 50 ? -12.389 2.914 -4.934 1.00 0.00 110 ARG A CA 7
ATOM 12035 C C . ARG A 1 50 ? -13.320 2.713 -3.748 1.00 0.00 110 ARG A C 7
ATOM 12036 O O . ARG A 1 50 ? -14.537 2.770 -3.886 1.00 0.00 110 ARG A O 7
ATOM 12057 N N . LEU A 1 51 ? -12.725 2.478 -2.592 1.00 0.00 111 LEU A N 7
ATOM 12058 C CA . LEU A 1 51 ? -13.466 2.249 -1.350 1.00 0.00 111 LEU A CA 7
ATOM 12059 C C . LEU A 1 51 ? -14.471 3.361 -1.083 1.00 0.00 111 LEU A C 7
ATOM 12060 O O . LEU A 1 51 ? -15.593 3.113 -0.642 1.00 0.00 111 LEU A O 7
ATOM 12076 N N . ARG A 1 52 ? -14.044 4.583 -1.341 1.00 0.00 112 ARG A N 7
ATOM 12077 C CA . ARG A 1 52 ? -14.865 5.759 -1.129 1.00 0.00 112 ARG A CA 7
ATOM 12078 C C . ARG A 1 52 ? -16.175 5.669 -1.901 1.00 0.00 112 ARG A C 7
ATOM 12079 O O . ARG A 1 52 ? -17.213 6.155 -1.451 1.00 0.00 112 ARG A O 7
ATOM 12100 N N . GLU A 1 53 ? -16.113 5.055 -3.075 1.00 0.00 113 GLU A N 7
ATOM 12101 C CA . GLU A 1 53 ? -17.264 4.901 -3.925 1.00 0.00 113 GLU A CA 7
ATOM 12102 C C . GLU A 1 53 ? -17.961 3.599 -3.641 1.00 0.00 113 GLU A C 7
ATOM 12103 O O . GLU A 1 53 ? -19.172 3.468 -3.808 1.00 0.00 113 GLU A O 7
ATOM 12115 N N . VAL A 1 54 ? -17.172 2.633 -3.220 1.00 0.00 114 VAL A N 7
ATOM 12116 C CA . VAL A 1 54 ? -17.697 1.319 -2.916 1.00 0.00 114 VAL A CA 7
ATOM 12117 C C . VAL A 1 54 ? -18.784 1.418 -1.861 1.00 0.00 114 VAL A C 7
ATOM 12118 O O . VAL A 1 54 ? -19.860 0.839 -2.000 1.00 0.00 114 VAL A O 7
ATOM 12131 N N . GLU A 1 55 ? -18.495 2.176 -0.814 1.00 0.00 115 GLU A N 7
ATOM 12132 C CA . GLU A 1 55 ? -19.444 2.384 0.265 1.00 0.00 115 GLU A CA 7
ATOM 12133 C C . GLU A 1 55 ? -20.715 2.987 -0.277 1.00 0.00 115 GLU A C 7
ATOM 12134 O O . GLU A 1 55 ? -21.831 2.604 0.070 1.00 0.00 115 GLU A O 7
ATOM 12146 N N . HIS A 1 56 ? -20.494 3.957 -1.124 1.00 0.00 116 HIS A N 7
ATOM 12147 C CA . HIS A 1 56 ? -21.550 4.713 -1.770 1.00 0.00 116 HIS A CA 7
ATOM 12148 C C . HIS A 1 56 ? -22.456 3.830 -2.630 1.00 0.00 116 HIS A C 7
ATOM 12149 O O . HIS A 1 56 ? -23.573 3.499 -2.234 1.00 0.00 116 HIS A O 7
ATOM 12164 N N . ARG A 1 57 ? -21.972 3.477 -3.816 1.00 0.00 117 ARG A N 7
ATOM 12165 C CA . ARG A 1 57 ? -22.739 2.658 -4.752 1.00 0.00 117 ARG A CA 7
ATOM 12166 C C . ARG A 1 57 ? -22.952 1.236 -4.237 1.00 0.00 117 ARG A C 7
ATOM 12167 O O . ARG A 1 57 ? -24.081 0.745 -4.210 1.00 0.00 117 ARG A O 7
ATOM 12188 N N . ALA A 1 58 ? -21.868 0.577 -3.839 1.00 0.00 118 ALA A N 7
ATOM 12189 C CA . ALA A 1 58 ? -21.948 -0.794 -3.334 1.00 0.00 118 ALA A CA 7
ATOM 12190 C C . ALA A 1 58 ? -22.538 -1.730 -4.388 1.00 0.00 118 ALA A C 7
ATOM 12191 O O . ALA A 1 58 ? -22.220 -1.621 -5.572 1.00 0.00 118 ALA A O 7
ATOM 12198 N N . GLY A 1 59 ? -23.396 -2.652 -3.953 1.00 0.00 119 GLY A N 7
ATOM 12199 C CA . GLY A 1 59 ? -24.010 -3.589 -4.877 1.00 0.00 119 GLY A CA 7
ATOM 12200 C C . GLY A 1 59 ? -24.901 -2.904 -5.895 1.00 0.00 119 GLY A C 7
ATOM 12201 O O . GLY A 1 59 ? -25.705 -2.040 -5.543 1.00 0.00 119 GLY A O 7
ATOM 12205 N N . GLU A 1 60 ? -24.759 -3.293 -7.159 1.00 0.00 120 GLU A N 7
ATOM 12206 C CA . GLU A 1 60 ? -25.556 -2.716 -8.238 1.00 0.00 120 GLU A CA 7
ATOM 12207 C C . GLU A 1 60 ? -25.388 -1.200 -8.291 1.00 0.00 120 GLU A C 7
ATOM 12208 O O . GLU A 1 60 ? -24.409 -0.736 -8.912 1.00 0.00 120 GLU A O 7
ATOM 12221 N N . ALA B 1 1 ? 10.111 6.784 -13.735 1.00 0.00 61 ALA B N 7
ATOM 12222 C CA . ALA B 1 1 ? 9.360 7.780 -12.927 1.00 0.00 61 ALA B CA 7
ATOM 12223 C C . ALA B 1 1 ? 9.933 7.883 -11.518 1.00 0.00 61 ALA B C 7
ATOM 12224 O O . ALA B 1 1 ? 10.236 6.872 -10.886 1.00 0.00 61 ALA B O 7
ATOM 12233 N N . SER B 1 2 ? 10.077 9.112 -11.032 1.00 0.00 62 SER B N 7
ATOM 12234 C CA . SER B 1 2 ? 10.611 9.345 -9.697 1.00 0.00 62 SER B CA 7
ATOM 12235 C C . SER B 1 2 ? 9.743 8.670 -8.642 1.00 0.00 62 SER B C 7
ATOM 12236 O O . SER B 1 2 ? 8.518 8.789 -8.663 1.00 0.00 62 SER B O 7
ATOM 12244 N N . ASP B 1 3 ? 10.386 7.964 -7.721 1.00 0.00 63 ASP B N 7
ATOM 12245 C CA . ASP B 1 3 ? 9.676 7.271 -6.656 1.00 0.00 63 ASP B CA 7
ATOM 12246 C C . ASP B 1 3 ? 8.921 8.261 -5.776 1.00 0.00 63 ASP B C 7
ATOM 12247 O O . ASP B 1 3 ? 7.811 7.979 -5.321 1.00 0.00 63 ASP B O 7
ATOM 12256 N N . ASP B 1 4 ? 9.532 9.420 -5.542 1.00 0.00 64 ASP B N 7
ATOM 12257 C CA . ASP B 1 4 ? 8.926 10.461 -4.715 1.00 0.00 64 ASP B CA 7
ATOM 12258 C C . ASP B 1 4 ? 7.488 10.736 -5.139 1.00 0.00 64 ASP B C 7
ATOM 12259 O O . ASP B 1 4 ? 6.627 10.993 -4.300 1.00 0.00 64 ASP B O 7
ATOM 12268 N N . GLU B 1 5 ? 7.233 10.682 -6.443 1.00 0.00 65 GLU B N 7
ATOM 12269 C CA . GLU B 1 5 ? 5.894 10.923 -6.968 1.00 0.00 65 GLU B CA 7
ATOM 12270 C C . GLU B 1 5 ? 4.890 9.967 -6.332 1.00 0.00 65 GLU B C 7
ATOM 12271 O O . GLU B 1 5 ? 3.799 10.370 -5.931 1.00 0.00 65 GLU B O 7
ATOM 12283 N N . LEU B 1 6 ? 5.274 8.697 -6.237 1.00 0.00 66 LEU B N 7
ATOM 12284 C CA . LEU B 1 6 ? 4.416 7.680 -5.640 1.00 0.00 66 LEU B CA 7
ATOM 12285 C C . LEU B 1 6 ? 4.250 7.934 -4.148 1.00 0.00 66 LEU B C 7
ATOM 12286 O O . LEU B 1 6 ? 3.143 7.871 -3.614 1.00 0.00 66 LEU B O 7
ATOM 12302 N N . PHE B 1 7 ? 5.363 8.228 -3.480 1.00 0.00 67 PHE B N 7
ATOM 12303 C CA . PHE B 1 7 ? 5.347 8.501 -2.049 1.00 0.00 67 PHE B CA 7
ATOM 12304 C C . PHE B 1 7 ? 4.472 9.709 -1.738 1.00 0.00 67 PHE B C 7
ATOM 12305 O O . PHE B 1 7 ? 3.819 9.763 -0.696 1.00 0.00 67 PHE B O 7
ATOM 12322 N N . SER B 1 8 ? 4.464 10.676 -2.651 1.00 0.00 68 SER B N 7
ATOM 12323 C CA . SER B 1 8 ? 3.669 11.887 -2.480 1.00 0.00 68 SER B CA 7
ATOM 12324 C C . SER B 1 8 ? 2.208 11.540 -2.227 1.00 0.00 68 SER B C 7
ATOM 12325 O O . SER B 1 8 ? 1.567 12.115 -1.347 1.00 0.00 68 SER B O 7
ATOM 12333 N N . MET B 1 9 ? 1.688 10.586 -2.997 1.00 0.00 69 MET B N 7
ATOM 12334 C CA . MET B 1 9 ? 0.305 10.152 -2.843 1.00 0.00 69 MET B CA 7
ATOM 12335 C C . MET B 1 9 ? 0.058 9.724 -1.405 1.00 0.00 69 MET B C 7
ATOM 12336 O O . MET B 1 9 ? -0.997 9.995 -0.830 1.00 0.00 69 MET B O 7
ATOM 12350 N N . LEU B 1 10 ? 1.049 9.049 -0.837 1.00 0.00 70 LEU B N 7
ATOM 12351 C CA . LEU B 1 10 ? 0.970 8.563 0.532 1.00 0.00 70 LEU B CA 7
ATOM 12352 C C . LEU B 1 10 ? 0.963 9.709 1.535 1.00 0.00 70 LEU B C 7
ATOM 12353 O O . LEU B 1 10 ? 0.244 9.662 2.526 1.00 0.00 70 LEU B O 7
ATOM 12369 N N . ASP B 1 11 ? 1.767 10.735 1.284 1.00 0.00 71 ASP B N 7
ATOM 12370 C CA . ASP B 1 11 ? 1.835 11.881 2.187 1.00 0.00 71 ASP B CA 7
ATOM 12371 C C . ASP B 1 11 ? 0.448 12.466 2.434 1.00 0.00 71 ASP B C 7
ATOM 12372 O O . ASP B 1 11 ? 0.114 12.847 3.556 1.00 0.00 71 ASP B O 7
ATOM 12381 N N . GLN B 1 12 ? -0.349 12.545 1.376 1.00 0.00 72 GLN B N 7
ATOM 12382 C CA . GLN B 1 12 ? -1.696 13.095 1.468 1.00 0.00 72 GLN B CA 7
ATOM 12383 C C . GLN B 1 12 ? -2.649 12.146 2.197 1.00 0.00 72 GLN B C 7
ATOM 12384 O O . GLN B 1 12 ? -3.471 12.580 3.003 1.00 0.00 72 GLN B O 7
ATOM 12398 N N . ARG B 1 13 ? -2.547 10.856 1.897 1.00 0.00 73 ARG B N 7
ATOM 12399 C CA . ARG B 1 13 ? -3.415 9.855 2.517 1.00 0.00 73 ARG B CA 7
ATOM 12400 C C . ARG B 1 13 ? -3.051 9.619 3.981 1.00 0.00 73 ARG B C 7
ATOM 12401 O O . ARG B 1 13 ? -3.921 9.553 4.850 1.00 0.00 73 ARG B O 7
ATOM 12422 N N . PHE B 1 14 ? -1.759 9.464 4.234 1.00 0.00 74 PHE B N 7
ATOM 12423 C CA . PHE B 1 14 ? -1.249 9.200 5.575 1.00 0.00 74 PHE B CA 7
ATOM 12424 C C . PHE B 1 14 ? -1.357 10.429 6.476 1.00 0.00 74 PHE B C 7
ATOM 12425 O O . PHE B 1 14 ? -1.336 10.309 7.702 1.00 0.00 74 PHE B O 7
ATOM 12442 N N . GLY B 1 15 ? -1.468 11.609 5.872 1.00 0.00 75 GLY B N 7
ATOM 12443 C CA . GLY B 1 15 ? -1.572 12.828 6.656 1.00 0.00 75 GLY B CA 7
ATOM 12444 C C . GLY B 1 15 ? -1.465 14.084 5.813 1.00 0.00 75 GLY B C 7
ATOM 12445 O O . GLY B 1 15 ? -0.613 14.936 6.065 1.00 0.00 75 GLY B O 7
ATOM 12449 N N . GLY B 1 16 ? -2.330 14.201 4.811 1.00 0.00 76 GLY B N 7
ATOM 12450 C CA . GLY B 1 16 ? -2.311 15.366 3.946 1.00 0.00 76 GLY B CA 7
ATOM 12451 C C . GLY B 1 16 ? -2.505 16.661 4.709 1.00 0.00 76 GLY B C 7
ATOM 12452 O O . GLY B 1 16 ? -3.400 16.767 5.548 1.00 0.00 76 GLY B O 7
ATOM 12456 N N . GLY B 1 17 ? -1.664 17.649 4.417 1.00 0.00 77 GLY B N 7
ATOM 12457 C CA . GLY B 1 17 ? -1.763 18.931 5.090 1.00 0.00 77 GLY B CA 7
ATOM 12458 C C . GLY B 1 17 ? -0.685 19.901 4.647 1.00 0.00 77 GLY B C 7
ATOM 12459 O O . GLY B 1 17 ? -0.965 21.069 4.378 1.00 0.00 77 GLY B O 7
ATOM 12463 N N . GLU B 1 18 ? 0.551 19.416 4.574 1.00 0.00 78 GLU B N 7
ATOM 12464 C CA . GLU B 1 18 ? 1.678 20.246 4.162 1.00 0.00 78 GLU B CA 7
ATOM 12465 C C . GLU B 1 18 ? 1.567 20.629 2.687 1.00 0.00 78 GLU B C 7
ATOM 12466 O O . GLU B 1 18 ? 0.469 20.849 2.174 1.00 0.00 78 GLU B O 7
ATOM 12478 N N . ASP B 1 19 ? 2.711 20.705 2.008 1.00 0.00 79 ASP B N 7
ATOM 12479 C CA . ASP B 1 19 ? 2.746 21.057 0.593 1.00 0.00 79 ASP B CA 7
ATOM 12480 C C . ASP B 1 19 ? 4.173 20.995 0.062 1.00 0.00 79 ASP B C 7
ATOM 12481 O O . ASP B 1 19 ? 4.440 20.370 -0.965 1.00 0.00 79 ASP B O 7
ATOM 12490 N N . LEU B 1 20 ? 5.087 21.649 0.773 1.00 0.00 80 LEU B N 7
ATOM 12491 C CA . LEU B 1 20 ? 6.492 21.671 0.381 1.00 0.00 80 LEU B CA 7
ATOM 12492 C C . LEU B 1 20 ? 7.118 20.285 0.514 1.00 0.00 80 LEU B C 7
ATOM 12493 O O . LEU B 1 20 ? 6.901 19.586 1.503 1.00 0.00 80 LEU B O 7
ATOM 12509 N N . LEU B 1 21 ? 7.898 19.899 -0.491 1.00 0.00 81 LEU B N 7
ATOM 12510 C CA . LEU B 1 21 ? 8.562 18.600 -0.495 1.00 0.00 81 LEU B CA 7
ATOM 12511 C C . LEU B 1 21 ? 9.539 18.481 0.672 1.00 0.00 81 LEU B C 7
ATOM 12512 O O . LEU B 1 21 ? 10.333 19.387 0.925 1.00 0.00 81 LEU B O 7
ATOM 12528 N N . MET B 1 22 ? 9.475 17.354 1.376 1.00 0.00 82 MET B N 7
ATOM 12529 C CA . MET B 1 22 ? 10.355 17.111 2.515 1.00 0.00 82 MET B CA 7
ATOM 12530 C C . MET B 1 22 ? 11.811 17.024 2.066 1.00 0.00 82 MET B C 7
ATOM 12531 O O . MET B 1 22 ? 12.705 17.563 2.719 1.00 0.00 82 MET B O 7
ATOM 12545 N N . SER B 1 23 ? 12.037 16.340 0.946 1.00 0.00 83 SER B N 7
ATOM 12546 C CA . SER B 1 23 ? 13.381 16.176 0.400 1.00 0.00 83 SER B CA 7
ATOM 12547 C C . SER B 1 23 ? 14.305 15.498 1.410 1.00 0.00 83 SER B C 7
ATOM 12548 O O . SER B 1 23 ? 13.885 14.600 2.142 1.00 0.00 83 SER B O 7
ATOM 12556 N N . GLY B 1 24 ? 15.565 15.927 1.444 1.00 0.00 84 GLY B N 7
ATOM 12557 C CA . GLY B 1 24 ? 16.523 15.346 2.366 1.00 0.00 84 GLY B CA 7
ATOM 12558 C C . GLY B 1 24 ? 17.909 15.941 2.211 1.00 0.00 84 GLY B C 7
ATOM 12559 O O . GLY B 1 24 ? 18.069 17.162 2.185 1.00 0.00 84 GLY B O 7
ATOM 12563 N N . ASP B 1 25 ? 18.913 15.076 2.108 1.00 0.00 85 ASP B N 7
ATOM 12564 C CA . ASP B 1 25 ? 20.295 15.519 1.955 1.00 0.00 85 ASP B CA 7
ATOM 12565 C C . ASP B 1 25 ? 21.202 14.337 1.616 1.00 0.00 85 ASP B C 7
ATOM 12566 O O . ASP B 1 25 ? 22.251 14.148 2.234 1.00 0.00 85 ASP B O 7
ATOM 12575 N N . ASN B 1 26 ? 20.781 13.544 0.632 1.00 0.00 86 ASN B N 7
ATOM 12576 C CA . ASN B 1 26 ? 21.540 12.373 0.199 1.00 0.00 86 ASN B CA 7
ATOM 12577 C C . ASN B 1 26 ? 21.615 11.328 1.310 1.00 0.00 86 ASN B C 7
ATOM 12578 O O . ASN B 1 26 ? 21.857 11.655 2.472 1.00 0.00 86 ASN B O 7
ATOM 12589 N N . GLY B 1 27 ? 21.401 10.071 0.942 1.00 0.00 87 GLY B N 7
ATOM 12590 C CA . GLY B 1 27 ? 21.441 8.994 1.913 1.00 0.00 87 GLY B CA 7
ATOM 12591 C C . GLY B 1 27 ? 21.224 7.637 1.276 1.00 0.00 87 GLY B C 7
ATOM 12592 O O . GLY B 1 27 ? 22.076 7.148 0.533 1.00 0.00 87 GLY B O 7
ATOM 12596 N N . MET B 1 28 ? 20.080 7.027 1.569 1.00 0.00 88 MET B N 7
ATOM 12597 C CA . MET B 1 28 ? 19.748 5.716 1.023 1.00 0.00 88 MET B CA 7
ATOM 12598 C C . MET B 1 28 ? 18.255 5.603 0.750 1.00 0.00 88 MET B C 7
ATOM 12599 O O . MET B 1 28 ? 17.440 6.215 1.435 1.00 0.00 88 MET B O 7
ATOM 12613 N N . THR B 1 29 ? 17.906 4.825 -0.265 1.00 0.00 89 THR B N 7
ATOM 12614 C CA . THR B 1 29 ? 16.512 4.634 -0.646 1.00 0.00 89 THR B CA 7
ATOM 12615 C C . THR B 1 29 ? 15.708 3.963 0.468 1.00 0.00 89 THR B C 7
ATOM 12616 O O . THR B 1 29 ? 14.523 4.247 0.642 1.00 0.00 89 THR B O 7
ATOM 12627 N N . GLU B 1 30 ? 16.349 3.057 1.204 1.00 0.00 90 GLU B N 7
ATOM 12628 C CA . GLU B 1 30 ? 15.678 2.327 2.280 1.00 0.00 90 GLU B CA 7
ATOM 12629 C C . GLU B 1 30 ? 15.004 3.257 3.287 1.00 0.00 90 GLU B C 7
ATOM 12630 O O . GLU B 1 30 ? 13.854 3.036 3.648 1.00 0.00 90 GLU B O 7
ATOM 12642 N N . GLU B 1 31 ? 15.725 4.278 3.757 1.00 0.00 91 GLU B N 7
ATOM 12643 C CA . GLU B 1 31 ? 15.174 5.207 4.748 1.00 0.00 91 GLU B CA 7
ATOM 12644 C C . GLU B 1 31 ? 13.731 5.570 4.414 1.00 0.00 91 GLU B C 7
ATOM 12645 O O . GLU B 1 31 ? 12.859 5.557 5.283 1.00 0.00 91 GLU B O 7
ATOM 12657 N N . LYS B 1 32 ? 13.483 5.880 3.148 1.00 0.00 92 LYS B N 7
ATOM 12658 C CA . LYS B 1 32 ? 12.147 6.230 2.695 1.00 0.00 92 LYS B CA 7
ATOM 12659 C C . LYS B 1 32 ? 11.292 4.971 2.584 1.00 0.00 92 LYS B C 7
ATOM 12660 O O . LYS B 1 32 ? 10.120 4.962 2.957 1.00 0.00 92 LYS B O 7
ATOM 12679 N N . LEU B 1 33 ? 11.902 3.906 2.078 1.00 0.00 93 LEU B N 7
ATOM 12680 C CA . LEU B 1 33 ? 11.222 2.626 1.918 1.00 0.00 93 LEU B CA 7
ATOM 12681 C C . LEU B 1 33 ? 10.847 2.023 3.271 1.00 0.00 93 LEU B C 7
ATOM 12682 O O . LEU B 1 33 ? 10.038 1.105 3.343 1.00 0.00 93 LEU B O 7
ATOM 12698 N N . ARG B 1 34 ? 11.453 2.526 4.340 1.00 0.00 94 ARG B N 7
ATOM 12699 C CA . ARG B 1 34 ? 11.187 2.011 5.681 1.00 0.00 94 ARG B CA 7
ATOM 12700 C C . ARG B 1 34 ? 9.799 2.401 6.180 1.00 0.00 94 ARG B C 7
ATOM 12701 O O . ARG B 1 34 ? 9.009 1.542 6.569 1.00 0.00 94 ARG B O 7
ATOM 12722 N N . ARG B 1 35 ? 9.519 3.698 6.192 1.00 0.00 95 ARG B N 7
ATOM 12723 C CA . ARG B 1 35 ? 8.237 4.198 6.676 1.00 0.00 95 ARG B CA 7
ATOM 12724 C C . ARG B 1 35 ? 7.110 3.992 5.668 1.00 0.00 95 ARG B C 7
ATOM 12725 O O . ARG B 1 35 ? 6.059 3.458 6.010 1.00 0.00 95 ARG B O 7
ATOM 12746 N N . TYR B 1 36 ? 7.315 4.440 4.435 1.00 0.00 96 TYR B N 7
ATOM 12747 C CA . TYR B 1 36 ? 6.288 4.321 3.408 1.00 0.00 96 TYR B CA 7
ATOM 12748 C C . TYR B 1 36 ? 5.883 2.870 3.147 1.00 0.00 96 TYR B C 7
ATOM 12749 O O . TYR B 1 36 ? 4.703 2.588 2.955 1.00 0.00 96 TYR B O 7
ATOM 12767 N N . LEU B 1 37 ? 6.844 1.948 3.131 1.00 0.00 97 LEU B N 7
ATOM 12768 C CA . LEU B 1 37 ? 6.525 0.541 2.881 1.00 0.00 97 LEU B CA 7
ATOM 12769 C C . LEU B 1 37 ? 5.726 -0.058 4.030 1.00 0.00 97 LEU B C 7
ATOM 12770 O O . LEU B 1 37 ? 4.663 -0.636 3.813 1.00 0.00 97 LEU B O 7
ATOM 12786 N N . LYS B 1 38 ? 6.231 0.078 5.252 1.00 0.00 98 LYS B N 7
ATOM 12787 C CA . LYS B 1 38 ? 5.533 -0.463 6.411 1.00 0.00 98 LYS B CA 7
ATOM 12788 C C . LYS B 1 38 ? 4.132 0.128 6.491 1.00 0.00 98 LYS B C 7
ATOM 12789 O O . LYS B 1 38 ? 3.178 -0.552 6.870 1.00 0.00 98 LYS B O 7
ATOM 12808 N N . ARG B 1 39 ? 4.018 1.399 6.117 1.00 0.00 99 ARG B N 7
ATOM 12809 C CA . ARG B 1 39 ? 2.736 2.086 6.129 1.00 0.00 99 ARG B CA 7
ATOM 12810 C C . ARG B 1 39 ? 1.820 1.552 5.037 1.00 0.00 99 ARG B C 7
ATOM 12811 O O . ARG B 1 39 ? 0.665 1.245 5.293 1.00 0.00 99 ARG B O 7
ATOM 12832 N N . THR B 1 40 ? 2.341 1.442 3.818 1.00 0.00 100 THR B N 7
ATOM 12833 C CA . THR B 1 40 ? 1.552 0.939 2.696 1.00 0.00 100 THR B CA 7
ATOM 12834 C C . THR B 1 40 ? 1.067 -0.474 2.954 1.00 0.00 100 THR B C 7
ATOM 12835 O O . THR B 1 40 ? -0.112 -0.776 2.814 1.00 0.00 100 THR B O 7
ATOM 12846 N N . VAL B 1 41 ? 1.996 -1.336 3.321 1.00 0.00 101 VAL B N 7
ATOM 12847 C CA . VAL B 1 41 ? 1.690 -2.727 3.594 1.00 0.00 101 VAL B CA 7
ATOM 12848 C C . VAL B 1 41 ? 0.556 -2.856 4.616 1.00 0.00 101 VAL B C 7
ATOM 12849 O O . VAL B 1 41 ? -0.240 -3.794 4.552 1.00 0.00 101 VAL B O 7
ATOM 12862 N N . THR B 1 42 ? 0.467 -1.899 5.538 1.00 0.00 102 THR B N 7
ATOM 12863 C CA . THR B 1 42 ? -0.593 -1.906 6.547 1.00 0.00 102 THR B CA 7
ATOM 12864 C C . THR B 1 42 ? -1.838 -1.176 6.038 1.00 0.00 102 THR B C 7
ATOM 12865 O O . THR B 1 42 ? -2.953 -1.686 6.145 1.00 0.00 102 THR B O 7
ATOM 12876 N N . GLU B 1 43 ? -1.635 0.016 5.479 1.00 0.00 103 GLU B N 7
ATOM 12877 C CA . GLU B 1 43 ? -2.731 0.821 4.939 1.00 0.00 103 GLU B CA 7
ATOM 12878 C C . GLU B 1 43 ? -3.489 0.027 3.891 1.00 0.00 103 GLU B C 7
ATOM 12879 O O . GLU B 1 43 ? -4.711 -0.097 3.945 1.00 0.00 103 GLU B O 7
ATOM 12891 N N . LEU B 1 44 ? -2.737 -0.525 2.949 1.00 0.00 104 LEU B N 7
ATOM 12892 C CA . LEU B 1 44 ? -3.298 -1.337 1.885 1.00 0.00 104 LEU B CA 7
ATOM 12893 C C . LEU B 1 44 ? -4.172 -2.431 2.477 1.00 0.00 104 LEU B C 7
ATOM 12894 O O . LEU B 1 44 ? -5.310 -2.630 2.060 1.00 0.00 104 LEU B O 7
ATOM 12910 N N . ASP B 1 45 ? -3.618 -3.126 3.464 1.00 0.00 105 ASP B N 7
ATOM 12911 C CA . ASP B 1 45 ? -4.323 -4.200 4.145 1.00 0.00 105 ASP B CA 7
ATOM 12912 C C . ASP B 1 45 ? -5.556 -3.660 4.863 1.00 0.00 105 ASP B C 7
ATOM 12913 O O . ASP B 1 45 ? -6.565 -4.350 4.989 1.00 0.00 105 ASP B O 7
ATOM 12922 N N . SER B 1 46 ? -5.457 -2.424 5.344 1.00 0.00 106 SER B N 7
ATOM 12923 C CA . SER B 1 46 ? -6.555 -1.790 6.065 1.00 0.00 106 SER B CA 7
ATOM 12924 C C . SER B 1 46 ? -7.741 -1.499 5.147 1.00 0.00 106 SER B C 7
ATOM 12925 O O . SER B 1 46 ? -8.817 -2.065 5.320 1.00 0.00 106 SER B O 7
ATOM 12933 N N . VAL B 1 47 ? -7.543 -0.608 4.179 1.00 0.00 107 VAL B N 7
ATOM 12934 C CA . VAL B 1 47 ? -8.611 -0.246 3.253 1.00 0.00 107 VAL B CA 7
ATOM 12935 C C . VAL B 1 47 ? -9.203 -1.471 2.562 1.00 0.00 107 VAL B C 7
ATOM 12936 O O . VAL B 1 47 ? -10.420 -1.579 2.430 1.00 0.00 107 VAL B O 7
ATOM 12949 N N . THR B 1 48 ? -8.352 -2.395 2.129 1.00 0.00 108 THR B N 7
ATOM 12950 C CA . THR B 1 48 ? -8.831 -3.602 1.467 1.00 0.00 108 THR B CA 7
ATOM 12951 C C . THR B 1 48 ? -9.663 -4.441 2.433 1.00 0.00 108 THR B C 7
ATOM 12952 O O . THR B 1 48 ? -10.649 -5.066 2.041 1.00 0.00 108 THR B O 7
ATOM 12963 N N . ALA B 1 49 ? -9.256 -4.444 3.702 1.00 0.00 109 ALA B N 7
ATOM 12964 C CA . ALA B 1 49 ? -9.959 -5.197 4.734 1.00 0.00 109 ALA B CA 7
ATOM 12965 C C . ALA B 1 49 ? -11.365 -4.651 4.950 1.00 0.00 109 ALA B C 7
ATOM 12966 O O . ALA B 1 49 ? -12.323 -5.410 5.076 1.00 0.00 109 ALA B O 7
ATOM 12973 N N . ARG B 1 50 ? -11.481 -3.328 4.991 1.00 0.00 110 ARG B N 7
ATOM 12974 C CA . ARG B 1 50 ? -12.772 -2.677 5.187 1.00 0.00 110 ARG B CA 7
ATOM 12975 C C . ARG B 1 50 ? -13.563 -2.633 3.885 1.00 0.00 110 ARG B C 7
ATOM 12976 O O . ARG B 1 50 ? -14.788 -2.555 3.898 1.00 0.00 110 ARG B O 7
ATOM 12997 N N . LEU B 1 51 ? -12.849 -2.668 2.763 1.00 0.00 111 LEU B N 7
ATOM 12998 C CA . LEU B 1 51 ? -13.475 -2.619 1.444 1.00 0.00 111 LEU B CA 7
ATOM 12999 C C . LEU B 1 51 ? -14.476 -3.754 1.247 1.00 0.00 111 LEU B C 7
ATOM 13000 O O . LEU B 1 51 ? -15.548 -3.549 0.676 1.00 0.00 111 LEU B O 7
ATOM 13016 N N . ARG B 1 52 ? -14.128 -4.946 1.717 1.00 0.00 112 ARG B N 7
ATOM 13017 C CA . ARG B 1 52 ? -15.008 -6.102 1.582 1.00 0.00 112 ARG B CA 7
ATOM 13018 C C . ARG B 1 52 ? -16.363 -5.834 2.237 1.00 0.00 112 ARG B C 7
ATOM 13019 O O . ARG B 1 52 ? -17.407 -6.205 1.702 1.00 0.00 112 ARG B O 7
ATOM 13040 N N . GLU B 1 53 ? -16.335 -5.189 3.400 1.00 0.00 113 GLU B N 7
ATOM 13041 C CA . GLU B 1 53 ? -17.558 -4.872 4.134 1.00 0.00 113 GLU B CA 7
ATOM 13042 C C . GLU B 1 53 ? -18.228 -3.615 3.582 1.00 0.00 113 GLU B C 7
ATOM 13043 O O . GLU B 1 53 ? -19.454 -3.526 3.533 1.00 0.00 113 GLU B O 7
ATOM 13055 N N . VAL B 1 54 ? -17.414 -2.644 3.177 1.00 0.00 114 VAL B N 7
ATOM 13056 C CA . VAL B 1 54 ? -17.919 -1.386 2.636 1.00 0.00 114 VAL B CA 7
ATOM 13057 C C . VAL B 1 54 ? -18.945 -1.623 1.531 1.00 0.00 114 VAL B C 7
ATOM 13058 O O . VAL B 1 54 ? -19.989 -0.976 1.497 1.00 0.00 114 VAL B O 7
ATOM 13071 N N . GLU B 1 55 ? -18.652 -2.557 0.636 1.00 0.00 115 GLU B N 7
ATOM 13072 C CA . GLU B 1 55 ? -19.569 -2.873 -0.453 1.00 0.00 115 GLU B CA 7
ATOM 13073 C C . GLU B 1 55 ? -20.818 -3.567 0.084 1.00 0.00 115 GLU B C 7
ATOM 13074 O O . GLU B 1 55 ? -21.923 -3.354 -0.413 1.00 0.00 115 GLU B O 7
ATOM 13086 N N . HIS B 1 56 ? -20.625 -4.406 1.098 1.00 0.00 116 HIS B N 7
ATOM 13087 C CA . HIS B 1 56 ? -21.724 -5.148 1.707 1.00 0.00 116 HIS B CA 7
ATOM 13088 C C . HIS B 1 56 ? -22.709 -4.216 2.416 1.00 0.00 116 HIS B C 7
ATOM 13089 O O . HIS B 1 56 ? -23.847 -4.052 1.976 1.00 0.00 116 HIS B O 7
ATOM 13104 N N . ARG B 1 57 ? -22.265 -3.617 3.518 1.00 0.00 117 ARG B N 7
ATOM 13105 C CA . ARG B 1 57 ? -23.110 -2.712 4.294 1.00 0.00 117 ARG B CA 7
ATOM 13106 C C . ARG B 1 57 ? -23.363 -1.407 3.547 1.00 0.00 117 ARG B C 7
ATOM 13107 O O . ARG B 1 57 ? -24.506 -0.962 3.431 1.00 0.00 117 ARG B O 7
ATOM 13128 N N . ALA B 1 58 ? -22.293 -0.797 3.047 1.00 0.00 118 ALA B N 7
ATOM 13129 C CA . ALA B 1 58 ? -22.398 0.460 2.314 1.00 0.00 118 ALA B CA 7
ATOM 13130 C C . ALA B 1 58 ? -22.985 1.563 3.191 1.00 0.00 118 ALA B C 7
ATOM 13131 O O . ALA B 1 58 ? -22.700 1.634 4.387 1.00 0.00 118 ALA B O 7
ATOM 13138 N N . GLY B 1 59 ? -23.806 2.424 2.592 1.00 0.00 119 GLY B N 7
ATOM 13139 C CA . GLY B 1 59 ? -24.417 3.509 3.336 1.00 0.00 119 GLY B CA 7
ATOM 13140 C C . GLY B 1 59 ? -25.353 3.014 4.420 1.00 0.00 119 GLY B C 7
ATOM 13141 O O . GLY B 1 59 ? -26.155 2.109 4.190 1.00 0.00 119 GLY B O 7
ATOM 13145 N N . GLU B 1 60 ? -25.249 3.610 5.605 1.00 0.00 120 GLU B N 7
ATOM 13146 C CA . GLU B 1 60 ? -26.090 3.229 6.736 1.00 0.00 120 GLU B CA 7
ATOM 13147 C C . GLU B 1 60 ? -25.919 1.750 7.070 1.00 0.00 120 GLU B C 7
ATOM 13148 O O . GLU B 1 60 ? -24.982 1.420 7.827 1.00 0.00 120 GLU B O 7
#

Solvent-accessible surface area: 9245 Å² total; per-residue (Å²): 127,76,80,86,120,49,10,58,49,0,80,119,114,62,45,43,62,115,142,157,141,145,82,65,142,58,56,156,53,39,64,42,9,115,150,33,0,83,131,0,0,61,35,4,24,43,24,31,28,150,28,157,96,28,77,131,176,37,53,243,114,80,64,94,110,20,10,61,54,0,78,112,102,62,48,41,58,116,142,158,140,146,81,64,144,61,56,153,43,43,64,44,6,130,151,38,4,150,128,0,1,71,42,5,54,43,17,24,36,149,37,163,99,27,85,151,174,36,42,235

Organism: Saccharopolyspora erythraea (NCBI:txid1836)

Foldseek 3Di:
DDCVVVVVVVVCVVPNDDDDDPDDDDDDDVVSCVCSVVCVVVVVVPCVVCVVCCVVPPDD/DDVVVVVVVVCCVVPNDDDDDPDDDDDDPVVSCVVSVVCCVVVVCVCVVCVVVCVVVPDD